Protein 3BH2 (pdb70)

Foldseek 3Di:
DDPVLQVPQPAPPSVDGLFHDDFKKQAFKKKKKFKFAFDPVLQVVQDDPPWADDGRIKIWMKIWRCQIPGFGTWIKTDIWDFTADPRATATEQRAMEIQTRSCQCCCVPQHNHRYDHWHWDWDDPPQWTWIWIADPPGTFKIKIFRPQPFFDDQVVVVVNQFGKYWGWRFDADPVRHTDFTFIKIWGWDDKDWPGKGHGDMDMDGDDDPVRGRCSGPGPGTDTIMITIMMTTGTRMGTDGTPPD/DDPVQQVPAPADPSVDGLFDDDFKKQAWKKKKKFKFAFDDVLQVVQDDPPKADDGRIKIWMKIFRCDIPRFDGKIKTDIWGWIADPNQIFTEQREMEMATRSVQVCCVPQHNHRYDHWHWDWDDPPQKTWIWIGDPPHTFKIKIFRPQPFFDDQVVVVVNQFRKYKHWRFDADPVGHTDFTFIKIWGWDDKDWPGKGGGDMDMDGDDDPVRGRCSGPGPGTDTIMITTMMTTGTHMDTDDGPVD/DDPVQQVVAPAPPSVDGLFHDDFKKQAFKKKWKFKFAFDVVLVVVQDDPPWADDGRIKIWIKIWRCQIPGFGGWIKTDIWDWTDDPNATATEQRAMEIDTRSVQCCCVPQHNHRYDHWHWDWDDPPQWTWIWIGDPVHTFKIKIFGPQPFFDDQVVVVVNQFGKYWGWRWDADPVRHTDFTFIKIWGWDFKDWPTKGHGDMDMDGDDDPVRGPCSGPGPGTDGIMITTMMTGTGRMGTDGTPVD/DDPVVQVVADADPSVDGLFDDDFKKQAFKKKKKFKFAFDPVLQVVQDDPPKADDGRIKIWIKIFRCDIPRWHTWIKIDIWDFIADVRATATEQRAMEMATRSVQCCCVPQHNHRYDHWHWDWDAPPQWTWIWIGDPPHTFKIKIFGPQPFWDDQVVVVVNQFGWYKGWRFDADPVRHTDFTFIKTFGWDFKDWPTKGGGDMDMDGDDDPVRGRCSGPGDGTDTIMITTMMTTGGGMDTDGGPVD

B-factor: mean 36.0, std 6.83, range [16.77, 64.9]

CATH classification: 2.40.400.10

Secondary structure (DSSP, 8-state):
--HHHHHT--SSSTTS-SS--S--EEEEEEEEEEEEE--HHHHHHHSPTT-B-SS-EEEEEEEEEEEETTTEEEEEEEEEEEEEETTEEEEEEEEEEES-HHHHHHHHHTS---EEE-EEEEEEETTEEEEEEEETTEEEEEEEEETT-EEPPHHHHHHHHTS-EEEEEEEE-TTSSEEEEEEEEE---SEEEEEEEE--EEEEE---TTS-GGGS--SEEEEEEEEEEEEEPPPEEEEEETT-/--HHHHTT--SSSTTS-SS--S--EEEEEEEEEEEEE--HHHHHTTSPTT-B-SS-EEEEEEEEEEEETTTEEEEEEEEEEEEEETTEEEEEEEEEEES-HHHHHHHHHTS---EEE-EEEEEEETTEEEEEEEETTEEEEEEEEETT-EE--HHHHHHHHHS-EEEEEEEE-TTSSEEEEEEEEE----EEEEEEEE--EEEEE---SSS-GGGS--SEEEEEEEEEEEEEPPPPEEEEETT-/--HHHHTT--SSSTTS-SS--S--EEEEEEEEEEEEE--HHHHHHHSPTT-B-SS-EEEEEEEEEEEETTTEEEEEEEEEEEEEETTEEEEEEEEEEES-HHHHHHHHHTS---EEE-EEEEEEETTEEEEEEEETTEEEEEEEEETT-EEPPHHHHHHHHSSEEEEEEEEE-TTS-EEEEEEEEEE--SEEEEEEEE--EEEEE---SSS-GGGS--SEEEEEEEEEEEEEPPPPEEEEES--/--HHHHTT--SSSTTS-SS--S--EEEEEEEEEEEEE--HHHHHHHSPTT-B-SS-EEEEEEEEEEEETTTEEEEEEEEEEEEEETTEEEEEEEEEEES-HHHHHHHHHTS---EEE-EEEEEEETTEEEEEEEETTEEEEEEEEETT-EE--HHHHHHHHTSEEEEEEEEE-TTSSEEEEEEEEEE---EEEEEEEE-SEEEEE---SSS-GGGS---EEEEEEEEEEEEEPPPPEEEEETT-

Nearest PDB structures (foldseek):
  3bh2-assembly1_A  TM=1.004E+00  e=5.529E-52  Clostridium acetobutylicum ATCC 824
  3bgt-assembly1_D  TM=9.779E-01  e=1.023E-34  Chromobacterium violaceum
  3c8w-assembly1_A  TM=9.551E-01  e=1.891E-31  Legionella pneumophila subsp. pneumophila str. Philadelphia 1
  6eej-assembly1_D  TM=8.979E-01  e=1.448E-17  Streptomyces bingchenggensis BCW-1
  6eej-assembly1_B  TM=8.830E-01  e=4.018E-17  Streptomyces bingchenggensis BCW-1

Radius of gyration: 32.7 Å; Cα contacts (8 Å, |Δi|>4): 2728; chains: 4; bounding box: 69×91×94 Å

Sequence (976 aa):
MVKDEVIKQISTPLTSPAFPRGPYKFHNREYFNIVYRTDMDALRKVVPEPLEIDEPLVRFEIMAMHDTSGLGCCYTESGQAIPVSFNGVKGDYLHMMMYLDNEPAIAVGRELSAYPKKLGYPKLFVDSDTLVGTLDYGKLRVATATMGYKHKALDANEAKDQICRPNYMLKIIPNYDGSPRICELINAKITDVTVHEAWTGPTRLQLFDHAMAPLNDLPVKEIVSSSHILADIILPRAEVIYDYLKMVKDEVIKQISTPLTSPAFPRGPYKFHNREYFNIVYRTDMDALRKVVPEPLEIDEPLVRFEIMAMHDTSGLGCYTESGQAIPVSFNGVKGDYLHMMMYLDNEPAIAVGRELSAYPKKLGYPKLFVDSDTLVGTLDYGKLRVATATMGYKHKALDANEAKDQICRPNYMLKIIPNYDGSPRICELINAKITDVTVHEAWTGPTRLQLFDHAMAPLNDLPVKEIVSSSHILADIILPRAEVIYDYLKMVKDEVIKQISTPLTSPAFPRGPYKFHNREYFNIVYRTDMDALRKVVPEPLEIDEPLVRFEIMAMHDTSGLGCYTESGQAIPVSFNGVKGDYLHMMMYLDNEPAIAVGRELSAYPKKLGYPKLFVDSDTLVGTLDYGKLRVATATMGYKHKALDANEAKDQICRPNYMLKIIPNYDGSPRICELINAKITDVTVHEAWTGPTRLQLFDHAMAPLNDLPVKEIVSSSHILADIILPRAEVIYDYLKMVKDEVIKQISTPLTSPAFPRGPYKFHNREYFNIVYRTDMDALRKVVPEPLEIDEPLVRFEIMAMHDTSGLGCYTESGQAIPVSFNGVKGDYLHMMYLDNEPAIAVGRELSAYPKKLGYPKLFVDSDTLVGTLDYGKLRVATATMGYKHKALDANEAKDQICRPNYMLKIIPNYDGSPRICELINAKITDVTVHEAWTGPTRLQLFDHAMAPLNDLPVKEIVSSSHILADIILPRAEVIYDYLK

Structure (mmCIF, N/CA/C/O backbone):
data_3BH2
#
_entry.id   3BH2
#
_cell.length_a   104.070
_cell.length_b   104.070
_cell.length_c   578.094
_cell.angle_alpha   90.00
_cell.angle_beta   90.00
_cell.angle_gamma   120.00
#
_symmetry.space_group_name_H-M   'H 3 2'
#
loop_
_entity.id
_entity.type
_entity.pdbx_description
1 polymer 'Acetoacetate decarboxylase'
2 water water
#
loop_
_atom_site.group_PDB
_atom_site.id
_atom_site.type_symbol
_atom_site.label_atom_id
_atom_site.label_alt_id
_atom_site.label_comp_id
_atom_site.label_asym_id
_atom_site.label_entity_id
_atom_site.label_seq_id
_atom_site.pdbx_PDB_ins_code
_atom_site.Cartn_x
_atom_site.Cartn_y
_atom_site.Cartn_z
_atom_site.occupancy
_atom_site.B_iso_or_equiv
_atom_site.auth_seq_id
_atom_site.auth_comp_id
_atom_site.auth_asym_id
_atom_site.auth_atom_id
_atom_site.pdbx_PDB_model_num
ATOM 1 N N . MET A 1 1 ? -21.587 7.897 91.225 1.00 52.62 1 MET A N 1
ATOM 2 C CA . MET A 1 1 ? -22.166 9.265 91.033 1.00 52.58 1 MET A CA 1
ATOM 3 C C . MET A 1 1 ? -23.437 9.510 91.857 1.00 52.78 1 MET A C 1
ATOM 4 O O . MET A 1 1 ? -24.422 8.761 91.760 1.00 52.55 1 MET A O 1
ATOM 9 N N . VAL A 1 2 ? -23.391 10.579 92.652 1.00 53.01 2 VAL A N 1
ATOM 10 C CA . VAL A 1 2 ? -24.525 11.050 93.455 1.00 53.23 2 VAL A CA 1
ATOM 11 C C . VAL A 1 2 ? -25.703 11.461 92.562 1.00 53.08 2 VAL A C 1
ATOM 12 O O . VAL A 1 2 ? -25.507 12.131 91.547 1.00 53.02 2 VAL A O 1
ATOM 16 N N . LYS A 1 3 ? -26.913 11.049 92.952 1.00 53.00 3 LYS A N 1
ATOM 17 C CA . LYS A 1 3 ? -28.160 11.397 92.255 1.00 52.78 3 LYS A CA 1
ATOM 18 C C . LYS A 1 3 ? -28.182 12.840 91.737 1.00 52.73 3 LYS A C 1
ATOM 19 O O . LYS A 1 3 ? -28.554 13.092 90.589 1.00 52.70 3 LYS A O 1
ATOM 25 N N . ASP A 1 4 ? -27.782 13.776 92.596 1.00 52.60 4 ASP A N 1
ATOM 26 C CA . ASP A 1 4 ? -27.731 15.196 92.251 1.00 52.44 4 ASP A CA 1
ATOM 27 C C . ASP A 1 4 ? -26.794 15.515 91.093 1.00 52.05 4 ASP A C 1
ATOM 28 O O . ASP A 1 4 ? -27.100 16.392 90.278 1.00 51.93 4 ASP A O 1
ATOM 33 N N . GLU A 1 5 ? -25.657 14.816 91.034 1.00 51.56 5 GLU A N 1
ATOM 34 C CA . GLU A 1 5 ? -24.713 14.955 89.920 1.00 51.22 5 GLU A CA 1
ATOM 35 C C . GLU A 1 5 ? -25.237 14.322 88.633 1.00 50.74 5 GLU A C 1
ATOM 36 O O . GLU A 1 5 ? -25.067 14.881 87.546 1.00 50.79 5 GLU A O 1
ATOM 42 N N . VAL A 1 6 ? -25.869 13.156 88.769 1.00 50.11 6 VAL A N 1
ATOM 43 C CA . VAL A 1 6 ? -26.511 12.467 87.652 1.00 49.73 6 VAL A CA 1
ATOM 44 C C . VAL A 1 6 ? -27.425 13.425 86.886 1.00 49.54 6 VAL A C 1
ATOM 45 O O . VAL A 1 6 ? -27.375 13.492 85.653 1.00 49.49 6 VAL A O 1
ATOM 49 N N . ILE A 1 7 ? -28.234 14.169 87.640 1.00 49.22 7 ILE A N 1
ATOM 50 C CA . ILE A 1 7 ? -29.264 15.062 87.103 1.00 48.96 7 ILE A CA 1
ATOM 51 C C . ILE A 1 7 ? -28.684 16.261 86.343 1.00 48.63 7 ILE A C 1
ATOM 52 O O . ILE A 1 7 ? -29.358 16.829 85.486 1.00 48.70 7 ILE A O 1
ATOM 57 N N . LYS A 1 8 ? -27.445 16.646 86.652 1.00 48.14 8 LYS A N 1
ATOM 58 C CA . LYS A 1 8 ? -26.837 17.795 85.972 1.00 47.98 8 LYS A CA 1
ATOM 59 C C . LYS A 1 8 ? -25.952 17.449 84.754 1.00 47.01 8 LYS A C 1
ATOM 60 O O . LYS A 1 8 ? -25.316 18.339 84.178 1.00 46.91 8 LYS A O 1
ATOM 66 N N . GLN A 1 9 ? -25.922 16.168 84.370 1.00 45.81 9 GLN A N 1
ATOM 67 C CA . GLN A 1 9 ? -25.266 15.738 83.127 1.00 44.54 9 GLN A CA 1
ATOM 68 C C . GLN A 1 9 ? -26.231 15.938 81.974 1.00 43.55 9 GLN A C 1
ATOM 69 O O . GLN A 1 9 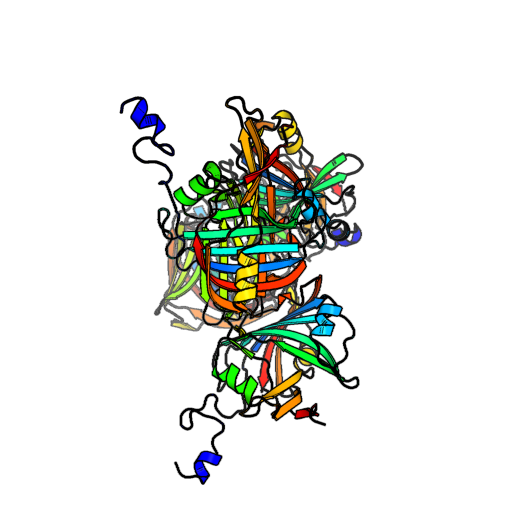? -27.436 15.743 82.132 1.00 43.32 9 GLN A O 1
ATOM 75 N N . ILE A 1 10 ? -25.706 16.342 80.820 1.00 42.51 10 ILE A N 1
ATOM 76 C CA . ILE A 1 10 ? -26.565 16.654 79.678 1.00 41.32 10 ILE A CA 1
ATOM 77 C C . ILE A 1 10 ? -26.999 15.397 78.926 1.00 40.84 10 ILE A C 1
ATOM 78 O O . ILE A 1 10 ? -28.107 15.342 78.377 1.00 41.14 10 ILE A O 1
ATOM 83 N N . SER A 1 11 ? -26.142 14.382 78.920 1.00 39.62 11 SER A N 1
ATOM 84 C CA . SER A 1 11 ? -26.436 13.194 78.151 1.00 38.65 11 SER A CA 1
ATOM 85 C C . SER A 1 11 ? -25.757 11.966 78.708 1.00 38.09 11 SER A C 1
ATOM 86 O O . SER A 1 11 ? -25.298 11.955 79.854 1.00 38.26 11 SER A O 1
ATOM 89 N N . THR A 1 12 ? -25.711 10.935 77.872 1.00 37.17 12 THR A N 1
ATOM 90 C CA . THR A 1 12 ? -25.131 9.650 78.204 1.00 36.37 12 THR A CA 1
ATOM 91 C C . THR A 1 12 ? -24.317 9.192 76.961 1.00 35.68 12 THR A C 1
ATOM 92 O O . THR A 1 12 ? -24.654 9.579 75.835 1.00 35.08 12 THR A O 1
ATOM 96 N N . PRO A 1 13 ? -23.239 8.391 77.149 1.00 35.18 13 PRO A N 1
ATOM 97 C CA . PRO A 1 13 ? -22.698 7.768 78.374 1.00 34.81 13 PRO A CA 1
ATOM 98 C C . PRO A 1 13 ? -22.471 8.765 79.506 1.00 34.50 13 PRO A C 1
ATOM 99 O O . PRO A 1 13 ? -21.985 9.864 79.266 1.00 34.62 13 PRO A O 1
ATOM 103 N N . LEU A 1 14 ? -22.824 8.372 80.729 1.00 34.30 14 LEU A N 1
ATOM 104 C CA . LEU A 1 14 ? -22.866 9.290 81.879 1.00 34.10 14 LEU A CA 1
ATOM 105 C C . LEU A 1 14 ? -21.557 10.053 82.118 1.00 33.96 14 LEU A C 1
ATOM 106 O O . LEU A 1 14 ? -21.560 11.283 82.252 1.00 33.95 14 LEU A O 1
ATOM 111 N N . THR A 1 15 ? -20.445 9.322 82.136 1.00 33.86 15 THR A N 1
ATOM 112 C CA . THR A 1 15 ? -19.126 9.894 82.399 1.00 33.62 15 THR A CA 1
ATOM 113 C C . THR A 1 15 ? -18.354 10.251 81.116 1.00 33.81 15 THR A C 1
ATOM 114 O O . THR A 1 15 ? -17.203 10.665 81.179 1.00 33.99 15 THR A O 1
ATOM 118 N N . SER A 1 16 ? -18.991 10.087 79.958 1.00 33.93 16 SER A N 1
ATOM 119 C CA . SER A 1 16 ? -18.399 10.451 78.664 1.00 33.95 16 SER A CA 1
ATOM 120 C C . SER A 1 16 ? -19.520 10.758 77.659 1.00 33.92 16 SER A C 1
ATOM 121 O O . SER A 1 16 ? -19.733 9.987 76.724 1.00 33.84 16 SER A O 1
ATOM 124 N N . PRO A 1 17 ? -20.251 11.883 77.861 1.00 33.82 17 PRO A N 1
ATOM 125 C CA . PRO A 1 17 ? -21.504 12.114 77.141 1.00 33.57 17 PRO A CA 1
ATOM 126 C C . PRO A 1 17 ? -21.336 12.216 75.630 1.00 33.65 17 PRO A C 1
ATOM 127 O O . PRO A 1 17 ? -20.292 12.657 75.141 1.00 33.69 17 PRO A O 1
ATOM 131 N N . ALA A 1 18 ? -22.377 11.810 74.912 1.00 33.50 18 ALA A N 1
ATOM 132 C CA . ALA A 1 18 ? -22.377 11.775 73.458 1.00 33.54 18 ALA A CA 1
ATOM 133 C C . ALA A 1 18 ? -21.961 13.111 72.871 1.00 33.49 18 ALA A C 1
ATOM 134 O O . ALA A 1 18 ? -21.463 13.165 71.753 1.00 33.63 18 ALA A O 1
ATOM 136 N N . PHE A 1 19 ? -22.177 14.174 73.651 1.00 33.41 19 PHE A N 1
ATOM 137 C CA . PHE A 1 19 ? -21.881 15.563 73.281 1.00 33.23 19 PHE A CA 1
ATOM 138 C C . PHE A 1 19 ? -21.707 16.418 74.548 1.00 33.82 19 PHE A C 1
ATOM 139 O O . PHE A 1 19 ? -22.311 16.122 75.587 1.00 33.67 19 PHE A O 1
ATOM 147 N N . PRO A 1 20 ? -20.872 17.470 74.471 1.00 34.10 20 PRO A N 1
ATOM 148 C CA . PRO A 1 20 ? -20.761 18.394 75.594 1.00 34.59 20 PRO A CA 1
ATOM 149 C C . PRO A 1 20 ? -21.829 19.497 75.539 1.00 35.28 20 PRO A C 1
ATOM 150 O O . PRO A 1 20 ? -22.529 19.628 74.535 1.00 35.54 20 PRO A O 1
ATOM 154 N N . ARG A 1 21 ? -21.945 20.280 76.612 1.00 36.10 21 ARG A N 1
ATOM 155 C CA . ARG A 1 21 ? -22.803 21.466 76.627 1.00 37.02 21 ARG A CA 1
ATOM 156 C C . ARG A 1 21 ? -22.245 22.539 75.702 1.00 37.20 21 ARG A C 1
ATOM 157 O O . ARG A 1 21 ? -21.055 22.545 75.402 1.00 37.56 21 ARG A O 1
ATOM 165 N N . GLY A 1 22 ? -23.110 23.446 75.259 1.00 37.59 22 GLY A N 1
ATOM 166 C CA . GLY A 1 22 ? -22.707 24.541 74.384 1.00 37.78 22 GLY A CA 1
ATOM 167 C C . GLY A 1 22 ? -22.207 25.752 75.151 1.00 38.09 22 GLY A C 1
ATOM 168 O O . GLY A 1 22 ? -21.911 25.654 76.346 1.00 38.13 22 GLY A O 1
ATOM 169 N N . PRO A 1 23 ? -22.134 26.918 74.479 1.00 38.17 23 PRO A N 1
ATOM 170 C CA . PRO A 1 23 ? -22.549 27.112 73.090 1.00 38.17 23 PRO A CA 1
ATOM 171 C C . PRO A 1 23 ? -21.590 26.459 72.097 1.00 38.14 23 PRO A C 1
ATOM 172 O O . PRO A 1 23 ? -20.407 26.297 72.396 1.00 38.34 23 PRO A O 1
ATOM 176 N N . TYR A 1 24 ? -22.107 26.078 70.933 1.00 37.68 24 TYR A N 1
ATOM 177 C CA . TYR A 1 24 ? -21.284 25.479 69.899 1.00 37.49 24 TYR A CA 1
ATOM 178 C C . TYR A 1 24 ? -20.945 26.545 68.866 1.00 37.43 24 TYR A C 1
ATOM 179 O O . TYR A 1 24 ? -21.796 26.956 68.076 1.00 37.43 24 TYR A O 1
ATOM 188 N N . LYS A 1 25 ? -19.698 27.004 68.902 1.00 37.12 25 LYS A N 1
ATOM 189 C CA . LYS A 1 25 ? -19.253 28.081 68.037 1.00 37.16 25 LYS A CA 1
ATOM 190 C C . LYS A 1 25 ? -18.665 27.514 66.748 1.00 36.59 25 LYS A C 1
ATOM 191 O O . LYS A 1 25 ? -17.648 26.819 66.762 1.00 36.22 25 LYS A O 1
ATOM 197 N N . PHE A 1 26 ? -19.340 27.806 65.640 1.00 36.27 26 PHE A N 1
ATOM 198 C CA . PHE A 1 26 ? -18.905 27.386 64.304 1.00 35.85 26 PHE A CA 1
ATOM 199 C C . PHE A 1 26 ? -17.988 28.443 63.691 1.00 35.50 26 PHE A C 1
ATOM 200 O O . PHE A 1 26 ? -18.450 29.450 63.159 1.00 35.14 26 PHE A O 1
ATOM 208 N N . HIS A 1 27 ? -16.686 28.202 63.783 1.00 35.38 27 HIS A N 1
ATOM 209 C CA . HIS A 1 27 ? -15.701 29.077 63.171 1.00 35.25 27 HIS A CA 1
ATOM 210 C C . HIS A 1 27 ? -15.452 28.651 61.727 1.00 35.09 27 HIS A C 1
ATOM 211 O O . HIS A 1 27 ? -15.194 27.473 61.440 1.00 34.98 27 HIS A O 1
ATOM 218 N N . ASN A 1 28 ? -15.548 29.629 60.830 1.00 34.95 28 ASN A N 1
ATOM 219 C CA . ASN A 1 28 ? -15.351 29.425 59.405 1.00 34.85 28 ASN A CA 1
ATOM 220 C C . ASN A 1 28 ? -16.172 28.254 58.863 1.00 34.67 28 ASN A C 1
ATOM 221 O O . ASN A 1 28 ? -15.642 27.353 58.211 1.00 34.17 28 ASN A O 1
ATOM 226 N N . ARG A 1 29 ? -17.468 28.268 59.161 1.00 34.64 29 ARG A N 1
ATOM 227 C CA . ARG A 1 29 ? -18.400 27.342 58.538 1.00 34.84 29 ARG A CA 1
ATOM 228 C C . ARG A 1 29 ? -18.490 27.721 57.063 1.00 34.18 29 ARG A C 1
ATOM 229 O O . ARG A 1 29 ? -18.701 28.893 56.730 1.00 34.50 29 ARG A O 1
ATOM 237 N N . GLU A 1 30 ? -18.312 26.738 56.185 1.00 33.47 30 GLU A N 1
ATOM 238 C CA . GLU A 1 30 ? -18.304 26.988 54.748 1.00 33.00 30 GLU A CA 1
ATOM 239 C C . GLU A 1 30 ? -19.514 26.348 54.083 1.00 32.59 30 GLU A C 1
ATOM 240 O O . GLU A 1 30 ? -19.666 25.123 54.108 1.00 32.34 30 GLU A O 1
ATOM 246 N N . TYR A 1 31 ? -20.366 27.195 53.499 1.00 32.33 31 TYR A N 1
ATOM 247 C CA . TYR A 1 31 ? -21.626 26.790 52.871 1.00 32.09 31 TYR A CA 1
ATOM 248 C C . TYR A 1 31 ? -21.500 26.665 51.365 1.00 31.23 31 TYR A C 1
ATOM 249 O O . TYR A 1 31 ? -20.827 27.464 50.717 1.00 31.26 31 TYR A O 1
ATOM 258 N N . PHE A 1 32 ? -22.200 25.685 50.813 1.00 30.27 32 PHE A N 1
ATOM 259 C CA . PHE A 1 32 ? -22.405 25.567 49.379 1.00 29.53 32 PHE A CA 1
ATOM 260 C C . PHE A 1 32 ? -23.871 25.178 49.272 1.00 29.50 32 PHE A C 1
ATOM 261 O O . PHE A 1 32 ? -24.240 24.034 49.557 1.00 29.49 32 PHE A O 1
ATOM 269 N N . ASN A 1 33 ? -24.707 26.156 48.920 1.00 29.55 33 ASN A N 1
ATOM 270 C CA . ASN A 1 33 ? -26.152 25.950 48.771 1.00 29.61 33 ASN A CA 1
ATOM 271 C C . ASN A 1 33 ? -26.542 25.936 47.312 1.00 29.69 33 ASN A C 1
ATOM 272 O O . ASN A 1 33 ? -25.984 26.684 46.502 1.00 29.85 33 ASN A O 1
ATOM 277 N N . ILE A 1 34 ? -27.497 25.076 46.977 1.00 29.79 34 ILE A N 1
ATOM 278 C CA . ILE A 1 34 ? -28.051 25.025 45.639 1.00 29.51 34 ILE A CA 1
ATOM 279 C C . ILE A 1 34 ? -29.569 24.907 45.752 1.00 29.69 34 ILE A C 1
ATOM 280 O O . ILE A 1 34 ? -30.094 23.869 46.180 1.00 29.60 34 ILE A O 1
ATOM 285 N N . VAL A 1 35 ? -30.254 25.996 45.391 1.00 29.64 35 VAL A N 1
ATOM 286 C CA . VAL A 1 35 ? -31.707 26.035 45.281 1.00 29.31 35 VAL A CA 1
ATOM 287 C C . VAL A 1 35 ? -32.081 25.563 43.882 1.00 29.70 35 VAL A C 1
ATOM 288 O O . VAL A 1 35 ? -31.526 26.041 42.887 1.00 29.74 35 VAL A O 1
ATOM 292 N N . TYR A 1 36 ? -33.007 24.610 43.801 1.00 29.91 36 TYR A N 1
ATOM 293 C CA . TYR A 1 36 ? -33.440 24.073 42.509 1.00 29.88 36 TYR A CA 1
ATOM 294 C C . TYR A 1 36 ? -34.933 23.720 42.485 1.00 30.58 36 TYR A C 1
ATOM 295 O O . TYR A 1 36 ? -35.558 23.580 43.539 1.00 30.39 36 TYR A O 1
ATOM 304 N N . ARG A 1 37 ? -35.497 23.605 41.281 1.00 31.65 37 ARG A N 1
ATOM 305 C CA . ARG A 1 37 ? -36.879 23.156 41.095 1.00 32.65 37 ARG A CA 1
ATOM 306 C C . ARG A 1 37 ? -36.971 21.635 41.067 1.00 32.74 37 ARG A C 1
ATOM 307 O O . ARG A 1 37 ? -36.160 20.959 40.417 1.00 32.53 37 ARG A O 1
ATOM 315 N N . THR A 1 38 ? -37.978 21.106 41.757 1.00 33.04 38 THR A N 1
ATOM 316 C CA . THR A 1 38 ? -38.277 19.673 41.730 1.00 33.45 38 THR A CA 1
ATOM 317 C C . THR A 1 38 ? -39.730 19.443 41.308 1.00 34.20 38 THR A C 1
ATOM 318 O O . THR A 1 38 ? -40.458 20.402 41.053 1.00 34.08 38 THR A O 1
ATOM 322 N N . ASP A 1 39 ? -40.140 18.177 41.225 1.00 35.19 39 ASP A N 1
ATOM 323 C CA . ASP A 1 39 ? -41.538 17.832 41.009 1.00 36.16 39 ASP A CA 1
ATOM 324 C C . ASP A 1 39 ? -42.371 18.150 42.257 1.00 36.16 39 ASP A C 1
ATOM 325 O O . ASP A 1 39 ? -42.041 17.722 43.375 1.00 35.97 39 ASP A O 1
ATOM 330 N N . MET A 1 40 ? -43.445 18.911 42.046 1.00 36.33 40 MET A N 1
ATOM 331 C CA . MET A 1 40 ? -44.310 19.391 43.123 1.00 36.31 40 MET A CA 1
ATOM 332 C C . MET A 1 40 ? -44.982 18.268 43.909 1.00 36.12 40 MET A C 1
ATOM 333 O O . MET A 1 40 ? -45.124 18.366 45.132 1.00 35.96 40 MET A O 1
ATOM 338 N N . ASP A 1 41 ? -45.388 17.210 43.207 1.00 36.04 41 ASP A N 1
ATOM 339 C CA . ASP A 1 41 ? -45.983 16.032 43.847 1.00 36.35 41 ASP A CA 1
ATOM 340 C C . ASP A 1 41 ? -45.060 15.331 44.844 1.00 35.63 41 ASP A C 1
ATOM 341 O O . ASP A 1 41 ? -45.467 15.043 45.974 1.00 35.47 41 ASP A O 1
ATOM 346 N N . ALA A 1 42 ? -43.821 15.083 44.416 1.00 35.19 42 ALA A N 1
ATOM 347 C CA . ALA A 1 42 ? -42.785 14.453 45.241 1.00 34.48 42 ALA A CA 1
ATOM 348 C C . ALA A 1 42 ? -42.494 15.269 46.490 1.00 34.31 42 ALA A C 1
ATOM 349 O O . ALA A 1 42 ? -42.323 14.714 47.574 1.00 33.90 42 ALA A O 1
ATOM 351 N N . LEU A 1 43 ? -42.448 16.590 46.317 1.00 34.59 43 LEU A N 1
ATOM 352 C CA . LEU A 1 43 ? -42.186 17.534 47.402 1.00 34.61 43 LEU A CA 1
ATOM 353 C C . LEU A 1 43 ? -43.323 17.609 48.422 1.00 35.01 43 LEU A C 1
ATOM 354 O O . LEU A 1 43 ? -43.077 17.728 49.624 1.00 35.10 43 LEU A O 1
ATOM 359 N N . ARG A 1 44 ? -44.565 17.541 47.947 1.00 35.39 44 ARG A N 1
ATOM 360 C CA . ARG A 1 44 ? -45.728 17.530 48.848 1.00 35.71 44 ARG A CA 1
ATOM 361 C C . ARG A 1 44 ? -45.764 16.340 49.801 1.00 35.36 44 ARG A C 1
ATOM 362 O O . ARG A 1 44 ? -46.084 16.500 50.974 1.00 35.11 44 ARG A O 1
ATOM 370 N N . LYS A 1 45 ? -45.435 15.154 49.284 1.00 35.51 45 LYS A N 1
ATOM 371 C CA . LYS A 1 45 ? -45.359 13.918 50.078 1.00 34.94 45 LYS A CA 1
ATOM 372 C C . LYS A 1 45 ? -44.417 14.069 51.264 1.00 34.38 45 LYS A C 1
ATOM 373 O O . LYS A 1 45 ? -44.661 13.535 52.341 1.00 34.34 45 LYS A O 1
ATOM 379 N N . VAL A 1 46 ? -43.352 14.826 51.032 1.00 33.77 46 VAL A N 1
ATOM 380 C CA . VAL A 1 46 ? -42.205 14.959 51.909 1.00 33.16 46 VAL A CA 1
ATOM 381 C C . VAL A 1 46 ? -42.405 16.005 53.032 1.00 33.00 46 VAL A C 1
ATOM 382 O O . VAL A 1 46 ? -41.934 15.827 54.163 1.00 32.28 46 VAL A O 1
ATOM 386 N N . VAL A 1 47 ? -43.096 17.097 52.703 1.00 32.83 47 VAL A N 1
ATOM 387 C CA . VAL A 1 47 ? -43.288 18.212 53.630 1.00 32.54 47 VAL A CA 1
ATOM 388 C C . VAL A 1 47 ? -44.449 17.940 54.592 1.00 32.63 47 VAL A C 1
ATOM 389 O O . VAL A 1 47 ? -45.584 17.699 54.150 1.00 32.66 47 VAL A O 1
ATOM 393 N N . PRO A 1 48 ? -44.173 18.000 55.911 1.00 32.36 48 PRO A N 1
ATOM 394 C CA . PRO A 1 48 ? -45.186 17.766 56.933 1.00 32.36 48 PRO A CA 1
ATOM 395 C C . PRO A 1 48 ? -46.120 18.972 57.134 1.00 32.55 48 PRO A C 1
ATOM 396 O O . PRO A 1 48 ? -45.673 20.128 57.081 1.00 32.51 48 PRO A O 1
ATOM 400 N N . GLU A 1 49 ? -47.403 18.688 57.352 1.00 32.48 49 GLU A N 1
ATOM 401 C CA . GLU A 1 49 ? -48.366 19.682 57.829 1.00 32.53 49 GLU A CA 1
ATOM 402 C C . GLU A 1 49 ? -47.975 20.047 59.257 1.00 32.57 49 GLU A C 1
ATOM 403 O O . GLU A 1 49 ? -47.585 19.169 60.025 1.00 32.34 49 GLU A O 1
ATOM 409 N N . PRO A 1 50 ? -48.120 21.329 59.645 1.00 32.89 50 PRO A N 1
ATOM 410 C CA . PRO A 1 50 ? -48.786 22.443 58.969 1.00 33.07 50 PRO A CA 1
ATOM 411 C C . PRO A 1 50 ? -47.940 23.320 58.035 1.00 33.43 50 PRO A C 1
ATOM 412 O O . PRO A 1 50 ? -48.376 24.412 57.683 1.00 33.39 50 PRO A O 1
ATOM 416 N N . LEU A 1 51 ? -46.751 22.868 57.641 1.00 34.23 51 LEU A N 1
ATOM 417 C CA . LEU A 1 51 ? -45.884 23.676 56.771 1.00 34.54 51 LEU A CA 1
ATOM 418 C C . LEU A 1 51 ? -46.398 23.696 55.335 1.00 35.04 51 LEU A C 1
ATOM 419 O O . LEU A 1 51 ? -46.847 22.683 54.817 1.00 34.47 51 LEU A O 1
ATOM 424 N N . GLU A 1 52 ? -46.332 24.867 54.709 1.00 36.20 52 GLU A N 1
ATOM 425 C CA . GLU A 1 52 ? -46.907 25.085 53.383 1.00 37.43 52 GLU A CA 1
ATOM 426 C C . GLU A 1 52 ? -45.865 25.395 52.308 1.00 37.66 52 GLU A C 1
ATOM 427 O O . GLU A 1 52 ? -44.874 26.074 52.562 1.00 37.78 52 GLU A O 1
ATOM 433 N N . ILE A 1 53 ? -46.118 24.892 51.106 1.00 38.39 53 ILE A N 1
ATOM 434 C CA . ILE A 1 53 ? -45.233 25.063 49.956 1.00 39.05 53 ILE A CA 1
ATOM 435 C C . ILE A 1 53 ? -45.868 26.024 48.962 1.00 39.56 53 ILE A C 1
ATOM 436 O O . ILE A 1 53 ? -47.062 25.924 48.673 1.00 39.39 53 ILE A O 1
ATOM 441 N N . ASP A 1 54 ? -45.067 26.943 48.434 1.00 40.35 54 ASP A N 1
ATOM 442 C CA . ASP A 1 54 ? -45.497 27.773 47.311 1.00 41.47 54 ASP A CA 1
ATOM 443 C C . ASP A 1 54 ? -44.985 27.179 45.996 1.00 41.31 54 ASP A C 1
ATOM 444 O O . ASP A 1 54 ? -45.734 26.559 45.243 1.00 41.74 54 ASP A O 1
ATOM 449 N N . GLU A 1 55 ? -43.698 27.370 45.740 1.00 41.05 55 GLU A N 1
ATOM 450 C CA . GLU A 1 55 ? -43.050 26.863 44.537 1.00 40.70 55 GLU A CA 1
ATOM 451 C C . GLU A 1 55 ? -42.320 25.553 44.861 1.00 39.34 55 GLU A C 1
ATOM 452 O O . GLU A 1 55 ? -41.954 25.325 46.020 1.00 39.30 55 GLU A O 1
ATOM 458 N N . PRO A 1 56 ? -42.121 24.680 43.852 1.00 38.04 56 PRO A N 1
ATOM 459 C CA . PRO A 1 56 ? -41.467 23.404 44.144 1.00 37.07 56 PRO A CA 1
ATOM 460 C C . PRO A 1 56 ? -39.947 23.551 44.270 1.00 36.15 56 PRO A C 1
ATOM 461 O O . PRO A 1 56 ? -39.205 23.140 43.374 1.00 35.71 56 PRO A O 1
ATOM 465 N N . LEU A 1 57 ? -39.505 24.120 45.392 1.00 34.97 57 LEU A N 1
ATOM 466 C CA . LEU A 1 57 ? -38.097 24.417 45.617 1.00 34.03 57 LEU A CA 1
ATOM 467 C C . LEU A 1 57 ? -37.432 23.527 46.663 1.00 33.39 57 LEU A C 1
ATOM 468 O O . LEU A 1 57 ? -38.037 23.160 47.673 1.00 33.21 57 LEU A O 1
ATOM 473 N N . VAL A 1 58 ? -36.170 23.201 46.401 1.00 32.74 58 VAL A N 1
ATOM 474 C CA . VAL A 1 58 ? -35.325 22.464 47.337 1.00 32.12 58 VAL A CA 1
ATOM 475 C C . VAL A 1 58 ? -33.983 23.186 47.468 1.00 31.53 58 VAL A C 1
ATOM 476 O O . VAL A 1 58 ? -33.395 23.589 46.470 1.00 31.29 58 VAL A O 1
ATOM 480 N N . ARG A 1 59 ? -33.516 23.359 48.699 1.00 31.14 59 ARG A N 1
ATOM 481 C CA . ARG A 1 59 ? -32.147 23.812 48.937 1.00 31.12 59 ARG A CA 1
ATOM 482 C C . ARG A 1 59 ? -31.221 22.635 49.276 1.00 30.85 59 ARG A C 1
ATOM 483 O O . ARG A 1 59 ? -31.241 22.115 50.397 1.00 30.74 59 ARG A O 1
ATOM 491 N N . PHE A 1 60 ? -30.437 22.199 48.293 1.00 30.45 60 PHE A N 1
ATOM 492 C CA . PHE A 1 60 ? -29.335 21.294 48.566 1.00 29.99 60 PHE A CA 1
ATOM 493 C C . PHE A 1 60 ? -28.203 22.048 49.263 1.00 30.03 60 PHE A C 1
ATOM 494 O O . PHE A 1 60 ? -27.839 23.157 48.868 1.00 29.62 60 PHE A O 1
ATOM 502 N N . GLU A 1 61 ? -27.644 21.421 50.290 1.00 30.08 61 GLU A N 1
ATOM 503 C CA . GLU A 1 61 ? -26.563 22.002 51.064 1.00 30.47 61 GLU A CA 1
ATOM 504 C C . GLU A 1 61 ? -25.391 21.036 51.202 1.00 30.50 61 GLU A C 1
ATOM 505 O O . GLU A 1 61 ? -25.570 19.821 51.269 1.00 30.51 61 GLU A O 1
ATOM 511 N N . ILE A 1 62 ? -24.192 21.595 51.214 1.00 30.65 62 ILE A N 1
ATOM 512 C CA . ILE A 1 62 ? -23.025 20.910 51.736 1.00 31.14 62 ILE A CA 1
ATOM 513 C C . ILE A 1 62 ? -22.234 21.936 52.524 1.00 31.55 62 ILE A C 1
ATOM 514 O O . ILE A 1 62 ? -21.962 23.036 52.038 1.00 31.69 62 ILE A O 1
ATOM 519 N N . MET A 1 63 ? -21.924 21.577 53.763 1.00 31.78 63 MET A N 1
ATOM 520 C CA . MET A 1 63 ? -21.335 22.485 54.718 1.00 32.77 63 MET A CA 1
ATOM 521 C C . MET A 1 63 ? -20.112 21.837 55.344 1.00 32.14 63 MET A C 1
ATOM 522 O O . MET A 1 63 ? -20.204 20.754 55.920 1.00 31.72 63 MET A O 1
ATOM 527 N N . ALA A 1 64 ? -18.972 22.511 55.194 1.00 32.11 64 ALA A N 1
ATOM 528 C CA . ALA A 1 64 ? -17.718 22.136 55.830 1.00 32.00 64 ALA A CA 1
ATOM 529 C C . ALA A 1 64 ? -17.565 22.880 57.149 1.00 32.17 64 ALA A C 1
ATOM 530 O O . ALA A 1 64 ? -17.486 24.119 57.183 1.00 32.02 64 ALA A O 1
ATOM 532 N N . MET A 1 65 ? -17.534 22.117 58.237 1.00 32.49 65 MET A N 1
ATOM 533 C CA . MET A 1 65 ? -17.346 22.680 59.569 1.00 32.96 65 MET A CA 1
ATOM 534 C C . MET A 1 65 ? -15.882 22.614 59.974 1.00 33.23 65 MET A C 1
ATOM 535 O O . MET A 1 65 ? -15.449 21.685 60.657 1.00 33.38 65 MET A O 1
ATOM 540 N N . HIS A 1 66 ? -15.126 23.620 59.550 1.00 33.51 66 HIS A N 1
ATOM 541 C CA . HIS A 1 66 ? -13.673 23.627 59.702 1.00 33.83 66 HIS A CA 1
ATOM 542 C C . HIS A 1 66 ? -13.210 23.626 61.160 1.00 33.73 66 HIS A C 1
ATOM 543 O O . HIS A 1 66 ? -12.143 23.119 61.469 1.00 34.14 66 HIS A O 1
ATOM 550 N N . ASP A 1 67 ? -14.023 24.187 62.048 1.00 33.66 67 ASP A N 1
ATOM 551 C CA . ASP A 1 67 ? -13.621 24.431 63.428 1.00 33.51 67 ASP A CA 1
ATOM 552 C C . ASP A 1 67 ? -14.864 24.733 64.266 1.00 33.29 67 ASP A C 1
ATOM 553 O O . ASP A 1 67 ? -15.322 25.880 64.345 1.00 33.75 67 ASP A O 1
ATOM 558 N N . THR A 1 68 ? -15.414 23.690 64.873 1.00 32.79 68 THR A N 1
ATOM 559 C CA . THR A 1 68 ? -16.642 23.793 65.655 1.00 32.32 68 THR A CA 1
ATOM 560 C C . THR A 1 68 ? -16.385 23.374 67.097 1.00 31.82 68 THR A C 1
ATOM 561 O O . THR A 1 68 ? -16.118 22.208 67.377 1.00 31.63 68 THR A O 1
ATOM 565 N N . SER A 1 69 ? -16.463 24.342 68.000 1.00 31.48 69 SER A N 1
ATOM 566 C CA . SER A 1 69 ? -16.152 24.109 69.404 1.00 31.39 69 SER A CA 1
ATOM 567 C C . SER A 1 69 ? -17.088 23.070 70.022 1.00 31.18 69 SER A C 1
ATOM 568 O O . SER A 1 69 ? -18.311 23.178 69.909 1.00 31.26 69 SER A O 1
ATOM 571 N N . GLY A 1 70 ? -16.497 22.048 70.636 1.00 31.00 70 GLY A N 1
ATOM 572 C CA . GLY A 1 70 ? -17.249 20.951 71.245 1.00 30.78 70 GLY A CA 1
ATOM 573 C C . GLY A 1 70 ? -17.442 19.755 70.330 1.00 30.61 70 GLY A C 1
ATOM 574 O O . GLY A 1 70 ? -17.481 18.612 70.788 1.00 30.48 70 GLY A O 1
ATOM 575 N N . LEU A 1 71 ? -17.570 20.016 69.032 1.00 30.54 71 LEU A N 1
ATOM 576 C CA . LEU A 1 71 ? -17.914 18.968 68.060 1.00 30.63 71 LEU A CA 1
ATOM 577 C C . LEU A 1 71 ? -16.703 18.512 67.235 1.00 30.39 71 LEU A C 1
ATOM 578 O O . LEU A 1 71 ? -16.440 17.315 67.100 1.00 30.07 71 LEU A O 1
ATOM 583 N N . GLY A 1 72 ? -15.980 19.479 66.685 1.00 30.20 72 GLY A N 1
ATOM 584 C CA . GLY A 1 72 ? -14.739 19.200 65.985 1.00 30.10 72 GLY A CA 1
ATOM 585 C C . GLY A 1 72 ? -14.731 19.683 64.554 1.00 30.04 72 GLY A C 1
ATOM 586 O O . GLY A 1 72 ? -15.319 20.719 64.228 1.00 29.90 72 GLY A O 1
ATOM 587 N N A CYS A 1 73 ? -14.056 18.920 63.699 0.50 29.91 73 CYS A N 1
ATOM 588 N N B CYS A 1 73 ? -14.054 18.916 63.707 0.50 30.21 73 CYS A N 1
ATOM 589 C CA A CYS A 1 73 ? -13.932 19.237 62.278 0.50 29.75 73 CYS A CA 1
ATOM 590 C CA B CYS A 1 73 ? -13.913 19.218 62.291 0.50 30.15 73 CYS A CA 1
ATOM 591 C C A CYS A 1 73 ? -14.611 18.161 61.448 0.50 29.82 73 CYS A C 1
ATOM 592 C C B CYS A 1 73 ? -14.630 18.149 61.471 0.50 30.05 73 CYS A C 1
ATOM 593 O O A CYS A 1 73 ? -14.255 16.978 61.520 0.50 29.75 73 CYS A O 1
ATOM 594 O O B CYS A 1 73 ? -14.315 16.956 61.571 0.50 29.95 73 CYS A O 1
ATOM 599 N N . TYR A 1 74 ? -15.605 18.576 60.674 1.00 29.95 74 TYR A N 1
ATOM 600 C CA . TYR A 1 74 ? -16.441 17.634 59.923 1.00 30.08 74 TYR A CA 1
ATOM 601 C C . TYR A 1 74 ? -17.207 18.298 58.791 1.00 29.77 74 TYR A C 1
ATOM 602 O O . TYR A 1 74 ? -17.119 19.510 58.588 1.00 29.55 74 TYR A O 1
ATOM 611 N N . THR A 1 75 ? -17.968 17.494 58.063 1.00 29.65 75 THR A N 1
ATOM 612 C CA . THR A 1 75 ? -18.698 17.983 56.912 1.00 29.75 75 THR A CA 1
ATOM 613 C C . THR A 1 75 ? -20.105 17.426 56.967 1.00 29.91 75 THR A C 1
ATOM 614 O O . THR A 1 75 ? -20.321 16.324 57.451 1.00 30.30 75 THR A O 1
ATOM 618 N N . GLU A 1 76 ? -21.052 18.207 56.466 1.00 30.24 76 GLU A N 1
ATOM 619 C CA . GLU A 1 76 ? -22.457 17.850 56.457 1.00 30.42 76 GLU A CA 1
ATOM 620 C C . GLU A 1 76 ? -23.051 18.106 55.074 1.00 29.80 76 GLU A C 1
ATOM 621 O O . GLU A 1 76 ? -22.683 19.076 54.417 1.00 29.43 76 GLU A O 1
ATOM 627 N N . SER A 1 77 ? -23.955 17.231 54.632 1.00 29.14 77 SER A N 1
ATOM 628 C CA . SER A 1 77 ? -24.704 17.474 53.402 1.00 28.71 77 SER A CA 1
ATOM 629 C C . SER A 1 77 ? -26.169 17.041 53.511 1.00 28.82 77 SER A C 1
ATOM 630 O O . SER A 1 77 ? -26.497 16.102 54.233 1.00 29.12 77 SER A O 1
ATOM 633 N N . GLY A 1 78 ? -27.049 17.728 52.793 1.00 28.80 78 GLY A N 1
ATOM 634 C CA . GLY A 1 78 ? -28.455 17.353 52.794 1.00 28.85 78 GLY A CA 1
ATOM 635 C C . GLY A 1 78 ? -29.389 18.283 52.051 1.00 28.68 78 GLY A C 1
ATOM 636 O O . GLY A 1 78 ? -28.979 19.025 51.154 1.00 28.65 78 GLY A O 1
ATOM 637 N N . GLN A 1 79 ? -30.660 18.219 52.424 1.00 28.51 79 GLN A N 1
ATOM 638 C CA . GLN A 1 79 ? -31.697 19.022 51.794 1.00 28.68 79 GLN A CA 1
ATOM 639 C C . GLN A 1 79 ? -32.536 19.781 52.813 1.00 29.00 79 GLN A C 1
ATOM 640 O O . GLN A 1 79 ? -32.970 19.223 53.818 1.00 29.58 79 GLN A O 1
ATOM 646 N N . ALA A 1 80 ? -32.736 21.066 52.551 1.00 29.30 80 ALA A N 1
ATOM 647 C CA . ALA A 1 80 ? -33.705 21.883 53.274 1.00 29.41 80 ALA A CA 1
ATOM 648 C C . ALA A 1 80 ? -34.786 22.303 52.277 1.00 29.60 80 ALA A C 1
ATOM 649 O O . ALA A 1 80 ? -34.532 22.384 51.073 1.00 29.67 80 ALA A O 1
ATOM 651 N N . ILE A 1 81 ? -35.997 22.549 52.761 1.00 29.53 81 ILE A N 1
ATOM 652 C CA . ILE A 1 81 ? -37.095 22.891 51.857 1.00 29.33 81 ILE A CA 1
ATOM 653 C C . ILE A 1 81 ? -37.737 24.228 52.259 1.00 29.10 81 ILE A C 1
ATOM 654 O O . ILE A 1 81 ? -38.254 24.357 53.373 1.00 28.92 81 ILE A O 1
ATOM 659 N N . PRO A 1 82 ? -37.653 25.241 51.374 1.00 28.89 82 PRO A N 1
ATOM 660 C CA . PRO A 1 82 ? -38.354 26.499 51.610 1.00 28.85 82 PRO A CA 1
ATOM 661 C C . PRO A 1 82 ? -39.848 26.281 51.798 1.00 29.11 82 PRO A C 1
ATOM 662 O O . PRO A 1 82 ? -40.528 25.717 50.926 1.00 28.89 82 PRO A O 1
ATOM 666 N N . VAL A 1 83 ? -40.335 26.701 52.962 1.00 29.11 83 VAL A N 1
ATOM 667 C CA . VAL A 1 83 ? -41.734 26.561 53.328 1.00 29.34 83 VAL A CA 1
ATOM 668 C C . VAL A 1 83 ? -42.170 27.834 54.060 1.00 29.83 83 VAL A C 1
ATOM 669 O O . VAL A 1 83 ? -41.380 28.770 54.212 1.00 29.97 83 VAL A O 1
ATOM 673 N N . SER A 1 84 ? -43.419 27.859 54.522 1.00 30.04 84 SER A N 1
ATOM 674 C CA . SER A 1 84 ? -43.864 28.856 55.494 1.00 30.24 84 SER A CA 1
ATOM 675 C C . SER A 1 84 ? -44.645 28.184 56.622 1.00 30.13 84 SER A C 1
ATOM 676 O O . SER A 1 84 ? -45.332 27.190 56.389 1.00 30.19 84 SER A O 1
ATOM 679 N N . PHE A 1 85 ? -44.515 28.714 57.838 1.00 30.03 85 PHE A N 1
ATOM 680 C CA . PHE A 1 85 ? -45.327 28.282 58.970 1.00 30.39 85 PHE A CA 1
ATOM 681 C C . PHE A 1 85 ? -46.196 29.446 59.425 1.00 30.84 85 PHE A C 1
ATOM 682 O O . PHE A 1 85 ? -45.678 30.432 59.965 1.00 31.12 85 PHE A O 1
ATOM 690 N N . ASN A 1 86 ? -47.511 29.319 59.227 1.00 31.20 86 ASN A N 1
ATOM 691 C CA . ASN A 1 86 ? -48.458 30.393 59.522 1.00 31.45 86 ASN A CA 1
ATOM 692 C C . ASN A 1 86 ? -47.906 31.732 59.045 1.00 31.58 86 ASN A C 1
ATOM 693 O O . ASN A 1 86 ? -47.702 32.641 59.853 1.00 31.88 86 ASN A O 1
ATOM 698 N N . GLY A 1 87 ? -47.615 31.830 57.749 1.00 31.40 87 GLY A N 1
ATOM 699 C CA . GLY A 1 87 ? -47.188 33.092 57.142 1.00 31.53 87 GLY A CA 1
ATOM 700 C C . GLY A 1 87 ? -45.741 33.527 57.335 1.00 31.78 87 GLY A C 1
ATOM 701 O O . GLY A 1 87 ? -45.352 34.595 56.866 1.00 31.73 87 GLY A O 1
ATOM 702 N N . VAL A 1 88 ? -44.942 32.713 58.022 1.00 32.21 88 VAL A N 1
ATOM 703 C CA . VAL A 1 88 ? -43.523 33.025 58.254 1.00 32.39 88 VAL A CA 1
ATOM 704 C C . VAL A 1 88 ? -42.639 32.062 57.466 1.00 32.83 88 VAL A C 1
ATOM 705 O O . VAL A 1 88 ? -42.540 30.877 57.799 1.00 33.12 88 VAL A O 1
ATOM 709 N N . LYS A 1 89 ? -42.017 32.576 56.407 1.00 33.25 89 LYS A N 1
ATOM 710 C CA . LYS A 1 89 ? -41.139 31.776 55.554 1.00 33.57 89 LYS A CA 1
ATOM 711 C C . LYS A 1 89 ? -39.905 31.280 56.298 1.00 33.23 89 LYS A C 1
ATOM 712 O O . LYS A 1 89 ? -39.306 32.021 57.073 1.00 33.54 89 LYS A O 1
ATOM 718 N N . GLY A 1 90 ? -39.546 30.018 56.060 1.00 32.99 90 GLY A N 1
ATOM 719 C CA . GLY A 1 90 ? -38.351 29.401 56.640 1.00 32.51 90 GLY A CA 1
ATOM 720 C C . GLY A 1 90 ? -37.936 28.185 55.830 1.00 32.42 90 GLY A C 1
ATOM 721 O O . GLY A 1 90 ? -38.562 27.884 54.822 1.00 32.59 90 GLY A O 1
ATOM 722 N N . ASP A 1 91 ? -36.876 27.496 56.256 1.00 32.14 91 ASP A N 1
ATOM 723 C CA . ASP A 1 91 ? -36.438 26.254 55.608 1.00 31.81 91 ASP A CA 1
ATOM 724 C C . ASP A 1 91 ? -36.825 25.058 56.461 1.00 30.79 91 ASP A C 1
ATOM 725 O O . ASP A 1 91 ? -36.414 24.972 57.621 1.00 30.69 91 ASP A O 1
ATOM 730 N N . TYR A 1 92 ? -37.607 24.141 55.899 1.00 29.39 92 TYR A N 1
ATOM 731 C CA . TYR A 1 92 ? -37.865 22.872 56.563 1.00 28.59 92 TYR A CA 1
ATOM 732 C C . TYR A 1 92 ? -36.655 21.953 56.386 1.00 28.64 92 TYR A C 1
ATOM 733 O O . TYR A 1 92 ? -36.193 21.719 55.261 1.00 28.58 92 TYR A O 1
ATOM 742 N N . LEU A 1 93 ? -36.129 21.457 57.499 1.00 28.51 93 LEU A N 1
ATOM 743 C CA . LEU A 1 93 ? -35.010 20.513 57.455 1.00 28.79 93 LEU A CA 1
ATOM 744 C C . LEU A 1 93 ? -35.489 19.074 57.188 1.00 28.64 93 LEU A C 1
ATOM 745 O O . LEU A 1 93 ? -36.072 18.408 58.058 1.00 28.13 93 LEU A O 1
ATOM 750 N N . HIS A 1 94 ? -35.232 18.639 55.957 1.00 28.40 94 HIS A N 1
ATOM 751 C CA . HIS A 1 94 ? -35.692 17.369 55.394 1.00 28.79 94 HIS A CA 1
ATOM 752 C C . HIS A 1 94 ? -34.815 16.167 55.801 1.00 28.85 94 HIS A C 1
ATOM 753 O O . HIS A 1 94 ? -35.321 15.175 56.324 1.00 28.62 94 HIS A O 1
ATOM 760 N N . MET A 1 95 ? -33.508 16.263 55.545 1.00 28.80 95 MET A N 1
ATOM 761 C CA . MET A 1 95 ? -32.556 15.190 55.849 1.00 29.05 95 MET A CA 1
ATOM 762 C C . MET A 1 95 ? -31.124 15.699 55.754 1.00 29.12 95 MET A C 1
ATOM 763 O O . MET A 1 95 ? -30.774 16.409 54.813 1.00 29.33 95 MET A O 1
ATOM 768 N N A MET A 1 96 ? -30.304 15.302 56.720 0.50 29.00 96 MET A N 1
ATOM 769 N N B MET A 1 96 ? -30.307 15.376 56.751 0.50 29.13 96 MET A N 1
ATOM 770 C CA A MET A 1 96 ? -28.920 15.752 56.791 0.50 29.20 96 MET A CA 1
ATOM 771 C CA B MET A 1 96 ? -28.907 15.806 56.758 0.50 29.41 96 MET A CA 1
ATOM 772 C C A MET A 1 96 ? -27.989 14.581 57.064 0.50 29.15 96 MET A C 1
ATOM 773 C C B MET A 1 96 ? -27.988 14.623 57.074 0.50 29.29 96 MET A C 1
ATOM 774 O O A MET A 1 96 ? -28.362 13.628 57.751 0.50 29.16 96 MET A O 1
ATOM 775 O O B MET A 1 96 ? -28.373 13.703 57.797 0.50 29.30 96 MET A O 1
ATOM 784 N N . TYR A 1 97 ? -26.784 14.649 56.507 1.00 29.21 97 TYR A N 1
ATOM 785 C CA . TYR A 1 97 ? -25.816 13.547 56.621 1.00 29.43 97 TYR A CA 1
ATOM 786 C C . TYR A 1 97 ? -24.453 14.094 56.986 1.00 29.62 97 TYR A C 1
ATOM 787 O O . TYR A 1 97 ? -23.984 15.035 56.362 1.00 30.11 97 TYR A O 1
ATOM 796 N N . LEU A 1 98 ? -23.832 13.506 58.007 1.00 30.19 98 LEU A N 1
ATOM 797 C CA . LEU A 1 98 ? -22.560 13.989 58.552 1.00 30.29 98 LEU A CA 1
ATOM 798 C C . LEU A 1 98 ? -21.671 12.828 58.950 1.00 30.57 98 LEU A C 1
ATOM 799 O O . LEU A 1 98 ? -22.157 11.724 59.202 1.00 30.62 98 LEU A O 1
ATOM 804 N N . ASP A 1 99 ? -20.372 13.118 59.047 1.00 30.69 99 ASP A N 1
ATOM 805 C CA . ASP A 1 99 ? -19.358 12.159 59.470 1.00 30.60 99 ASP A CA 1
ATOM 806 C C . ASP A 1 99 ? -18.797 12.476 60.876 1.00 30.47 99 ASP A C 1
ATOM 807 O O . ASP A 1 99 ? -17.605 12.322 61.121 1.00 30.63 99 ASP A O 1
ATOM 812 N N . ASN A 1 100 ? -19.662 12.926 61.785 1.00 30.30 100 ASN A N 1
ATOM 813 C CA . ASN A 1 100 ? -19.275 13.220 63.173 1.00 30.25 100 ASN A CA 1
ATOM 814 C C . ASN A 1 100 ? -20.426 12.864 64.122 1.00 30.56 100 ASN A C 1
ATOM 815 O O . ASN A 1 100 ? -21.488 13.484 64.085 1.00 30.50 100 ASN A O 1
ATOM 820 N N . GLU A 1 101 ? -20.208 11.871 64.977 1.00 30.91 101 GLU A N 1
ATOM 821 C CA . GLU A 1 101 ? -21.272 11.363 65.850 1.00 31.57 101 GLU A CA 1
ATOM 822 C C . GLU A 1 101 ? -21.736 12.291 66.994 1.00 31.10 101 GLU A C 1
ATOM 823 O O . GLU A 1 101 ? -22.941 12.412 67.221 1.00 30.78 101 GLU A O 1
ATOM 829 N N . PRO A 1 102 ? -20.794 12.928 67.728 1.00 31.07 102 PRO A N 1
ATOM 830 C CA . PRO A 1 102 ? -21.185 14.012 68.636 1.00 31.07 102 PRO A CA 1
ATOM 831 C C . PRO A 1 102 ? -22.090 15.059 67.988 1.00 30.95 102 PRO A C 1
ATOM 832 O O . PRO A 1 102 ? -23.006 15.546 68.637 1.00 31.02 102 PRO A O 1
ATOM 836 N N . ALA A 1 103 ? -21.834 15.381 66.720 1.00 31.06 103 ALA A N 1
ATOM 837 C CA . ALA A 1 103 ? -22.626 16.367 65.979 1.00 31.03 103 ALA A CA 1
ATOM 838 C C . ALA A 1 103 ? -24.009 15.839 65.601 1.00 30.95 103 ALA A C 1
ATOM 839 O O . ALA A 1 103 ? -24.981 16.580 65.659 1.00 31.30 103 ALA A O 1
ATOM 841 N N . ILE A 1 104 ? -24.093 14.564 65.222 1.00 30.93 104 ILE A N 1
ATOM 842 C CA . ILE A 1 104 ? -25.381 13.901 65.001 1.00 30.95 104 ILE A CA 1
ATOM 843 C C . ILE A 1 104 ? -26.211 13.836 66.295 1.00 31.15 104 ILE A C 1
ATOM 844 O O . ILE A 1 104 ? -27.396 14.168 66.299 1.00 31.17 104 ILE A O 1
ATOM 849 N N . ALA A 1 105 ? -25.574 13.406 67.382 1.00 31.42 105 ALA A N 1
ATOM 850 C CA . ALA A 1 105 ? -26.228 13.254 68.684 1.00 31.52 105 ALA A CA 1
ATOM 851 C C . ALA A 1 105 ? -26.772 14.581 69.230 1.00 31.78 105 ALA A C 1
ATOM 852 O O . ALA A 1 105 ? -27.961 14.683 69.536 1.00 32.05 105 ALA A O 1
ATOM 854 N N . VAL A 1 106 ? -25.917 15.597 69.340 1.00 31.81 106 VAL A N 1
ATOM 855 C CA . VAL A 1 106 ? -26.368 16.920 69.781 1.00 32.21 106 VAL A CA 1
ATOM 856 C C . VAL A 1 106 ? -27.482 17.469 68.869 1.00 32.24 106 VAL A C 1
ATOM 857 O O . VAL A 1 106 ? -28.486 18.001 69.358 1.00 32.34 106 VAL A O 1
ATOM 861 N N . GLY A 1 107 ? -27.294 17.309 67.554 1.00 31.94 107 GLY A N 1
ATOM 862 C CA . GLY A 1 107 ? -28.239 17.761 66.539 1.00 31.67 107 GLY A CA 1
ATOM 863 C C . GLY A 1 107 ? -29.601 17.118 66.684 1.00 31.90 107 GLY A C 1
ATOM 864 O O . GLY A 1 107 ? -30.632 17.787 66.533 1.00 32.14 107 GLY A O 1
ATOM 865 N N . ARG A 1 108 ? -29.606 15.824 66.998 1.00 31.92 108 ARG A N 1
ATOM 866 C CA . ARG A 1 108 ? -30.843 15.053 67.126 1.00 31.69 108 ARG A CA 1
ATOM 867 C C . ARG A 1 108 ? -31.492 15.199 68.511 1.00 31.95 108 ARG A C 1
ATOM 868 O O . ARG A 1 108 ? -32.723 15.218 68.625 1.00 31.79 108 ARG A O 1
ATOM 876 N N . GLU A 1 109 ? -30.662 15.317 69.549 1.00 32.32 109 GLU A N 1
ATOM 877 C CA . GLU A 1 109 ? -31.124 15.208 70.946 1.00 32.66 109 GLU A CA 1
ATOM 878 C C . GLU A 1 109 ? -31.242 16.512 71.737 1.00 33.03 109 GLU A C 1
ATOM 879 O O . GLU A 1 109 ? -32.066 16.602 72.640 1.00 33.47 109 GLU A O 1
ATOM 885 N N . LEU A 1 110 ? -30.403 17.503 71.427 1.00 33.51 110 LEU A N 1
ATOM 886 C CA . LEU A 1 110 ? -30.521 18.840 72.029 1.00 33.64 110 LEU A CA 1
ATOM 887 C C . LEU A 1 110 ? -31.510 19.669 71.217 1.00 33.57 110 LEU A C 1
ATOM 888 O O . LEU A 1 110 ? -32.395 20.327 71.779 1.00 33.98 110 LEU A O 1
ATOM 893 N N . SER A 1 111 ? -31.337 19.642 69.895 1.00 32.90 111 SER A N 1
ATOM 894 C CA . SER A 1 111 ? -32.251 20.306 68.974 1.00 32.28 111 SER A CA 1
ATOM 895 C C . SER A 1 111 ? -33.100 19.233 68.285 1.00 31.64 111 SER A C 1
ATOM 896 O O . SER A 1 111 ? -33.474 18.258 68.931 1.00 32.02 111 SER A O 1
ATOM 899 N N . ALA A 1 112 ? -33.402 19.389 66.997 1.00 31.00 112 ALA A N 1
ATOM 900 C CA . ALA A 1 112 ? -34.216 18.393 66.280 1.00 30.21 112 ALA A CA 1
ATOM 901 C C . ALA A 1 112 ? -33.834 18.225 64.794 1.00 30.22 112 ALA A C 1
ATOM 902 O O . ALA A 1 112 ? -34.697 18.065 63.919 1.00 29.73 112 ALA A O 1
ATOM 904 N N . TYR A 1 113 ? -32.534 18.268 64.521 1.00 30.14 113 TYR A N 1
ATOM 905 C CA . TYR A 1 113 ? -32.011 18.128 63.171 1.00 29.89 113 TYR A CA 1
ATOM 906 C C . TYR A 1 113 ? -32.193 16.690 62.687 1.00 29.84 113 TYR A C 1
ATOM 907 O O . TYR A 1 113 ? -31.982 15.744 63.456 1.00 30.04 113 TYR A O 1
ATOM 916 N N . PRO A 1 114 ? -32.615 16.518 61.419 1.00 29.69 114 PRO A N 1
ATOM 917 C CA . PRO A 1 114 ? -32.853 15.200 60.830 1.00 29.55 114 PRO A CA 1
ATOM 918 C C . PRO A 1 114 ? -31.559 14.502 60.387 1.00 29.67 114 PRO A C 1
ATOM 919 O O . PRO A 1 114 ? -31.368 14.215 59.198 1.00 29.97 114 PRO A O 1
ATOM 923 N N . LYS A 1 115 ? -30.700 14.195 61.348 1.00 29.30 115 LYS A N 1
ATOM 924 C CA . LYS A 1 115 ? -29.339 13.782 61.031 1.00 29.50 115 LYS A CA 1
ATOM 925 C C . LYS A 1 115 ? -29.140 12.271 60.920 1.00 29.42 115 LYS A C 1
ATOM 926 O O . LYS A 1 115 ? -29.633 11.492 61.748 1.00 29.24 115 LYS A O 1
ATOM 932 N N . LYS A 1 116 ? -28.434 11.879 59.859 1.00 29.09 116 LYS A N 1
ATOM 933 C CA . LYS A 1 116 ? -27.986 10.503 59.658 1.00 28.70 116 LYS A CA 1
ATOM 934 C C . LYS A 1 116 ? -26.465 10.496 59.440 1.00 28.64 116 LYS A C 1
ATOM 935 O O . LYS A 1 116 ? -25.848 11.561 59.329 1.00 28.70 116 LYS A O 1
ATOM 941 N N . LEU A 1 117 ? -25.859 9.311 59.410 1.00 28.32 117 LEU A N 1
ATOM 942 C CA . LEU A 1 117 ? -24.436 9.193 59.108 1.00 28.19 117 LEU A CA 1
ATOM 943 C C . LEU A 1 117 ? -24.191 9.209 57.591 1.00 27.99 117 LEU A C 1
ATOM 944 O O . LEU A 1 117 ? -24.924 8.582 56.833 1.00 27.73 117 LEU A O 1
ATOM 949 N N . GLY A 1 118 ? -23.153 9.924 57.168 1.00 27.86 118 GLY A N 1
ATOM 950 C CA . GLY A 1 118 ? -22.830 10.083 55.755 1.00 27.89 118 GLY A CA 1
ATOM 951 C C . GLY A 1 118 ? -21.438 10.649 55.588 1.00 28.07 118 GLY A C 1
ATOM 952 O O . GLY A 1 118 ? -20.813 11.060 56.567 1.00 27.60 118 GLY A O 1
ATOM 953 N N . TYR A 1 119 ? -20.950 10.680 54.347 1.00 28.21 119 TYR A N 1
ATOM 954 C CA . TYR A 1 119 ? -19.571 11.118 54.078 1.00 28.60 119 TYR A CA 1
ATOM 955 C C . TYR A 1 119 ? -19.460 12.204 53.005 1.00 28.63 119 TYR A C 1
ATOM 956 O O . TYR A 1 119 ? -19.206 11.909 51.827 1.00 28.79 119 TYR A O 1
ATOM 965 N N . PRO A 1 120 ? -19.670 13.468 53.413 1.00 28.80 120 PRO A N 1
ATOM 966 C CA . PRO A 1 120 ? -19.513 14.598 52.510 1.00 29.01 120 PRO A CA 1
ATOM 967 C C . PRO A 1 120 ? -18.077 15.127 52.477 1.00 29.57 120 PRO A C 1
ATOM 968 O O . PRO A 1 120 ? -17.302 14.920 53.417 1.00 29.36 120 PRO A O 1
ATOM 972 N N . LYS A 1 121 ? -17.728 15.764 51.364 1.00 30.33 121 LYS A N 1
ATOM 973 C CA . LYS A 1 121 ? -16.428 16.390 51.170 1.00 31.45 121 LYS A CA 1
ATOM 974 C C . LYS A 1 121 ? -16.664 17.676 50.411 1.00 30.80 121 LYS A C 1
ATOM 975 O O . LYS A 1 121 ? -17.408 17.690 49.432 1.00 31.08 121 LYS A O 1
ATOM 981 N N . LEU A 1 122 ? -16.036 18.753 50.869 1.00 30.67 122 LEU A N 1
ATOM 982 C CA . LEU A 1 122 ? -16.044 20.028 50.151 1.00 30.13 122 LEU A CA 1
ATOM 983 C C . LEU A 1 122 ? -14.606 20.371 49.797 1.00 30.15 122 LEU A C 1
ATOM 984 O O . LEU A 1 122 ? -13.751 20.426 50.681 1.00 30.16 122 LEU A O 1
ATOM 989 N N . PHE A 1 123 ? -14.341 20.587 48.508 1.00 29.79 123 PHE A N 1
ATOM 990 C CA . PHE A 1 123 ? -12.983 20.858 48.035 1.00 29.56 123 PHE A CA 1
ATOM 991 C C . PHE A 1 123 ? -12.971 21.583 46.682 1.00 29.18 123 PHE A C 1
ATOM 992 O O . PHE A 1 123 ? -13.931 21.494 45.914 1.00 28.63 123 PHE A O 1
ATOM 1000 N N . VAL A 1 124 ? -11.884 22.307 46.413 1.00 28.80 124 VAL A N 1
ATOM 1001 C CA . VAL A 1 124 ? -11.690 22.964 45.124 1.00 28.58 124 VAL A CA 1
ATOM 1002 C C . VAL A 1 124 ? -10.967 22.019 44.163 1.00 28.79 124 VAL A C 1
ATOM 1003 O O . VAL A 1 124 ? -9.850 21.582 44.428 1.00 28.70 124 VAL A O 1
ATOM 1007 N N . ASP A 1 125 ? -11.628 21.687 43.062 1.00 28.69 125 ASP A N 1
ATOM 1008 C CA . ASP A 1 125 ? -11.017 20.888 42.012 1.00 28.85 125 ASP A CA 1
ATOM 1009 C C . ASP A 1 125 ? -10.486 21.855 40.960 1.00 28.87 125 ASP A C 1
ATOM 1010 O O . ASP A 1 125 ? -11.131 22.093 39.927 1.00 29.06 125 ASP A O 1
ATOM 1015 N N . SER A 1 126 ? -9.320 22.431 41.251 1.00 28.95 126 SER A N 1
ATOM 1016 C CA . SER A 1 126 ? -8.682 23.451 40.402 1.00 29.30 126 SER A CA 1
ATOM 1017 C C . SER A 1 126 ? -9.576 24.686 40.176 1.00 29.38 126 SER A C 1
ATOM 1018 O O . SER A 1 126 ? -9.453 25.686 40.889 1.00 29.84 126 SER A O 1
ATOM 1021 N N . ASP A 1 127 ? -10.493 24.596 39.219 1.00 29.28 127 ASP A N 1
ATOM 1022 C CA . ASP A 1 127 ? -11.327 25.740 38.823 1.00 29.43 127 ASP A CA 1
ATOM 1023 C C . ASP A 1 127 ? -12.787 25.598 39.267 1.00 29.41 127 ASP A C 1
ATOM 1024 O O . ASP A 1 127 ? -13.627 26.448 38.946 1.00 29.61 127 ASP A O 1
ATOM 1029 N N . THR A 1 128 ? -13.077 24.526 40.008 1.00 29.18 128 THR A N 1
ATOM 1030 C CA . THR A 1 128 ? -14.445 24.200 40.412 1.00 28.88 128 THR A CA 1
ATOM 1031 C C . THR A 1 128 ? -14.563 23.856 41.900 1.00 28.56 128 THR A C 1
ATOM 1032 O O . THR A 1 128 ? -13.784 23.059 42.424 1.00 28.28 128 THR A O 1
ATOM 1036 N N . LEU A 1 129 ? -15.547 24.467 42.565 1.00 28.46 129 LEU A N 1
ATOM 1037 C CA . LEU A 1 129 ? -15.941 24.067 43.913 1.00 28.15 129 LEU A CA 1
ATOM 1038 C C . LEU A 1 129 ? -16.767 22.772 43.814 1.00 28.39 129 LEU A C 1
ATOM 1039 O O . LEU A 1 129 ? -17.738 22.713 43.067 1.00 28.25 129 LEU A O 1
ATOM 1044 N N . VAL A 1 130 ? -16.360 21.741 44.556 1.00 28.22 130 VAL A N 1
ATOM 1045 C CA . VAL A 1 130 ? -17.000 20.428 44.482 1.00 27.86 130 VAL A CA 1
ATOM 1046 C C . VAL A 1 130 ? -17.488 20.020 45.871 1.00 27.62 130 VAL A C 1
ATOM 1047 O O . VAL A 1 130 ? -16.741 20.053 46.841 1.00 27.30 130 VAL A O 1
ATOM 1051 N N . GLY A 1 131 ? -18.763 19.665 45.950 1.00 27.50 131 GLY A N 1
ATOM 1052 C CA . GLY A 1 131 ? -19.312 19.021 47.131 1.00 27.62 131 GLY A CA 1
ATOM 1053 C C . GLY A 1 131 ? -19.797 17.640 46.755 1.00 27.35 131 GLY A C 1
ATOM 1054 O O . GLY A 1 131 ? -20.512 17.477 45.768 1.00 27.92 131 GLY A O 1
ATOM 1055 N N . THR A 1 132 ? -19.389 16.634 47.516 1.00 27.02 132 THR A N 1
ATOM 1056 C CA . THR A 1 132 ? -19.901 15.278 47.290 1.00 26.21 132 THR A CA 1
ATOM 1057 C C . THR A 1 132 ? -20.511 14.705 48.566 1.00 26.40 132 THR A C 1
ATOM 1058 O O . THR A 1 132 ? -20.154 15.102 49.678 1.00 26.17 132 THR A O 1
ATOM 1062 N N . LEU A 1 133 ? -21.456 13.789 48.396 1.00 26.26 133 LEU A N 1
ATOM 1063 C CA . LEU A 1 133 ? -22.019 13.069 49.522 1.00 26.23 133 LEU A CA 1
ATOM 1064 C C . LEU A 1 133 ? -22.075 11.592 49.172 1.00 26.26 133 LEU A C 1
ATOM 1065 O O . LEU A 1 133 ? -22.486 11.218 48.076 1.00 26.37 133 LEU A O 1
ATOM 1070 N N . ASP A 1 134 ? -21.609 10.765 50.102 1.00 26.45 134 ASP A N 1
ATOM 1071 C CA . ASP A 1 134 ? -21.728 9.320 49.994 1.00 26.00 134 ASP A CA 1
ATOM 1072 C C . ASP A 1 134 ? -22.565 8.848 51.154 1.00 26.20 134 ASP A C 1
ATOM 1073 O O . ASP A 1 134 ? -22.498 9.424 52.252 1.00 26.26 134 ASP A O 1
ATOM 1078 N N . TYR A 1 135 ? -23.392 7.839 50.905 1.00 26.27 135 TYR A N 1
ATOM 1079 C CA . TYR A 1 135 ? -23.983 7.077 51.987 1.00 26.50 135 TYR A CA 1
ATOM 1080 C C . TYR A 1 135 ? -23.298 5.720 51.978 1.00 26.87 135 TYR A C 1
ATOM 1081 O O . TYR A 1 135 ? -23.334 4.994 50.969 1.00 26.97 135 TYR A O 1
ATOM 1090 N N . GLY A 1 136 ? -22.669 5.389 53.104 1.00 27.21 136 GLY A N 1
ATOM 1091 C CA . GLY A 1 136 ? -21.758 4.256 53.168 1.00 27.69 136 GLY A CA 1
ATOM 1092 C C . GLY A 1 136 ? -20.747 4.387 52.046 1.00 27.92 136 GLY A C 1
ATOM 1093 O O . GLY A 1 136 ? -20.080 5.421 51.907 1.00 28.06 136 GLY A O 1
ATOM 1094 N N . LYS A 1 137 ? -20.671 3.349 51.225 1.00 28.26 137 LYS A N 1
ATOM 1095 C CA . LYS A 1 137 ? -19.724 3.296 50.113 1.00 28.60 137 LYS A CA 1
ATOM 1096 C C . LYS A 1 137 ? -20.273 3.851 48.792 1.00 28.34 137 LYS A C 1
ATOM 1097 O O . LYS A 1 137 ? -19.603 3.783 47.765 1.00 28.39 137 LYS A O 1
ATOM 1103 N N . LEU A 1 138 ? -21.482 4.404 48.813 1.00 28.03 138 LEU A N 1
ATOM 1104 C CA . LEU A 1 138 ? -22.132 4.803 47.568 1.00 27.81 138 LEU A CA 1
ATOM 1105 C C . LEU A 1 138 ? -22.298 6.318 47.436 1.00 27.91 138 LEU A C 1
ATOM 1106 O O . LEU A 1 138 ? -22.740 6.986 48.375 1.00 27.83 138 LEU A O 1
ATOM 1111 N N . ARG A 1 139 ? -21.947 6.836 46.257 1.00 27.75 139 ARG A N 1
ATOM 1112 C CA . ARG A 1 139 ? -22.132 8.248 45.912 1.00 27.72 139 ARG A CA 1
ATOM 1113 C C . ARG A 1 139 ? -23.607 8.575 45.705 1.00 27.80 139 ARG A C 1
ATOM 1114 O O . ARG A 1 139 ? -24.296 7.883 44.957 1.00 27.87 139 ARG A O 1
ATOM 1122 N N . VAL A 1 140 ? -24.083 9.636 46.356 1.00 28.23 140 VAL A N 1
ATOM 1123 C CA . VAL A 1 140 ? -25.483 10.069 46.195 1.00 28.26 140 VAL A CA 1
ATOM 1124 C C . VAL A 1 140 ? -25.628 11.487 45.627 1.00 28.24 140 VAL A C 1
ATOM 1125 O O . VAL A 1 140 ? -26.639 11.799 44.995 1.00 28.13 140 VAL A O 1
ATOM 1129 N N . ALA A 1 141 ? -24.623 12.334 45.845 1.00 28.23 141 ALA A N 1
ATOM 1130 C CA . ALA A 1 141 ? -24.677 13.725 45.394 1.00 28.31 141 ALA A CA 1
ATOM 1131 C C . ALA A 1 141 ? -23.325 14.213 44.899 1.00 28.29 141 ALA A C 1
ATOM 1132 O O . ALA A 1 141 ? -22.313 13.978 45.544 1.00 28.15 141 ALA A O 1
ATOM 1134 N N . THR A 1 142 ? -23.319 14.885 43.746 1.00 28.36 142 THR A N 1
ATOM 1135 C CA . THR A 1 142 ? -22.135 15.602 43.260 1.00 28.02 142 THR A CA 1
ATOM 1136 C C . THR A 1 142 ? -22.501 17.027 42.822 1.00 28.10 142 THR A C 1
ATOM 1137 O O . THR A 1 142 ? -23.200 17.226 41.825 1.00 28.24 142 THR A O 1
ATOM 1141 N N . ALA A 1 143 ? -22.000 18.005 43.572 1.00 27.82 143 ALA A N 1
ATOM 1142 C CA . ALA A 1 143 ? -22.319 19.407 43.362 1.00 27.84 143 ALA A CA 1
ATOM 1143 C C . ALA A 1 143 ? -21.085 20.164 42.897 1.00 27.84 143 ALA A C 1
ATOM 1144 O O . ALA A 1 143 ? -19.998 19.990 43.444 1.00 27.90 143 ALA A O 1
ATOM 1146 N N . THR A 1 144 ? -21.277 21.009 41.890 1.00 27.75 144 THR A N 1
ATOM 1147 C CA . THR A 1 144 ? -20.205 21.778 41.286 1.00 27.69 144 THR A CA 1
ATOM 1148 C C . THR A 1 144 ? -20.618 23.230 41.135 1.00 27.92 144 THR A C 1
ATOM 1149 O O . THR A 1 144 ? -21.785 23.536 40.877 1.00 28.02 144 THR A O 1
ATOM 1153 N N . MET A 1 145 ? -19.648 24.111 41.308 1.00 27.86 145 MET A N 1
ATOM 1154 C CA . MET A 1 145 ? -19.812 25.525 41.044 1.00 28.59 145 MET A CA 1
ATOM 1155 C C . MET A 1 145 ? -18.513 26.079 40.456 1.00 28.30 145 MET A C 1
ATOM 1156 O O . MET A 1 145 ? -17.419 25.820 40.981 1.00 28.03 145 MET A O 1
ATOM 1161 N N . GLY A 1 146 ? -18.639 26.835 39.367 1.00 28.55 146 GLY A N 1
ATOM 1162 C CA . GLY A 1 146 ? -17.536 27.666 38.875 1.00 28.75 146 GLY A CA 1
ATOM 1163 C C . GLY A 1 146 ? -17.021 28.482 40.044 1.00 28.90 146 GLY A C 1
ATOM 1164 O O . GLY A 1 146 ? -17.794 29.165 40.706 1.00 28.96 146 GLY A O 1
ATOM 1165 N N . TYR A 1 147 ? -15.722 28.389 40.315 1.00 29.15 147 TYR A N 1
ATOM 1166 C CA . TYR A 1 147 ? -15.155 28.907 41.572 1.00 29.40 147 TYR A CA 1
ATOM 1167 C C . TYR A 1 147 ? -15.255 30.432 41.716 1.00 29.72 147 TYR A C 1
ATOM 1168 O O . TYR A 1 147 ? -14.621 31.175 40.966 1.00 30.04 147 TYR A O 1
ATOM 1177 N N . LYS A 1 148 ? -16.067 30.876 42.677 1.00 30.24 148 LYS A N 1
ATOM 1178 C CA . LYS A 1 148 ? -16.243 32.301 43.033 1.00 30.23 148 LYS A CA 1
ATOM 1179 C C . LYS A 1 148 ? -16.357 33.241 41.834 1.00 30.99 148 LYS A C 1
ATOM 1180 O O . LYS A 1 148 ? -15.755 34.319 41.820 1.00 31.10 148 LYS A O 1
ATOM 1186 N N . HIS A 1 149 ? -17.141 32.825 40.840 1.00 31.69 149 HIS A N 1
ATOM 1187 C CA . HIS A 1 149 ? -17.336 33.587 39.598 1.00 32.58 149 HIS A CA 1
ATOM 1188 C C . HIS A 1 149 ? -18.001 34.958 39.788 1.00 33.36 149 HIS A C 1
ATOM 1189 O O . HIS A 1 149 ? -17.776 35.858 38.995 1.00 33.67 149 HIS A O 1
ATOM 1196 N N . LYS A 1 150 ? -18.820 35.117 40.824 1.00 34.57 150 LYS A N 1
ATOM 1197 C CA . LYS A 1 150 ? -19.567 36.363 41.022 1.00 35.78 150 LYS A CA 1
ATOM 1198 C C . LYS A 1 150 ? -19.794 36.637 42.502 1.00 36.08 150 LYS A C 1
ATOM 1199 O O . LYS A 1 150 ? -20.106 35.723 43.257 1.00 36.09 150 LYS A O 1
ATOM 1205 N N . ALA A 1 151 ? -19.651 37.902 42.896 1.00 36.86 151 ALA A N 1
ATOM 1206 C CA . ALA A 1 151 ? -19.735 38.325 44.299 1.00 37.55 151 ALA A CA 1
ATOM 1207 C C . ALA A 1 151 ? -21.177 38.510 44.761 1.00 38.20 151 ALA A C 1
ATOM 1208 O O . ALA A 1 151 ? -21.961 39.184 44.107 1.00 38.56 151 ALA A O 1
ATOM 1210 N N . LEU A 1 152 ? -21.519 37.908 45.892 1.00 38.96 152 LEU A N 1
ATOM 1211 C CA . LEU A 1 152 ? -22.823 38.112 46.500 1.00 39.70 152 LEU A CA 1
ATOM 1212 C C . LEU A 1 152 ? -22.716 39.094 47.645 1.00 39.96 152 LEU A C 1
ATOM 1213 O O . LEU A 1 152 ? -21.718 39.115 48.366 1.00 40.07 152 LEU A O 1
ATOM 1218 N N . ASP A 1 153 ? -23.765 39.889 47.814 1.00 40.48 153 ASP A N 1
ATOM 1219 C CA . ASP A 1 153 ? -23.885 40.800 48.937 1.00 40.87 153 ASP A CA 1
ATOM 1220 C C . ASP A 1 153 ? -23.778 40.011 50.245 1.00 40.92 153 ASP A C 1
ATOM 1221 O O . ASP A 1 153 ? -24.483 39.019 50.431 1.00 40.62 153 ASP A O 1
ATOM 1226 N N . ALA A 1 154 ? -22.882 40.454 51.129 1.00 41.32 154 ALA A N 1
ATOM 1227 C CA . ALA A 1 154 ? -22.675 39.829 52.449 1.00 41.87 154 ALA A CA 1
ATOM 1228 C C . ALA A 1 154 ? -23.918 39.855 53.334 1.00 42.04 154 ALA A C 1
ATOM 1229 O O . ALA A 1 154 ? -24.168 38.908 54.074 1.00 42.16 154 ALA A O 1
ATOM 1231 N N . ASN A 1 155 ? -24.687 40.937 53.257 1.00 42.56 155 ASN A N 1
ATOM 1232 C CA . ASN A 1 155 ? -25.917 41.077 54.052 1.00 42.91 155 ASN A CA 1
ATOM 1233 C C . ASN A 1 155 ? -27.032 40.143 53.599 1.00 42.68 155 ASN A C 1
ATOM 1234 O O . ASN A 1 155 ? -27.706 39.525 54.419 1.00 42.32 155 ASN A O 1
ATOM 1239 N N . GLU A 1 156 ? -27.203 40.055 52.285 1.00 42.42 156 GLU A N 1
ATOM 1240 C CA . GLU A 1 156 ? -28.126 39.133 51.648 1.00 42.85 156 GLU A CA 1
ATOM 1241 C C . GLU A 1 156 ? -27.782 37.660 51.942 1.00 42.65 156 GLU A C 1
ATOM 1242 O O . GLU A 1 156 ? -28.680 36.826 52.132 1.00 42.52 156 GLU A O 1
ATOM 1248 N N . ALA A 1 157 ? -26.485 37.348 51.976 1.00 42.35 157 ALA A N 1
ATOM 1249 C CA . ALA A 1 157 ? -26.008 36.046 52.424 1.00 42.13 157 ALA A CA 1
ATOM 1250 C C . ALA A 1 157 ? -26.327 35.822 53.901 1.00 42.23 157 ALA A C 1
ATOM 1251 O O . ALA A 1 157 ? -26.745 34.725 54.286 1.00 42.27 157 ALA A O 1
ATOM 1253 N N . LYS A 1 158 ? -26.126 36.857 54.718 1.00 42.05 158 LYS A N 1
ATOM 1254 C CA . LYS A 1 158 ? -26.447 36.802 56.143 1.00 42.56 158 LYS A CA 1
ATOM 1255 C C . LYS A 1 158 ? -27.944 36.564 56.383 1.00 42.48 158 LYS A C 1
ATOM 1256 O O . LYS A 1 158 ? -28.319 35.807 57.286 1.00 42.33 158 LYS A O 1
ATOM 1262 N N . ASP A 1 159 ? -28.784 37.211 55.572 1.00 42.47 159 ASP A N 1
ATOM 1263 C CA . ASP A 1 159 ? -30.237 37.068 55.663 1.00 42.66 159 ASP A CA 1
ATOM 1264 C C . ASP A 1 159 ? -30.648 35.634 55.364 1.00 42.40 159 ASP A C 1
ATOM 1265 O O . ASP A 1 159 ? -31.566 35.107 55.985 1.00 42.60 159 ASP A O 1
ATOM 1270 N N . GLN A 1 160 ? -29.962 35.011 54.411 1.00 42.00 160 GLN A N 1
ATOM 1271 C CA . GLN A 1 160 ? -30.230 33.625 54.060 1.00 41.79 160 GLN A CA 1
ATOM 1272 C C . GLN A 1 160 ? -29.827 32.668 55.184 1.00 41.05 160 GLN A C 1
ATOM 1273 O O . GLN A 1 160 ? -30.566 31.729 55.490 1.00 40.99 160 GLN A O 1
ATOM 1279 N N . ILE A 1 161 ? -28.667 32.910 55.795 1.00 40.24 161 ILE A N 1
ATOM 1280 C CA . ILE A 1 161 ? -28.195 32.100 56.927 1.00 39.55 161 ILE A CA 1
ATOM 1281 C C . ILE A 1 161 ? -29.168 32.196 58.102 1.00 39.26 161 ILE A C 1
ATOM 1282 O O . ILE A 1 161 ? -29.375 31.220 58.836 1.00 39.29 161 ILE A O 1
ATOM 1287 N N . CYS A 1 162 ? -29.792 33.364 58.245 1.00 38.74 162 CYS A N 1
ATOM 1288 C CA . CYS A 1 162 ? -30.648 33.653 59.394 1.00 38.07 162 CYS A CA 1
ATOM 1289 C C . CYS A 1 162 ? -32.123 33.329 59.197 1.00 37.67 162 CYS A C 1
ATOM 1290 O O . CYS A 1 162 ? -32.931 33.612 60.075 1.00 37.51 162 CYS A O 1
ATOM 1293 N N . ARG A 1 163 ? -32.466 32.725 58.059 1.00 37.34 163 ARG A N 1
ATOM 1294 C CA . ARG A 1 163 ? -33.837 32.257 57.819 1.00 37.26 163 ARG A CA 1
ATOM 1295 C C . ARG A 1 163 ? -34.209 31.229 58.876 1.00 36.35 163 ARG A C 1
ATOM 1296 O O . ARG A 1 163 ? -33.385 30.382 59.219 1.00 36.89 163 ARG A O 1
ATOM 1304 N N . PRO A 1 164 ? -35.435 31.310 59.417 1.00 35.38 164 PRO A N 1
ATOM 1305 C CA . PRO A 1 164 ? -35.855 30.289 60.376 1.00 34.79 164 PRO A CA 1
ATOM 1306 C C . PRO A 1 164 ? -35.673 28.876 59.811 1.00 34.01 164 PRO A C 1
ATOM 1307 O O . PRO A 1 164 ? -35.927 28.646 58.630 1.00 33.98 164 PRO A O 1
ATOM 1311 N N . ASN A 1 165 ? -35.187 27.966 60.648 1.00 33.45 165 ASN A N 1
ATOM 1312 C CA . ASN A 1 165 ? -35.125 26.539 60.328 1.00 33.16 165 ASN A CA 1
ATOM 1313 C C . ASN A 1 165 ? -36.213 25.802 61.095 1.00 32.72 165 ASN A C 1
ATOM 1314 O O . ASN A 1 165 ? -36.253 25.849 62.332 1.00 32.57 165 ASN A O 1
ATOM 1319 N N . TYR A 1 166 ? -37.085 25.124 60.357 1.00 32.55 166 TYR A N 1
ATOM 1320 C CA . TYR A 1 166 ? -38.173 24.333 60.941 1.00 32.40 166 TYR A CA 1
ATOM 1321 C C . TYR A 1 166 ? -37.820 22.843 60.991 1.00 32.89 166 TYR A C 1
ATOM 1322 O O . TYR A 1 166 ? -37.449 22.241 59.979 1.00 32.98 166 TYR A O 1
ATOM 1331 N N . MET A 1 167 ? -37.964 22.254 62.172 1.00 33.32 167 MET A N 1
ATOM 1332 C CA . MET A 1 167 ? -37.521 20.893 62.422 1.00 34.07 167 MET A CA 1
ATOM 1333 C C . MET A 1 167 ? -38.571 20.065 63.141 1.00 34.16 167 MET A C 1
ATOM 1334 O O . MET A 1 167 ? -39.291 20.581 63.987 1.00 34.29 167 MET A O 1
ATOM 1339 N N . LEU A 1 168 ? -38.638 18.778 62.818 1.00 34.56 168 LEU A N 1
ATOM 1340 C CA . LEU A 1 168 ? -39.497 17.842 63.546 1.00 34.99 168 LEU A CA 1
ATOM 1341 C C . LEU A 1 168 ? -38.734 17.117 64.648 1.00 35.12 168 LEU A C 1
ATOM 1342 O O . LEU A 1 168 ? -37.691 16.510 64.392 1.00 35.22 168 LEU A O 1
ATOM 1347 N N . LYS A 1 169 ? -39.246 17.202 65.873 1.00 35.40 169 LYS A N 1
ATOM 1348 C CA . LYS A 1 169 ? -38.695 16.451 67.004 1.00 35.78 169 LYS A CA 1
ATOM 1349 C C . LYS A 1 169 ? -39.644 15.308 67.289 1.00 35.74 169 LYS A C 1
ATOM 1350 O O . LYS A 1 169 ? -40.773 15.531 67.727 1.00 35.65 169 LYS A O 1
ATOM 1356 N N . ILE A 1 170 ? -39.178 14.093 67.005 1.00 36.09 170 ILE A N 1
ATOM 1357 C CA . ILE A 1 170 ? -39.993 12.884 67.061 1.00 36.21 170 ILE A CA 1
ATOM 1358 C C . ILE A 1 170 ? -39.264 11.825 67.875 1.00 37.05 170 ILE A C 1
ATOM 1359 O O . ILE A 1 170 ? -38.336 11.178 67.383 1.00 37.49 170 ILE A O 1
ATOM 1364 N N . ILE A 1 171 ? -39.674 11.668 69.131 1.00 37.78 171 ILE A N 1
ATOM 1365 C CA . ILE A 1 171 ? -39.117 10.645 70.010 1.00 38.38 171 ILE A CA 1
ATOM 1366 C C . ILE A 1 171 ? -40.219 9.673 70.416 1.00 38.69 171 ILE A C 1
ATOM 1367 O O . ILE A 1 171 ? -41.287 10.100 70.857 1.00 39.02 171 ILE A O 1
ATOM 1372 N N . PRO A 1 172 ? -39.977 8.360 70.244 1.00 38.93 172 PRO A N 1
ATOM 1373 C CA . PRO A 1 172 ? -40.956 7.381 70.715 1.00 38.86 172 PRO A CA 1
ATOM 1374 C C . PRO A 1 172 ? -40.851 7.092 72.219 1.00 39.03 172 PRO A C 1
ATOM 1375 O O . PRO A 1 172 ? -39.796 7.300 72.838 1.00 38.85 172 PRO A O 1
ATOM 1379 N N . ASN A 1 173 ? -41.966 6.643 72.789 1.00 39.08 173 ASN A N 1
ATOM 1380 C CA . ASN A 1 173 ? -41.981 5.943 74.067 1.00 39.18 173 ASN A CA 1
ATOM 1381 C C . ASN A 1 173 ? -41.288 4.584 73.912 1.00 39.26 173 ASN A C 1
ATOM 1382 O O . ASN A 1 173 ? -41.015 4.148 72.788 1.00 39.30 173 ASN A O 1
ATOM 1387 N N . TYR A 1 174 ? -41.034 3.907 75.029 1.00 39.42 174 TYR A N 1
ATOM 1388 C CA . TYR A 1 174 ? -40.371 2.589 75.015 1.00 39.79 174 TYR A CA 1
ATOM 1389 C C . TYR A 1 174 ? -41.129 1.477 74.281 1.00 40.04 174 TYR A C 1
ATOM 1390 O O . TYR A 1 174 ? -40.520 0.503 73.830 1.00 39.87 174 TYR A O 1
ATOM 1399 N N . ASP A 1 175 ? -42.449 1.631 74.165 1.00 40.44 175 ASP A N 1
ATOM 1400 C CA . ASP A 1 175 ? -43.279 0.680 73.436 1.00 40.78 175 ASP A CA 1
ATOM 1401 C C . ASP A 1 175 ? -43.448 1.038 71.949 1.00 40.91 175 ASP A C 1
ATOM 1402 O O . ASP A 1 175 ? -44.113 0.309 71.193 1.00 40.96 175 ASP A O 1
ATOM 1407 N N . GLY A 1 176 ? -42.836 2.151 71.538 1.00 40.59 176 GLY A N 1
ATOM 1408 C CA . GLY A 1 176 ? -42.888 2.606 70.153 1.00 40.43 176 GLY A CA 1
ATOM 1409 C C . GLY A 1 176 ? -44.040 3.547 69.838 1.00 40.45 176 GLY A C 1
ATOM 1410 O O . GLY A 1 176 ? -44.250 3.910 68.671 1.00 40.05 176 GLY A O 1
ATOM 1411 N N . SER A 1 177 ? -44.788 3.931 70.876 1.00 40.32 177 SER A N 1
ATOM 1412 C CA . SER A 1 177 ? -45.877 4.895 70.746 1.00 40.41 177 SER A CA 1
ATOM 1413 C C . SER A 1 177 ? -45.299 6.311 70.754 1.00 40.42 177 SER A C 1
ATOM 1414 O O . SER A 1 177 ? -44.191 6.515 71.249 1.00 40.34 177 SER A O 1
ATOM 1417 N N . PRO A 1 178 ? -46.025 7.287 70.169 1.00 40.58 178 PRO A N 1
ATOM 1418 C CA . PRO A 1 178 ? -45.540 8.677 70.168 1.00 40.60 178 PRO A CA 1
ATOM 1419 C C . PRO A 1 178 ? -45.338 9.235 71.577 1.00 40.43 178 PRO A C 1
ATOM 1420 O O . PRO A 1 178 ? -46.244 9.172 72.404 1.00 40.83 178 PRO A O 1
ATOM 1424 N N . ARG A 1 179 ? -44.147 9.755 71.847 1.00 40.29 179 ARG A N 1
ATOM 1425 C CA . ARG A 1 179 ? -43.843 10.340 73.146 1.00 40.18 179 ARG A CA 1
ATOM 1426 C C . ARG A 1 179 ? -43.696 11.842 73.010 1.00 39.67 179 ARG A C 1
ATOM 1427 O O . ARG A 1 179 ? -44.298 12.605 73.772 1.00 40.00 179 ARG A O 1
ATOM 1435 N N . ILE A 1 180 ? -42.870 12.251 72.050 1.00 38.56 180 ILE A N 1
ATOM 1436 C CA . ILE A 1 180 ? -42.703 13.648 71.684 1.00 37.57 180 ILE A CA 1
ATOM 1437 C C . ILE A 1 180 ? -42.887 13.751 70.174 1.00 36.91 180 ILE A C 1
ATOM 1438 O O . ILE A 1 180 ? -42.298 12.978 69.426 1.00 36.43 180 ILE A O 1
ATOM 1443 N N . CYS A 1 181 ? -43.735 14.679 69.737 1.00 36.29 181 CYS A N 1
ATOM 1444 C CA . CYS A 1 181 ? -43.926 14.954 68.313 1.00 36.10 181 CYS A CA 1
ATOM 1445 C C . CYS A 1 181 ? -44.204 16.437 68.074 1.00 36.35 181 CYS A C 1
ATOM 1446 O O . CYS A 1 181 ? -45.353 16.889 68.109 1.00 36.55 181 CYS A O 1
ATOM 1449 N N . GLU A 1 182 ? -43.134 17.193 67.839 1.00 36.34 182 GLU A N 1
ATOM 1450 C CA . GLU A 1 182 ? -43.229 18.648 67.774 1.00 36.34 182 GLU A CA 1
ATOM 1451 C C . GLU A 1 182 ? -42.537 19.218 66.553 1.00 36.06 182 GLU A C 1
ATOM 1452 O O . GLU A 1 182 ? -41.497 18.724 66.113 1.00 35.59 182 GLU A O 1
ATOM 1458 N N . LEU A 1 183 ? -43.126 20.280 66.027 1.00 35.88 183 LEU A N 1
ATOM 1459 C CA . LEU A 1 183 ? -42.438 21.155 65.111 1.00 35.75 183 LEU A CA 1
ATOM 1460 C C . LEU A 1 183 ? -41.751 22.219 65.959 1.00 35.83 183 LEU A C 1
ATOM 1461 O O . LEU A 1 183 ? -42.390 22.881 66.786 1.00 36.14 183 LEU A O 1
ATOM 1466 N N . ILE A 1 184 ? -40.442 22.352 65.785 1.00 35.84 184 ILE A N 1
ATOM 1467 C CA . ILE A 1 184 ? -39.683 23.398 66.463 1.00 35.83 184 ILE A CA 1
ATOM 1468 C C . ILE A 1 184 ? -39.119 24.431 65.483 1.00 35.66 184 ILE A C 1
ATOM 1469 O O . ILE A 1 184 ? -39.101 24.211 64.272 1.00 35.45 184 ILE A O 1
ATOM 1474 N N . ASN A 1 185 ? -38.678 25.562 66.024 1.00 35.64 185 ASN A N 1
ATOM 1475 C CA . ASN A 1 185 ? -37.972 26.577 65.254 1.00 35.84 185 ASN A CA 1
ATOM 1476 C C . ASN A 1 185 ? -36.627 26.942 65.888 1.00 35.64 185 ASN A C 1
ATOM 1477 O O . ASN A 1 185 ? -36.553 27.215 67.083 1.00 35.40 185 ASN A O 1
ATOM 1482 N N . ALA A 1 186 ? -35.570 26.914 65.079 1.00 35.94 186 ALA A N 1
ATOM 1483 C CA . ALA A 1 186 ? -34.273 27.500 65.445 1.00 35.85 186 ALA A CA 1
ATOM 1484 C C . ALA A 1 186 ? -33.860 28.549 64.407 1.00 36.26 186 ALA A C 1
ATOM 1485 O O . ALA A 1 186 ? -34.034 28.355 63.203 1.00 36.00 186 ALA A O 1
ATOM 1487 N N . LYS A 1 187 ? -33.308 29.656 64.889 1.00 36.99 187 LYS A N 1
ATOM 1488 C CA . LYS A 1 187 ? -33.006 30.815 64.060 1.00 37.75 187 LYS A CA 1
ATOM 1489 C C . LYS A 1 187 ? -31.659 31.403 64.478 1.00 37.74 187 LYS A C 1
ATOM 1490 O O . LYS A 1 187 ? -31.472 31.777 65.642 1.00 37.51 187 LYS A O 1
ATOM 1496 N N . ILE A 1 188 ? -30.724 31.468 63.532 1.00 37.77 188 ILE A N 1
ATOM 1497 C CA . ILE A 1 188 ? -29.368 31.947 63.818 1.00 37.94 188 ILE A CA 1
ATOM 1498 C C . ILE A 1 188 ? -29.348 33.445 64.154 1.00 38.50 188 ILE A C 1
ATOM 1499 O O . ILE A 1 188 ? -29.898 34.271 63.421 1.00 38.29 188 ILE A O 1
ATOM 1504 N N . THR A 1 189 ? -28.725 33.771 65.286 1.00 39.22 189 THR A N 1
ATOM 1505 C CA . THR A 1 189 ? -28.702 35.135 65.823 1.00 39.81 189 THR A CA 1
ATOM 1506 C C . THR A 1 189 ? -27.299 35.761 65.765 1.00 39.96 189 THR A C 1
ATOM 1507 O O . THR A 1 189 ? -27.152 36.914 65.361 1.00 40.10 189 THR A O 1
ATOM 1511 N N . ASP A 1 190 ? -26.280 34.999 66.169 1.00 40.01 190 ASP A N 1
ATOM 1512 C CA . ASP A 1 190 ? -24.891 35.450 66.094 1.00 40.08 190 ASP A CA 1
ATOM 1513 C C . ASP A 1 190 ? -24.274 35.001 64.777 1.00 39.50 190 ASP A C 1
ATOM 1514 O O . ASP A 1 190 ? -24.124 33.798 64.528 1.00 39.47 190 ASP A O 1
ATOM 1519 N N . VAL A 1 191 ? -23.923 35.973 63.943 1.00 38.64 191 VAL A N 1
ATOM 1520 C CA . VAL A 1 191 ? -23.360 35.716 62.625 1.00 37.97 191 VAL A CA 1
ATOM 1521 C C . VAL A 1 191 ? -22.320 36.768 62.271 1.00 37.49 191 VAL A C 1
ATOM 1522 O O . VAL A 1 191 ? -22.500 37.949 62.558 1.00 37.34 191 VAL A O 1
ATOM 1526 N N . THR A 1 192 ? -21.245 36.322 61.631 1.00 36.99 192 THR A N 1
ATOM 1527 C CA . THR A 1 192 ? -20.375 37.189 60.841 1.00 36.42 192 THR A CA 1
ATOM 1528 C C . THR A 1 192 ? -20.157 36.505 59.491 1.00 36.02 192 THR A C 1
ATOM 1529 O O . THR A 1 192 ? -19.559 35.434 59.434 1.00 35.93 192 THR A O 1
ATOM 1533 N N . VAL A 1 193 ? -20.678 37.101 58.422 1.00 35.72 193 VAL A N 1
ATOM 1534 C CA . VAL A 1 193 ? -20.405 36.623 57.065 1.00 35.59 193 VAL A CA 1
ATOM 1535 C C . VAL A 1 193 ? -19.081 37.217 56.582 1.00 35.61 193 VAL A C 1
ATOM 1536 O O . VAL A 1 193 ? -18.946 38.434 56.492 1.00 35.68 193 VAL A O 1
ATOM 1540 N N . HIS A 1 194 ? -18.116 36.342 56.281 1.00 35.56 194 HIS A N 1
ATOM 1541 C CA . HIS A 1 194 ? -16.779 36.743 55.842 1.00 35.10 194 HIS A CA 1
ATOM 1542 C C . HIS A 1 194 ? -16.721 36.997 54.355 1.00 34.93 194 HIS A C 1
ATOM 1543 O O . HIS A 1 194 ? -16.015 37.901 53.911 1.00 34.97 194 HIS A O 1
ATOM 1550 N N . GLU A 1 195 ? -17.437 36.179 53.590 1.00 34.69 195 GLU A N 1
ATOM 1551 C CA . GLU A 1 195 ? -17.528 36.342 52.135 1.00 34.77 195 GLU A CA 1
ATOM 1552 C C . GLU A 1 195 ? -18.628 35.472 51.568 1.00 34.11 195 GLU A C 1
ATOM 1553 O O . GLU A 1 195 ? -18.972 34.445 52.162 1.00 33.89 195 GLU A O 1
ATOM 1559 N N . ALA A 1 196 ? -19.175 35.901 50.429 1.00 33.12 196 ALA A N 1
ATOM 1560 C CA . ALA A 1 196 ? -20.259 35.199 49.765 1.00 32.55 196 ALA A CA 1
ATOM 1561 C C . ALA A 1 196 ? -20.139 35.324 48.237 1.00 32.33 196 ALA A C 1
ATOM 1562 O O . ALA A 1 196 ? -19.844 36.394 47.715 1.00 32.54 196 ALA A O 1
ATOM 1564 N N . TRP A 1 197 ? -20.364 34.217 47.534 1.00 32.05 197 TRP A N 1
ATOM 1565 C CA . TRP A 1 197 ? -20.118 34.130 46.096 1.00 31.74 197 TRP A CA 1
ATOM 1566 C C . TRP A 1 197 ? -21.176 33.285 45.416 1.00 31.41 197 TRP A C 1
ATOM 1567 O O . TRP A 1 197 ? -21.826 32.475 46.060 1.00 31.37 197 TRP A O 1
ATOM 1578 N N . THR A 1 198 ? -21.347 33.498 44.115 1.00 31.31 198 THR A N 1
ATOM 1579 C CA . THR A 1 198 ? -22.140 32.606 43.268 1.00 30.99 198 THR A CA 1
ATOM 1580 C C . THR A 1 198 ? -21.396 32.272 41.978 1.00 30.63 198 THR A C 1
ATOM 1581 O O . THR A 1 198 ? -20.229 32.615 41.824 1.00 30.79 198 THR A O 1
ATOM 1585 N N . GLY A 1 199 ? -22.063 31.582 41.066 1.00 30.30 199 GLY A N 1
ATOM 1586 C CA . GLY A 1 199 ? -21.454 31.174 39.810 1.00 29.64 199 GLY A CA 1
ATOM 1587 C C . GLY A 1 199 ? -22.271 30.055 39.208 1.00 29.33 199 GLY A C 1
ATOM 1588 O O . GLY A 1 199 ? -23.229 29.595 39.838 1.00 28.98 199 GLY A O 1
ATOM 1589 N N . PRO A 1 200 ? -21.897 29.602 37.991 1.00 29.28 200 PRO A N 1
ATOM 1590 C CA . PRO A 1 200 ? -22.615 28.500 37.347 1.00 29.20 200 PRO A CA 1
ATOM 1591 C C . PRO A 1 200 ? -22.587 27.284 38.263 1.00 29.16 200 PRO A C 1
ATOM 1592 O O . PRO A 1 200 ? -21.566 27.017 38.903 1.00 28.95 200 PRO A O 1
ATOM 1596 N N . THR A 1 201 ? -23.715 26.583 38.336 1.00 29.14 201 THR A N 1
ATOM 1597 C CA . THR A 1 201 ? -23.949 25.578 39.365 1.00 29.30 201 THR A CA 1
ATOM 1598 C C . THR A 1 201 ? -24.799 24.433 38.847 1.00 29.20 201 THR A C 1
ATOM 1599 O O . THR A 1 201 ? -25.828 24.645 38.193 1.00 29.13 201 THR A O 1
ATOM 1603 N N . ARG A 1 202 ? -24.354 23.223 39.167 1.00 29.04 202 ARG A N 1
ATOM 1604 C CA . ARG A 1 202 ? -25.017 21.987 38.779 1.00 28.94 202 ARG A CA 1
ATOM 1605 C C . ARG A 1 202 ? -25.111 21.059 39.977 1.00 28.49 202 ARG A C 1
ATOM 1606 O O . ARG A 1 202 ? -24.281 21.119 40.876 1.00 28.12 202 ARG A O 1
ATOM 1614 N N . LEU A 1 203 ? -26.132 20.208 39.986 1.00 28.52 203 LEU A N 1
ATOM 1615 C CA . LEU A 1 203 ? -26.285 19.202 41.025 1.00 28.39 203 LEU A CA 1
ATOM 1616 C C . LEU A 1 203 ? -26.661 17.886 40.393 1.00 28.47 203 LEU A C 1
ATOM 1617 O O . LEU A 1 203 ? -27.710 17.779 39.753 1.00 28.64 203 LEU A O 1
ATOM 1622 N N . GLN A 1 204 ? -25.795 16.889 40.569 1.00 28.51 204 GLN A N 1
ATOM 1623 C CA . GLN A 1 204 ? -26.056 15.531 40.108 1.00 28.22 204 GLN A CA 1
ATOM 1624 C C . GLN A 1 204 ? -26.400 14.643 41.297 1.00 28.32 204 GLN A C 1
ATOM 1625 O O . GLN A 1 204 ? -25.656 14.585 42.282 1.00 28.35 204 GLN A O 1
ATOM 1631 N N . LEU A 1 205 ? -27.536 13.959 41.204 1.00 28.40 205 LEU A N 1
ATOM 1632 C CA . LEU A 1 205 ? -27.992 13.080 42.278 1.00 28.39 205 LEU A CA 1
ATOM 1633 C C . LEU A 1 205 ? -28.130 11.645 41.805 1.00 28.42 205 LEU A C 1
ATOM 1634 O O . LEU A 1 205 ? -28.383 11.405 40.619 1.00 28.56 205 LEU A O 1
ATOM 1639 N N . PHE A 1 206 ? -27.963 10.706 42.739 1.00 28.11 206 PHE A N 1
ATOM 1640 C CA . PHE A 1 206 ? -28.179 9.276 42.483 1.00 28.04 206 PHE A CA 1
ATOM 1641 C C . PHE A 1 206 ? -29.121 8.666 43.523 1.00 28.43 206 PHE A C 1
ATOM 1642 O O . PHE A 1 206 ? -29.146 9.101 44.682 1.00 28.12 206 PHE A O 1
ATOM 1650 N N . ASP A 1 207 ? -29.913 7.679 43.100 1.00 29.02 207 ASP A N 1
ATOM 1651 C CA . ASP A 1 207 ? -30.874 7.017 43.993 1.00 29.39 207 ASP A CA 1
ATOM 1652 C C . ASP A 1 207 ? -30.188 6.162 45.063 1.00 29.53 207 ASP A C 1
ATOM 1653 O O . ASP A 1 207 ? -29.290 5.379 44.757 1.00 29.65 207 ASP A O 1
ATOM 1658 N N . HIS A 1 208 ? -30.624 6.318 46.314 1.00 29.57 208 HIS A N 1
ATOM 1659 C CA . HIS A 1 208 ? -30.203 5.456 47.415 1.00 29.41 208 HIS A CA 1
ATOM 1660 C C . HIS A 1 208 ? -31.339 5.344 48.430 1.00 29.59 208 HIS A C 1
ATOM 1661 O O . HIS A 1 208 ? -31.776 6.353 48.966 1.00 29.90 208 HIS A O 1
ATOM 1668 N N . ALA A 1 209 ? -31.803 4.123 48.698 1.00 29.58 209 ALA A N 1
ATOM 1669 C CA . ALA A 1 209 ? -32.907 3.876 49.646 1.00 29.66 209 ALA A CA 1
ATOM 1670 C C . ALA A 1 209 ? -32.749 4.498 51.036 1.00 29.78 209 ALA A C 1
ATOM 1671 O O . ALA A 1 209 ? -33.741 4.866 51.652 1.00 29.82 209 ALA A O 1
ATOM 1673 N N . MET A 1 210 ? -31.516 4.623 51.523 1.00 29.80 210 MET A N 1
ATOM 1674 C CA . MET A 1 210 ? -31.283 5.126 52.882 1.00 30.11 210 MET A CA 1
ATOM 1675 C C . MET A 1 210 ? -30.816 6.591 52.921 1.00 29.63 210 MET A C 1
ATOM 1676 O O . MET A 1 210 ? -30.738 7.202 53.991 1.00 29.52 210 MET A O 1
ATOM 1681 N N . ALA A 1 211 ? -30.517 7.138 51.742 1.00 29.12 211 ALA A N 1
ATOM 1682 C CA . ALA A 1 211 ? -30.207 8.555 51.562 1.00 28.47 211 ALA A CA 1
ATOM 1683 C C . ALA A 1 211 ? -30.915 9.052 50.295 1.00 28.18 211 ALA A C 1
ATOM 1684 O O . ALA A 1 211 ? -30.255 9.422 49.321 1.00 27.79 211 ALA A O 1
ATOM 1686 N N . PRO A 1 212 ? -32.267 9.059 50.305 1.00 27.96 212 PRO A N 1
ATOM 1687 C CA . PRO A 1 212 ? -33.040 9.262 49.079 1.00 28.20 212 PRO A CA 1
ATOM 1688 C C . PRO A 1 212 ? -33.256 10.715 48.649 1.00 28.28 212 PRO A C 1
ATOM 1689 O O . PRO A 1 212 ? -34.383 11.129 48.397 1.00 28.56 212 PRO A O 1
ATOM 1693 N N . LEU A 1 213 ? -32.165 11.461 48.531 1.00 28.83 213 LEU A N 1
ATOM 1694 C CA . LEU A 1 213 ? -32.186 12.841 48.029 1.00 28.96 213 LEU A CA 1
ATOM 1695 C C . LEU A 1 213 ? -32.852 12.957 46.655 1.00 28.63 213 LEU A C 1
ATOM 1696 O O . LEU A 1 213 ? -33.507 13.951 46.370 1.00 28.35 213 LEU A O 1
ATOM 1701 N N . ASN A 1 214 ? -32.684 11.929 45.821 1.00 28.73 214 ASN A N 1
ATOM 1702 C CA . ASN A 1 214 ? -33.158 11.949 44.437 1.00 28.62 214 ASN A CA 1
ATOM 1703 C C . ASN A 1 214 ? -34.665 11.698 44.304 1.00 28.77 214 ASN A C 1
ATOM 1704 O O . ASN A 1 214 ? -35.204 11.653 43.190 1.00 28.75 214 ASN A O 1
ATOM 1709 N N . ASP A 1 215 ? -35.340 11.532 45.439 1.00 28.55 215 ASP A N 1
ATOM 1710 C CA . ASP A 1 215 ? -36.790 11.505 45.468 1.00 28.90 215 ASP A CA 1
ATOM 1711 C C . ASP A 1 215 ? -37.315 12.909 45.193 1.00 29.05 215 ASP A C 1
ATOM 1712 O O . ASP A 1 215 ? -38.463 13.083 44.788 1.00 28.46 215 ASP A O 1
ATOM 1717 N N . LEU A 1 216 ? -36.453 13.899 45.427 1.00 29.29 216 LEU A N 1
ATOM 1718 C CA . LEU A 1 216 ? -36.684 15.281 45.012 1.00 29.48 216 LEU A CA 1
ATOM 1719 C C . LEU A 1 216 ? -35.750 15.642 43.856 1.00 29.62 216 LEU A C 1
ATOM 1720 O O . LEU A 1 216 ? -34.808 16.418 44.044 1.00 29.85 216 LEU A O 1
ATOM 1725 N N . PRO A 1 217 ? -36.021 15.099 42.650 1.00 29.95 217 PRO A N 1
ATOM 1726 C CA . PRO A 1 217 ? -35.076 15.206 41.521 1.00 30.22 217 PRO A CA 1
ATOM 1727 C C . PRO A 1 217 ? -34.859 16.635 41.016 1.00 30.47 217 PRO A C 1
ATOM 1728 O O . PRO A 1 217 ? -35.756 17.463 41.092 1.00 30.58 217 PRO A O 1
ATOM 1732 N N . VAL A 1 218 ? -33.659 16.902 40.507 1.00 31.20 218 VAL A N 1
ATOM 1733 C CA . VAL A 1 218 ? -33.287 18.215 39.963 1.00 31.21 218 VAL A CA 1
ATOM 1734 C C . VAL A 1 218 ? -33.903 18.411 38.583 1.00 31.63 218 VAL A C 1
ATOM 1735 O O . VAL A 1 218 ? -33.535 17.729 37.625 1.00 31.60 218 VAL A O 1
ATOM 1739 N N . LYS A 1 219 ? -34.839 19.347 38.489 1.00 32.30 219 LYS A N 1
ATOM 1740 C CA . LYS A 1 219 ? -35.462 19.685 37.213 1.00 32.93 219 LYS A CA 1
ATOM 1741 C C . LYS A 1 219 ? -34.837 20.948 36.615 1.00 32.94 219 LYS A C 1
ATOM 1742 O O . LYS A 1 219 ? -34.614 21.026 35.403 1.00 33.16 219 LYS A O 1
ATOM 1748 N N . GLU A 1 220 ? -34.536 21.921 37.469 1.00 32.95 220 GLU A N 1
ATOM 1749 C CA . GLU A 1 220 ? -33.890 23.161 37.040 1.00 33.32 220 GLU A CA 1
ATOM 1750 C C . GLU A 1 220 ? -33.104 23.759 38.193 1.00 32.84 220 GLU A C 1
ATOM 1751 O O . GLU A 1 220 ? -33.567 23.727 39.329 1.00 32.83 220 GLU A O 1
ATOM 1757 N N . ILE A 1 221 ? -31.924 24.304 37.901 1.00 32.67 221 ILE A N 1
ATOM 1758 C CA . ILE A 1 221 ? -31.139 25.033 38.907 1.00 32.20 221 ILE A CA 1
ATOM 1759 C C . ILE A 1 221 ? -31.621 26.477 38.970 1.00 32.46 221 ILE A C 1
ATOM 1760 O O . ILE A 1 221 ? -31.663 27.176 37.947 1.00 32.45 221 ILE A O 1
ATOM 1765 N N . VAL A 1 222 ? -31.986 26.926 40.167 1.00 32.54 222 VAL A N 1
ATOM 1766 C CA . VAL A 1 222 ? -32.543 28.272 40.321 1.00 32.92 222 VAL A CA 1
ATOM 1767 C C . VAL A 1 222 ? -31.521 29.307 40.813 1.00 32.73 222 VAL A C 1
ATOM 1768 O O . VAL A 1 222 ? -31.391 30.384 40.234 1.00 32.79 222 VAL A O 1
ATOM 1772 N N . SER A 1 223 ? -30.802 28.975 41.878 1.00 32.62 223 SER A N 1
ATOM 1773 C CA . SER A 1 223 ? -29.810 29.875 42.443 1.00 32.16 223 SER A CA 1
ATOM 1774 C C . SER A 1 223 ? -28.782 29.070 43.223 1.00 31.83 223 SER A C 1
ATOM 1775 O O . SER A 1 223 ? -28.933 27.853 43.393 1.00 31.61 223 SER A O 1
ATOM 1778 N N . SER A 1 224 ? -27.737 29.757 43.676 1.00 31.22 224 SER A N 1
ATOM 1779 C CA . SER A 1 224 ? -26.652 29.141 44.426 1.00 31.03 224 SER A CA 1
ATOM 1780 C C . SER A 1 224 ? -25.816 30.187 45.166 1.00 30.95 224 SER A C 1
ATOM 1781 O O . SER A 1 224 ? -25.729 31.346 44.750 1.00 30.95 224 SER A O 1
ATOM 1784 N N . SER A 1 225 ? -25.209 29.765 46.266 1.00 30.55 225 SER A N 1
ATOM 1785 C CA . SER A 1 225 ? -24.317 30.626 47.017 1.00 30.47 225 SER A CA 1
ATOM 1786 C C . SER A 1 225 ? -23.188 29.828 47.674 1.00 30.37 225 SER A C 1
ATOM 1787 O O . SER A 1 225 ? -23.377 28.672 48.069 1.00 30.40 225 SER A O 1
ATOM 1790 N N . HIS A 1 226 ? -22.019 30.459 47.763 1.00 30.45 226 HIS A N 1
ATOM 1791 C CA . HIS A 1 226 ? -20.851 29.913 48.440 1.00 30.63 226 HIS A CA 1
ATOM 1792 C C . HIS A 1 226 ? -20.455 30.927 49.506 1.00 30.67 226 HIS A C 1
ATOM 1793 O O . HIS A 1 226 ? -20.054 32.045 49.180 1.00 30.93 226 HIS A O 1
ATOM 1800 N N . ILE A 1 227 ? -20.592 30.546 50.776 1.00 30.69 227 ILE A N 1
ATOM 1801 C CA . ILE A 1 227 ? -20.500 31.499 51.891 1.00 30.66 227 ILE A CA 1
ATOM 1802 C C . ILE A 1 227 ? -19.591 30.964 52.985 1.00 31.29 227 ILE A C 1
ATOM 1803 O O . ILE A 1 227 ? -19.748 29.819 53.415 1.00 31.46 227 ILE A O 1
ATOM 1808 N N . LEU A 1 228 ? -18.638 31.773 53.442 1.00 32.01 228 LEU A N 1
ATOM 1809 C CA . LEU A 1 228 ? -18.031 31.480 54.742 1.00 32.89 228 LEU A CA 1
ATOM 1810 C C . LEU A 1 228 ? -18.420 32.458 55.819 1.00 32.95 228 LEU A C 1
ATOM 1811 O O . LEU A 1 228 ? -18.505 33.663 55.583 1.00 32.91 228 LEU A O 1
ATOM 1816 N N . ALA A 1 229 ? -18.659 31.915 57.006 1.00 33.26 229 ALA A N 1
ATOM 1817 C CA . ALA A 1 229 ? -19.245 32.668 58.098 1.00 33.65 229 ALA A CA 1
ATOM 1818 C C . ALA A 1 229 ? -18.846 32.082 59.434 1.00 33.80 229 ALA A C 1
ATOM 1819 O O . ALA A 1 229 ? -18.426 30.926 59.516 1.00 33.57 229 ALA A O 1
ATOM 1821 N N . ASP A 1 230 ? -18.973 32.897 60.476 1.00 34.36 230 ASP A N 1
ATOM 1822 C CA . ASP A 1 230 ? -18.935 32.412 61.849 1.00 35.01 230 ASP A CA 1
ATOM 1823 C C . ASP A 1 230 ? -20.357 32.484 62.408 1.00 35.37 230 ASP A C 1
ATOM 1824 O O . ASP A 1 230 ? -21.020 33.515 62.286 1.00 34.84 230 ASP A O 1
ATOM 1829 N N . ILE A 1 231 ? -20.838 31.380 62.980 1.00 36.14 231 ILE A N 1
ATOM 1830 C CA . ILE A 1 231 ? -22.136 31.377 63.673 1.00 36.94 231 ILE A CA 1
ATOM 1831 C C . ILE A 1 231 ? -22.111 30.591 64.990 1.00 37.25 231 ILE A C 1
ATOM 1832 O O . ILE A 1 231 ? -21.219 29.775 65.224 1.00 37.09 231 ILE A O 1
ATOM 1837 N N . ILE A 1 232 ? -23.088 30.869 65.850 1.00 37.92 232 ILE A N 1
ATOM 1838 C CA . ILE A 1 232 ? -23.353 30.052 67.028 1.00 38.52 232 ILE A CA 1
ATOM 1839 C C . ILE A 1 232 ? -24.619 29.239 66.750 1.00 39.09 232 ILE A C 1
ATOM 1840 O O . ILE A 1 232 ? -25.614 29.791 66.254 1.00 39.39 232 ILE A O 1
ATOM 1845 N N . LEU A 1 233 ? -24.584 27.941 67.061 1.00 39.53 233 LEU A N 1
ATOM 1846 C CA . LEU A 1 233 ? -25.767 27.077 66.942 1.00 39.93 233 LEU A CA 1
ATOM 1847 C C . LEU A 1 233 ? -26.943 27.678 67.723 1.00 40.16 233 LEU A C 1
ATOM 1848 O O . LEU A 1 233 ? -26.829 27.923 68.925 1.00 40.17 233 LEU A O 1
ATOM 1853 N N . PRO A 1 234 ? -28.068 27.931 67.036 1.00 40.46 234 PRO A N 1
ATOM 1854 C CA . PRO A 1 234 ? -29.250 28.519 67.669 1.00 40.66 234 PRO A CA 1
ATOM 1855 C C . PRO A 1 234 ? -29.966 27.585 68.643 1.00 40.99 234 PRO A C 1
ATOM 1856 O O . PRO A 1 234 ? -29.960 26.367 68.464 1.00 41.16 234 PRO A O 1
ATOM 1860 N N . ARG A 1 235 ? -30.571 28.176 69.666 1.00 41.35 235 ARG A N 1
ATOM 1861 C CA . ARG A 1 235 ? -31.473 27.485 70.575 1.00 41.75 235 ARG A CA 1
ATOM 1862 C C . ARG A 1 235 ? -32.818 27.268 69.878 1.00 41.62 235 ARG A C 1
ATOM 1863 O O . ARG A 1 235 ? -33.351 28.184 69.244 1.00 41.69 235 ARG A O 1
ATOM 1871 N N . ALA A 1 236 ? -33.360 26.059 70.004 1.00 41.40 236 ALA A N 1
ATOM 1872 C CA . ALA A 1 236 ? -34.639 25.699 69.395 1.00 40.95 236 ALA A CA 1
ATOM 1873 C C . ALA A 1 236 ? -35.846 26.048 70.290 1.00 40.90 236 ALA A C 1
ATOM 1874 O O . ALA A 1 236 ? -35.717 26.158 71.512 1.00 40.57 236 ALA A O 1
ATOM 1876 N N . GLU A 1 237 ? -37.010 26.219 69.662 1.00 40.87 237 GLU A N 1
ATOM 1877 C CA . GLU A 1 237 ? -38.270 26.525 70.356 1.00 41.33 237 GLU A CA 1
ATOM 1878 C C . GLU A 1 237 ? -39.424 25.787 69.693 1.00 40.51 237 GLU A C 1
ATOM 1879 O O . GLU A 1 237 ? -39.553 25.828 68.477 1.00 40.63 237 GLU A O 1
ATOM 1885 N N . VAL A 1 238 ? -40.272 25.140 70.487 1.00 40.08 238 VAL A N 1
ATOM 1886 C CA . VAL A 1 238 ? -41.464 24.468 69.956 1.00 39.48 238 VAL A CA 1
ATOM 1887 C C . VAL A 1 238 ? -42.457 25.493 69.408 1.00 39.14 238 VAL A C 1
ATOM 1888 O O . VAL A 1 238 ? -42.743 26.501 70.055 1.00 39.46 238 VAL A O 1
ATOM 1892 N N . ILE A 1 239 ? -42.948 25.247 68.196 1.00 38.66 239 ILE A N 1
ATOM 1893 C CA . ILE A 1 239 ? -43.950 26.117 67.574 1.00 37.79 239 ILE A CA 1
ATOM 1894 C C . ILE A 1 239 ? -45.268 25.391 67.265 1.00 37.77 239 ILE A C 1
ATOM 1895 O O . ILE A 1 239 ? -46.281 26.034 66.987 1.00 37.75 239 ILE A O 1
ATOM 1900 N N . TYR A 1 240 ? -45.249 24.057 67.318 1.00 37.56 240 TYR A N 1
ATOM 1901 C CA . TYR A 1 240 ? -46.429 23.245 67.006 1.00 37.52 240 TYR A CA 1
ATOM 1902 C C . TYR A 1 240 ? -46.315 21.866 67.649 1.00 37.64 240 TYR A C 1
ATOM 1903 O O . TYR A 1 240 ? -45.443 21.090 67.289 1.00 37.69 240 TYR A O 1
ATOM 1912 N N . ASP A 1 241 ? -47.186 21.571 68.609 1.00 37.99 241 ASP A N 1
ATOM 1913 C CA . ASP A 1 241 ? -47.209 20.249 69.236 1.00 38.62 241 ASP A CA 1
ATOM 1914 C C . ASP A 1 241 ? -48.286 19.384 68.587 1.00 38.89 241 ASP A C 1
ATOM 1915 O O . ASP A 1 241 ? -49.468 19.736 68.588 1.00 38.83 241 ASP A O 1
ATOM 1920 N N . TYR A 1 242 ? -47.862 18.250 68.033 1.00 39.35 242 TYR A N 1
ATOM 1921 C CA . TYR A 1 242 ? -48.764 17.353 67.304 1.00 39.76 242 TYR A CA 1
ATOM 1922 C C . TYR A 1 242 ? -49.635 16.498 68.222 1.00 40.67 242 TYR A C 1
ATOM 1923 O O . TYR A 1 242 ? -50.586 15.864 67.765 1.00 40.75 242 TYR A O 1
ATOM 1932 N N . LEU A 1 243 ? -49.307 16.476 69.508 1.00 42.08 243 LEU A N 1
ATOM 1933 C CA . LEU A 1 243 ? -49.967 15.577 70.452 1.00 43.54 243 LEU A CA 1
ATOM 1934 C C . LEU A 1 243 ? -50.869 16.289 71.468 1.00 44.72 243 LEU A C 1
ATOM 1935 O O . LEU A 1 243 ? -51.537 15.634 72.275 1.00 44.97 243 LEU A O 1
ATOM 1940 N N . LYS A 1 244 ? -50.880 17.622 71.426 1.00 46.15 244 LYS A N 1
ATOM 1941 C CA . LYS A 1 244 ? -51.725 18.437 72.307 1.00 47.59 244 LYS A CA 1
ATOM 1942 C C . LYS A 1 244 ? -53.175 18.446 71.795 1.00 48.29 244 LYS A C 1
ATOM 1943 O O . LYS A 1 244 ? -54.127 18.089 72.512 1.00 48.84 244 LYS A O 1
ATOM 1950 N N . MET B 1 1 ? -12.576 -41.064 21.481 1.00 44.71 1 MET B N 1
ATOM 1951 C CA . MET B 1 1 ? -13.599 -42.008 22.017 1.00 44.43 1 MET B CA 1
ATOM 1952 C C . MET B 1 1 ? -14.480 -42.559 20.900 1.00 44.65 1 MET B C 1
ATOM 1953 O O . MET B 1 1 ? -14.565 -41.968 19.819 1.00 44.68 1 MET B O 1
ATOM 1958 N N . VAL B 1 2 ? -15.106 -43.707 21.167 1.00 44.86 2 VAL B N 1
ATOM 1959 C CA . VAL B 1 2 ? -15.965 -44.401 20.195 1.00 44.90 2 VAL B CA 1
ATOM 1960 C C . VAL B 1 2 ? -17.307 -43.688 20.029 1.00 45.18 2 VAL B C 1
ATOM 1961 O O . VAL B 1 2 ? -17.796 -43.057 20.969 1.00 45.00 2 VAL B O 1
ATOM 1965 N N . LYS B 1 3 ? -17.890 -43.799 18.837 1.00 45.48 3 LYS B N 1
ATOM 1966 C CA . LYS B 1 3 ? -19.166 -43.151 18.506 1.00 46.37 3 LYS B CA 1
ATOM 1967 C C . LYS B 1 3 ? -20.264 -43.268 19.572 1.00 46.25 3 LYS B C 1
ATOM 1968 O O . LYS B 1 3 ? -20.914 -42.278 19.884 1.00 46.30 3 LYS B O 1
ATOM 1974 N N . ASP B 1 4 ? -20.468 -44.463 20.123 1.00 46.55 4 ASP B N 1
ATOM 1975 C CA . ASP B 1 4 ? -21.512 -44.684 21.146 1.00 46.90 4 ASP B CA 1
ATOM 1976 C C . ASP B 1 4 ? -21.252 -43.939 22.454 1.00 46.39 4 ASP B C 1
ATOM 1977 O O . ASP B 1 4 ? -22.176 -43.724 23.228 1.00 46.52 4 ASP B O 1
ATOM 1982 N N . GLU B 1 5 ? -20.000 -43.543 22.689 1.00 46.19 5 GLU B N 1
ATOM 1983 C CA . GLU B 1 5 ? -19.638 -42.723 23.857 1.00 45.71 5 GLU B CA 1
ATOM 1984 C C . GLU B 1 5 ? -19.793 -41.223 23.625 1.00 44.82 5 GLU B C 1
ATOM 1985 O O . GLU B 1 5 ? -20.157 -40.491 24.553 1.00 44.60 5 GLU B O 1
ATOM 1991 N N . VAL B 1 6 ? -19.513 -40.762 22.404 1.00 43.87 6 VAL B N 1
ATOM 1992 C CA . VAL B 1 6 ? -19.625 -39.333 22.099 1.00 43.17 6 VAL B CA 1
ATOM 1993 C C . VAL B 1 6 ? -21.083 -38.893 22.176 1.00 42.85 6 VAL B C 1
ATOM 1994 O O . VAL B 1 6 ? -21.373 -37.746 22.515 1.00 42.69 6 VAL B O 1
ATOM 1998 N N . ILE B 1 7 ? -21.983 -39.833 21.887 1.00 42.52 7 ILE B N 1
ATOM 1999 C CA . ILE B 1 7 ? -23.430 -39.602 21.887 1.00 42.32 7 ILE B CA 1
ATOM 2000 C C . ILE B 1 7 ? -23.995 -39.382 23.299 1.00 42.17 7 ILE B C 1
ATOM 2001 O O . ILE B 1 7 ? -25.026 -38.723 23.459 1.00 42.26 7 ILE B O 1
ATOM 2006 N N . LYS B 1 8 ? -23.308 -39.924 24.309 1.00 41.90 8 LYS B N 1
ATOM 2007 C CA . LYS B 1 8 ? -23.693 -39.767 25.717 1.00 41.52 8 LYS B CA 1
ATOM 2008 C C . LYS B 1 8 ? -23.151 -38.481 26.357 1.00 41.00 8 LYS B C 1
ATOM 2009 O O . LYS B 1 8 ? -23.378 -38.236 27.544 1.00 40.82 8 LYS B O 1
ATOM 2015 N N . GLN B 1 9 ? -22.424 -37.674 25.582 1.00 40.18 9 GLN B N 1
ATOM 2016 C CA . GLN B 1 9 ? -21.875 -36.403 26.075 1.00 39.67 9 GLN B CA 1
ATOM 2017 C C . GLN B 1 9 ? -22.895 -35.277 25.970 1.00 38.71 9 GLN B C 1
ATOM 2018 O O . GLN B 1 9 ? -23.604 -35.182 24.974 1.00 38.60 9 GLN B O 1
ATOM 2024 N N . ILE B 1 10 ? -22.971 -34.435 27.000 1.00 37.86 10 ILE B N 1
ATOM 2025 C CA . ILE B 1 10 ? -23.981 -33.363 27.043 1.00 36.62 10 ILE B CA 1
ATOM 2026 C C . ILE B 1 10 ? -23.582 -32.141 26.214 1.00 36.10 10 ILE B C 1
ATOM 2027 O O . ILE B 1 10 ? -24.446 -31.439 25.686 1.00 36.14 10 ILE B O 1
ATOM 2032 N N . SER B 1 11 ? -22.274 -31.902 26.110 1.00 35.23 11 SER B N 1
ATOM 2033 C CA . SER B 1 11 ? -21.731 -30.734 25.428 1.00 34.27 11 SER B CA 1
ATOM 2034 C C . SER B 1 11 ? -20.245 -30.908 25.142 1.00 33.89 11 SER B C 1
ATOM 2035 O O . SER B 1 11 ? -19.652 -31.949 25.441 1.00 33.69 11 SER B O 1
ATOM 2038 N N . THR B 1 12 ? -19.659 -29.877 24.541 1.00 33.40 12 THR B N 1
ATOM 2039 C CA . THR B 1 12 ? -18.217 -29.803 24.322 1.00 32.77 12 THR B CA 1
ATOM 2040 C C . THR B 1 12 ? -17.641 -28.602 25.102 1.00 32.26 12 THR B C 1
ATOM 2041 O O . THR B 1 12 ? -18.399 -27.724 25.510 1.00 31.95 12 THR B O 1
ATOM 2045 N N . PRO B 1 13 ? -16.306 -28.561 25.320 1.00 31.94 13 PRO B N 1
ATOM 2046 C CA . PRO B 1 13 ? -15.254 -29.524 24.944 1.00 31.77 13 PRO B CA 1
ATOM 2047 C C . PRO B 1 13 ? -15.623 -30.969 25.285 1.00 31.94 13 PRO B C 1
ATOM 2048 O O . PRO B 1 13 ? -16.067 -31.247 26.413 1.00 32.14 13 PRO B O 1
ATOM 2052 N N . LEU B 1 14 ? -15.460 -31.875 24.319 1.00 31.48 14 LEU B N 1
ATOM 2053 C CA . LEU B 1 14 ? -15.885 -33.267 24.480 1.00 31.33 14 LEU B CA 1
ATOM 2054 C C . LEU B 1 14 ? -15.482 -33.887 25.827 1.00 31.71 14 LEU B C 1
ATOM 2055 O O . LEU B 1 14 ? -16.327 -34.430 26.545 1.00 31.86 14 LEU B O 1
ATOM 2060 N N . THR B 1 15 ? -14.201 -33.785 26.169 1.00 31.88 15 THR B N 1
ATOM 2061 C CA . THR B 1 15 ? -13.673 -34.380 27.390 1.00 32.08 15 THR B CA 1
ATOM 2062 C C . THR B 1 15 ? -13.698 -33.449 28.615 1.00 32.34 15 THR B C 1
ATOM 2063 O O . THR B 1 15 ? -13.297 -33.847 29.718 1.00 32.26 15 THR B O 1
ATOM 2067 N N . SER B 1 16 ? -14.169 -32.214 28.416 1.00 32.45 16 SER B N 1
ATOM 2068 C CA . SER B 1 16 ? -14.251 -31.213 29.484 1.00 32.12 16 SER B CA 1
ATOM 2069 C C . SER B 1 16 ? -15.408 -30.247 29.222 1.00 32.20 16 SER B C 1
ATOM 2070 O O . SER B 1 16 ? -15.194 -29.034 29.087 1.00 32.20 16 SER B O 1
ATOM 2073 N N . PRO B 1 17 ? -16.650 -30.780 29.163 1.00 32.01 17 PRO B N 1
ATOM 2074 C CA . PRO B 1 17 ? -17.778 -30.017 28.623 1.00 31.66 17 PRO B CA 1
ATOM 2075 C C . PRO B 1 17 ? -18.027 -28.681 29.321 1.00 31.48 17 PRO B C 1
ATOM 2076 O O . PRO B 1 17 ? -17.770 -28.548 30.530 1.00 31.62 17 PRO B O 1
ATOM 2080 N N . ALA B 1 18 ? -18.522 -27.709 28.552 1.00 30.83 18 ALA B N 1
ATOM 2081 C CA . ALA B 1 18 ? -18.839 -26.363 29.057 1.00 30.98 18 ALA B CA 1
ATOM 2082 C C . ALA B 1 18 ? -19.621 -26.351 30.382 1.00 30.91 18 ALA B C 1
ATOM 2083 O O . ALA B 1 18 ? -19.427 -25.474 31.209 1.00 30.78 18 ALA B O 1
ATOM 2085 N N . PHE B 1 19 ? -20.508 -27.329 30.544 1.00 31.13 19 PHE B N 1
ATOM 2086 C CA . PHE B 1 19 ? -21.303 -27.529 31.745 1.00 31.52 19 PHE B CA 1
ATOM 2087 C C . PHE B 1 19 ? -21.528 -29.045 31.945 1.00 32.03 19 PHE B C 1
ATOM 2088 O O . PHE B 1 19 ? -21.558 -29.797 30.956 1.00 32.15 19 PHE B O 1
ATOM 2096 N N . PRO B 1 20 ? -21.672 -29.494 33.212 1.00 32.28 20 PRO B N 1
ATOM 2097 C CA . PRO B 1 20 ? -22.014 -30.894 33.506 1.00 32.81 20 PRO B CA 1
ATOM 2098 C C . PRO B 1 20 ? -23.526 -31.143 33.423 1.00 33.83 20 PRO B C 1
ATOM 2099 O O . PRO B 1 20 ? -24.303 -30.184 33.305 1.00 33.64 20 PRO B O 1
ATOM 2103 N N . ARG B 1 21 ? -23.932 -32.416 33.489 1.00 34.78 21 ARG B N 1
ATOM 2104 C CA . ARG B 1 21 ? -25.347 -32.783 33.603 1.00 35.85 21 ARG B CA 1
ATOM 2105 C C . ARG B 1 21 ? -25.916 -32.379 34.970 1.00 36.08 21 ARG B C 1
ATOM 2106 O O . ARG B 1 21 ? -25.202 -32.353 35.973 1.00 36.04 21 ARG B O 1
ATOM 2114 N N . GLY B 1 22 ? -27.208 -32.066 35.000 1.00 36.51 22 GLY B N 1
ATOM 2115 C CA . GLY B 1 22 ? -27.887 -31.732 36.247 1.00 36.97 22 GLY B CA 1
ATOM 2116 C C . GLY B 1 22 ? -28.193 -32.942 37.118 1.00 37.32 22 GLY B C 1
ATOM 2117 O O . GLY B 1 22 ? -27.668 -34.037 36.878 1.00 37.62 22 GLY B O 1
ATOM 2118 N N . PRO B 1 23 ? -29.054 -32.762 38.135 1.00 37.41 23 PRO B N 1
ATOM 2119 C CA . PRO B 1 23 ? -29.773 -31.518 38.434 1.00 37.30 23 PRO B CA 1
ATOM 2120 C C . PRO B 1 23 ? -28.870 -30.474 39.104 1.00 37.05 23 PRO B C 1
ATOM 2121 O O . PRO B 1 23 ? -27.856 -30.837 39.718 1.00 37.36 23 PRO B O 1
ATOM 2125 N N . TYR B 1 24 ? -29.231 -29.195 38.963 1.00 36.26 24 TYR B N 1
ATOM 2126 C CA . TYR B 1 24 ? -28.450 -28.093 39.525 1.00 35.24 24 TYR B CA 1
ATOM 2127 C C . TYR B 1 24 ? -29.146 -27.541 40.751 1.00 35.11 24 TYR B C 1
ATOM 2128 O O . TYR B 1 24 ? -30.164 -26.850 40.649 1.00 34.88 24 TYR B O 1
ATOM 2137 N N . LYS B 1 25 ? -28.588 -27.873 41.911 1.00 35.04 25 LYS B N 1
ATOM 2138 C CA . LYS B 1 25 ? -29.147 -27.468 43.192 1.00 35.22 25 LYS B CA 1
ATOM 2139 C C . LYS B 1 25 ? -28.561 -26.133 43.637 1.00 34.60 25 LYS B C 1
ATOM 2140 O O . LYS B 1 25 ? -27.386 -26.045 43.992 1.00 34.34 25 LYS B O 1
ATOM 2146 N N . PHE B 1 26 ? -29.395 -25.097 43.600 1.00 34.22 26 PHE B N 1
ATOM 2147 C CA . PHE B 1 26 ? -29.050 -23.803 44.157 1.00 33.93 26 PHE B CA 1
ATOM 2148 C C . PHE B 1 26 ? -29.376 -23.817 45.653 1.00 34.18 26 PHE B C 1
ATOM 2149 O O . PHE B 1 26 ? -30.514 -23.574 46.064 1.00 34.26 26 PHE B O 1
ATOM 2157 N N . HIS B 1 27 ? -28.377 -24.138 46.460 1.00 34.32 27 HIS B N 1
ATOM 2158 C CA . HIS B 1 27 ? -28.487 -24.030 47.900 1.00 34.76 27 HIS B CA 1
ATOM 2159 C C . HIS B 1 27 ? -28.274 -22.560 48.248 1.00 35.20 27 HIS B C 1
ATOM 2160 O O . HIS B 1 27 ? -27.389 -21.906 47.679 1.00 35.83 27 HIS B O 1
ATOM 2167 N N . ASN B 1 28 ? -29.086 -22.048 49.169 1.00 35.34 28 ASN B N 1
ATOM 2168 C CA . ASN B 1 28 ? -29.046 -20.644 49.578 1.00 35.43 28 ASN B CA 1
ATOM 2169 C C . ASN B 1 28 ? -28.888 -19.669 48.411 1.00 35.44 28 ASN B C 1
ATOM 2170 O O . ASN B 1 28 ? -27.883 -18.951 48.310 1.00 35.79 28 ASN B O 1
ATOM 2175 N N . ARG B 1 29 ? -29.869 -19.665 47.517 1.00 35.07 29 ARG B N 1
ATOM 2176 C CA . ARG B 1 29 ? -29.937 -18.640 46.489 1.00 34.95 29 ARG B CA 1
ATOM 2177 C C . ARG B 1 29 ? -30.554 -17.408 47.142 1.00 34.61 29 ARG B C 1
ATOM 2178 O O . ARG B 1 29 ? -31.645 -17.481 47.705 1.00 34.35 29 ARG B O 1
ATOM 2186 N N . GLU B 1 30 ? -29.834 -16.291 47.091 1.00 34.29 30 GLU B N 1
ATOM 2187 C CA . GLU B 1 30 ? -30.290 -15.047 47.709 1.00 34.21 30 GLU B CA 1
ATOM 2188 C C . GLU B 1 30 ? -30.810 -14.108 46.623 1.00 33.94 30 GLU B C 1
ATOM 2189 O O . GLU B 1 30 ? -30.030 -13.625 45.798 1.00 34.07 30 GLU B O 1
ATOM 2195 N N . TYR B 1 31 ? -32.125 -13.883 46.602 1.00 33.82 31 TYR B N 1
ATOM 2196 C CA . TYR B 1 31 ? -32.761 -12.950 45.648 1.00 33.24 31 TYR B CA 1
ATOM 2197 C C . TYR B 1 31 ? -32.842 -11.550 46.220 1.00 32.91 31 TYR B C 1
ATOM 2198 O O . TYR B 1 31 ? -33.141 -11.380 47.407 1.00 32.82 31 TYR B O 1
ATOM 2207 N N . PHE B 1 32 ? -32.610 -10.561 45.362 1.00 32.26 32 PHE B N 1
ATOM 2208 C CA . PHE B 1 32 ? -32.932 -9.164 45.642 1.00 31.93 32 PHE B CA 1
ATOM 2209 C C . PHE B 1 32 ? -33.713 -8.630 44.432 1.00 31.82 32 PHE B C 1
ATOM 2210 O O . PHE B 1 32 ? -33.123 -8.253 43.419 1.00 32.18 32 PHE B O 1
ATOM 2218 N N . ASN B 1 33 ? -35.042 -8.641 44.540 1.00 31.45 33 ASN B N 1
ATOM 2219 C CA . ASN B 1 33 ? -35.945 -8.249 43.447 1.00 30.95 33 ASN B CA 1
ATOM 2220 C C . ASN B 1 33 ? -36.481 -6.846 43.644 1.00 30.37 33 ASN B C 1
ATOM 2221 O O . ASN B 1 33 ? -36.803 -6.457 44.763 1.00 29.81 33 ASN B O 1
ATOM 2226 N N . ILE B 1 34 ? -36.598 -6.097 42.551 1.00 30.02 34 ILE B N 1
ATOM 2227 C CA . ILE B 1 34 ? -37.236 -4.788 42.590 1.00 29.79 34 ILE B CA 1
ATOM 2228 C C . ILE B 1 34 ? -38.187 -4.676 41.411 1.00 29.67 34 ILE B C 1
ATOM 2229 O O . ILE B 1 34 ? -37.760 -4.692 40.262 1.00 29.68 34 ILE B O 1
ATOM 2234 N N . VAL B 1 35 ? -39.482 -4.584 41.690 1.00 29.64 35 VAL B N 1
ATOM 2235 C CA . VAL B 1 35 ? -40.423 -4.295 40.622 1.00 29.63 35 VAL B CA 1
ATOM 2236 C C . VAL B 1 35 ? -40.720 -2.799 40.547 1.00 29.86 35 VAL B C 1
ATOM 2237 O O . VAL B 1 35 ? -40.988 -2.131 41.560 1.00 28.88 35 VAL B O 1
ATOM 2241 N N . TYR B 1 36 ? -40.597 -2.283 39.327 1.00 30.16 36 TYR B N 1
ATOM 2242 C CA . TYR B 1 36 ? -40.724 -0.860 39.081 1.00 30.86 36 TYR B CA 1
ATOM 2243 C C . TYR B 1 36 ? -41.539 -0.594 37.835 1.00 31.74 36 TYR B C 1
ATOM 2244 O O . TYR B 1 36 ? -41.636 -1.434 36.937 1.00 31.75 36 TYR B O 1
ATOM 2253 N N . ARG B 1 37 ? -42.137 0.587 37.807 1.00 32.90 37 ARG B N 1
ATOM 2254 C CA . ARG B 1 37 ? -42.957 1.006 36.702 1.00 34.06 37 ARG B CA 1
ATOM 2255 C C . ARG B 1 37 ? -42.037 1.727 35.737 1.00 34.25 37 ARG B C 1
ATOM 2256 O O . ARG B 1 37 ? -41.236 2.561 36.147 1.00 34.21 37 ARG B O 1
ATOM 2264 N N . THR B 1 38 ? -42.122 1.367 34.461 1.00 35.04 38 THR B N 1
ATOM 2265 C CA . THR B 1 38 ? -41.315 2.002 33.422 1.00 35.69 38 THR B CA 1
ATOM 2266 C C . THR B 1 38 ? -42.172 2.574 32.292 1.00 36.36 38 THR B C 1
ATOM 2267 O O . THR B 1 38 ? -43.377 2.759 32.446 1.00 36.56 38 THR B O 1
ATOM 2271 N N . ASP B 1 39 ? -41.531 2.847 31.162 1.00 37.51 39 ASP B N 1
ATOM 2272 C CA . ASP B 1 39 ? -42.180 3.402 29.983 1.00 38.71 39 ASP B CA 1
ATOM 2273 C C . ASP B 1 39 ? -42.892 2.312 29.195 1.00 38.80 39 ASP B C 1
ATOM 2274 O O . ASP B 1 39 ? -42.257 1.342 28.765 1.00 38.32 39 ASP B O 1
ATOM 2279 N N . MET B 1 40 ? -44.204 2.480 29.002 1.00 39.21 40 MET B N 1
ATOM 2280 C CA . MET B 1 40 ? -45.025 1.471 28.329 1.00 39.58 40 MET B CA 1
ATOM 2281 C C . MET B 1 40 ? -44.613 1.143 26.895 1.00 40.00 40 MET B C 1
ATOM 2282 O O . MET B 1 40 ? -44.551 -0.028 26.536 1.00 40.01 40 MET B O 1
ATOM 2287 N N . ASP B 1 41 ? -44.338 2.146 26.068 1.00 40.68 41 ASP B N 1
ATOM 2288 C CA . ASP B 1 41 ? -43.984 1.821 24.684 1.00 41.63 41 ASP B CA 1
ATOM 2289 C C . ASP B 1 41 ? -42.532 1.379 24.504 1.00 41.68 41 ASP B C 1
ATOM 2290 O O . ASP B 1 41 ? -42.201 0.743 23.503 1.00 42.17 41 ASP B O 1
ATOM 2295 N N . ALA B 1 42 ? -41.678 1.706 25.470 1.00 41.58 42 ALA B N 1
ATOM 2296 C CA . ALA B 1 42 ? -40.335 1.137 25.529 1.00 41.82 42 ALA B CA 1
ATOM 2297 C C . ALA B 1 42 ? -40.409 -0.335 25.950 1.00 42.13 42 ALA B C 1
ATOM 2298 O O . ALA B 1 42 ? -39.618 -1.157 25.495 1.00 42.27 42 ALA B O 1
ATOM 2300 N N . LEU B 1 43 ? -41.373 -0.650 26.813 1.00 42.48 43 LEU B N 1
ATOM 2301 C CA . LEU B 1 43 ? -41.595 -2.000 27.311 1.00 42.70 43 LEU B CA 1
ATOM 2302 C C . LEU B 1 43 ? -42.216 -2.842 26.212 1.00 43.11 43 LEU B C 1
ATOM 2303 O O . LEU B 1 43 ? -41.860 -4.005 26.020 1.00 43.15 43 LEU B O 1
ATOM 2308 N N . ARG B 1 44 ? -43.149 -2.224 25.492 1.00 43.38 44 ARG B N 1
ATOM 2309 C CA . ARG B 1 44 ? -43.894 -2.855 24.413 1.00 43.60 44 ARG B CA 1
ATOM 2310 C C . ARG B 1 44 ? -42.967 -3.325 23.294 1.00 43.29 44 ARG B C 1
ATOM 2311 O O . ARG B 1 44 ? -43.158 -4.406 22.743 1.00 43.49 44 ARG B O 1
ATOM 2319 N N . LYS B 1 45 ? -41.958 -2.514 22.981 1.00 43.17 45 LYS B N 1
ATOM 2320 C CA . LYS B 1 45 ? -40.961 -2.815 21.943 1.00 42.91 45 LYS B CA 1
ATOM 2321 C C . LYS B 1 45 ? -40.083 -4.018 22.314 1.00 42.31 45 LYS B C 1
ATOM 2322 O O . LYS B 1 45 ? -39.516 -4.696 21.453 1.00 42.43 45 LYS B O 1
ATOM 2328 N N . VAL B 1 46 ? -40.009 -4.285 23.610 1.00 41.67 46 VAL B N 1
ATOM 2329 C CA . VAL B 1 46 ? -39.061 -5.227 24.184 1.00 40.93 46 VAL B CA 1
ATOM 2330 C C . VAL B 1 46 ? -39.681 -6.621 24.400 1.00 40.87 46 VAL B C 1
ATOM 2331 O O . VAL B 1 46 ? -38.988 -7.642 24.324 1.00 40.36 46 VAL B O 1
ATOM 2335 N N . VAL B 1 47 ? -40.992 -6.640 24.650 1.00 40.91 47 VAL B N 1
ATOM 2336 C CA . VAL B 1 47 ? -41.742 -7.863 24.930 1.00 41.01 47 VAL B CA 1
ATOM 2337 C C . VAL B 1 47 ? -42.232 -8.490 23.627 1.00 41.40 47 VAL B C 1
ATOM 2338 O O . VAL B 1 47 ? -42.957 -7.845 22.865 1.00 41.49 47 VAL B O 1
ATOM 2342 N N . PRO B 1 48 ? -41.833 -9.752 23.362 1.00 41.67 48 PRO B N 1
ATOM 2343 C CA . PRO B 1 48 ? -42.204 -10.421 22.114 1.00 41.81 48 PRO B CA 1
ATOM 2344 C C . PRO B 1 48 ? -43.652 -10.927 22.109 1.00 42.13 48 PRO B C 1
ATOM 2345 O O . PRO B 1 48 ? -44.119 -11.495 23.100 1.00 42.05 48 PRO B O 1
ATOM 2349 N N . GLU B 1 49 ? -44.349 -10.704 20.996 1.00 42.57 49 GLU B N 1
ATOM 2350 C CA . GLU B 1 49 ? -45.678 -11.276 20.761 1.00 42.79 49 GLU B CA 1
ATOM 2351 C C . GLU B 1 49 ? -45.533 -12.783 20.646 1.00 42.54 49 GLU B C 1
ATOM 2352 O O . GLU B 1 49 ? -44.529 -13.245 20.113 1.00 42.56 49 GLU B O 1
ATOM 2358 N N . PRO B 1 50 ? -46.528 -13.558 21.124 1.00 42.38 50 PRO B N 1
ATOM 2359 C CA . PRO B 1 50 ? -47.851 -13.182 21.624 1.00 42.39 50 PRO B CA 1
ATOM 2360 C C . PRO B 1 50 ? -47.968 -12.879 23.127 1.00 42.44 50 PRO B C 1
ATOM 2361 O O . PRO B 1 50 ? -49.070 -12.941 23.667 1.00 42.67 50 PRO B O 1
ATOM 2365 N N . LEU B 1 51 ? -46.867 -12.558 23.800 1.00 42.48 51 LEU B N 1
ATOM 2366 C CA . LEU B 1 51 ? -46.936 -12.168 25.214 1.00 42.52 51 LEU B CA 1
ATOM 2367 C C . LEU B 1 51 ? -47.684 -10.847 25.407 1.00 42.63 51 LEU B C 1
ATOM 2368 O O . LEU B 1 51 ? -47.531 -9.922 24.609 1.00 42.42 51 LEU B O 1
ATOM 2373 N N . GLU B 1 52 ? -48.493 -10.786 26.464 1.00 42.74 52 GLU B N 1
ATOM 2374 C CA . GLU B 1 52 ? -49.351 -9.638 26.749 1.00 43.28 52 GLU B CA 1
ATOM 2375 C C . GLU B 1 52 ? -48.869 -8.869 27.976 1.00 43.35 52 GLU B C 1
ATOM 2376 O O . GLU B 1 52 ? -48.462 -9.466 28.976 1.00 42.82 52 GLU B O 1
ATOM 2382 N N . ILE B 1 53 ? -48.945 -7.541 27.899 1.00 43.70 53 ILE B N 1
ATOM 2383 C CA . ILE B 1 53 ? -48.578 -6.675 29.021 1.00 43.97 53 ILE B CA 1
ATOM 2384 C C . ILE B 1 53 ? -49.812 -5.999 29.630 1.00 44.23 53 ILE B C 1
ATOM 2385 O O . ILE B 1 53 ? -50.631 -5.400 28.920 1.00 44.18 53 ILE B O 1
ATOM 2390 N N . ASP B 1 54 ? -49.943 -6.115 30.950 1.00 44.33 54 ASP B N 1
ATOM 2391 C CA . ASP B 1 54 ? -50.965 -5.388 31.686 1.00 44.45 54 ASP B CA 1
ATOM 2392 C C . ASP B 1 54 ? -50.399 -4.010 32.032 1.00 44.02 54 ASP B C 1
ATOM 2393 O O . ASP B 1 54 ? -50.418 -3.105 31.204 1.00 44.11 54 ASP B O 1
ATOM 2398 N N . GLU B 1 55 ? -49.880 -3.864 33.247 1.00 43.54 55 GLU B N 1
ATOM 2399 C CA . GLU B 1 55 ? -49.201 -2.641 33.673 1.00 43.02 55 GLU B CA 1
ATOM 2400 C C . GLU B 1 55 ? -47.787 -2.604 33.104 1.00 41.96 55 GLU B C 1
ATOM 2401 O O . GLU B 1 55 ? -47.253 -3.654 32.752 1.00 41.95 55 GLU B O 1
ATOM 2407 N N . PRO B 1 56 ? -47.171 -1.402 33.026 1.00 41.06 56 PRO B N 1
ATOM 2408 C CA . PRO B 1 56 ? -45.807 -1.296 32.492 1.00 40.29 56 PRO B CA 1
ATOM 2409 C C . PRO B 1 56 ? -44.744 -1.559 33.572 1.00 39.71 56 PRO B C 1
ATOM 2410 O O . PRO B 1 56 ? -44.085 -0.630 34.045 1.00 39.42 56 PRO B O 1
ATOM 2414 N N . LEU B 1 57 ? -44.587 -2.828 33.948 1.00 39.06 57 LEU B N 1
ATOM 2415 C CA . LEU B 1 57 ? -43.719 -3.211 35.061 1.00 38.30 57 LEU B CA 1
ATOM 2416 C C . LEU B 1 57 ? -42.486 -4.004 34.632 1.00 37.83 57 LEU B C 1
ATOM 2417 O O . LEU B 1 57 ? -42.505 -4.728 33.638 1.00 37.92 57 LEU B O 1
ATOM 2422 N N . VAL B 1 58 ? -41.415 -3.842 35.402 1.00 37.01 58 VAL B N 1
ATOM 2423 C CA . VAL B 1 58 ? -40.177 -4.585 35.213 1.00 36.16 58 VAL B CA 1
ATOM 2424 C C . VAL B 1 58 ? -39.732 -5.101 36.581 1.00 35.77 58 VAL B C 1
ATOM 2425 O O . VAL B 1 58 ? -39.849 -4.401 37.586 1.00 35.63 58 VAL B O 1
ATOM 2429 N N . ARG B 1 59 ? -39.243 -6.332 36.615 1.00 35.38 59 ARG B N 1
ATOM 2430 C CA . ARG B 1 59 ? -38.611 -6.875 37.805 1.00 35.22 59 ARG B CA 1
ATOM 2431 C C . ARG B 1 59 ? -37.095 -6.925 37.606 1.00 34.60 59 ARG B C 1
ATOM 2432 O O . ARG B 1 59 ? -36.577 -7.836 36.952 1.00 34.25 59 ARG B O 1
ATOM 2440 N N . PHE B 1 60 ? -36.402 -5.921 38.147 1.00 33.79 60 PHE B N 1
ATOM 2441 C CA . PHE B 1 60 ? -34.954 -5.975 38.291 1.00 33.17 60 PHE B CA 1
ATOM 2442 C C . PHE B 1 60 ? -34.589 -7.002 39.354 1.00 33.07 60 PHE B C 1
ATOM 2443 O O . PHE B 1 60 ? -35.177 -7.029 40.440 1.00 33.14 60 PHE B O 1
ATOM 2451 N N . GLU B 1 61 ? -33.598 -7.828 39.048 1.00 32.96 61 GLU B N 1
ATOM 2452 C CA . GLU B 1 61 ? -33.138 -8.833 39.989 1.00 33.38 61 GLU B CA 1
ATOM 2453 C C . GLU B 1 61 ? -31.629 -8.864 40.062 1.00 33.38 61 GLU B C 1
ATOM 2454 O O . GLU B 1 61 ? -30.943 -8.691 39.052 1.00 33.15 61 GLU B O 1
ATOM 2460 N N . ILE B 1 62 ? -31.129 -9.083 41.273 1.00 33.70 62 ILE B N 1
ATOM 2461 C CA . ILE B 1 62 ? -29.761 -9.523 41.491 1.00 34.25 62 ILE B CA 1
ATOM 2462 C C . ILE B 1 62 ? -29.782 -10.731 42.427 1.00 34.73 62 ILE B C 1
ATOM 2463 O O . ILE B 1 62 ? -30.396 -10.693 43.489 1.00 34.93 62 ILE B O 1
ATOM 2468 N N . MET B 1 63 ? -29.137 -11.811 41.993 1.00 35.17 63 MET B N 1
ATOM 2469 C CA . MET B 1 63 ? -29.183 -13.102 42.671 1.00 36.02 63 MET B CA 1
ATOM 2470 C C . MET B 1 63 ? -27.780 -13.574 43.021 1.00 35.07 63 MET B C 1
ATOM 2471 O O . MET B 1 63 ? -26.958 -13.778 42.124 1.00 34.65 63 MET B O 1
ATOM 2476 N N . ALA B 1 64 ? -27.515 -13.747 44.317 1.00 34.50 64 ALA B N 1
ATOM 2477 C CA . ALA B 1 64 ? -26.277 -14.377 44.765 1.00 34.15 64 ALA B CA 1
ATOM 2478 C C . ALA B 1 64 ? -26.432 -15.897 44.815 1.00 34.06 64 ALA B C 1
ATOM 2479 O O . ALA B 1 64 ? -27.204 -16.429 45.613 1.00 34.23 64 ALA B O 1
ATOM 2481 N N . MET B 1 65 ? -25.699 -16.588 43.950 1.00 33.91 65 MET B N 1
ATOM 2482 C CA . MET B 1 65 ? -25.685 -18.045 43.939 1.00 34.03 65 MET B CA 1
ATOM 2483 C C . MET B 1 65 ? -24.548 -18.571 44.811 1.00 33.76 65 MET B C 1
ATOM 2484 O O . MET B 1 65 ? -23.466 -18.886 44.319 1.00 33.27 65 MET B O 1
ATOM 2489 N N . HIS B 1 66 ? -24.822 -18.669 46.112 1.00 33.89 66 HIS B N 1
ATOM 2490 C CA . HIS B 1 66 ? -23.803 -18.960 47.123 1.00 33.96 66 HIS B CA 1
ATOM 2491 C C . HIS B 1 66 ? -23.189 -20.351 47.018 1.00 34.07 66 HIS B C 1
ATOM 2492 O O . HIS B 1 66 ? -22.053 -20.563 47.445 1.00 34.35 66 HIS B O 1
ATOM 2499 N N . ASP B 1 67 ? -23.932 -21.287 46.434 1.00 34.17 67 ASP B N 1
ATOM 2500 C CA . ASP B 1 67 ? -23.561 -22.698 46.461 1.00 33.79 67 ASP B CA 1
ATOM 2501 C C . ASP B 1 67 ? -24.425 -23.457 45.457 1.00 33.29 67 ASP B C 1
ATOM 2502 O O . ASP B 1 67 ? -25.445 -24.030 45.822 1.00 33.57 67 ASP B O 1
ATOM 2507 N N . THR B 1 68 ? -24.027 -23.436 44.186 1.00 32.72 68 THR B N 1
ATOM 2508 C CA . THR B 1 68 ? -24.789 -24.107 43.124 1.00 31.80 68 THR B CA 1
ATOM 2509 C C . THR B 1 68 ? -24.039 -25.320 42.601 1.00 31.80 68 THR B C 1
ATOM 2510 O O . THR B 1 68 ? -22.982 -25.185 41.979 1.00 31.93 68 THR B O 1
ATOM 2514 N N . SER B 1 69 ? -24.590 -26.506 42.839 1.00 31.76 69 SER B N 1
ATOM 2515 C CA . SER B 1 69 ? -23.901 -27.731 42.471 1.00 31.57 69 SER B CA 1
ATOM 2516 C C . SER B 1 69 ? -23.716 -27.775 40.956 1.00 31.63 69 SER B C 1
ATOM 2517 O O . SER B 1 69 ? -24.617 -27.394 40.203 1.00 31.61 69 SER B O 1
ATOM 2520 N N . GLY B 1 70 ? -22.534 -28.201 40.521 1.00 31.35 70 GLY B N 1
ATOM 2521 C CA . GLY B 1 70 ? -22.223 -28.268 39.105 1.00 31.74 70 GLY B CA 1
ATOM 2522 C C . GLY B 1 70 ? -21.661 -26.971 38.552 1.00 31.84 70 GLY B C 1
ATOM 2523 O O . GLY B 1 70 ? -20.867 -26.989 37.616 1.00 32.40 70 GLY B O 1
ATOM 2524 N N . LEU B 1 71 ? -22.058 -25.840 39.126 1.00 31.95 71 LEU B N 1
ATOM 2525 C CA . LEU B 1 71 ? -21.783 -24.549 38.497 1.00 31.66 71 LEU B CA 1
ATOM 2526 C C . LEU B 1 71 ? -20.810 -23.673 39.290 1.00 32.06 71 LEU B C 1
ATOM 2527 O O . LEU B 1 71 ? -19.900 -23.084 38.710 1.00 32.07 71 LEU B O 1
ATOM 2532 N N . GLY B 1 72 ? -20.988 -23.589 40.606 1.00 32.32 72 GLY B N 1
ATOM 2533 C CA . GLY B 1 72 ? -20.038 -22.877 41.446 1.00 32.64 72 GLY B CA 1
ATOM 2534 C C . GLY B 1 72 ? -20.639 -21.777 42.284 1.00 33.39 72 GLY B C 1
ATOM 2535 O O . GLY B 1 72 ? -21.802 -21.852 42.671 1.00 33.68 72 GLY B O 1
ATOM 2536 N N . CYS B 1 73 ? -19.835 -20.751 42.557 1.00 33.85 73 CYS B N 1
ATOM 2537 C CA . CYS B 1 73 ? -20.252 -19.623 43.382 1.00 34.68 73 CYS B CA 1
ATOM 2538 C C . CYS B 1 73 ? -20.202 -18.324 42.593 1.00 34.29 73 CYS B C 1
ATOM 2539 O O . CYS B 1 73 ? -19.124 -17.806 42.295 1.00 34.54 73 CYS B O 1
ATOM 2542 N N . TYR B 1 74 ? -21.376 -17.797 42.265 1.00 33.77 74 TYR B N 1
ATOM 2543 C CA . TYR B 1 74 ? -21.467 -16.669 41.357 1.00 33.45 74 TYR B CA 1
ATOM 2544 C C . TYR B 1 74 ? -22.662 -15.774 41.659 1.00 32.90 74 TYR B C 1
ATOM 2545 O O . TYR B 1 74 ? -23.493 -16.099 42.500 1.00 33.09 74 TYR B O 1
ATOM 2554 N N . THR B 1 75 ? -22.739 -14.645 40.961 1.00 32.30 75 THR B N 1
ATOM 2555 C CA . THR B 1 75 ? -23.828 -13.707 41.128 1.00 31.53 75 THR B CA 1
ATOM 2556 C C . THR B 1 75 ? -24.440 -13.436 39.754 1.00 32.02 75 THR B C 1
ATOM 2557 O O . THR B 1 75 ? -23.753 -13.500 38.734 1.00 31.62 75 THR B O 1
ATOM 2561 N N . GLU B 1 76 ? -25.737 -13.143 39.744 1.00 32.37 76 GLU B N 1
ATOM 2562 C CA . GLU B 1 76 ? -26.489 -12.901 38.527 1.00 32.88 76 GLU B CA 1
ATOM 2563 C C . GLU B 1 76 ? -27.329 -11.646 38.709 1.00 32.55 76 GLU B C 1
ATOM 2564 O O . GLU B 1 76 ? -27.803 -11.376 39.810 1.00 32.86 76 GLU B O 1
ATOM 2570 N N . SER B 1 77 ? -27.509 -10.871 37.642 1.00 32.11 77 SER B N 1
ATOM 2571 C CA . SER B 1 77 ? -28.378 -9.692 37.698 1.00 31.78 77 SER B CA 1
ATOM 2572 C C . SER B 1 77 ? -29.036 -9.433 36.354 1.00 31.85 77 SER B C 1
ATOM 2573 O O . SER B 1 77 ? -28.438 -9.694 35.312 1.00 32.23 77 SER B O 1
ATOM 2576 N N . GLY B 1 78 ? -30.269 -8.929 36.371 1.00 31.75 78 GLY B N 1
ATOM 2577 C CA . GLY B 1 78 ? -30.966 -8.632 35.120 1.00 31.39 78 GLY B CA 1
ATOM 2578 C C . GLY B 1 78 ? -32.401 -8.169 35.249 1.00 31.01 78 GLY B C 1
ATOM 2579 O O . GLY B 1 78 ? -32.837 -7.774 36.326 1.00 31.00 78 GLY B O 1
ATOM 2580 N N . GLN B 1 79 ? -33.131 -8.200 34.136 1.00 30.61 79 GLN B N 1
ATOM 2581 C CA . GLN B 1 79 ? -34.539 -7.817 34.144 1.00 30.62 79 GLN B CA 1
ATOM 2582 C C . GLN B 1 79 ? -35.475 -8.935 33.660 1.00 30.67 79 GLN B C 1
ATOM 2583 O O . GLN B 1 79 ? -35.249 -9.546 32.620 1.00 30.23 79 GLN B O 1
ATOM 2589 N N . ALA B 1 80 ? -36.501 -9.209 34.459 1.00 31.00 80 ALA B N 1
ATOM 2590 C CA . ALA B 1 80 ? -37.635 -10.042 34.056 1.00 31.43 80 ALA B CA 1
ATOM 2591 C C . ALA B 1 80 ? -38.860 -9.139 33.967 1.00 31.67 80 ALA B C 1
ATOM 2592 O O . ALA B 1 80 ? -38.970 -8.165 34.712 1.00 31.66 80 ALA B O 1
ATOM 2594 N N . ILE B 1 81 ? -39.764 -9.441 33.041 1.00 31.99 81 ILE B N 1
ATOM 2595 C CA . ILE B 1 81 ? -40.901 -8.567 32.764 1.00 32.24 81 ILE B CA 1
ATOM 2596 C C . ILE B 1 81 ? -42.208 -9.309 33.012 1.00 32.87 81 ILE B C 1
ATOM 2597 O O . ILE B 1 81 ? -42.506 -10.274 32.299 1.00 33.13 81 ILE B O 1
ATOM 2602 N N . PRO B 1 82 ? -42.977 -8.879 34.039 1.00 33.29 82 PRO B N 1
ATOM 2603 C CA . PRO B 1 82 ? -44.295 -9.452 34.333 1.00 33.72 82 PRO B CA 1
ATOM 2604 C C . PRO B 1 82 ? -45.224 -9.396 33.118 1.00 34.30 82 PRO B C 1
ATOM 2605 O O . PRO B 1 82 ? -45.574 -8.307 32.643 1.00 34.52 82 PRO B O 1
ATOM 2609 N N . VAL B 1 83 ? -45.586 -10.569 32.605 1.00 34.80 83 VAL B N 1
ATOM 2610 C CA . VAL B 1 83 ? -46.450 -10.683 31.428 1.00 35.27 83 VAL B CA 1
ATOM 2611 C C . VAL B 1 83 ? -47.488 -11.790 31.638 1.00 35.82 83 VAL B C 1
ATOM 2612 O O . VAL B 1 83 ? -47.638 -12.311 32.753 1.00 35.66 83 VAL B O 1
ATOM 2616 N N . SER B 1 84 ? -48.215 -12.122 30.573 1.00 36.23 84 SER B N 1
ATOM 2617 C CA . SER B 1 84 ? -49.079 -13.286 30.571 1.00 36.93 84 SER B CA 1
ATOM 2618 C C . SER B 1 84 ? -49.077 -13.924 29.193 1.00 37.29 84 SER B C 1
ATOM 2619 O O . SER B 1 84 ? -48.896 -13.242 28.178 1.00 37.39 84 SER B O 1
ATOM 2622 N N . PHE B 1 85 ? -49.231 -15.245 29.174 1.00 37.77 85 PHE B N 1
ATOM 2623 C CA . PHE B 1 85 ? -49.345 -16.009 27.936 1.00 38.39 85 PHE B CA 1
ATOM 2624 C C . PHE B 1 85 ? -50.630 -16.836 28.025 1.00 39.03 85 PHE B C 1
ATOM 2625 O O . PHE B 1 85 ? -50.801 -17.629 28.956 1.00 39.00 85 PHE B O 1
ATOM 2633 N N . ASN B 1 86 ? -51.534 -16.622 27.069 1.00 40.00 86 ASN B N 1
ATOM 2634 C CA . ASN B 1 86 ? -52.861 -17.256 27.070 1.00 40.86 86 ASN B CA 1
ATOM 2635 C C . ASN B 1 86 ? -53.576 -17.104 28.409 1.00 40.88 86 ASN B C 1
ATOM 2636 O O . ASN B 1 86 ? -54.248 -18.026 28.861 1.00 41.06 86 ASN B O 1
ATOM 2641 N N . GLY B 1 87 ? -53.403 -15.950 29.049 1.00 41.12 87 GLY B N 1
ATOM 2642 C CA . GLY B 1 87 ? -54.000 -15.686 30.356 1.00 41.22 87 GLY B CA 1
ATOM 2643 C C . GLY B 1 87 ? -53.108 -16.034 31.535 1.00 41.43 87 GLY B C 1
ATOM 2644 O O . GLY B 1 87 ? -53.215 -15.421 32.604 1.00 41.45 87 GLY B O 1
ATOM 2645 N N . VAL B 1 88 ? -52.237 -17.027 31.351 1.00 41.49 88 VAL B N 1
ATOM 2646 C CA . VAL B 1 88 ? -51.350 -17.484 32.423 1.00 41.55 88 VAL B CA 1
ATOM 2647 C C . VAL B 1 88 ? -50.222 -16.466 32.614 1.00 41.61 88 VAL B C 1
ATOM 2648 O O . VAL B 1 88 ? -49.408 -16.258 31.711 1.00 41.48 88 VAL B O 1
ATOM 2652 N N . LYS B 1 89 ? -50.180 -15.823 33.777 1.00 41.42 89 LYS B N 1
ATOM 2653 C CA . LYS B 1 89 ? -49.125 -14.844 34.013 1.00 41.65 89 LYS B CA 1
ATOM 2654 C C . LYS B 1 89 ? -47.803 -15.432 34.507 1.00 41.34 89 LYS B C 1
ATOM 2655 O O . LYS B 1 89 ? -47.740 -16.569 34.990 1.00 41.63 89 LYS B O 1
ATOM 2661 N N . GLY B 1 90 ? -46.744 -14.650 34.334 1.00 40.72 90 GLY B N 1
ATOM 2662 C CA . GLY B 1 90 ? -45.390 -15.058 34.667 1.00 39.45 90 GLY B CA 1
ATOM 2663 C C . GLY B 1 90 ? -44.414 -13.995 34.212 1.00 38.63 90 GLY B C 1
ATOM 2664 O O . GLY B 1 90 ? -44.814 -12.966 33.659 1.00 38.70 90 GLY B O 1
ATOM 2665 N N . ASP B 1 91 ? -43.132 -14.247 34.439 1.00 37.57 91 ASP B N 1
ATOM 2666 C CA . ASP B 1 91 ? -42.089 -13.318 34.045 1.00 36.69 91 ASP B CA 1
ATOM 2667 C C . ASP B 1 91 ? -41.479 -13.727 32.717 1.00 35.27 91 ASP B C 1
ATOM 2668 O O . ASP B 1 91 ? -41.039 -14.866 32.557 1.00 35.15 91 ASP B O 1
ATOM 2673 N N . TYR B 1 92 ? -41.473 -12.800 31.764 1.00 33.32 92 TYR B N 1
ATOM 2674 C CA . TYR B 1 92 ? -40.659 -12.956 30.572 1.00 31.65 92 TYR B CA 1
ATOM 2675 C C . TYR B 1 92 ? -39.235 -12.522 30.902 1.00 30.74 92 TYR B C 1
ATOM 2676 O O . TYR B 1 92 ? -39.022 -11.428 31.420 1.00 30.43 92 TYR B O 1
ATOM 2685 N N . LEU B 1 93 ? -38.271 -13.382 30.588 1.00 29.60 93 LEU B N 1
ATOM 2686 C CA . LEU B 1 93 ? -36.872 -13.094 30.866 1.00 28.61 93 LEU B CA 1
ATOM 2687 C C . LEU B 1 93 ? -36.267 -12.289 29.722 1.00 28.10 93 LEU B C 1
ATOM 2688 O O . LEU B 1 93 ? -36.169 -12.752 28.578 1.00 28.21 93 LEU B O 1
ATOM 2693 N N . HIS B 1 94 ? -35.883 -11.067 30.063 1.00 27.54 94 HIS B N 1
ATOM 2694 C CA . HIS B 1 94 ? -35.463 -10.045 29.121 1.00 27.14 94 HIS B CA 1
ATOM 2695 C C . HIS B 1 94 ? -33.943 -10.123 28.892 1.00 27.17 94 HIS B C 1
ATOM 2696 O O . HIS B 1 94 ? -33.475 -10.392 27.773 1.00 26.80 94 HIS B O 1
ATOM 2703 N N . MET B 1 95 ? -33.179 -9.918 29.956 1.00 26.94 95 MET B N 1
ATOM 2704 C CA . MET B 1 95 ? -31.732 -10.030 29.881 1.00 27.32 95 MET B CA 1
ATOM 2705 C C . MET B 1 95 ? -31.186 -10.377 31.249 1.00 27.33 95 MET B C 1
ATOM 2706 O O . MET B 1 95 ? -31.719 -9.920 32.255 1.00 27.38 95 MET B O 1
ATOM 2711 N N A MET B 1 96 ? -30.141 -11.202 31.283 0.50 27.41 96 MET B N 1
ATOM 2712 N N B MET B 1 96 ? -30.132 -11.189 31.275 0.50 27.51 96 MET B N 1
ATOM 2713 C CA A MET B 1 96 ? -29.475 -11.581 32.533 0.50 27.51 96 MET B CA 1
ATOM 2714 C CA B MET B 1 96 ? -29.459 -11.567 32.518 0.50 27.74 96 MET B CA 1
ATOM 2715 C C A MET B 1 96 ? -27.955 -11.550 32.366 0.50 27.49 96 MET B C 1
ATOM 2716 C C B MET B 1 96 ? -27.947 -11.509 32.350 0.50 27.60 96 MET B C 1
ATOM 2717 O O A MET B 1 96 ? -27.432 -11.847 31.288 0.50 27.33 96 MET B O 1
ATOM 2718 O O B MET B 1 96 ? -27.420 -11.756 31.261 0.50 27.45 96 MET B O 1
ATOM 2727 N N . TYR B 1 97 ? -27.257 -11.184 33.439 1.00 27.56 97 TYR B N 1
ATOM 2728 C CA . TYR B 1 97 ? -25.809 -10.971 33.406 1.00 27.54 97 TYR B CA 1
ATOM 2729 C C . TYR B 1 97 ? -25.183 -11.670 34.588 1.00 27.36 97 TYR B C 1
ATOM 2730 O O . TYR B 1 97 ? -25.650 -11.510 35.704 1.00 27.42 97 TYR B O 1
ATOM 2739 N N . LEU B 1 98 ? -24.144 -12.462 34.338 1.00 27.57 98 LEU B N 1
ATOM 2740 C CA . LEU B 1 98 ? -23.474 -13.202 35.407 1.00 27.95 98 LEU B CA 1
ATOM 2741 C C . LEU B 1 98 ? -22.019 -13.539 35.126 1.00 28.25 98 LEU B C 1
ATOM 2742 O O . LEU B 1 98 ? -21.574 -13.502 33.972 1.00 28.80 98 LEU B O 1
ATOM 2747 N N . ASP B 1 99 ? -21.284 -13.848 36.193 1.00 28.26 99 ASP B N 1
ATOM 2748 C CA . ASP B 1 99 ? -19.831 -13.995 36.136 1.00 28.83 99 ASP B CA 1
ATOM 2749 C C . ASP B 1 99 ? -19.334 -15.451 36.157 1.00 29.22 99 ASP B C 1
ATOM 2750 O O . ASP B 1 99 ? -18.192 -15.725 36.513 1.00 29.79 99 ASP B O 1
ATOM 2755 N N . ASN B 1 100 ? -20.190 -16.378 35.761 1.00 29.63 100 ASN B N 1
ATOM 2756 C CA . ASN B 1 100 ? -19.842 -17.796 35.734 1.00 29.99 100 ASN B CA 1
ATOM 2757 C C . ASN B 1 100 ? -20.193 -18.328 34.357 1.00 29.99 100 ASN B C 1
ATOM 2758 O O . ASN B 1 100 ? -21.359 -18.296 33.967 1.00 30.30 100 ASN B O 1
ATOM 2763 N N . GLU B 1 101 ? -19.187 -18.785 33.614 1.00 29.80 101 GLU B N 1
ATOM 2764 C CA . GLU B 1 101 ? -19.388 -19.204 32.224 1.00 29.74 101 GLU B CA 1
ATOM 2765 C C . GLU B 1 101 ? -20.169 -20.526 32.102 1.00 29.60 101 GLU B C 1
ATOM 2766 O O . GLU B 1 101 ? -21.110 -20.605 31.312 1.00 29.87 101 GLU B O 1
ATOM 2772 N N . PRO B 1 102 ? -19.803 -21.568 32.883 1.00 29.31 102 PRO B N 1
ATOM 2773 C CA . PRO B 1 102 ? -20.659 -22.759 32.811 1.00 28.74 102 PRO B CA 1
ATOM 2774 C C . PRO B 1 102 ? -22.140 -22.442 33.064 1.00 28.49 102 PRO B C 1
ATOM 2775 O O . PRO B 1 102 ? -23.004 -22.955 32.351 1.00 28.09 102 PRO B O 1
ATOM 2779 N N . ALA B 1 103 ? -22.422 -21.586 34.051 1.00 28.16 103 ALA B N 1
ATOM 2780 C CA . ALA B 1 103 ? -23.786 -21.099 34.299 1.00 27.96 103 ALA B CA 1
ATOM 2781 C C . ALA B 1 103 ? -24.390 -20.350 33.101 1.00 27.95 103 ALA B C 1
ATOM 2782 O O . ALA B 1 103 ? -25.579 -20.507 32.804 1.00 28.28 103 ALA B O 1
ATOM 2784 N N . ILE B 1 104 ? -23.585 -19.538 32.414 1.00 27.71 104 ILE B N 1
ATOM 2785 C CA . ILE B 1 104 ? -24.044 -18.888 31.174 1.00 27.43 104 ILE B CA 1
ATOM 2786 C C . ILE B 1 104 ? -24.380 -19.948 30.134 1.00 27.44 104 ILE B C 1
ATOM 2787 O O . ILE B 1 104 ? -25.476 -19.955 29.572 1.00 27.52 104 ILE B O 1
ATOM 2792 N N . ALA B 1 105 ? -23.427 -20.848 29.909 1.00 27.59 105 ALA B N 1
ATOM 2793 C CA . ALA B 1 105 ? -23.529 -21.895 28.900 1.00 27.84 105 ALA B CA 1
ATOM 2794 C C . ALA B 1 105 ? -24.724 -22.815 29.120 1.00 27.98 105 ALA B C 1
ATOM 2795 O O . ALA B 1 105 ? -25.448 -23.121 28.171 1.00 28.43 105 ALA B O 1
ATOM 2797 N N . VAL B 1 106 ? -24.929 -23.259 30.358 1.00 28.19 106 VAL B N 1
ATOM 2798 C CA . VAL B 1 106 ? -26.037 -24.177 30.668 1.00 28.56 106 VAL B CA 1
ATOM 2799 C C . VAL B 1 106 ? -27.404 -23.495 30.502 1.00 28.91 106 VAL B C 1
ATOM 2800 O O . VAL B 1 106 ? -28.378 -24.138 30.108 1.00 29.24 106 VAL B O 1
ATOM 2804 N N . GLY B 1 107 ? -27.459 -22.194 30.796 1.00 28.97 107 GLY B N 1
ATOM 2805 C CA . GLY B 1 107 ? -28.687 -21.418 30.680 1.00 29.20 107 GLY B CA 1
ATOM 2806 C C . GLY B 1 107 ? -29.091 -21.193 29.238 1.00 29.64 107 GLY B C 1
ATOM 2807 O O . GLY B 1 107 ? -30.264 -21.270 28.906 1.00 29.83 107 GLY B O 1
ATOM 2808 N N . ARG B 1 108 ? -28.115 -20.916 28.380 1.00 29.96 108 ARG B N 1
ATOM 2809 C CA . ARG B 1 108 ? -28.381 -20.614 26.976 1.00 30.30 108 ARG B CA 1
ATOM 2810 C C . ARG B 1 108 ? -28.628 -21.870 26.141 1.00 30.57 108 ARG B C 1
ATOM 2811 O O . ARG B 1 108 ? -29.411 -21.844 25.201 1.00 30.82 108 ARG B O 1
ATOM 2819 N N . GLU B 1 109 ? -27.963 -22.968 26.484 1.00 31.14 109 GLU B N 1
ATOM 2820 C CA . GLU B 1 109 ? -27.921 -24.148 25.610 1.00 31.50 109 GLU B CA 1
ATOM 2821 C C . GLU B 1 109 ? -28.743 -25.353 26.082 1.00 31.95 109 GLU B C 1
ATOM 2822 O O . GLU B 1 109 ? -29.075 -26.207 25.266 1.00 32.18 109 GLU B O 1
ATOM 2828 N N . LEU B 1 110 ? -29.047 -25.440 27.381 1.00 32.40 110 LEU B N 1
ATOM 2829 C CA . LEU B 1 110 ? -29.910 -26.516 27.908 1.00 32.66 110 LEU B CA 1
ATOM 2830 C C . LEU B 1 110 ? -31.331 -25.984 28.096 1.00 32.74 110 LEU B C 1
ATOM 2831 O O . LEU B 1 110 ? -32.308 -26.694 27.842 1.00 32.85 110 LEU B O 1
ATOM 2836 N N . SER B 1 111 ? -31.431 -24.742 28.564 1.00 32.47 111 SER B N 1
ATOM 2837 C CA . SER B 1 111 ? -32.705 -24.060 28.695 1.00 32.53 111 SER B CA 1
ATOM 2838 C C . SER B 1 111 ? -32.696 -22.905 27.692 1.00 32.39 111 SER B C 1
ATOM 2839 O O . SER B 1 111 ? -32.129 -23.052 26.615 1.00 33.02 111 SER B O 1
ATOM 2842 N N . ALA B 1 112 ? -33.309 -21.769 28.016 1.00 31.83 112 ALA B N 1
ATOM 2843 C CA . ALA B 1 112 ? -33.315 -20.640 27.084 1.00 31.24 112 ALA B CA 1
ATOM 2844 C C . ALA B 1 112 ? -33.027 -19.285 27.747 1.00 30.93 112 ALA B C 1
ATOM 2845 O O . ALA B 1 112 ? -33.466 -18.243 27.253 1.00 31.13 112 ALA B O 1
ATOM 2847 N N . TYR B 1 113 ? -32.286 -19.300 28.852 1.00 30.01 113 TYR B N 1
ATOM 2848 C CA . TYR B 1 113 ? -32.017 -18.085 29.611 1.00 29.70 113 TYR B CA 1
ATOM 2849 C C . TYR B 1 113 ? -31.165 -17.084 28.821 1.00 29.62 113 TYR B C 1
ATOM 2850 O O . TYR B 1 113 ? -30.095 -17.447 28.312 1.00 29.65 113 TYR B O 1
ATOM 2859 N N . PRO B 1 114 ? -31.643 -15.822 28.709 1.00 29.26 114 PRO B N 1
ATOM 2860 C CA . PRO B 1 114 ? -30.992 -14.780 27.904 1.00 28.97 114 PRO B CA 1
ATOM 2861 C C . PRO B 1 114 ? -29.730 -14.206 28.555 1.00 28.91 114 PRO B C 1
ATOM 2862 O O . PRO B 1 114 ? -29.693 -13.016 28.907 1.00 28.99 114 PRO B O 1
ATOM 2866 N N . LYS B 1 115 ? -28.698 -15.039 28.689 1.00 28.91 115 LYS B N 1
ATOM 2867 C CA . LYS B 1 115 ? -27.543 -14.702 29.522 1.00 28.72 115 LYS B CA 1
ATOM 2868 C C . LYS B 1 115 ? -26.423 -14.044 28.738 1.00 28.49 115 LYS B C 1
ATOM 2869 O O . LYS B 1 115 ? -26.152 -14.395 27.585 1.00 28.59 115 LYS B O 1
ATOM 2875 N N . LYS B 1 116 ? -25.771 -13.090 29.395 1.00 28.14 116 LYS B N 1
ATOM 2876 C CA . LYS B 1 116 ? -24.542 -12.480 28.917 1.00 27.56 116 LYS B CA 1
ATOM 2877 C C . LYS B 1 116 ? -23.567 -12.421 30.093 1.00 27.39 116 LYS B C 1
ATOM 2878 O O . LYS B 1 116 ? -23.953 -12.687 31.240 1.00 27.02 116 LYS B O 1
ATOM 2884 N N . LEU B 1 117 ? -22.305 -12.097 29.817 1.00 27.16 117 LEU B N 1
ATOM 2885 C CA . LEU B 1 117 ? -21.302 -11.970 30.876 1.00 26.82 117 LEU B CA 1
ATOM 2886 C C . LEU B 1 117 ? -21.345 -10.589 31.526 1.00 26.76 117 LEU B C 1
ATOM 2887 O O . LEU B 1 117 ? -21.373 -9.566 30.837 1.00 26.87 117 LEU B O 1
ATOM 2892 N N . GLY B 1 118 ? -21.353 -10.572 32.856 1.00 26.39 118 GLY B N 1
ATOM 2893 C CA . GLY B 1 118 ? -21.439 -9.328 33.622 1.00 26.25 118 GLY B CA 1
ATOM 2894 C C . GLY B 1 118 ? -20.889 -9.541 35.014 1.00 26.35 118 GLY B C 1
ATOM 2895 O O . GLY B 1 118 ? -20.715 -10.687 35.438 1.00 26.21 118 GLY B O 1
ATOM 2896 N N . TYR B 1 119 ? -20.618 -8.454 35.733 1.00 26.11 119 TYR B N 1
ATOM 2897 C CA . TYR B 1 119 ? -20.029 -8.571 37.066 1.00 26.62 119 TYR B CA 1
ATOM 2898 C C . TYR B 1 119 ? -20.935 -8.007 38.155 1.00 26.94 119 TYR B C 1
ATOM 2899 O O . TYR B 1 119 ? -20.838 -6.829 38.493 1.00 27.51 119 TYR B O 1
ATOM 2908 N N . PRO B 1 120 ? -21.853 -8.839 38.680 1.00 27.33 120 PRO B N 1
ATOM 2909 C CA . PRO B 1 120 ? -22.741 -8.387 39.726 1.00 27.85 120 PRO B CA 1
ATOM 2910 C C . PRO B 1 120 ? -22.224 -8.741 41.122 1.00 28.28 120 PRO B C 1
ATOM 2911 O O . PRO B 1 120 ? -21.388 -9.640 41.279 1.00 28.57 120 PRO B O 1
ATOM 2915 N N . LYS B 1 121 ? -22.737 -8.039 42.123 1.00 28.51 121 LYS B N 1
ATOM 2916 C CA . LYS B 1 121 ? -22.258 -8.161 43.485 1.00 28.96 121 LYS B CA 1
ATOM 2917 C C . LYS B 1 121 ? -23.415 -7.903 44.419 1.00 28.52 121 LYS B C 1
ATOM 2918 O O . LYS B 1 121 ? -24.133 -6.918 44.258 1.00 28.96 121 LYS B O 1
ATOM 2924 N N . LEU B 1 122 ? -23.622 -8.803 45.373 1.00 28.03 122 LEU B N 1
ATOM 2925 C CA . LEU B 1 122 ? -24.592 -8.574 46.438 1.00 27.52 122 LEU B CA 1
ATOM 2926 C C . LEU B 1 122 ? -23.886 -8.608 47.790 1.00 27.62 122 LEU B C 1
ATOM 2927 O O . LEU B 1 122 ? -23.136 -9.544 48.092 1.00 27.35 122 LEU B O 1
ATOM 2932 N N . PHE B 1 123 ? -24.114 -7.570 48.593 1.00 27.77 123 PHE B N 1
ATOM 2933 C CA . PHE B 1 123 ? -23.492 -7.454 49.911 1.00 27.47 123 PHE B CA 1
ATOM 2934 C C . PHE B 1 123 ? -24.266 -6.483 50.793 1.00 27.72 123 PHE B C 1
ATOM 2935 O O . PHE B 1 123 ? -25.162 -5.782 50.322 1.00 27.63 123 PHE B O 1
ATOM 2943 N N . VAL B 1 124 ? -23.911 -6.458 52.078 1.00 28.17 124 VAL B N 1
ATOM 2944 C CA . VAL B 1 124 ? -24.482 -5.518 53.030 1.00 28.12 124 VAL B CA 1
ATOM 2945 C C . VAL B 1 124 ? -23.474 -4.393 53.269 1.00 28.30 124 VAL B C 1
ATOM 2946 O O . VAL B 1 124 ? -22.319 -4.644 53.597 1.00 28.36 124 VAL B O 1
ATOM 2950 N N . ASP B 1 125 ? -23.914 -3.156 53.083 1.00 28.15 125 ASP B N 1
ATOM 2951 C CA . ASP B 1 125 ? -23.085 -1.997 53.379 1.00 28.33 125 ASP B CA 1
ATOM 2952 C C . ASP B 1 125 ? -23.588 -1.367 54.692 1.00 28.24 125 ASP B C 1
ATOM 2953 O O . ASP B 1 125 ? -24.223 -0.304 54.702 1.00 27.83 125 ASP B O 1
ATOM 2958 N N . SER B 1 126 ? -23.299 -2.063 55.792 1.00 28.21 126 SER B N 1
ATOM 2959 C CA . SER B 1 126 ? -23.727 -1.685 57.154 1.00 28.30 126 SER B CA 1
ATOM 2960 C C . SER B 1 126 ? -25.239 -1.840 57.403 1.00 28.30 126 SER B C 1
ATOM 2961 O O . SER B 1 126 ? -25.675 -2.836 57.982 1.00 28.01 126 SER B O 1
ATOM 2964 N N . ASP B 1 127 ? -26.028 -0.863 56.961 1.00 28.59 127 ASP B N 1
ATOM 2965 C CA . ASP B 1 127 ? -27.485 -0.856 57.192 1.00 28.84 127 ASP B CA 1
ATOM 2966 C C . ASP B 1 127 ? -28.296 -1.052 55.921 1.00 28.50 127 ASP B C 1
ATOM 2967 O O . ASP B 1 127 ? -29.537 -1.050 55.956 1.00 28.88 127 ASP B O 1
ATOM 2972 N N . THR B 1 128 ? -27.589 -1.213 54.804 1.00 27.82 128 THR B N 1
ATOM 2973 C CA . THR B 1 128 ? -28.193 -1.239 53.483 1.00 26.87 128 THR B CA 1
ATOM 2974 C C . THR B 1 128 ? -27.763 -2.503 52.745 1.00 26.76 128 THR B C 1
ATOM 2975 O O . THR B 1 128 ? -26.582 -2.870 52.756 1.00 26.91 128 THR B O 1
ATOM 2979 N N . LEU B 1 129 ? -28.724 -3.188 52.134 1.00 26.47 129 LEU B N 1
ATOM 2980 C CA . LEU B 1 129 ? -28.403 -4.250 51.204 1.00 26.38 129 LEU B CA 1
ATOM 2981 C C . LEU B 1 129 ? -28.092 -3.588 49.874 1.00 26.38 129 LEU B C 1
ATOM 2982 O O . LEU B 1 129 ? -28.956 -2.939 49.284 1.00 26.38 129 LEU B O 1
ATOM 2987 N N . VAL B 1 130 ? -26.853 -3.730 49.418 1.00 26.17 130 VAL B N 1
ATOM 2988 C CA . VAL B 1 130 ? -26.464 -3.178 48.134 1.00 26.12 130 VAL B CA 1
ATOM 2989 C C . VAL B 1 130 ? -26.228 -4.305 47.144 1.00 26.17 130 VAL B C 1
ATOM 2990 O O . VAL B 1 130 ? -25.496 -5.247 47.429 1.00 26.20 130 VAL B O 1
ATOM 2994 N N . GLY B 1 131 ? -26.866 -4.192 45.986 1.00 26.26 131 GLY B N 1
ATOM 2995 C CA . GLY B 1 131 ? -26.543 -5.008 44.828 1.00 26.34 131 GLY B CA 1
ATOM 2996 C C . GLY B 1 131 ? -26.112 -4.106 43.691 1.00 26.42 131 GLY B C 1
ATOM 2997 O O . GLY B 1 131 ? -26.821 -3.161 43.345 1.00 26.57 131 GLY B O 1
ATOM 2998 N N . THR B 1 132 ? -24.940 -4.382 43.122 1.00 26.47 132 THR B N 1
ATOM 2999 C CA . THR B 1 132 ? -24.436 -3.633 41.967 1.00 26.48 132 THR B CA 1
ATOM 3000 C C . THR B 1 132 ? -24.325 -4.544 40.742 1.00 26.53 132 THR B C 1
ATOM 3001 O O . THR B 1 132 ? -24.335 -5.767 40.883 1.00 26.52 132 THR B O 1
ATOM 3005 N N . LEU B 1 133 ? -24.237 -3.947 39.551 1.00 26.32 133 LEU B N 1
ATOM 3006 C CA . LEU B 1 133 ? -23.992 -4.687 38.300 1.00 26.27 133 LEU B CA 1
ATOM 3007 C C . LEU B 1 133 ? -23.065 -3.888 37.375 1.00 26.56 133 LEU B C 1
ATOM 3008 O O . LEU B 1 133 ? -23.341 -2.725 37.060 1.00 26.20 133 LEU B O 1
ATOM 3013 N N . ASP B 1 134 ? -21.954 -4.515 36.971 1.00 27.09 134 ASP B N 1
ATOM 3014 C CA . ASP B 1 134 ? -21.051 -3.965 35.948 1.00 27.41 134 ASP B CA 1
ATOM 3015 C C . ASP B 1 134 ? -21.102 -4.758 34.655 1.00 27.33 134 ASP B C 1
ATOM 3016 O O . ASP B 1 134 ? -21.216 -5.980 34.683 1.00 27.15 134 ASP B O 1
ATOM 3021 N N . TYR B 1 135 ? -20.999 -4.054 33.526 1.00 27.62 135 TYR B N 1
ATOM 3022 C CA . TYR B 1 135 ? -20.668 -4.690 32.249 1.00 27.30 135 TYR B CA 1
ATOM 3023 C C . TYR B 1 135 ? -19.265 -4.251 31.836 1.00 27.78 135 TYR B C 1
ATOM 3024 O O . TYR B 1 135 ? -19.005 -3.060 31.658 1.00 27.93 135 TYR B O 1
ATOM 3033 N N . GLY B 1 136 ? -18.358 -5.212 31.689 1.00 28.04 136 GLY B N 1
ATOM 3034 C CA . GLY B 1 136 ? -16.942 -4.885 31.582 1.00 28.50 136 GLY B CA 1
ATOM 3035 C C . GLY B 1 136 ? -16.510 -4.082 32.797 1.00 28.84 136 GLY B C 1
ATOM 3036 O O . GLY B 1 136 ? -16.633 -4.536 33.922 1.00 28.55 136 GLY B O 1
ATOM 3037 N N . LYS B 1 137 ? -16.033 -2.869 32.570 1.00 29.71 137 LYS B N 1
ATOM 3038 C CA . LYS B 1 137 ? -15.526 -2.040 33.657 1.00 30.37 137 LYS B CA 1
ATOM 3039 C C . LYS B 1 137 ? -16.509 -0.952 34.098 1.00 30.62 137 LYS B C 1
ATOM 3040 O O . LYS B 1 137 ? -16.195 -0.143 34.979 1.00 31.09 137 LYS B O 1
ATOM 3046 N N . LEU B 1 138 ? -17.702 -0.954 33.501 1.00 30.49 138 LEU B N 1
ATOM 3047 C CA . LEU B 1 138 ? -18.670 0.123 33.679 1.00 30.42 138 LEU B CA 1
ATOM 3048 C C . LEU B 1 138 ? -19.876 -0.305 34.498 1.00 30.73 138 LEU B C 1
ATOM 3049 O O . LEU B 1 138 ? -20.492 -1.340 34.222 1.00 31.24 138 LEU B O 1
ATOM 3054 N N . ARG B 1 139 ? -20.213 0.509 35.490 1.00 30.48 139 ARG B N 1
ATOM 3055 C CA . ARG B 1 139 ? -21.387 0.304 36.314 1.00 30.75 139 ARG B CA 1
ATOM 3056 C C . ARG B 1 139 ? -22.671 0.549 35.519 1.00 30.83 139 ARG B C 1
ATOM 3057 O O . ARG B 1 139 ? -22.779 1.545 34.795 1.00 31.15 139 ARG B O 1
ATOM 3065 N N . VAL B 1 140 ? -23.642 -0.351 35.652 1.00 30.54 140 VAL B N 1
ATOM 3066 C CA . VAL B 1 140 ? -24.945 -0.153 35.008 1.00 30.22 140 VAL B CA 1
ATOM 3067 C C . VAL B 1 140 ? -26.121 -0.131 35.989 1.00 29.79 140 VAL B C 1
ATOM 3068 O O . VAL B 1 140 ? -27.141 0.502 35.711 1.00 29.47 140 VAL B O 1
ATOM 3072 N N . ALA B 1 141 ? -25.971 -0.814 37.127 1.00 29.32 141 ALA B N 1
ATOM 3073 C CA . ALA B 1 141 ? -27.029 -0.872 38.131 1.00 29.34 141 ALA B CA 1
ATOM 3074 C C . ALA B 1 141 ? -26.516 -0.845 39.572 1.00 29.12 141 ALA B C 1
ATOM 3075 O O . ALA B 1 141 ? -25.609 -1.590 39.931 1.00 29.49 141 ALA B O 1
ATOM 3077 N N . THR B 1 142 ? -27.099 0.039 40.378 1.00 28.94 142 THR B N 1
ATOM 3078 C CA . THR B 1 142 ? -26.871 0.088 41.827 1.00 28.56 142 THR B CA 1
ATOM 3079 C C . THR B 1 142 ? -28.236 0.032 42.541 1.00 28.46 142 THR B C 1
ATOM 3080 O O . THR B 1 142 ? -28.997 1.005 42.523 1.00 28.24 142 THR B O 1
ATOM 3084 N N . ALA B 1 143 ? -28.543 -1.124 43.126 1.00 28.00 143 ALA B N 1
ATOM 3085 C CA . ALA B 1 143 ? -29.787 -1.335 43.857 1.00 28.11 143 ALA B CA 1
ATOM 3086 C C . ALA B 1 143 ? -29.533 -1.253 45.365 1.00 28.22 143 ALA B C 1
ATOM 3087 O O . ALA B 1 143 ? -28.493 -1.706 45.849 1.00 27.99 143 ALA B O 1
ATOM 3089 N N . THR B 1 144 ? -30.480 -0.668 46.099 1.00 28.48 144 THR B N 1
ATOM 3090 C CA . THR B 1 144 ? -30.365 -0.536 47.563 1.00 28.37 144 THR B CA 1
ATOM 3091 C C . THR B 1 144 ? -31.680 -0.858 48.281 1.00 28.98 144 THR B C 1
ATOM 3092 O O . THR B 1 144 ? -32.763 -0.559 47.772 1.00 29.41 144 THR B O 1
ATOM 3096 N N . MET B 1 145 ? -31.574 -1.485 49.451 1.00 29.06 145 MET B N 1
ATOM 3097 C CA . MET B 1 145 ? -32.719 -1.729 50.318 1.00 29.45 145 MET B CA 1
ATOM 3098 C C . MET B 1 145 ? -32.332 -1.529 51.779 1.00 29.34 145 MET B C 1
ATOM 3099 O O . MET B 1 145 ? -31.269 -1.974 52.207 1.00 29.28 145 MET B O 1
ATOM 3104 N N . GLY B 1 146 ? -33.185 -0.845 52.532 1.00 29.38 146 GLY B N 1
ATOM 3105 C CA . GLY B 1 146 ? -33.050 -0.809 53.984 1.00 30.06 146 GLY B CA 1
ATOM 3106 C C . GLY B 1 146 ? -33.046 -2.254 54.442 1.00 30.42 146 GLY B C 1
ATOM 3107 O O . GLY B 1 146 ? -33.936 -3.027 54.071 1.00 30.60 146 GLY B O 1
ATOM 3108 N N . TYR B 1 147 ? -32.032 -2.624 55.221 1.00 30.62 147 TYR B N 1
ATOM 3109 C CA . TYR B 1 147 ? -31.751 -4.034 55.517 1.00 30.60 147 TYR B CA 1
ATOM 3110 C C . TYR B 1 147 ? -32.809 -4.729 56.379 1.00 30.65 147 TYR B C 1
ATOM 3111 O O . TYR B 1 147 ? -32.924 -4.469 57.576 1.00 30.96 147 TYR B O 1
ATOM 3120 N N . LYS B 1 148 ? -33.566 -5.620 55.747 1.00 30.92 148 LYS B N 1
ATOM 3121 C CA . LYS B 1 148 ? -34.527 -6.485 56.423 1.00 31.09 148 LYS B CA 1
ATOM 3122 C C . LYS B 1 148 ? -35.480 -5.713 57.334 1.00 31.49 148 LYS B C 1
ATOM 3123 O O . LYS B 1 148 ? -35.740 -6.119 58.462 1.00 31.41 148 LYS B O 1
ATOM 3129 N N . HIS B 1 149 ? -36.004 -4.603 56.816 1.00 32.02 149 HIS B N 1
ATOM 3130 C CA . HIS B 1 149 ? -36.857 -3.695 57.588 1.00 32.60 149 HIS B CA 1
ATOM 3131 C C . HIS B 1 149 ? -38.205 -4.289 57.980 1.00 33.16 149 HIS B C 1
ATOM 3132 O O . HIS B 1 149 ? -38.677 -4.067 59.095 1.00 32.82 149 HIS B O 1
ATOM 3139 N N . LYS B 1 150 ? -38.809 -5.043 57.064 1.00 34.22 150 LYS B N 1
ATOM 3140 C CA . LYS B 1 150 ? -40.115 -5.660 57.297 1.00 35.75 150 LYS B CA 1
ATOM 3141 C C . LYS B 1 150 ? -40.151 -7.106 56.813 1.00 35.93 150 LYS B C 1
ATOM 3142 O O . LYS B 1 150 ? -39.653 -7.421 55.733 1.00 35.82 150 LYS B O 1
ATOM 3148 N N . ALA B 1 151 ? -40.737 -7.982 57.624 1.00 36.85 151 ALA B N 1
ATOM 3149 C CA . ALA B 1 151 ? -40.892 -9.394 57.263 1.00 37.68 151 ALA B CA 1
ATOM 3150 C C . ALA B 1 151 ? -41.925 -9.595 56.154 1.00 38.42 151 ALA B C 1
ATOM 3151 O O . ALA B 1 151 ? -42.950 -8.909 56.111 1.00 38.27 151 ALA B O 1
ATOM 3153 N N . LEU B 1 152 ? -41.641 -10.534 55.259 1.00 39.32 152 LEU B N 1
ATOM 3154 C CA . LEU B 1 152 ? -42.566 -10.903 54.201 1.00 40.60 152 LEU B CA 1
ATOM 3155 C C . LEU B 1 152 ? -43.069 -12.333 54.402 1.00 41.56 152 LEU B C 1
ATOM 3156 O O . LEU B 1 152 ? -42.327 -13.198 54.860 1.00 41.54 152 LEU B O 1
ATOM 3161 N N . ASP B 1 153 ? -44.330 -12.572 54.042 1.00 42.75 153 ASP B N 1
ATOM 3162 C CA . ASP B 1 153 ? -44.911 -13.906 54.092 1.00 43.76 153 ASP B CA 1
ATOM 3163 C C . ASP B 1 153 ? -44.100 -14.877 53.233 1.00 44.27 153 ASP B C 1
ATOM 3164 O O . ASP B 1 153 ? -43.924 -14.660 52.029 1.00 44.34 153 ASP B O 1
ATOM 3169 N N . ALA B 1 154 ? -43.613 -15.944 53.864 1.00 44.88 154 ALA B N 1
ATOM 3170 C CA . ALA B 1 154 ? -42.774 -16.944 53.200 1.00 45.30 154 ALA B CA 1
ATOM 3171 C C . ALA B 1 154 ? -43.513 -17.706 52.102 1.00 45.72 154 ALA B C 1
ATOM 3172 O O . ALA B 1 154 ? -42.891 -18.186 51.153 1.00 45.91 154 ALA B O 1
ATOM 3174 N N . ASN B 1 155 ? -44.834 -17.814 52.231 1.00 46.18 155 ASN B N 1
ATOM 3175 C CA . ASN B 1 155 ? -45.657 -18.450 51.200 1.00 46.68 155 ASN B CA 1
ATOM 3176 C C . ASN B 1 155 ? -45.884 -17.594 49.954 1.00 46.40 155 ASN B C 1
ATOM 3177 O O . ASN B 1 155 ? -45.845 -18.107 48.837 1.00 46.16 155 ASN B O 1
ATOM 3182 N N . GLU B 1 156 ? -46.134 -16.301 50.146 1.00 46.54 156 GLU B N 1
ATOM 3183 C CA . GLU B 1 156 ? -46.277 -15.384 49.016 1.00 46.97 156 GLU B CA 1
ATOM 3184 C C . GLU B 1 156 ? -44.940 -15.260 48.271 1.00 46.53 156 GLU B C 1
ATOM 3185 O O . GLU B 1 156 ? -44.911 -15.250 47.042 1.00 46.26 156 GLU B O 1
ATOM 3191 N N . ALA B 1 157 ? -43.845 -15.189 49.029 1.00 46.36 157 ALA B N 1
ATOM 3192 C CA . ALA B 1 157 ? -42.492 -15.290 48.482 1.00 46.12 157 ALA B CA 1
ATOM 3193 C C . ALA B 1 157 ? -42.283 -16.595 47.701 1.00 45.96 157 ALA B C 1
ATOM 3194 O O . ALA B 1 157 ? -41.732 -16.573 46.596 1.00 45.99 157 ALA B O 1
ATOM 3196 N N . LYS B 1 158 ? -42.733 -17.719 48.266 1.00 45.73 158 LYS B N 1
ATOM 3197 C CA . LYS B 1 158 ? -42.666 -19.012 47.577 1.00 45.70 158 LYS B CA 1
ATOM 3198 C C . LYS B 1 158 ? -43.419 -18.984 46.247 1.00 45.47 158 LYS B C 1
ATOM 3199 O O . LYS B 1 158 ? -42.990 -19.611 45.278 1.00 45.37 158 LYS B O 1
ATOM 3205 N N . ASP B 1 159 ? -44.534 -18.248 46.212 1.00 45.37 159 ASP B N 1
ATOM 3206 C CA . ASP B 1 159 ? -45.359 -18.111 45.006 1.00 45.25 159 ASP B CA 1
ATOM 3207 C C . ASP B 1 159 ? -44.689 -17.205 43.987 1.00 45.00 159 ASP B C 1
ATOM 3208 O O . ASP B 1 159 ? -44.874 -17.365 42.785 1.00 45.15 159 ASP B O 1
ATOM 3213 N N . GLN B 1 160 ? -43.921 -16.245 44.483 1.00 44.98 160 GLN B N 1
ATOM 3214 C CA . GLN B 1 160 ? -43.188 -15.316 43.639 1.00 44.98 160 GLN B CA 1
ATOM 3215 C C . GLN B 1 160 ? -42.140 -16.092 42.833 1.00 44.60 160 GLN B C 1
ATOM 3216 O O . GLN B 1 160 ? -42.132 -16.033 41.602 1.00 44.61 160 GLN B O 1
ATOM 3222 N N . ILE B 1 161 ? -41.302 -16.859 43.535 1.00 44.16 161 ILE B N 1
ATOM 3223 C CA . ILE B 1 161 ? -40.283 -17.728 42.915 1.00 43.62 161 ILE B CA 1
ATOM 3224 C C . ILE B 1 161 ? -40.883 -18.737 41.933 1.00 43.52 161 ILE B C 1
ATOM 3225 O O . ILE B 1 161 ? -40.262 -19.076 40.916 1.00 43.24 161 ILE B O 1
ATOM 3230 N N . CYS B 1 162 ? -42.090 -19.211 42.244 1.00 43.18 162 CYS B N 1
ATOM 3231 C CA . CYS B 1 162 ? -42.723 -20.289 41.486 1.00 42.85 162 CYS B CA 1
ATOM 3232 C C . CYS B 1 162 ? -43.483 -19.854 40.239 1.00 42.54 162 CYS B C 1
ATOM 3233 O O . CYS B 1 162 ? -43.935 -20.705 39.475 1.00 42.24 162 CYS B O 1
ATOM 3236 N N . ARG B 1 163 ? -43.606 -18.543 40.024 1.00 42.30 163 ARG B N 1
ATOM 3237 C CA . ARG B 1 163 ? -44.244 -18.019 38.811 1.00 42.16 163 ARG B CA 1
ATOM 3238 C C . ARG B 1 163 ? -43.547 -18.577 37.565 1.00 41.21 163 ARG B C 1
ATOM 3239 O O . ARG B 1 163 ? -42.319 -18.730 37.568 1.00 41.20 163 ARG B O 1
ATOM 3247 N N . PRO B 1 164 ? -44.329 -18.916 36.515 1.00 40.20 164 PRO B N 1
ATOM 3248 C CA . PRO B 1 164 ? -43.768 -19.372 35.239 1.00 39.46 164 PRO B CA 1
ATOM 3249 C C . PRO B 1 164 ? -42.764 -18.372 34.665 1.00 38.79 164 PRO B C 1
ATOM 3250 O O . PRO B 1 164 ? -42.960 -17.166 34.790 1.00 38.72 164 PRO B O 1
ATOM 3254 N N . ASN B 1 165 ? -41.691 -18.885 34.073 1.00 38.26 165 ASN B N 1
ATOM 3255 C CA . ASN B 1 165 ? -40.687 -18.072 33.397 1.00 37.89 165 ASN B CA 1
ATOM 3256 C C . ASN B 1 165 ? -40.780 -18.334 31.909 1.00 37.53 165 ASN B C 1
ATOM 3257 O O . ASN B 1 165 ? -40.583 -19.466 31.459 1.00 37.41 165 ASN B O 1
ATOM 3262 N N . TYR B 1 166 ? -41.083 -17.293 31.144 1.00 37.29 166 TYR B N 1
ATOM 3263 C CA . TYR B 1 166 ? -41.120 -17.406 29.691 1.00 37.13 166 TYR B CA 1
ATOM 3264 C C . TYR B 1 166 ? -39.849 -16.832 29.087 1.00 37.14 166 TYR B C 1
ATOM 3265 O O . TYR B 1 166 ? -39.415 -15.735 29.455 1.00 36.68 166 TYR B O 1
ATOM 3274 N N . MET B 1 167 ? -39.251 -17.589 28.167 1.00 37.39 167 MET B N 1
ATOM 3275 C CA . MET B 1 167 ? -37.991 -17.203 27.525 1.00 37.55 167 MET B CA 1
ATOM 3276 C C . MET B 1 167 ? -38.003 -17.536 26.038 1.00 37.61 167 MET B C 1
ATOM 3277 O O . MET B 1 167 ? -38.810 -18.335 25.568 1.00 37.45 167 MET B O 1
ATOM 3282 N N . LEU B 1 168 ? -37.082 -16.933 25.303 1.00 37.96 168 LEU B N 1
ATOM 3283 C CA . LEU B 1 168 ? -36.943 -17.215 23.883 1.00 38.37 168 LEU B CA 1
ATOM 3284 C C . LEU B 1 168 ? -35.718 -18.065 23.588 1.00 38.45 168 LEU B C 1
ATOM 3285 O O . LEU B 1 168 ? -34.583 -17.689 23.918 1.00 39.11 168 LEU B O 1
ATOM 3290 N N . LYS B 1 169 ? -35.945 -19.219 22.973 1.00 38.35 169 LYS B N 1
ATOM 3291 C CA . LYS B 1 169 ? -34.844 -19.982 22.417 1.00 38.17 169 LYS B CA 1
ATOM 3292 C C . LYS B 1 169 ? -34.669 -19.581 20.962 1.00 37.98 169 LYS B C 1
ATOM 3293 O O . LYS B 1 169 ? -35.504 -19.893 20.117 1.00 37.74 169 LYS B O 1
ATOM 3299 N N . ILE B 1 170 ? -33.586 -18.862 20.690 1.00 38.10 170 ILE B N 1
ATOM 3300 C CA . ILE B 1 170 ? -33.227 -18.477 19.330 1.00 37.94 170 ILE B CA 1
ATOM 3301 C C . ILE B 1 170 ? -31.846 -19.045 19.000 1.00 38.08 170 ILE B C 1
ATOM 3302 O O . ILE B 1 170 ? -30.832 -18.595 19.533 1.00 38.09 170 ILE B O 1
ATOM 3307 N N . ILE B 1 171 ? -31.828 -20.060 18.140 1.00 38.65 171 ILE B N 1
ATOM 3308 C CA . ILE B 1 171 ? -30.592 -20.670 17.650 1.00 38.87 171 ILE B CA 1
ATOM 3309 C C . ILE B 1 171 ? -30.561 -20.568 16.127 1.00 38.79 171 ILE B C 1
ATOM 3310 O O . ILE B 1 171 ? -31.523 -20.963 15.472 1.00 38.66 171 ILE B O 1
ATOM 3315 N N . PRO B 1 172 ? -29.462 -20.022 15.559 1.00 38.86 172 PRO B N 1
ATOM 3316 C CA . PRO B 1 172 ? -29.329 -20.001 14.108 1.00 38.75 172 PRO B CA 1
ATOM 3317 C C . PRO B 1 172 ? -28.786 -21.310 13.535 1.00 38.99 172 PRO B C 1
ATOM 3318 O O . PRO B 1 172 ? -28.106 -22.078 14.242 1.00 38.87 172 PRO B O 1
ATOM 3322 N N . ASN B 1 173 ? -29.109 -21.552 12.264 1.00 39.04 173 ASN B N 1
ATOM 3323 C CA . ASN B 1 173 ? -28.411 -22.527 11.434 1.00 39.14 173 ASN B CA 1
ATOM 3324 C C . ASN B 1 173 ? -26.977 -22.070 11.178 1.00 39.50 173 ASN B C 1
ATOM 3325 O O . ASN B 1 173 ? -26.615 -20.941 11.523 1.00 39.41 173 ASN B O 1
ATOM 3330 N N . TYR B 1 174 ? -26.171 -22.941 10.566 1.00 40.09 174 TYR B N 1
ATOM 3331 C CA . TYR B 1 174 ? -24.760 -22.637 10.279 1.00 40.72 174 TYR B CA 1
ATOM 3332 C C . TYR B 1 174 ? -24.587 -21.487 9.286 1.00 41.18 174 TYR B C 1
ATOM 3333 O O . TYR B 1 174 ? -23.543 -20.827 9.264 1.00 41.58 174 TYR B O 1
ATOM 3342 N N . ASP B 1 175 ? -25.612 -21.253 8.472 1.00 41.58 175 ASP B N 1
ATOM 3343 C CA . ASP B 1 175 ? -25.571 -20.186 7.476 1.00 41.95 175 ASP B CA 1
ATOM 3344 C C . ASP B 1 175 ? -26.253 -18.894 7.948 1.00 42.17 175 ASP B C 1
ATOM 3345 O O . ASP B 1 175 ? -26.319 -17.918 7.197 1.00 42.04 175 ASP B O 1
ATOM 3350 N N . GLY B 1 176 ? -26.756 -18.902 9.183 1.00 42.36 176 GLY B N 1
ATOM 3351 C CA . GLY B 1 176 ? -27.335 -17.706 9.798 1.00 43.01 176 GLY B CA 1
ATOM 3352 C C . GLY B 1 176 ? -28.853 -17.644 9.803 1.00 43.39 176 GLY B C 1
ATOM 3353 O O . GLY B 1 176 ? -29.445 -16.853 10.544 1.00 43.30 176 GLY B O 1
ATOM 3354 N N . SER B 1 177 ? -29.485 -18.476 8.976 1.00 43.67 177 SER B N 1
ATOM 3355 C CA . SER B 1 177 ? -30.945 -18.579 8.945 1.00 43.82 177 SER B CA 1
ATOM 3356 C C . SER B 1 177 ? -31.460 -19.130 10.285 1.00 44.01 177 SER B C 1
ATOM 3357 O O . SER B 1 177 ? -30.687 -19.733 11.037 1.00 43.97 177 SER B O 1
ATOM 3360 N N . PRO B 1 178 ? -32.759 -18.913 10.596 1.00 44.09 178 PRO B N 1
ATOM 3361 C CA . PRO B 1 178 ? -33.375 -19.468 11.809 1.00 44.01 178 PRO B CA 1
ATOM 3362 C C . PRO B 1 178 ? -33.410 -21.007 11.858 1.00 43.90 178 PRO B C 1
ATOM 3363 O O . PRO B 1 178 ? -33.767 -21.654 10.875 1.00 44.17 178 PRO B O 1
ATOM 3367 N N . ARG B 1 179 ? -33.049 -21.567 13.010 1.00 43.77 179 ARG B N 1
ATOM 3368 C CA . ARG B 1 179 ? -33.037 -23.014 13.246 1.00 43.47 179 ARG B CA 1
ATOM 3369 C C . ARG B 1 179 ? -34.064 -23.324 14.326 1.00 42.81 179 ARG B C 1
ATOM 3370 O O . ARG B 1 179 ? -34.954 -24.161 14.140 1.00 42.86 179 ARG B O 1
ATOM 3378 N N . ILE B 1 180 ? -33.921 -22.646 15.460 1.00 42.05 180 ILE B N 1
ATOM 3379 C CA . ILE B 1 180 ? -34.921 -22.660 16.521 1.00 41.40 180 ILE B CA 1
ATOM 3380 C C . ILE B 1 180 ? -35.330 -21.219 16.810 1.00 41.03 180 ILE B C 1
ATOM 3381 O O . ILE B 1 180 ? -34.484 -20.349 17.008 1.00 40.95 180 ILE B O 1
ATOM 3386 N N . CYS B 1 181 ? -36.632 -20.969 16.786 1.00 40.67 181 CYS B N 1
ATOM 3387 C CA . CYS B 1 181 ? -37.189 -19.700 17.234 1.00 40.39 181 CYS B CA 1
ATOM 3388 C C . CYS B 1 181 ? -38.506 -19.982 17.943 1.00 40.32 181 CYS B C 1
ATOM 3389 O O . CYS B 1 181 ? -39.533 -20.234 17.310 1.00 40.50 181 CYS B O 1
ATOM 3392 N N . GLU B 1 182 ? -38.455 -19.897 19.268 1.00 40.18 182 GLU B N 1
ATOM 3393 C CA . GLU B 1 182 ? -39.363 -20.610 20.133 1.00 40.27 182 GLU B CA 1
ATOM 3394 C C . GLU B 1 182 ? -39.576 -19.857 21.426 1.00 40.09 182 GLU B C 1
ATOM 3395 O O . GLU B 1 182 ? -38.619 -19.388 22.037 1.00 40.05 182 GLU B O 1
ATOM 3401 N N . LEU B 1 183 ? -40.830 -19.783 21.856 1.00 40.04 183 LEU B N 1
ATOM 3402 C CA . LEU B 1 183 ? -41.161 -19.348 23.204 1.00 39.83 183 LEU B CA 1
ATOM 3403 C C . LEU B 1 183 ? -41.276 -20.586 24.083 1.00 39.63 183 LEU B C 1
ATOM 3404 O O . LEU B 1 183 ? -41.870 -21.594 23.692 1.00 39.37 183 LEU B O 1
ATOM 3409 N N . ILE B 1 184 ? -40.701 -20.485 25.276 1.00 39.27 184 ILE B N 1
ATOM 3410 C CA . ILE B 1 184 ? -40.521 -21.603 26.182 1.00 38.80 184 ILE B CA 1
ATOM 3411 C C . ILE B 1 184 ? -41.075 -21.257 27.549 1.00 38.67 184 ILE B C 1
ATOM 3412 O O . ILE B 1 184 ? -41.229 -20.092 27.879 1.00 38.08 184 ILE B O 1
ATOM 3417 N N . ASN B 1 185 ? -41.375 -22.282 28.336 1.00 39.18 185 ASN B N 1
ATOM 3418 C CA . ASN B 1 185 ? -41.825 -22.095 29.711 1.00 39.66 185 ASN B CA 1
ATOM 3419 C C . ASN B 1 185 ? -41.092 -23.009 30.692 1.00 39.63 185 ASN B C 1
ATOM 3420 O O . ASN B 1 185 ? -40.919 -24.201 30.435 1.00 39.48 185 ASN B O 1
ATOM 3425 N N . ALA B 1 186 ? -40.655 -22.429 31.805 1.00 39.90 186 ALA B N 1
ATOM 3426 C CA . ALA B 1 186 ? -40.093 -23.177 32.924 1.00 40.24 186 ALA B CA 1
ATOM 3427 C C . ALA B 1 186 ? -40.666 -22.654 34.238 1.00 40.59 186 ALA B C 1
ATOM 3428 O O . ALA B 1 186 ? -40.741 -21.450 34.464 1.00 40.39 186 ALA B O 1
ATOM 3430 N N . LYS B 1 187 ? -41.083 -23.580 35.091 1.00 41.32 187 LYS B N 1
ATOM 3431 C CA . LYS B 1 187 ? -41.722 -23.263 36.353 1.00 41.96 187 LYS B CA 1
ATOM 3432 C C . LYS B 1 187 ? -41.016 -24.064 37.442 1.00 42.29 187 LYS B C 1
ATOM 3433 O O . LYS B 1 187 ? -40.893 -25.286 37.331 1.00 42.72 187 LYS B O 1
ATOM 3439 N N . ILE B 1 188 ? -40.535 -23.381 38.477 1.00 42.48 188 ILE B N 1
ATOM 3440 C CA . ILE B 1 188 ? -39.870 -24.052 39.599 1.00 42.68 188 ILE B CA 1
ATOM 3441 C C . ILE B 1 188 ? -40.875 -24.817 40.475 1.00 43.22 188 ILE B C 1
ATOM 3442 O O . ILE B 1 188 ? -41.925 -24.285 40.842 1.00 43.41 188 ILE B O 1
ATOM 3447 N N . THR B 1 189 ? -40.548 -26.066 40.801 1.00 43.73 189 THR B N 1
ATOM 3448 C CA . THR B 1 189 ? -41.409 -26.889 41.663 1.00 44.14 189 THR B CA 1
ATOM 3449 C C . THR B 1 189 ? -40.750 -27.257 43.000 1.00 44.44 189 THR B C 1
ATOM 3450 O O . THR B 1 189 ? -41.426 -27.333 44.027 1.00 44.84 189 THR B O 1
ATOM 3454 N N . ASP B 1 190 ? -39.436 -27.476 42.979 1.00 44.77 190 ASP B N 1
ATOM 3455 C CA . ASP B 1 190 ? -38.652 -27.706 44.194 1.00 44.92 190 ASP B CA 1
ATOM 3456 C C . ASP B 1 190 ? -38.141 -26.384 44.746 1.00 44.38 190 ASP B C 1
ATOM 3457 O O . ASP B 1 190 ? -37.202 -25.808 44.189 1.00 44.05 190 ASP B O 1
ATOM 3462 N N . VAL B 1 191 ? -38.771 -25.916 45.830 1.00 43.97 191 VAL B N 1
ATOM 3463 C CA . VAL B 1 191 ? -38.406 -24.671 46.523 1.00 43.49 191 VAL B CA 1
ATOM 3464 C C . VAL B 1 191 ? -38.512 -24.839 48.037 1.00 43.22 191 VAL B C 1
ATOM 3465 O O . VAL B 1 191 ? -39.404 -25.528 48.533 1.00 43.24 191 VAL B O 1
ATOM 3469 N N . THR B 1 192 ? -37.604 -24.190 48.762 1.00 42.75 192 THR B N 1
ATOM 3470 C CA . THR B 1 192 ? -37.733 -23.989 50.204 1.00 42.33 192 THR B CA 1
ATOM 3471 C C . THR B 1 192 ? -37.321 -22.547 50.494 1.00 41.88 192 THR B C 1
ATOM 3472 O O . THR B 1 192 ? -36.241 -22.129 50.092 1.00 41.94 192 THR B O 1
ATOM 3476 N N . VAL B 1 193 ? -38.190 -21.797 51.171 1.00 41.36 193 VAL B N 1
ATOM 3477 C CA . VAL B 1 193 ? -37.922 -20.401 51.525 1.00 40.64 193 VAL B CA 1
ATOM 3478 C C . VAL B 1 193 ? -37.520 -20.308 53.004 1.00 40.74 193 VAL B C 1
ATOM 3479 O O . VAL B 1 193 ? -38.309 -20.643 53.893 1.00 40.61 193 VAL B O 1
ATOM 3483 N N . HIS B 1 194 ? -36.290 -19.857 53.255 1.00 40.46 194 HIS B N 1
ATOM 3484 C CA . HIS B 1 194 ? -35.761 -19.739 54.616 1.00 40.10 194 HIS B CA 1
ATOM 3485 C C . HIS B 1 194 ? -36.175 -18.427 55.266 1.00 39.77 194 HIS B C 1
ATOM 3486 O O . HIS B 1 194 ? -36.489 -18.383 56.459 1.00 39.97 194 HIS B O 1
ATOM 3493 N N . GLU B 1 195 ? -36.133 -17.354 54.481 1.00 39.29 195 GLU B N 1
ATOM 3494 C CA . GLU B 1 195 ? -36.546 -16.031 54.943 1.00 38.68 195 GLU B CA 1
ATOM 3495 C C . GLU B 1 195 ? -36.906 -15.125 53.775 1.00 37.58 195 GLU B C 1
ATOM 3496 O O . GLU B 1 195 ? -36.407 -15.296 52.663 1.00 37.09 195 GLU B O 1
ATOM 3502 N N . ALA B 1 196 ? -37.808 -14.184 54.042 1.00 36.80 196 ALA B N 1
ATOM 3503 C CA . ALA B 1 196 ? -38.306 -13.250 53.039 1.00 35.72 196 ALA B CA 1
ATOM 3504 C C . ALA B 1 196 ? -38.538 -11.890 53.690 1.00 35.04 196 ALA B C 1
ATOM 3505 O O . ALA B 1 196 ? -39.136 -11.799 54.764 1.00 35.11 196 ALA B O 1
ATOM 3507 N N . TRP B 1 197 ? -38.035 -10.838 53.050 1.00 34.04 197 TRP B N 1
ATOM 3508 C CA . TRP B 1 197 ? -38.009 -9.505 53.649 1.00 33.02 197 TRP B CA 1
ATOM 3509 C C . TRP B 1 197 ? -38.262 -8.424 52.612 1.00 32.98 197 TRP B C 1
ATOM 3510 O O . TRP B 1 197 ? -38.127 -8.654 51.410 1.00 33.18 197 TRP B O 1
ATOM 3521 N N . THR B 1 198 ? -38.633 -7.245 53.096 1.00 32.61 198 THR B N 1
ATOM 3522 C CA . THR B 1 198 ? -38.712 -6.054 52.271 1.00 32.32 198 THR B CA 1
ATOM 3523 C C . THR B 1 198 ? -38.272 -4.848 53.100 1.00 32.07 198 THR B C 1
ATOM 3524 O O . THR B 1 198 ? -37.816 -5.008 54.237 1.00 31.96 198 THR B O 1
ATOM 3528 N N . GLY B 1 199 ? -38.399 -3.656 52.521 1.00 31.72 199 GLY B N 1
ATOM 3529 C CA . GLY B 1 199 ? -37.969 -2.408 53.158 1.00 31.51 199 GLY B CA 1
ATOM 3530 C C . GLY B 1 199 ? -37.839 -1.340 52.093 1.00 31.36 199 GLY B C 1
ATOM 3531 O O . GLY B 1 199 ? -38.060 -1.627 50.919 1.00 31.48 199 GLY B O 1
ATOM 3532 N N . PRO B 1 200 ? -37.456 -0.108 52.482 1.00 31.44 200 PRO B N 1
ATOM 3533 C CA . PRO B 1 200 ? -37.351 0.977 51.490 1.00 31.31 200 PRO B CA 1
ATOM 3534 C C . PRO B 1 200 ? -36.329 0.605 50.429 1.00 31.26 200 PRO B C 1
ATOM 3535 O O . PRO B 1 200 ? -35.267 0.088 50.770 1.00 31.71 200 PRO B O 1
ATOM 3539 N N . THR B 1 201 ? -36.663 0.840 49.161 1.00 31.06 201 THR B N 1
ATOM 3540 C CA . THR B 1 201 ? -35.897 0.301 48.041 1.00 30.85 201 THR B CA 1
ATOM 3541 C C . THR B 1 201 ? -35.733 1.331 46.930 1.00 30.95 201 THR B C 1
ATOM 3542 O O . THR B 1 201 ? -36.691 2.021 46.583 1.00 30.81 201 THR B O 1
ATOM 3546 N N . ARG B 1 202 ? -34.514 1.451 46.391 1.00 30.92 202 ARG B N 1
ATOM 3547 C CA . ARG B 1 202 ? -34.274 2.263 45.180 1.00 30.76 202 ARG B CA 1
ATOM 3548 C C . ARG B 1 202 ? -33.421 1.533 44.147 1.00 30.36 202 ARG B C 1
ATOM 3549 O O . ARG B 1 202 ? -32.703 0.579 44.471 1.00 30.46 202 ARG B O 1
ATOM 3557 N N . LEU B 1 203 ? -33.495 2.002 42.904 1.00 30.02 203 LEU B N 1
ATOM 3558 C CA . LEU B 1 203 ? -32.739 1.412 41.803 1.00 29.54 203 LEU B CA 1
ATOM 3559 C C . LEU B 1 203 ? -32.133 2.487 40.908 1.00 29.07 203 LEU B C 1
ATOM 3560 O O . LEU B 1 203 ? -32.847 3.183 40.185 1.00 29.17 203 LEU B O 1
ATOM 3565 N N . GLN B 1 204 ? -30.813 2.601 40.935 1.00 28.11 204 GLN B N 1
ATOM 3566 C CA . GLN B 1 204 ? -30.138 3.523 40.051 1.00 27.51 204 GLN B CA 1
ATOM 3567 C C . GLN B 1 204 ? -29.586 2.775 38.828 1.00 27.29 204 GLN B C 1
ATOM 3568 O O . GLN B 1 204 ? -28.839 1.813 38.979 1.00 27.24 204 GLN B O 1
ATOM 3574 N N . LEU B 1 205 ? -29.976 3.214 37.629 1.00 26.94 205 LEU B N 1
ATOM 3575 C CA . LEU B 1 205 ? -29.504 2.617 36.373 1.00 26.83 205 LEU B CA 1
ATOM 3576 C C . LEU B 1 205 ? -28.714 3.590 35.509 1.00 26.84 205 LEU B C 1
ATOM 3577 O O . LEU B 1 205 ? -29.027 4.778 35.447 1.00 26.74 205 LEU B O 1
ATOM 3582 N N . PHE B 1 206 ? -27.711 3.065 34.815 1.00 26.90 206 PHE B N 1
ATOM 3583 C CA . PHE B 1 206 ? -26.974 3.844 33.823 1.00 27.05 206 PHE B CA 1
ATOM 3584 C C . PHE B 1 206 ? -27.050 3.219 32.424 1.00 27.32 206 PHE B C 1
ATOM 3585 O O . PHE B 1 206 ? -27.205 2.001 32.286 1.00 27.32 206 PHE B O 1
ATOM 3593 N N . ASP B 1 207 ? -26.933 4.058 31.396 1.00 27.62 207 ASP B N 1
ATOM 3594 C CA . ASP B 1 207 ? -26.946 3.589 30.005 1.00 28.30 207 ASP B CA 1
ATOM 3595 C C . ASP B 1 207 ? -25.666 2.810 29.622 1.00 28.07 207 ASP B C 1
ATOM 3596 O O . ASP B 1 207 ? -24.541 3.249 29.894 1.00 27.78 207 ASP B O 1
ATOM 3601 N N . HIS B 1 208 ? -25.856 1.646 29.006 1.00 27.74 208 HIS B N 1
ATOM 3602 C CA . HIS B 1 208 ? -24.763 0.875 28.412 1.00 27.51 208 HIS B CA 1
ATOM 3603 C C . HIS B 1 208 ? -25.302 0.158 27.177 1.00 27.85 208 HIS B C 1
ATOM 3604 O O . HIS B 1 208 ? -26.300 -0.553 27.264 1.00 28.40 208 HIS B O 1
ATOM 3611 N N . ALA B 1 209 ? -24.652 0.333 26.033 1.00 27.86 209 ALA B N 1
ATOM 3612 C CA . ALA B 1 209 ? -25.126 -0.297 24.787 1.00 28.31 209 ALA B CA 1
ATOM 3613 C C . ALA B 1 209 ? -25.142 -1.837 24.788 1.00 28.66 209 ALA B C 1
ATOM 3614 O O . ALA B 1 209 ? -25.901 -2.439 24.035 1.00 29.24 209 ALA B O 1
ATOM 3616 N N . MET B 1 210 ? -24.302 -2.474 25.600 1.00 29.13 210 MET B N 1
ATOM 3617 C CA . MET B 1 210 ? -24.274 -3.944 25.662 1.00 29.69 210 MET B CA 1
ATOM 3618 C C . MET B 1 210 ? -24.980 -4.513 26.900 1.00 29.36 210 MET B C 1
ATOM 3619 O O . MET B 1 210 ? -25.222 -5.728 26.981 1.00 29.79 210 MET B O 1
ATOM 3624 N N . ALA B 1 211 ? -25.292 -3.644 27.860 1.00 28.71 211 ALA B N 1
ATOM 3625 C CA . ALA B 1 211 ? -26.125 -4.008 29.003 1.00 28.32 211 ALA B CA 1
ATOM 3626 C C . ALA B 1 211 ? -27.228 -2.957 29.162 1.00 28.24 211 ALA B C 1
ATOM 3627 O O . ALA B 1 211 ? -27.250 -2.209 30.146 1.00 28.22 211 ALA B O 1
ATOM 3629 N N . PRO B 1 212 ? -28.149 -2.892 28.179 1.00 28.14 212 PRO B N 1
ATOM 3630 C CA . PRO B 1 212 ? -29.080 -1.770 28.078 1.00 28.01 212 PRO B CA 1
ATOM 3631 C C . PRO B 1 212 ? -30.311 -1.879 28.985 1.00 28.03 212 PRO B C 1
ATOM 3632 O O . PRO B 1 212 ? -31.448 -1.739 28.513 1.00 27.86 212 PRO B O 1
ATOM 3636 N N . LEU B 1 213 ? -30.061 -2.094 30.278 1.00 27.87 213 LEU B N 1
ATOM 3637 C CA . LEU B 1 213 ? -31.102 -2.152 31.307 1.00 28.16 213 LEU B CA 1
ATOM 3638 C C . LEU B 1 213 ? -31.925 -0.858 31.392 1.00 28.61 213 LEU B C 1
ATOM 3639 O O . LEU B 1 213 ? -33.145 -0.899 31.578 1.00 28.70 213 LEU B O 1
ATOM 3644 N N . ASN B 1 214 ? -31.256 0.284 31.250 1.00 28.89 214 ASN B N 1
ATOM 3645 C CA . ASN B 1 214 ? -31.921 1.581 31.350 1.00 29.56 214 ASN B CA 1
ATOM 3646 C C . ASN B 1 214 ? -32.745 1.973 30.111 1.00 29.83 214 ASN B C 1
ATOM 3647 O O . ASN B 1 214 ? -33.262 3.086 30.034 1.00 29.70 214 ASN B O 1
ATOM 3652 N N . ASP B 1 215 ? -32.872 1.056 29.149 1.00 30.35 215 ASP B N 1
ATOM 3653 C CA . ASP B 1 215 ? -33.875 1.194 28.083 1.00 31.01 215 ASP B CA 1
ATOM 3654 C C . ASP B 1 215 ? -35.278 1.059 28.661 1.00 31.09 215 ASP B C 1
ATOM 3655 O O . ASP B 1 215 ? -36.265 1.439 28.033 1.00 31.33 215 ASP B O 1
ATOM 3660 N N . LEU B 1 216 ? -35.348 0.506 29.864 1.00 31.13 216 LEU B N 1
ATOM 3661 C CA . LEU B 1 216 ? -36.575 0.470 30.643 1.00 30.90 216 LEU B CA 1
ATOM 3662 C C . LEU B 1 216 ? -36.281 1.223 31.940 1.00 30.94 216 LEU B C 1
ATOM 3663 O O . LEU B 1 216 ? -35.984 0.607 32.969 1.00 30.74 216 LEU B O 1
ATOM 3668 N N . PRO B 1 217 ? -36.339 2.568 31.884 1.00 31.06 217 PRO B N 1
ATOM 3669 C CA . PRO B 1 217 ? -35.903 3.382 33.014 1.00 31.50 217 PRO B CA 1
ATOM 3670 C C . PRO B 1 217 ? -36.899 3.314 34.152 1.00 31.92 217 PRO B C 1
ATOM 3671 O O . PRO B 1 217 ? -38.105 3.181 33.908 1.00 32.17 217 PRO B O 1
ATOM 3675 N N . VAL B 1 218 ? -36.403 3.381 35.383 1.00 32.12 218 VAL B N 1
ATOM 3676 C CA . VAL B 1 218 ? -37.291 3.363 36.531 1.00 32.66 218 VAL B CA 1
ATOM 3677 C C . VAL B 1 218 ? -38.033 4.686 36.688 1.00 33.19 218 VAL B C 1
ATOM 3678 O O . VAL B 1 218 ? -37.426 5.753 36.859 1.00 33.02 218 VAL B O 1
ATOM 3682 N N . LYS B 1 219 ? -39.357 4.596 36.579 1.00 33.63 219 LYS B N 1
ATOM 3683 C CA . LYS B 1 219 ? -40.236 5.745 36.758 1.00 34.18 219 LYS B CA 1
ATOM 3684 C C . LYS B 1 219 ? -40.804 5.780 38.166 1.00 34.15 219 LYS B C 1
ATOM 3685 O O . LYS B 1 219 ? -41.136 6.844 38.664 1.00 34.48 219 LYS B O 1
ATOM 3691 N N . GLU B 1 220 ? -40.903 4.620 38.809 1.00 34.15 220 GLU B N 1
ATOM 3692 C CA . GLU B 1 220 ? -41.420 4.538 40.171 1.00 34.40 220 GLU B CA 1
ATOM 3693 C C . GLU B 1 220 ? -41.228 3.132 40.729 1.00 33.68 220 GLU B C 1
ATOM 3694 O O . GLU B 1 220 ? -41.547 2.149 40.059 1.00 33.55 220 GLU B O 1
ATOM 3700 N N . ILE B 1 221 ? -40.705 3.049 41.953 1.00 33.48 221 ILE B N 1
ATOM 3701 C CA . ILE B 1 221 ? -40.583 1.780 42.685 1.00 32.87 221 ILE B CA 1
ATOM 3702 C C . ILE B 1 221 ? -41.961 1.318 43.167 1.00 32.73 221 ILE B C 1
ATOM 3703 O O . ILE B 1 221 ? -42.674 2.067 43.849 1.00 32.75 221 ILE B O 1
ATOM 3708 N N . VAL B 1 222 ? -42.327 0.087 42.802 1.00 32.49 222 VAL B N 1
ATOM 3709 C CA . VAL B 1 222 ? -43.646 -0.485 43.120 1.00 32.10 222 VAL B CA 1
ATOM 3710 C C . VAL B 1 222 ? -43.585 -1.446 44.321 1.00 31.94 222 VAL B C 1
ATOM 3711 O O . VAL B 1 222 ? -44.399 -1.345 45.245 1.00 31.92 222 VAL B O 1
ATOM 3715 N N . SER B 1 223 ? -42.619 -2.366 44.296 1.00 31.64 223 SER B N 1
ATOM 3716 C CA . SER B 1 223 ? -42.414 -3.352 45.364 1.00 31.44 223 SER B CA 1
ATOM 3717 C C . SER B 1 223 ? -41.047 -4.009 45.241 1.00 31.38 223 SER B C 1
ATOM 3718 O O . SER B 1 223 ? -40.384 -3.900 44.211 1.00 31.29 223 SER B O 1
ATOM 3721 N N . SER B 1 224 ? -40.643 -4.701 46.301 1.00 31.13 224 SER B N 1
ATOM 3722 C CA . SER B 1 224 ? -39.346 -5.333 46.353 1.00 31.05 224 SER B CA 1
ATOM 3723 C C . SER B 1 224 ? -39.325 -6.470 47.374 1.00 30.97 224 SER B C 1
ATOM 3724 O O . SER B 1 224 ? -40.099 -6.469 48.340 1.00 30.54 224 SER B O 1
ATOM 3727 N N . SER B 1 225 ? -38.424 -7.429 47.163 1.00 30.76 225 SER B N 1
ATOM 3728 C CA . SER B 1 225 ? -38.200 -8.478 48.152 1.00 30.74 225 SER B CA 1
ATOM 3729 C C . SER B 1 225 ? -36.752 -8.952 48.228 1.00 30.61 225 SER B C 1
ATOM 3730 O O . SER B 1 225 ? -36.026 -8.959 47.233 1.00 30.49 225 SER B O 1
ATOM 3733 N N . HIS B 1 226 ? -36.351 -9.324 49.439 1.00 30.70 226 HIS B N 1
ATOM 3734 C CA . HIS B 1 226 ? -35.061 -9.938 49.707 1.00 30.71 226 HIS B CA 1
ATOM 3735 C C . HIS B 1 226 ? -35.330 -11.343 50.243 1.00 31.28 226 HIS B C 1
ATOM 3736 O O . HIS B 1 226 ? -35.913 -11.502 51.316 1.00 31.54 226 HIS B O 1
ATOM 3743 N N . ILE B 1 227 ? -34.916 -12.356 49.484 1.00 32.05 227 ILE B N 1
ATOM 3744 C CA . ILE B 1 227 ? -35.328 -13.747 49.734 1.00 32.61 227 ILE B CA 1
ATOM 3745 C C . ILE B 1 227 ? -34.150 -14.717 49.777 1.00 33.14 227 ILE B C 1
ATOM 3746 O O . ILE B 1 227 ? -33.258 -14.676 48.922 1.00 33.45 227 ILE B O 1
ATOM 3751 N N . LEU B 1 228 ? -34.155 -15.571 50.797 1.00 33.64 228 LEU B N 1
ATOM 3752 C CA . LEU B 1 228 ? -33.275 -16.729 50.885 1.00 34.22 228 LEU B CA 1
ATOM 3753 C C . LEU B 1 228 ? -34.076 -17.999 50.648 1.00 34.19 228 LEU B C 1
ATOM 3754 O O . LEU B 1 228 ? -35.073 -18.256 51.331 1.00 34.17 228 LEU B O 1
ATOM 3759 N N . ALA B 1 229 ? -33.632 -18.791 49.678 1.00 34.68 229 ALA B N 1
ATOM 3760 C CA . ALA B 1 229 ? -34.342 -19.996 49.258 1.00 34.78 229 ALA B CA 1
ATOM 3761 C C . ALA B 1 229 ? -33.414 -21.064 48.660 1.00 35.31 229 ALA B C 1
ATOM 3762 O O . ALA B 1 229 ? -32.344 -20.741 48.144 1.00 34.99 229 ALA B O 1
ATOM 3764 N N . ASP B 1 230 ? -33.830 -22.333 48.748 1.00 35.87 230 ASP B N 1
ATOM 3765 C CA . ASP B 1 230 ? -33.180 -23.432 48.029 1.00 36.37 230 ASP B CA 1
ATOM 3766 C C . ASP B 1 230 ? -34.079 -23.807 46.869 1.00 36.43 230 ASP B C 1
ATOM 3767 O O . ASP B 1 230 ? -35.277 -23.985 47.046 1.00 36.50 230 ASP B O 1
ATOM 3772 N N . ILE B 1 231 ? -33.506 -23.917 45.678 1.00 36.83 231 ILE B N 1
ATOM 3773 C CA . ILE B 1 231 ? -34.272 -24.326 44.507 1.00 37.22 231 ILE B CA 1
ATOM 3774 C C . ILE B 1 231 ? -33.486 -25.332 43.663 1.00 37.39 231 ILE B C 1
ATOM 3775 O O . ILE B 1 231 ? -32.263 -25.449 43.791 1.00 37.19 231 ILE B O 1
ATOM 3780 N N . ILE B 1 232 ? -34.211 -26.061 42.820 1.00 37.91 232 ILE B N 1
ATOM 3781 C CA . ILE B 1 232 ? -33.609 -26.897 41.788 1.00 38.66 232 ILE B CA 1
ATOM 3782 C C . ILE B 1 232 ? -34.038 -26.336 40.440 1.00 39.29 232 ILE B C 1
ATOM 3783 O O . ILE B 1 232 ? -35.222 -26.059 40.231 1.00 39.93 232 ILE B O 1
ATOM 3788 N N . LEU B 1 233 ? -33.075 -26.140 39.543 1.00 39.76 233 LEU B N 1
ATOM 3789 C CA . LEU B 1 233 ? -33.356 -25.541 38.243 1.00 40.33 233 LEU B CA 1
ATOM 3790 C C . LEU B 1 233 ? -34.383 -26.379 37.466 1.00 40.37 233 LEU B C 1
ATOM 3791 O O . LEU B 1 233 ? -34.223 -27.591 37.353 1.00 40.36 233 LEU B O 1
ATOM 3796 N N . PRO B 1 234 ? -35.455 -25.734 36.960 1.00 40.65 234 PRO B N 1
ATOM 3797 C CA . PRO B 1 234 ? -36.544 -26.452 36.288 1.00 40.80 234 PRO B CA 1
ATOM 3798 C C . PRO B 1 234 ? -36.282 -26.787 34.812 1.00 41.19 234 PRO B C 1
ATOM 3799 O O . PRO B 1 234 ? -35.479 -26.130 34.141 1.00 40.95 234 PRO B O 1
ATOM 3803 N N . ARG B 1 235 ? -36.980 -27.807 34.327 1.00 41.84 235 ARG B N 1
ATOM 3804 C CA . ARG B 1 235 ? -36.957 -28.180 32.915 1.00 42.80 235 ARG B CA 1
ATOM 3805 C C . ARG B 1 235 ? -37.881 -27.263 32.098 1.00 42.94 235 ARG B C 1
ATOM 3806 O O . ARG B 1 235 ? -39.024 -27.007 32.485 1.00 43.06 235 ARG B O 1
ATOM 3814 N N . ALA B 1 236 ? -37.372 -26.763 30.977 1.00 43.29 236 ALA B N 1
ATOM 3815 C CA . ALA B 1 236 ? -38.153 -25.919 30.085 1.00 43.53 236 ALA B CA 1
ATOM 3816 C C . ALA B 1 236 ? -38.975 -26.769 29.123 1.00 43.95 236 ALA B C 1
ATOM 3817 O O . ALA B 1 236 ? -38.599 -27.904 28.816 1.00 43.94 236 ALA B O 1
ATOM 3819 N N . GLU B 1 237 ? -40.100 -26.219 28.662 1.00 44.37 237 GLU B N 1
ATOM 3820 C CA . GLU B 1 237 ? -40.883 -26.830 27.581 1.00 44.94 237 GLU B CA 1
ATOM 3821 C C . GLU B 1 237 ? -41.482 -25.796 26.623 1.00 44.43 237 GLU B C 1
ATOM 3822 O O . GLU B 1 237 ? -41.886 -24.711 27.038 1.00 44.35 237 GLU B O 1
ATOM 3828 N N . VAL B 1 238 ? -41.511 -26.143 25.340 1.00 44.14 238 VAL B N 1
ATOM 3829 C CA . VAL B 1 238 ? -41.978 -25.243 24.291 1.00 44.19 238 VAL B CA 1
ATOM 3830 C C . VAL B 1 238 ? -43.477 -24.960 24.400 1.00 44.13 238 VAL B C 1
ATOM 3831 O O . VAL B 1 238 ? -44.279 -25.878 24.548 1.00 44.28 238 VAL B O 1
ATOM 3835 N N . ILE B 1 239 ? -43.838 -23.680 24.350 1.00 44.02 239 ILE B N 1
ATOM 3836 C CA . ILE B 1 239 ? -45.243 -23.260 24.368 1.00 43.78 239 ILE B CA 1
ATOM 3837 C C . ILE B 1 239 ? -45.658 -22.560 23.068 1.00 44.16 239 ILE B C 1
ATOM 3838 O O . ILE B 1 239 ? -46.839 -22.528 22.725 1.00 44.36 239 ILE B O 1
ATOM 3843 N N . TYR B 1 240 ? -44.690 -21.996 22.352 1.00 44.37 240 TYR B N 1
ATOM 3844 C CA . TYR B 1 240 ? -44.976 -21.316 21.094 1.00 44.88 240 TYR B CA 1
ATOM 3845 C C . TYR B 1 240 ? -43.799 -21.424 20.128 1.00 44.99 240 TYR B C 1
ATOM 3846 O O . TYR B 1 240 ? -42.684 -21.007 20.439 1.00 45.15 240 TYR B O 1
ATOM 3855 N N . ASP B 1 241 ? -44.062 -21.987 18.955 1.00 45.12 241 ASP B N 1
ATOM 3856 C CA . ASP B 1 241 ? -43.046 -22.140 17.922 1.00 45.21 241 ASP B CA 1
ATOM 3857 C C . ASP B 1 241 ? -43.290 -21.120 16.814 1.00 45.41 241 ASP B C 1
ATOM 3858 O O . ASP B 1 241 ? -44.287 -21.207 16.096 1.00 45.48 241 ASP B O 1
ATOM 3863 N N . TYR B 1 242 ? -42.378 -20.155 16.681 1.00 45.48 242 TYR B N 1
ATOM 3864 C CA . TYR B 1 242 ? -42.509 -19.090 15.675 1.00 45.74 242 TYR B CA 1
ATOM 3865 C C . TYR B 1 242 ? -42.268 -19.594 14.250 1.00 46.22 242 TYR B C 1
ATOM 3866 O O . TYR B 1 242 ? -42.579 -18.906 13.274 1.00 45.87 242 TYR B O 1
ATOM 3875 N N . LEU B 1 243 ? -41.707 -20.797 14.141 1.00 47.19 243 LEU B N 1
ATOM 3876 C CA . LEU B 1 243 ? -41.397 -21.390 12.841 1.00 48.15 243 LEU B CA 1
ATOM 3877 C C . LEU B 1 243 ? -42.571 -22.208 12.278 1.00 48.80 243 LEU B C 1
ATOM 3878 O O . LEU B 1 243 ? -42.370 -23.151 11.513 1.00 48.76 243 LEU B O 1
ATOM 3883 N N . LYS B 1 244 ? -43.787 -21.820 12.674 1.00 49.97 244 LYS B N 1
ATOM 3884 C CA . LYS B 1 244 ? -45.057 -22.357 12.151 1.00 50.75 244 LYS B CA 1
ATOM 3885 C C . LYS B 1 244 ? -44.976 -23.865 11.900 1.00 50.94 244 LYS B C 1
ATOM 3886 O O . LYS B 1 244 ? -45.112 -24.377 10.783 1.00 51.07 244 LYS B O 1
ATOM 3893 N N . MET C 1 1 ? -46.733 15.484 53.575 1.00 33.22 1 MET C N 1
ATOM 3894 C CA . MET C 1 1 ? -47.247 14.454 54.516 1.00 33.23 1 MET C CA 1
ATOM 3895 C C . MET C 1 1 ? -48.292 15.037 55.462 1.00 33.53 1 MET C C 1
ATOM 3896 O O . MET C 1 1 ? -48.051 16.017 56.171 1.00 33.58 1 MET C O 1
ATOM 3901 N N . VAL C 1 2 ? -49.453 14.395 55.453 1.00 33.67 2 VAL C N 1
ATOM 3902 C CA . VAL C 1 2 ? -50.615 14.785 56.218 1.00 33.88 2 VAL C CA 1
ATOM 3903 C C . VAL C 1 2 ? -50.324 14.702 57.723 1.00 34.18 2 VAL C C 1
ATOM 3904 O O . VAL C 1 2 ? -49.599 13.815 58.176 1.00 33.95 2 VAL C O 1
ATOM 3908 N N . LYS C 1 3 ? -50.865 15.653 58.479 1.00 34.65 3 LYS C N 1
ATOM 3909 C CA . LYS C 1 3 ? -50.656 15.730 59.930 1.00 35.49 3 LYS C CA 1
ATOM 3910 C C . LYS C 1 3 ? -50.807 14.381 60.661 1.00 35.94 3 LYS C C 1
ATOM 3911 O O . LYS C 1 3 ? -49.960 14.039 61.486 1.00 35.96 3 LYS C O 1
ATOM 3917 N N . ASP C 1 4 ? -51.849 13.609 60.334 1.00 36.41 4 ASP C N 1
ATOM 3918 C CA . ASP C 1 4 ? -52.078 12.295 60.965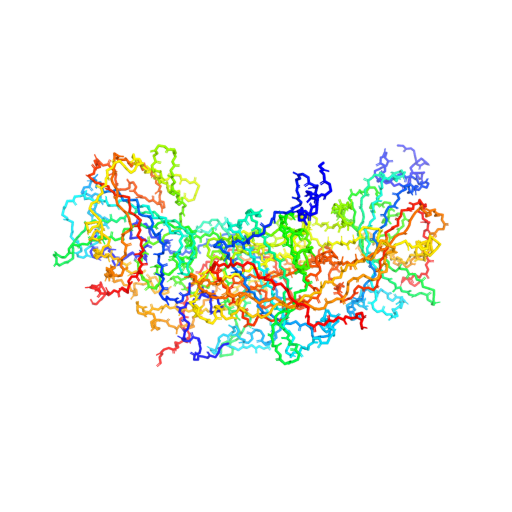 1.00 36.99 4 ASP C CA 1
ATOM 3919 C C . ASP C 1 4 ? -50.961 11.288 60.699 1.00 36.90 4 ASP C C 1
ATOM 3920 O O . ASP C 1 4 ? -50.642 10.470 61.558 1.00 37.02 4 ASP C O 1
ATOM 3925 N N . GLU C 1 5 ? -50.392 11.344 59.501 1.00 37.12 5 GLU C N 1
ATOM 3926 C CA . GLU C 1 5 ? -49.360 10.417 59.086 1.00 37.69 5 GLU C CA 1
ATOM 3927 C C . GLU C 1 5 ? -48.018 10.775 59.731 1.00 36.91 5 GLU C C 1
ATOM 3928 O O . GLU C 1 5 ? -47.228 9.891 60.059 1.00 37.18 5 GLU C O 1
ATOM 3934 N N . VAL C 1 6 ? -47.773 12.070 59.920 1.00 36.44 6 VAL C N 1
ATOM 3935 C CA . VAL C 1 6 ? -46.587 12.551 60.632 1.00 35.67 6 VAL C CA 1
ATOM 3936 C C . VAL C 1 6 ? -46.476 11.903 62.014 1.00 35.49 6 VAL C C 1
ATOM 3937 O O . VAL C 1 6 ? -45.402 11.448 62.413 1.00 35.24 6 VAL C O 1
ATOM 3941 N N . ILE C 1 7 ? -47.601 11.852 62.722 1.00 35.40 7 ILE C N 1
ATOM 3942 C CA . ILE C 1 7 ? -47.660 11.341 64.096 1.00 35.40 7 ILE C CA 1
ATOM 3943 C C . ILE C 1 7 ? -47.331 9.840 64.174 1.00 35.44 7 ILE C C 1
ATOM 3944 O O . ILE C 1 7 ? -46.898 9.350 65.223 1.00 35.73 7 ILE C O 1
ATOM 3949 N N . LYS C 1 8 ? -47.498 9.135 63.052 1.00 35.02 8 LYS C N 1
ATOM 3950 C CA . LYS C 1 8 ? -47.320 7.678 62.997 1.00 35.16 8 LYS C CA 1
ATOM 3951 C C . LYS C 1 8 ? -45.871 7.233 62.813 1.00 34.92 8 LYS C C 1
ATOM 3952 O O . LYS C 1 8 ? -45.562 6.046 62.958 1.00 35.07 8 LYS C O 1
ATOM 3958 N N . GLN C 1 9 ? -44.998 8.185 62.495 1.00 34.50 9 GLN C N 1
ATOM 3959 C CA . GLN C 1 9 ? -43.594 7.905 62.237 1.00 34.06 9 GLN C CA 1
ATOM 3960 C C . GLN C 1 9 ? -42.827 7.794 63.540 1.00 33.77 9 GLN C C 1
ATOM 3961 O O . GLN C 1 9 ? -43.067 8.546 64.484 1.00 33.96 9 GLN C O 1
ATOM 3967 N N . ILE C 1 10 ? -41.898 6.847 63.582 1.00 33.53 10 ILE C N 1
ATOM 3968 C CA . ILE C 1 10 ? -41.148 6.564 64.797 1.00 33.22 10 ILE C CA 1
ATOM 3969 C C . ILE C 1 10 ? -40.009 7.561 65.026 1.00 33.16 10 ILE C C 1
ATOM 3970 O O . ILE C 1 10 ? -39.620 7.812 66.174 1.00 33.24 10 ILE C O 1
ATOM 3975 N N . SER C 1 11 ? -39.499 8.142 63.939 1.00 32.87 11 SER C N 1
ATOM 3976 C CA . SER C 1 11 ? -38.315 8.995 64.005 1.00 32.77 11 SER C CA 1
ATOM 3977 C C . SER C 1 11 ? -38.157 9.903 62.795 1.00 32.85 11 SER C C 1
ATOM 3978 O O . SER C 1 11 ? -39.070 10.068 61.986 1.00 32.93 11 SER C O 1
ATOM 3981 N N . THR C 1 12 ? -36.952 10.449 62.676 1.00 33.07 12 THR C N 1
ATOM 3982 C CA . THR C 1 12 ? -36.596 11.467 61.701 1.00 33.04 12 THR C CA 1
ATOM 3983 C C . THR C 1 12 ? -35.185 11.157 61.143 1.00 32.96 12 THR C C 1
ATOM 3984 O O . THR C 1 12 ? -34.352 10.610 61.871 1.00 32.95 12 THR C O 1
ATOM 3988 N N . PRO C 1 13 ? -34.908 11.487 59.857 1.00 32.93 13 PRO C N 1
ATOM 3989 C CA . PRO C 1 13 ? -35.692 12.159 58.802 1.00 32.86 13 PRO C CA 1
ATOM 3990 C C . PRO C 1 13 ? -37.076 11.556 58.582 1.00 32.91 13 PRO C C 1
ATOM 3991 O O . PRO C 1 13 ? -37.216 10.335 58.515 1.00 33.03 13 PRO C O 1
ATOM 3995 N N . LEU C 1 14 ? -38.081 12.418 58.453 1.00 32.75 14 LEU C N 1
ATOM 3996 C CA . LEU C 1 14 ? -39.482 12.001 58.351 1.00 32.51 14 LEU C CA 1
ATOM 3997 C C . LEU C 1 14 ? -39.753 10.918 57.312 1.00 32.84 14 LEU C C 1
ATOM 3998 O O . LEU C 1 14 ? -40.430 9.941 57.625 1.00 33.31 14 LEU C O 1
ATOM 4003 N N . THR C 1 15 ? -39.232 11.087 56.092 1.00 32.99 15 THR C N 1
ATOM 4004 C CA . THR C 1 15 ? -39.487 10.136 54.998 1.00 33.12 15 THR C CA 1
ATOM 4005 C C . THR C 1 15 ? -38.401 9.060 54.853 1.00 33.06 15 THR C C 1
ATOM 4006 O O . THR C 1 15 ? -38.446 8.233 53.934 1.00 33.29 15 THR C O 1
ATOM 4010 N N . SER C 1 16 ? -37.435 9.081 55.768 1.00 32.66 16 SER C N 1
ATOM 4011 C CA . SER C 1 16 ? -36.318 8.144 55.777 1.00 32.13 16 SER C CA 1
ATOM 4012 C C . SER C 1 16 ? -35.734 8.061 57.196 1.00 31.80 16 SER C C 1
ATOM 4013 O O . SER C 1 16 ? -34.592 8.467 57.413 1.00 31.94 16 SER C O 1
ATOM 4016 N N . PRO C 1 17 ? -36.508 7.524 58.164 1.00 31.16 17 PRO C N 1
ATOM 4017 C CA . PRO C 1 17 ? -36.153 7.650 59.580 1.00 31.08 17 PRO C CA 1
ATOM 4018 C C . PRO C 1 17 ? -34.793 7.049 59.961 1.00 31.12 17 PRO C C 1
ATOM 4019 O O . PRO C 1 17 ? -34.342 6.071 59.351 1.00 31.17 17 PRO C O 1
ATOM 4023 N N . ALA C 1 18 ? -34.159 7.638 60.970 1.00 31.12 18 ALA C N 1
ATOM 4024 C CA . ALA C 1 18 ? -32.868 7.173 61.466 1.00 31.35 18 ALA C CA 1
ATOM 4025 C C . ALA C 1 18 ? -32.842 5.652 61.664 1.00 31.82 18 ALA C C 1
ATOM 4026 O O . ALA C 1 18 ? -31.795 5.006 61.503 1.00 31.92 18 ALA C O 1
ATOM 4028 N N . PHE C 1 19 ? -33.999 5.095 62.013 1.00 31.85 19 PHE C N 1
ATOM 4029 C CA . PHE C 1 19 ? -34.144 3.662 62.248 1.00 32.17 19 PHE C CA 1
ATOM 4030 C C . PHE C 1 19 ? -35.578 3.244 61.934 1.00 32.37 19 PHE C C 1
ATOM 4031 O O . PHE C 1 19 ? -36.492 4.067 62.036 1.00 32.06 19 PHE C O 1
ATOM 4039 N N . PRO C 1 20 ? -35.780 1.969 61.544 1.00 32.66 20 PRO C N 1
ATOM 4040 C CA . PRO C 1 20 ? -37.132 1.482 61.284 1.00 33.09 20 PRO C CA 1
ATOM 4041 C C . PRO C 1 20 ? -37.813 0.997 62.566 1.00 33.46 20 PRO C C 1
ATOM 4042 O O . PRO C 1 20 ? -37.181 0.939 63.620 1.00 33.79 20 PRO C O 1
ATOM 4046 N N . ARG C 1 21 ? -39.093 0.652 62.463 1.00 33.75 21 ARG C N 1
ATOM 4047 C CA . ARG C 1 21 ? -39.827 0.034 63.561 1.00 34.25 21 ARG C CA 1
ATOM 4048 C C . ARG C 1 21 ? -39.395 -1.420 63.755 1.00 34.73 21 ARG C C 1
ATOM 4049 O O . ARG C 1 21 ? -38.990 -2.087 62.797 1.00 34.79 21 ARG C O 1
ATOM 4057 N N . GLY C 1 22 ? -39.484 -1.902 64.996 1.00 35.40 22 GLY C N 1
ATOM 4058 C CA . GLY C 1 22 ? -39.117 -3.276 65.329 1.00 36.05 22 GLY C CA 1
ATOM 4059 C C . GLY C 1 22 ? -40.212 -4.275 64.990 1.00 36.82 22 GLY C C 1
ATOM 4060 O O . GLY C 1 22 ? -41.200 -3.909 64.356 1.00 36.89 22 GLY C O 1
ATOM 4061 N N . PRO C 1 23 ? -40.061 -5.544 65.428 1.00 37.40 23 PRO C N 1
ATOM 4062 C CA . PRO C 1 23 ? -38.970 -6.050 66.271 1.00 37.91 23 PRO C CA 1
ATOM 4063 C C . PRO C 1 23 ? -37.628 -6.154 65.552 1.00 38.04 23 PRO C C 1
ATOM 4064 O O . PRO C 1 23 ? -37.582 -6.302 64.325 1.00 37.99 23 PRO C O 1
ATOM 4068 N N . TYR C 1 24 ? -36.549 -6.063 66.325 1.00 38.15 24 TYR C N 1
ATOM 4069 C CA . TYR C 1 24 ? -35.206 -6.262 65.796 1.00 38.47 24 TYR C CA 1
ATOM 4070 C C . TYR C 1 24 ? -34.731 -7.647 66.219 1.00 38.61 24 TYR C C 1
ATOM 4071 O O . TYR C 1 24 ? -34.472 -7.904 67.397 1.00 38.94 24 TYR C O 1
ATOM 4080 N N . LYS C 1 25 ? -34.695 -8.546 65.241 1.00 38.99 25 LYS C N 1
ATOM 4081 C CA . LYS C 1 25 ? -34.288 -9.925 65.434 1.00 39.41 25 LYS C CA 1
ATOM 4082 C C . LYS C 1 25 ? -32.787 -10.048 65.257 1.00 39.03 25 LYS C C 1
ATOM 4083 O O . LYS C 1 25 ? -32.276 -9.961 64.141 1.00 39.06 25 LYS C O 1
ATOM 4089 N N . PHE C 1 26 ? -32.083 -10.255 66.363 1.00 38.82 26 PHE C N 1
ATOM 4090 C CA . PHE C 1 26 ? -30.652 -10.509 66.327 1.00 38.34 26 PHE C CA 1
ATOM 4091 C C . PHE C 1 26 ? -30.405 -11.984 66.058 1.00 38.45 26 PHE C C 1
ATOM 4092 O O . PHE C 1 26 ? -30.557 -12.834 66.938 1.00 38.05 26 PHE C O 1
ATOM 4100 N N . HIS C 1 27 ? -30.050 -12.272 64.811 1.00 38.53 27 HIS C N 1
ATOM 4101 C CA . HIS C 1 27 ? -29.735 -13.617 64.384 1.00 38.53 27 HIS C CA 1
ATOM 4102 C C . HIS C 1 27 ? -28.220 -13.843 64.432 1.00 38.48 27 HIS C C 1
ATOM 4103 O O . HIS C 1 27 ? -27.448 -13.034 63.901 1.00 38.47 27 HIS C O 1
ATOM 4110 N N . ASN C 1 28 ? -27.806 -14.940 65.071 1.00 38.12 28 ASN C N 1
ATOM 4111 C CA . ASN C 1 28 ? -26.387 -15.252 65.269 1.00 38.00 28 ASN C CA 1
ATOM 4112 C C . ASN C 1 28 ? -25.586 -14.092 65.880 1.00 37.80 28 ASN C C 1
ATOM 4113 O O . ASN C 1 28 ? -24.515 -13.723 65.399 1.00 37.44 28 ASN C O 1
ATOM 4118 N N . ARG C 1 29 ? -26.136 -13.514 66.938 1.00 38.05 29 ARG C N 1
ATOM 4119 C CA . ARG C 1 29 ? -25.413 -12.547 67.752 1.00 38.29 29 ARG C CA 1
ATOM 4120 C C . ARG C 1 29 ? -24.294 -13.312 68.456 1.00 37.85 29 ARG C C 1
ATOM 4121 O O . ARG C 1 29 ? -24.534 -14.345 69.091 1.00 38.02 29 ARG C O 1
ATOM 4129 N N . GLU C 1 30 ? -23.073 -12.814 68.307 1.00 37.28 30 GLU C N 1
ATOM 4130 C CA . GLU C 1 30 ? -21.894 -13.439 68.881 1.00 36.94 30 GLU C CA 1
ATOM 4131 C C . GLU C 1 30 ? -21.318 -12.539 69.967 1.00 36.60 30 GLU C C 1
ATOM 4132 O O . GLU C 1 30 ? -20.881 -11.426 69.677 1.00 36.81 30 GLU C O 1
ATOM 4138 N N . TYR C 1 31 ? -21.344 -13.032 71.206 1.00 36.35 31 TYR C N 1
ATOM 4139 C CA . TYR C 1 31 ? -20.851 -12.326 72.382 1.00 36.26 31 TYR C CA 1
ATOM 4140 C C . TYR C 1 31 ? -19.438 -12.762 72.731 1.00 36.41 31 TYR C C 1
ATOM 4141 O O . TYR C 1 31 ? -19.114 -13.957 72.688 1.00 36.66 31 TYR C O 1
ATOM 4150 N N . PHE C 1 32 ? -18.617 -11.790 73.114 1.00 36.09 32 PHE C N 1
ATOM 4151 C CA . PHE C 1 32 ? -17.311 -12.041 73.698 1.00 35.74 32 PHE C CA 1
ATOM 4152 C C . PHE C 1 32 ? -17.275 -11.206 74.968 1.00 35.85 32 PHE C C 1
ATOM 4153 O O . PHE C 1 32 ? -17.019 -10.002 74.914 1.00 35.62 32 PHE C O 1
ATOM 4161 N N . ASN C 1 33 ? -17.554 -11.858 76.102 1.00 36.18 33 ASN C N 1
ATOM 4162 C CA . ASN C 1 33 ? -17.601 -11.210 77.419 1.00 36.38 33 ASN C CA 1
ATOM 4163 C C . ASN C 1 33 ? -16.377 -11.486 78.283 1.00 36.44 33 ASN C C 1
ATOM 4164 O O . ASN C 1 33 ? -15.901 -12.621 78.361 1.00 36.28 33 ASN C O 1
ATOM 4169 N N . ILE C 1 34 ? -15.882 -10.437 78.935 1.00 36.89 34 ILE C N 1
ATOM 4170 C CA . ILE C 1 34 ? -14.759 -10.542 79.866 1.00 37.31 34 ILE C CA 1
ATOM 4171 C C . ILE C 1 34 ? -15.100 -9.788 81.148 1.00 37.73 34 ILE C C 1
ATOM 4172 O O . ILE C 1 34 ? -15.100 -8.557 81.155 1.00 37.96 34 ILE C O 1
ATOM 4177 N N . VAL C 1 35 ? -15.401 -10.501 82.232 1.00 37.96 35 VAL C N 1
ATOM 4178 C CA . VAL C 1 35 ? -15.614 -9.781 83.487 1.00 38.23 35 VAL C CA 1
ATOM 4179 C C . VAL C 1 35 ? -14.289 -9.660 84.227 1.00 38.21 35 VAL C C 1
ATOM 4180 O O . VAL C 1 35 ? -13.490 -10.594 84.250 1.00 38.38 35 VAL C O 1
ATOM 4184 N N . TYR C 1 36 ? -14.031 -8.485 84.781 1.00 38.41 36 TYR C N 1
ATOM 4185 C CA . TYR C 1 36 ? -12.748 -8.243 85.420 1.00 38.68 36 TYR C CA 1
ATOM 4186 C C . TYR C 1 36 ? -12.852 -7.398 86.691 1.00 39.21 36 TYR C C 1
ATOM 4187 O O . TYR C 1 36 ? -13.870 -6.762 86.948 1.00 39.12 36 TYR C O 1
ATOM 4196 N N . ARG C 1 37 ? -11.793 -7.417 87.488 1.00 40.23 37 ARG C N 1
ATOM 4197 C CA . ARG C 1 37 ? -11.731 -6.626 88.707 1.00 41.25 37 ARG C CA 1
ATOM 4198 C C . ARG C 1 37 ? -11.041 -5.294 88.421 1.00 41.34 37 ARG C C 1
ATOM 4199 O O . ARG C 1 37 ? -10.029 -5.250 87.727 1.00 41.41 37 ARG C O 1
ATOM 4207 N N . THR C 1 38 ? -11.605 -4.215 88.957 1.00 41.81 38 THR C N 1
ATOM 4208 C CA . THR C 1 38 ? -11.043 -2.874 88.807 1.00 42.20 38 THR C CA 1
ATOM 4209 C C . THR C 1 38 ? -10.979 -2.143 90.168 1.00 42.66 38 THR C C 1
ATOM 4210 O O . THR C 1 38 ? -11.261 -2.752 91.210 1.00 42.45 38 THR C O 1
ATOM 4214 N N . ASP C 1 39 ? -10.582 -0.864 90.157 1.00 43.31 39 ASP C N 1
ATOM 4215 C CA . ASP C 1 39 ? -10.636 -0.006 91.352 1.00 43.99 39 ASP C CA 1
ATOM 4216 C C . ASP C 1 39 ? -12.082 0.248 91.720 1.00 44.01 39 ASP C C 1
ATOM 4217 O O . ASP C 1 39 ? -12.885 0.633 90.862 1.00 43.75 39 ASP C O 1
ATOM 4222 N N . MET C 1 40 ? -12.403 0.047 92.997 1.00 44.26 40 MET C N 1
ATOM 4223 C CA . MET C 1 40 ? -13.726 0.349 93.524 1.00 44.49 40 MET C CA 1
ATOM 4224 C C . MET C 1 40 ? -14.004 1.855 93.506 1.00 44.67 40 MET C C 1
ATOM 4225 O O . MET C 1 40 ? -15.137 2.279 93.248 1.00 44.61 40 MET C O 1
ATOM 4230 N N . ASP C 1 41 ? -12.975 2.654 93.787 1.00 44.64 41 ASP C N 1
ATOM 4231 C CA . ASP C 1 41 ? -13.112 4.106 93.801 1.00 45.08 41 ASP C CA 1
ATOM 4232 C C . ASP C 1 41 ? -13.531 4.627 92.433 1.00 44.98 41 ASP C C 1
ATOM 4233 O O . ASP C 1 41 ? -14.424 5.472 92.333 1.00 44.85 41 ASP C O 1
ATOM 4238 N N . ALA C 1 42 ? -12.880 4.111 91.389 1.00 44.95 42 ALA C N 1
ATOM 4239 C CA . ALA C 1 42 ? -13.189 4.467 90.007 1.00 45.03 42 ALA C CA 1
ATOM 4240 C C . ALA C 1 42 ? -14.607 4.026 89.650 1.00 45.08 42 ALA C C 1
ATOM 4241 O O . ALA C 1 42 ? -15.375 4.794 89.067 1.00 44.96 42 ALA C O 1
ATOM 4243 N N . LEU C 1 43 ? -14.942 2.793 90.027 1.00 45.38 43 LEU C N 1
ATOM 4244 C CA . LEU C 1 43 ? -16.287 2.244 89.861 1.00 45.90 43 LEU C CA 1
ATOM 4245 C C . LEU C 1 43 ? -17.375 3.096 90.510 1.00 46.36 43 LEU C C 1
ATOM 4246 O O . LEU C 1 43 ? -18.405 3.356 89.896 1.00 46.16 43 LEU C O 1
ATOM 4251 N N . ARG C 1 44 ? -17.134 3.499 91.758 1.00 47.33 44 ARG C N 1
ATOM 4252 C CA . ARG C 1 44 ? -18.048 4.321 92.554 1.00 48.37 44 ARG C CA 1
ATOM 4253 C C . ARG C 1 44 ? -18.548 5.535 91.772 1.00 48.52 44 ARG C C 1
ATOM 4254 O O . ARG C 1 44 ? -19.758 5.748 91.652 1.00 48.53 44 ARG C O 1
ATOM 4262 N N . LYS C 1 45 ? -17.602 6.317 91.246 1.00 48.91 45 LYS C N 1
ATOM 4263 C CA . LYS C 1 45 ? -17.877 7.546 90.490 1.00 49.24 45 LYS C CA 1
ATOM 4264 C C . LYS C 1 45 ? -18.791 7.279 89.309 1.00 49.23 45 LYS C C 1
ATOM 4265 O O . LYS C 1 45 ? -19.691 8.064 89.004 1.00 49.33 45 LYS C O 1
ATOM 4271 N N . VAL C 1 46 ? -18.536 6.149 88.660 1.00 49.18 46 VAL C N 1
ATOM 4272 C CA . VAL C 1 46 ? -19.140 5.771 87.392 1.00 48.99 46 VAL C CA 1
ATOM 4273 C C . VAL C 1 46 ? -20.590 5.298 87.551 1.00 48.95 46 VAL C C 1
ATOM 4274 O O . VAL C 1 46 ? -21.453 5.626 86.731 1.00 48.73 46 VAL C O 1
ATOM 4278 N N . VAL C 1 47 ? -20.845 4.541 88.616 1.00 49.02 47 VAL C N 1
ATOM 4279 C CA . VAL C 1 47 ? -22.173 3.987 88.892 1.00 49.12 47 VAL C CA 1
ATOM 4280 C C . VAL C 1 47 ? -23.085 5.035 89.538 1.00 49.40 47 VAL C C 1
ATOM 4281 O O . VAL C 1 47 ? -22.757 5.576 90.595 1.00 49.48 47 VAL C O 1
ATOM 4285 N N . PRO C 1 48 ? -24.232 5.325 88.899 1.00 49.60 48 PRO C N 1
ATOM 4286 C CA . PRO C 1 48 ? -25.174 6.290 89.459 1.00 50.08 48 PRO C CA 1
ATOM 4287 C C . PRO C 1 48 ? -26.121 5.689 90.517 1.00 50.41 48 PRO C C 1
ATOM 4288 O O . PRO C 1 48 ? -26.537 4.531 90.392 1.00 50.28 48 PRO C O 1
ATOM 4292 N N . GLU C 1 49 ? -26.450 6.476 91.546 1.00 50.88 49 GLU C N 1
ATOM 4293 C CA . GLU C 1 49 ? -27.520 6.125 92.496 1.00 51.42 49 GLU C CA 1
ATOM 4294 C C . GLU C 1 49 ? -28.843 5.994 91.739 1.00 50.84 49 GLU C C 1
ATOM 4295 O O . GLU C 1 49 ? -29.066 6.740 90.783 1.00 50.77 49 GLU C O 1
ATOM 4301 N N . PRO C 1 50 ? -29.747 5.096 92.188 1.00 50.60 50 PRO C N 1
ATOM 4302 C CA . PRO C 1 50 ? -29.685 4.253 93.386 1.00 50.37 50 PRO C CA 1
ATOM 4303 C C . PRO C 1 50 ? -29.134 2.828 93.171 1.00 50.15 50 PRO C C 1
ATOM 4304 O O . PRO C 1 50 ? -29.288 1.976 94.053 1.00 50.25 50 PRO C O 1
ATOM 4308 N N . LEU C 1 51 ? -28.504 2.577 92.022 1.00 49.69 51 LEU C N 1
ATOM 4309 C CA . LEU C 1 51 ? -27.868 1.288 91.742 1.00 49.30 51 LEU C CA 1
ATOM 4310 C C . LEU C 1 51 ? -26.702 1.016 92.693 1.00 49.31 51 LEU C C 1
ATOM 4311 O O . LEU C 1 51 ? -25.917 1.918 93.007 1.00 49.19 51 LEU C O 1
ATOM 4316 N N . GLU C 1 52 ? -26.590 -0.237 93.127 1.00 49.15 52 GLU C N 1
ATOM 4317 C CA . GLU C 1 52 ? -25.637 -0.627 94.156 1.00 49.25 52 GLU C CA 1
ATOM 4318 C C . GLU C 1 52 ? -24.528 -1.517 93.606 1.00 49.08 52 GLU C C 1
ATOM 4319 O O . GLU C 1 52 ? -24.786 -2.464 92.863 1.00 48.95 52 GLU C O 1
ATOM 4325 N N . ILE C 1 53 ? -23.292 -1.203 93.986 1.00 49.10 53 ILE C N 1
ATOM 4326 C CA . ILE C 1 53 ? -22.139 -2.035 93.658 1.00 49.00 53 ILE C CA 1
ATOM 4327 C C . ILE C 1 53 ? -21.839 -2.989 94.811 1.00 48.97 53 ILE C C 1
ATOM 43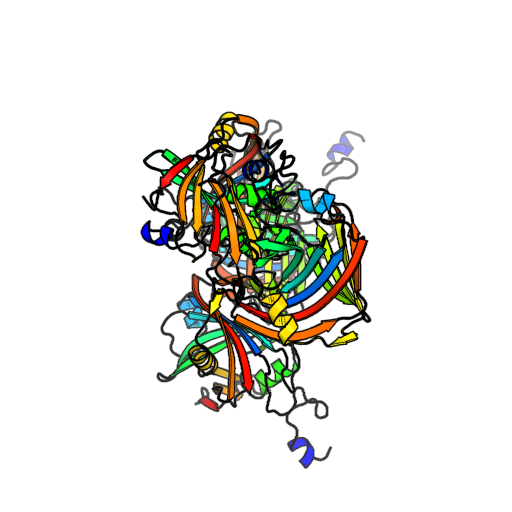28 O O . ILE C 1 53 ? -21.777 -2.583 95.979 1.00 48.69 53 ILE C O 1
ATOM 4333 N N . ASP C 1 54 ? -21.646 -4.256 94.463 1.00 48.75 54 ASP C N 1
ATOM 4334 C CA . ASP C 1 54 ? -21.161 -5.259 95.392 1.00 48.48 54 ASP C CA 1
ATOM 4335 C C . ASP C 1 54 ? -19.635 -5.321 95.270 1.00 47.79 54 ASP C C 1
ATOM 4336 O O . ASP C 1 54 ? -18.923 -4.493 95.844 1.00 47.86 54 ASP C O 1
ATOM 4341 N N . GLU C 1 55 ? -19.141 -6.287 94.503 1.00 46.94 55 GLU C N 1
ATOM 4342 C CA . GLU C 1 55 ? -17.718 -6.381 94.191 1.00 46.31 55 GLU C CA 1
ATOM 4343 C C . GLU C 1 55 ? -17.372 -5.408 93.055 1.00 44.89 55 GLU C C 1
ATOM 4344 O O . GLU C 1 55 ? -18.250 -5.072 92.250 1.00 44.77 55 GLU C O 1
ATOM 4350 N N . PRO C 1 56 ? -16.100 -4.952 92.988 1.00 43.45 56 PRO C N 1
ATOM 4351 C CA . PRO C 1 56 ? -15.661 -4.022 91.945 1.00 42.32 56 PRO C CA 1
ATOM 4352 C C . PRO C 1 56 ? -15.426 -4.710 90.590 1.00 41.14 56 PRO C C 1
ATOM 4353 O O . PRO C 1 56 ? -14.278 -4.900 90.171 1.00 40.91 56 PRO C O 1
ATOM 4357 N N . LEU C 1 57 ? -16.515 -5.066 89.915 1.00 39.60 57 LEU C N 1
ATOM 4358 C CA . LEU C 1 57 ? -16.438 -5.806 88.661 1.00 38.43 57 LEU C CA 1
ATOM 4359 C C . LEU C 1 57 ? -16.901 -4.975 87.460 1.00 37.67 57 LEU C C 1
ATOM 4360 O O . LEU C 1 57 ? -17.777 -4.113 87.585 1.00 37.41 57 LEU C O 1
ATOM 4365 N N . VAL C 1 58 ? -16.276 -5.222 86.311 1.00 36.71 58 VAL C N 1
ATOM 4366 C CA . VAL C 1 58 ? -16.686 -4.634 85.035 1.00 35.89 58 VAL C CA 1
ATOM 4367 C C . VAL C 1 58 ? -16.800 -5.774 84.025 1.00 35.42 58 VAL C C 1
ATOM 4368 O O . VAL C 1 58 ? -15.903 -6.608 83.934 1.00 35.67 58 VAL C O 1
ATOM 4372 N N . ARG C 1 59 ? -17.914 -5.825 83.298 1.00 34.64 59 ARG C N 1
ATOM 4373 C CA . ARG C 1 59 ? -18.069 -6.752 82.185 1.00 34.17 59 ARG C CA 1
ATOM 4374 C C . ARG C 1 59 ? -17.731 -6.041 80.882 1.00 33.56 59 ARG C C 1
ATOM 4375 O O . ARG C 1 59 ? -18.525 -5.256 80.373 1.00 33.27 59 ARG C O 1
ATOM 4383 N N . PHE C 1 60 ? -16.539 -6.304 80.353 1.00 33.22 60 PHE C N 1
ATOM 4384 C CA . PHE C 1 60 ? -16.205 -5.841 79.014 1.00 32.91 60 PHE C CA 1
ATOM 4385 C C . PHE C 1 60 ? -16.884 -6.735 77.984 1.00 33.06 60 PHE C C 1
ATOM 4386 O O . PHE C 1 60 ? -16.918 -7.962 78.123 1.00 32.94 60 PHE C O 1
ATOM 4394 N N . GLU C 1 61 ? -17.428 -6.107 76.953 1.00 33.41 61 GLU C N 1
ATOM 4395 C CA . GLU C 1 61 ? -18.139 -6.822 75.910 1.00 34.07 61 GLU C CA 1
ATOM 4396 C C . GLU C 1 61 ? -17.708 -6.375 74.529 1.00 34.18 61 GLU C C 1
ATOM 4397 O O . GLU C 1 61 ? -17.473 -5.185 74.278 1.00 33.94 61 GLU C O 1
ATOM 4403 N N . ILE C 1 62 ? -17.590 -7.351 73.641 1.00 34.43 62 ILE C N 1
ATOM 4404 C CA . ILE C 1 62 ? -17.611 -7.087 72.214 1.00 34.71 62 ILE C CA 1
ATOM 4405 C C . ILE C 1 62 ? -18.619 -8.033 71.557 1.00 34.72 62 ILE C C 1
ATOM 4406 O O . ILE C 1 62 ? -18.545 -9.253 71.726 1.00 34.77 62 ILE C O 1
ATOM 4411 N N . MET C 1 63 ? -19.573 -7.441 70.845 1.00 34.69 63 MET C N 1
ATOM 4412 C CA . MET C 1 63 ? -20.666 -8.157 70.199 1.00 35.15 63 MET C CA 1
ATOM 4413 C C . MET C 1 63 ? -20.520 -8.056 68.684 1.00 34.67 63 MET C C 1
ATOM 4414 O O . MET C 1 63 ? -20.376 -6.953 68.152 1.00 34.37 63 MET C O 1
ATOM 4419 N N . ALA C 1 64 ? -20.579 -9.188 67.989 1.00 34.22 64 ALA C N 1
ATOM 4420 C CA . ALA C 1 64 ? -20.721 -9.151 66.531 1.00 33.91 64 ALA C CA 1
ATOM 4421 C C . ALA C 1 64 ? -22.166 -9.460 66.141 1.00 33.91 64 ALA C C 1
ATOM 4422 O O . ALA C 1 64 ? -22.689 -10.544 66.418 1.00 33.92 64 ALA C O 1
ATOM 4424 N N . MET C 1 65 ? -22.807 -8.479 65.516 1.00 33.79 65 MET C N 1
ATOM 4425 C CA . MET C 1 65 ? -24.179 -8.599 65.054 1.00 33.79 65 MET C CA 1
ATOM 4426 C C . MET C 1 65 ? -24.203 -8.993 63.584 1.00 33.70 65 MET C C 1
ATOM 4427 O O . MET C 1 65 ? -24.344 -8.148 62.706 1.00 33.66 65 MET C O 1
ATOM 4432 N N . HIS C 1 66 ? -24.059 -10.290 63.335 1.00 33.84 66 HIS C N 1
ATOM 4433 C CA . HIS C 1 66 ? -23.895 -10.836 61.986 1.00 34.00 66 HIS C CA 1
ATOM 4434 C C . HIS C 1 66 ? -25.087 -10.622 61.066 1.00 33.97 66 HIS C C 1
ATOM 4435 O O . HIS C 1 66 ? -24.913 -10.508 59.853 1.00 34.44 66 HIS C O 1
ATOM 4442 N N . ASP C 1 67 ? -26.287 -10.583 61.641 1.00 33.75 67 ASP C N 1
ATOM 4443 C CA . ASP C 1 67 ? -27.526 -10.493 60.864 1.00 33.54 67 ASP C CA 1
ATOM 4444 C C . ASP C 1 67 ? -28.678 -9.928 61.731 1.00 33.52 67 ASP C C 1
ATOM 4445 O O . ASP C 1 67 ? -29.483 -10.682 62.293 1.00 33.52 67 ASP C O 1
ATOM 4450 N N . THR C 1 68 ? -28.733 -8.599 61.846 1.00 32.96 68 THR C N 1
ATOM 4451 C CA . THR C 1 68 ? -29.759 -7.938 62.648 1.00 32.50 68 THR C CA 1
ATOM 4452 C C . THR C 1 68 ? -30.828 -7.262 61.800 1.00 32.13 68 THR C C 1
ATOM 4453 O O . THR C 1 68 ? -30.587 -6.248 61.147 1.00 32.38 68 THR C O 1
ATOM 4457 N N . SER C 1 69 ? -32.015 -7.844 61.846 1.00 31.74 69 SER C N 1
ATOM 4458 C CA . SER C 1 69 ? -33.202 -7.332 61.174 1.00 31.41 69 SER C CA 1
ATOM 4459 C C . SER C 1 69 ? -33.452 -5.840 61.451 1.00 30.84 69 SER C C 1
ATOM 4460 O O . SER C 1 69 ? -33.526 -5.412 62.608 1.00 30.52 69 SER C O 1
ATOM 4463 N N . GLY C 1 70 ? -33.565 -5.063 60.373 1.00 30.68 70 GLY C N 1
ATOM 4464 C CA . GLY C 1 70 ? -33.840 -3.627 60.455 1.00 30.28 70 GLY C CA 1
ATOM 4465 C C . GLY C 1 70 ? -32.628 -2.733 60.658 1.00 30.04 70 GLY C C 1
ATOM 4466 O O . GLY C 1 70 ? -32.683 -1.537 60.377 1.00 29.96 70 GLY C O 1
ATOM 4467 N N . LEU C 1 71 ? -31.532 -3.300 61.149 1.00 29.81 71 LEU C N 1
ATOM 4468 C CA . LEU C 1 71 ? -30.352 -2.498 61.460 1.00 29.93 71 LEU C CA 1
ATOM 4469 C C . LEU C 1 71 ? -29.183 -2.824 60.540 1.00 30.16 71 LEU C C 1
ATOM 4470 O O . LEU C 1 71 ? -28.517 -1.919 60.051 1.00 30.37 71 LEU C O 1
ATOM 4475 N N . GLY C 1 72 ? -28.942 -4.113 60.304 1.00 30.62 72 GLY C N 1
ATOM 4476 C CA . GLY C 1 72 ? -27.870 -4.557 59.409 1.00 31.03 72 GLY C CA 1
ATOM 4477 C C . GLY C 1 72 ? -26.836 -5.474 60.038 1.00 31.38 72 GLY C C 1
ATOM 4478 O O . GLY C 1 72 ? -27.139 -6.227 60.956 1.00 31.51 72 GLY C O 1
ATOM 4479 N N . CYS C 1 73 ? -25.613 -5.411 59.519 1.00 31.94 73 CYS C N 1
ATOM 4480 C CA . CYS C 1 73 ? -24.491 -6.221 59.999 1.00 32.38 73 CYS C CA 1
ATOM 4481 C C . CYS C 1 73 ? -23.444 -5.292 60.583 1.00 32.22 73 CYS C C 1
ATOM 4482 O O . CYS C 1 73 ? -22.962 -4.396 59.891 1.00 32.20 73 CYS C O 1
ATOM 4485 N N . TYR C 1 74 ? -23.116 -5.487 61.864 1.00 31.70 74 TYR C N 1
ATOM 4486 C CA . TYR C 1 74 ? -22.258 -4.553 62.575 1.00 31.06 74 TYR C CA 1
ATOM 4487 C C . TYR C 1 74 ? -21.689 -5.126 63.865 1.00 31.10 74 TYR C C 1
ATOM 4488 O O . TYR C 1 74 ? -22.046 -6.224 64.280 1.00 31.08 74 TYR C O 1
ATOM 4497 N N . THR C 1 75 ? -20.790 -4.378 64.492 1.00 31.12 75 THR C N 1
ATOM 4498 C CA . THR C 1 75 ? -20.098 -4.847 65.676 1.00 31.07 75 THR C CA 1
ATOM 4499 C C . THR C 1 75 ? -20.156 -3.767 66.735 1.00 31.73 75 THR C C 1
ATOM 4500 O O . THR C 1 75 ? -20.072 -2.583 66.432 1.00 31.41 75 THR C O 1
ATOM 4504 N N . GLU C 1 76 ? -20.285 -4.185 67.986 1.00 32.83 76 GLU C N 1
ATOM 4505 C CA . GLU C 1 76 ? -20.343 -3.242 69.081 1.00 33.91 76 GLU C CA 1
ATOM 4506 C C . GLU C 1 76 ? -19.467 -3.681 70.248 1.00 33.92 76 GLU C C 1
ATOM 4507 O O . GLU C 1 76 ? -19.350 -4.873 70.531 1.00 33.98 76 GLU C O 1
ATOM 4513 N N . SER C 1 77 ? -18.841 -2.714 70.909 1.00 33.99 77 SER C N 1
ATOM 4514 C CA . SER C 1 77 ? -17.993 -3.006 72.053 1.00 34.37 77 SER C CA 1
ATOM 4515 C C . SER C 1 77 ? -18.181 -1.999 73.186 1.00 34.38 77 SER C C 1
ATOM 4516 O O . SER C 1 77 ? -18.395 -0.817 72.935 1.00 34.70 77 SER C O 1
ATOM 4519 N N . GLY C 1 78 ? -18.089 -2.460 74.428 1.00 34.32 78 GLY C N 1
ATOM 4520 C CA . GLY C 1 78 ? -18.300 -1.567 75.566 1.00 34.44 78 GLY C CA 1
ATOM 4521 C C . GLY C 1 78 ? -18.101 -2.152 76.953 1.00 34.47 78 GLY C C 1
ATOM 4522 O O . GLY C 1 78 ? -17.434 -3.175 77.126 1.00 34.28 78 GLY C O 1
ATOM 4523 N N . GLN C 1 79 ? -18.678 -1.482 77.947 1.00 34.46 79 GLN C N 1
ATOM 4524 C CA . GLN C 1 79 ? -18.591 -1.929 79.333 1.00 34.41 79 GLN C CA 1
ATOM 4525 C C . GLN C 1 79 ? -19.956 -1.970 80.002 1.00 34.96 79 GLN C C 1
ATOM 4526 O O . GLN C 1 79 ? -20.705 -0.991 79.979 1.00 34.93 79 GLN C O 1
ATOM 4532 N N . ALA C 1 80 ? -20.276 -3.130 80.569 1.00 35.62 80 ALA C N 1
ATOM 4533 C CA . ALA C 1 80 ? -21.410 -3.283 81.472 1.00 36.39 80 ALA C CA 1
ATOM 4534 C C . ALA C 1 80 ? -20.858 -3.412 82.888 1.00 36.86 80 ALA C C 1
ATOM 4535 O O . ALA C 1 80 ? -19.743 -3.912 83.086 1.00 37.04 80 ALA C O 1
ATOM 4537 N N . ILE C 1 81 ? -21.612 -2.936 83.870 1.00 37.18 81 ILE C N 1
ATOM 4538 C CA . ILE C 1 81 ? -21.175 -3.031 85.266 1.00 37.68 81 ILE C CA 1
ATOM 4539 C C . ILE C 1 81 ? -22.211 -3.793 86.096 1.00 38.00 81 ILE C C 1
ATOM 4540 O O . ILE C 1 81 ? -23.341 -3.325 86.240 1.00 37.76 81 ILE C O 1
ATOM 4545 N N . PRO C 1 82 ? -21.834 -4.982 86.614 1.00 38.59 82 PRO C N 1
ATOM 4546 C CA . PRO C 1 82 ? -22.708 -5.783 87.477 1.00 39.01 82 PRO C CA 1
ATOM 4547 C C . PRO C 1 82 ? -23.148 -4.975 88.694 1.00 39.53 82 PRO C C 1
ATOM 4548 O O . PRO C 1 82 ? -22.304 -4.496 89.467 1.00 40.04 82 PRO C O 1
ATOM 4552 N N . VAL C 1 83 ? -24.460 -4.799 88.834 1.00 39.93 83 VAL C N 1
ATOM 4553 C CA . VAL C 1 83 ? -25.039 -4.014 89.925 1.00 40.36 83 VAL C CA 1
ATOM 4554 C C . VAL C 1 83 ? -26.306 -4.680 90.455 1.00 40.80 83 VAL C C 1
ATOM 4555 O O . VAL C 1 83 ? -26.624 -5.812 90.082 1.00 40.81 83 VAL C O 1
ATOM 4559 N N . SER C 1 84 ? -27.008 -3.974 91.340 1.00 41.56 84 SER C N 1
ATOM 4560 C CA . SER C 1 84 ? -28.334 -4.376 91.811 1.00 41.98 84 SER C CA 1
ATOM 4561 C C . SER C 1 84 ? -29.204 -3.140 91.966 1.00 42.37 84 SER C C 1
ATOM 4562 O O . SER C 1 84 ? -28.711 -2.068 92.334 1.00 42.20 84 SER C O 1
ATOM 4565 N N . PHE C 1 85 ? -30.492 -3.300 91.670 1.00 42.94 85 PHE C N 1
ATOM 4566 C CA . PHE C 1 85 ? -31.503 -2.281 91.934 1.00 43.44 85 PHE C CA 1
ATOM 4567 C C . PHE C 1 85 ? -32.573 -2.926 92.805 1.00 43.99 85 PHE C C 1
ATOM 4568 O O . PHE C 1 85 ? -33.175 -3.931 92.412 1.00 44.28 85 PHE C O 1
ATOM 4576 N N . ASN C 1 86 ? -32.795 -2.349 93.988 1.00 44.39 86 ASN C N 1
ATOM 4577 C CA . ASN C 1 86 ? -33.715 -2.900 94.993 1.00 44.49 86 ASN C CA 1
ATOM 4578 C C . ASN C 1 86 ? -33.453 -4.386 95.270 1.00 44.48 86 ASN C C 1
ATOM 4579 O O . ASN C 1 86 ? -34.395 -5.179 95.419 1.00 44.70 86 ASN C O 1
ATOM 4584 N N . GLY C 1 87 ? -32.171 -4.750 95.327 1.00 44.21 87 GLY C N 1
ATOM 4585 C CA . GLY C 1 87 ? -31.750 -6.131 95.555 1.00 44.09 87 GLY C CA 1
ATOM 4586 C C . GLY C 1 87 ? -31.751 -7.032 94.329 1.00 44.32 87 GLY C C 1
ATOM 4587 O O . GLY C 1 87 ? -31.329 -8.189 94.409 1.00 44.61 87 GLY C O 1
ATOM 4588 N N . VAL C 1 88 ? -32.224 -6.520 93.191 1.00 44.10 88 VAL C N 1
ATOM 4589 C CA . VAL C 1 88 ? -32.304 -7.317 91.962 1.00 43.63 88 VAL C CA 1
ATOM 4590 C C . VAL C 1 88 ? -31.049 -7.108 91.115 1.00 43.23 88 VAL C C 1
ATOM 4591 O O . VAL C 1 88 ? -30.784 -5.998 90.642 1.00 43.51 88 VAL C O 1
ATOM 4595 N N . LYS C 1 89 ? -30.288 -8.181 90.928 1.00 42.39 89 LYS C N 1
ATOM 4596 C CA . LYS C 1 89 ? -29.016 -8.121 90.220 1.00 41.75 89 LYS C CA 1
ATOM 4597 C C . LYS C 1 89 ? -29.183 -7.954 88.709 1.00 41.19 89 LYS C C 1
ATOM 4598 O O . LYS C 1 89 ? -29.922 -8.703 88.067 1.00 41.11 89 LYS C O 1
ATOM 4604 N N . GLY C 1 90 ? -28.493 -6.960 88.155 1.00 40.34 90 GLY C N 1
ATOM 4605 C CA . GLY C 1 90 ? -28.456 -6.746 86.711 1.00 39.36 90 GLY C CA 1
ATOM 4606 C C . GLY C 1 90 ? -27.170 -6.072 86.295 1.00 38.71 90 GLY C C 1
ATOM 4607 O O . GLY C 1 90 ? -26.305 -5.799 87.138 1.00 38.58 90 GLY C O 1
ATOM 4608 N N . ASP C 1 91 ? -27.029 -5.813 84.998 1.00 37.86 91 ASP C N 1
ATOM 4609 C CA . ASP C 1 91 ? -25.876 -5.060 84.503 1.00 37.29 91 ASP C CA 1
ATOM 4610 C C . ASP C 1 91 ? -26.272 -3.621 84.273 1.00 36.33 91 ASP C C 1
ATOM 4611 O O . ASP C 1 91 ? -27.299 -3.350 83.647 1.00 36.41 91 ASP C O 1
ATOM 4616 N N . TYR C 1 92 ? -25.467 -2.700 84.783 1.00 35.01 92 TYR C N 1
ATOM 4617 C CA . TYR C 1 92 ? -25.614 -1.307 84.408 1.00 34.20 92 TYR C CA 1
ATOM 4618 C C . TYR C 1 92 ? -24.852 -1.052 83.109 1.00 33.60 92 TYR C C 1
ATOM 4619 O O . TYR C 1 92 ? -23.671 -1.376 83.000 1.00 33.16 92 TYR C O 1
ATOM 4628 N N . LEU C 1 93 ? -25.537 -0.460 82.133 1.00 32.99 93 LEU C N 1
ATOM 4629 C CA . LEU C 1 93 ? -24.922 -0.147 80.842 1.00 32.05 93 LEU C CA 1
ATOM 4630 C C . LEU C 1 93 ? -24.182 1.189 80.875 1.00 31.69 93 LEU C C 1
ATOM 4631 O O . LEU C 1 93 ? -24.796 2.260 80.860 1.00 31.39 93 LEU C O 1
ATOM 4636 N N . HIS C 1 94 ? -22.853 1.088 80.920 1.00 31.17 94 HIS C N 1
ATOM 4637 C CA . HIS C 1 94 ? -21.943 2.206 81.156 1.00 30.74 94 HIS C CA 1
ATOM 4638 C C . HIS C 1 94 ? -21.569 2.965 79.871 1.00 31.04 94 HIS C C 1
ATOM 4639 O O . HIS C 1 94 ? -21.830 4.170 79.764 1.00 30.86 94 HIS C O 1
ATOM 4646 N N . MET C 1 95 ? -20.965 2.268 78.905 1.00 31.00 95 MET C N 1
ATOM 4647 C CA . MET C 1 95 ? -20.644 2.865 77.595 1.00 30.92 95 MET C CA 1
ATOM 4648 C C . MET C 1 95 ? -20.561 1.818 76.509 1.00 30.82 95 MET C C 1
ATOM 4649 O O . MET C 1 95 ? -20.023 0.740 76.729 1.00 31.05 95 MET C O 1
ATOM 4654 N N A MET C 1 96 ? -21.087 2.151 75.334 0.50 30.71 96 MET C N 1
ATOM 4655 N N B MET C 1 96 ? -21.113 2.131 75.341 0.50 30.92 96 MET C N 1
ATOM 4656 C CA A MET C 1 96 ? -21.103 1.242 74.191 0.50 30.56 96 MET C CA 1
ATOM 4657 C CA B MET C 1 96 ? -21.087 1.221 74.200 0.50 30.95 96 MET C CA 1
ATOM 4658 C C A MET C 1 96 ? -20.657 1.974 72.931 0.50 30.52 96 MET C C 1
ATOM 4659 C C B MET C 1 96 ? -20.654 1.966 72.940 0.50 30.75 96 MET C C 1
ATOM 4660 O O A MET C 1 96 ? -20.991 3.146 72.737 0.50 30.71 96 MET C O 1
ATOM 4661 O O B MET C 1 96 ? -20.996 3.137 72.756 0.50 30.92 96 MET C O 1
ATOM 4670 N N . TYR C 1 97 ? -19.898 1.283 72.082 1.00 30.47 97 TYR C N 1
ATOM 4671 C CA . TYR C 1 97 ? -19.335 1.886 70.851 1.00 30.14 97 TYR C CA 1
ATOM 4672 C C . TYR C 1 97 ? -19.625 0.996 69.656 1.00 30.13 97 TYR C C 1
ATOM 4673 O O . TYR C 1 97 ? -19.429 -0.215 69.722 1.00 30.01 97 TYR C O 1
ATOM 4682 N N . LEU C 1 98 ? -20.093 1.612 68.571 1.00 30.56 98 LEU C N 1
ATOM 4683 C CA . LEU C 1 98 ? -20.765 0.904 67.478 1.00 30.87 98 LEU C CA 1
ATOM 4684 C C . LEU C 1 98 ? -20.386 1.390 66.105 1.00 31.41 98 LEU C C 1
ATOM 4685 O O . LEU C 1 98 ? -19.901 2.502 65.939 1.00 32.05 98 LEU C O 1
ATOM 4690 N N . ASP C 1 99 ? -20.796 0.591 65.130 1.00 31.60 99 ASP C N 1
ATOM 4691 C CA . ASP C 1 99 ? -20.325 0.595 63.758 1.00 32.23 99 ASP C CA 1
ATOM 4692 C C . ASP C 1 99 ? -21.430 0.981 62.774 1.00 31.70 99 ASP C C 1
ATOM 4693 O O . ASP C 1 99 ? -21.225 0.963 61.559 1.00 31.27 99 ASP C O 1
ATOM 4698 N N . ASN C 1 100 ? -22.610 1.296 63.302 1.00 31.11 100 ASN C N 1
ATOM 4699 C CA . ASN C 1 100 ? -23.840 1.345 62.505 1.00 30.41 100 ASN C CA 1
ATOM 4700 C C . ASN C 1 100 ? -24.707 2.413 63.127 1.00 30.05 100 ASN C C 1
ATOM 4701 O O . ASN C 1 100 ? -25.029 2.339 64.319 1.00 30.05 100 ASN C O 1
ATOM 4706 N N . GLU C 1 101 ? -25.057 3.424 62.337 1.00 29.75 101 GLU C N 1
ATOM 4707 C CA . GLU C 1 101 ? -25.743 4.606 62.864 1.00 29.34 101 GLU C CA 1
ATOM 4708 C C . GLU C 1 101 ? -27.211 4.363 63.249 1.00 28.90 101 GLU C C 1
ATOM 4709 O O . GLU C 1 101 ? -27.618 4.776 64.337 1.00 28.46 101 GLU C O 1
ATOM 4715 N N . PRO C 1 102 ? -28.007 3.711 62.364 1.00 28.60 102 PRO C N 1
ATOM 4716 C CA . PRO C 1 102 ? -29.334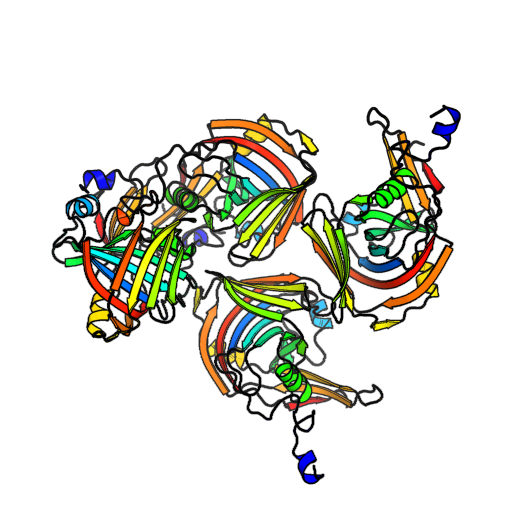 3.222 62.767 1.00 28.66 102 PRO C CA 1
ATOM 4717 C C . PRO C 1 102 ? -29.326 2.467 64.100 1.00 28.68 102 PRO C C 1
ATOM 4718 O O . PRO C 1 102 ? -30.219 2.665 64.918 1.00 28.85 102 PRO C O 1
ATOM 4722 N N . ALA C 1 103 ? -28.313 1.629 64.308 1.00 28.72 103 ALA C N 1
ATOM 4723 C CA . ALA C 1 103 ? -28.163 0.877 65.546 1.00 29.14 103 ALA C CA 1
ATOM 4724 C C . ALA C 1 103 ? -27.850 1.769 66.740 1.00 29.13 103 ALA C C 1
ATOM 4725 O O . ALA C 1 103 ? -28.284 1.483 67.854 1.00 29.76 103 ALA C O 1
ATOM 4727 N N . ILE C 1 104 ? -27.108 2.848 66.511 1.00 29.14 104 ILE C N 1
ATOM 4728 C CA . ILE C 1 104 ? -26.871 3.841 67.554 1.00 29.09 104 ILE C CA 1
ATOM 4729 C C . ILE C 1 104 ? -28.148 4.633 67.870 1.00 29.58 104 ILE C C 1
ATOM 4730 O O . ILE C 1 104 ? -28.515 4.782 69.046 1.00 29.30 104 ILE C O 1
ATOM 4735 N N . ALA C 1 105 ? -28.810 5.139 66.825 1.00 29.75 105 ALA C N 1
ATOM 4736 C CA . ALA C 1 105 ? -30.007 5.950 66.998 1.00 30.13 105 ALA C CA 1
ATOM 4737 C C . ALA C 1 105 ? -31.100 5.178 67.743 1.00 30.79 105 ALA C C 1
ATOM 4738 O O . ALA C 1 105 ? -31.631 5.658 68.749 1.00 31.04 105 ALA C O 1
ATOM 4740 N N . VAL C 1 106 ? -31.411 3.970 67.274 1.00 31.26 106 VAL C N 1
ATOM 4741 C CA . VAL C 1 106 ? -32.510 3.193 67.854 1.00 31.72 106 VAL C CA 1
ATOM 4742 C C . VAL C 1 106 ? -32.252 2.892 69.328 1.00 32.18 106 VAL C C 1
ATOM 4743 O O . VAL C 1 106 ? -33.175 2.954 70.152 1.00 32.34 106 VAL C O 1
ATOM 4747 N N . GLY C 1 107 ? -30.991 2.591 69.641 1.00 32.20 107 GLY C N 1
ATOM 4748 C CA . GLY C 1 107 ? -30.562 2.275 70.995 1.00 32.35 107 GLY C CA 1
ATOM 4749 C C . GLY C 1 107 ? -30.621 3.468 71.918 1.00 32.67 107 GLY C C 1
ATOM 4750 O O . GLY C 1 107 ? -30.981 3.335 73.087 1.00 32.91 107 GLY C O 1
ATOM 4751 N N . ARG C 1 108 ? -30.265 4.637 71.391 1.00 32.87 108 ARG C N 1
ATOM 4752 C CA . ARG C 1 108 ? -30.275 5.883 72.162 1.00 32.89 108 ARG C CA 1
ATOM 4753 C C . ARG C 1 108 ? -31.663 6.516 72.278 1.00 32.97 108 ARG C C 1
ATOM 4754 O O . ARG C 1 108 ? -31.950 7.203 73.248 1.00 32.82 108 ARG C O 1
ATOM 4762 N N . GLU C 1 109 ? -32.518 6.285 71.287 1.00 33.36 109 GLU C N 1
ATOM 4763 C CA . GLU C 1 109 ? -33.771 7.035 71.175 1.00 33.68 109 GLU C CA 1
ATOM 4764 C C . GLU C 1 109 ? -35.058 6.224 71.410 1.00 33.78 109 GLU C C 1
ATOM 4765 O O . GLU C 1 109 ? -36.048 6.792 71.863 1.00 33.93 109 GLU C O 1
ATOM 4771 N N . LEU C 1 110 ? -35.036 4.922 71.101 1.00 33.74 110 LEU C N 1
ATOM 4772 C CA . LEU C 1 110 ? -36.156 4.001 71.375 1.00 33.91 110 LEU C CA 1
ATOM 4773 C C . LEU C 1 110 ? -35.964 3.303 72.725 1.00 34.10 110 LEU C C 1
ATOM 4774 O O . LEU C 1 110 ? -36.934 2.935 73.394 1.00 34.47 110 LEU C O 1
ATOM 4779 N N . SER C 1 111 ? -34.708 3.089 73.094 1.00 34.10 111 SER C N 1
ATOM 4780 C CA . SER C 1 111 ? -34.364 2.618 74.423 1.00 34.14 111 SER C CA 1
ATOM 4781 C C . SER C 1 111 ? -33.414 3.639 75.033 1.00 33.76 111 SER C C 1
ATOM 4782 O O . SER C 1 111 ? -33.537 4.828 74.754 1.00 33.97 111 SER C O 1
ATOM 4785 N N . ALA C 1 112 ? -32.467 3.188 75.852 1.00 33.83 112 ALA C N 1
ATOM 4786 C CA . ALA C 1 112 ? -31.522 4.097 76.524 1.00 33.30 112 ALA C CA 1
ATOM 4787 C C . ALA C 1 112 ? -30.098 3.534 76.622 1.00 33.10 112 ALA C C 1
ATOM 4788 O O . ALA C 1 112 ? -29.427 3.682 77.645 1.00 33.34 112 ALA C O 1
ATOM 4790 N N . TYR C 1 113 ? -29.635 2.899 75.550 1.00 32.91 113 TYR C N 1
ATOM 4791 C CA . TYR C 1 113 ? -28.263 2.401 75.484 1.00 32.39 113 TYR C CA 1
ATOM 4792 C C . TYR C 1 113 ? -27.268 3.560 75.374 1.00 31.93 113 TYR C C 1
ATOM 4793 O O . TYR C 1 113 ? -27.454 4.454 74.551 1.00 32.13 113 TYR C O 1
ATOM 4802 N N . PRO C 1 114 ? -26.214 3.563 76.216 1.00 31.48 114 PRO C N 1
ATOM 4803 C CA . PRO C 1 114 ? -25.192 4.616 76.138 1.00 31.08 114 PRO C CA 1
ATOM 4804 C C . PRO C 1 114 ? -24.235 4.460 74.942 1.00 30.72 114 PRO C C 1
ATOM 4805 O O . PRO C 1 114 ? -23.053 4.159 75.120 1.00 30.12 114 PRO C O 1
ATOM 4809 N N . LYS C 1 115 ? -24.753 4.698 73.737 1.00 30.76 115 LYS C N 1
ATOM 4810 C CA . LYS C 1 115 ? -24.032 4.397 72.491 1.00 30.86 115 LYS C CA 1
ATOM 4811 C C . LYS C 1 115 ? -23.330 5.599 71.831 1.00 30.99 115 LYS C C 1
ATOM 4812 O O . LYS C 1 115 ? -23.889 6.701 71.761 1.00 30.89 115 LYS C O 1
ATOM 4818 N N . LYS C 1 116 ? -22.099 5.358 71.360 1.00 30.70 116 LYS C N 1
ATOM 4819 C CA . LYS C 1 116 ? -21.299 6.330 70.597 1.00 30.13 116 LYS C CA 1
ATOM 4820 C C . LYS C 1 116 ? -20.770 5.595 69.369 1.00 30.03 116 LYS C C 1
ATOM 4821 O O . LYS C 1 116 ? -20.872 4.377 69.311 1.00 29.57 116 LYS C O 1
ATOM 4827 N N . LEU C 1 117 ? -20.234 6.320 68.383 1.00 29.94 117 LEU C N 1
ATOM 4828 C CA . LEU C 1 117 ? -19.664 5.684 67.192 1.00 29.78 117 LEU C CA 1
ATOM 4829 C C . LEU C 1 117 ? -18.261 5.180 67.515 1.00 29.81 117 LEU C C 1
ATOM 4830 O O . LEU C 1 117 ? -17.459 5.897 68.111 1.00 30.14 117 LEU C O 1
ATOM 4835 N N . GLY C 1 118 ? -17.964 3.949 67.116 1.00 29.46 118 GLY C N 1
ATOM 4836 C CA . GLY C 1 118 ? -16.644 3.372 67.334 1.00 29.12 118 GLY C CA 1
ATOM 4837 C C . GLY C 1 118 ? -16.426 2.270 66.337 1.00 28.78 118 GLY C C 1
ATOM 4838 O O . GLY C 1 118 ? -17.343 1.919 65.609 1.00 28.68 118 GLY C O 1
ATOM 4839 N N . TYR C 1 119 ? -15.216 1.724 66.289 1.00 28.88 119 TYR C N 1
ATOM 4840 C CA . TYR C 1 119 ? -14.908 0.702 65.289 1.00 29.08 119 TYR C CA 1
ATOM 4841 C C . TYR C 1 119 ? -14.390 -0.596 65.899 1.00 29.04 119 TYR C C 1
ATOM 4842 O O . TYR C 1 119 ? -13.182 -0.783 66.063 1.00 28.63 119 TYR C O 1
ATOM 4851 N N . PRO C 1 120 ? -15.327 -1.484 66.276 1.00 29.32 120 PRO C N 1
ATOM 4852 C CA . PRO C 1 120 ? -15.011 -2.812 66.787 1.00 29.60 120 PRO C CA 1
ATOM 4853 C C . PRO C 1 120 ? -14.855 -3.873 65.702 1.00 30.14 120 PRO C C 1
ATOM 4854 O O . PRO C 1 120 ? -15.387 -3.750 64.600 1.00 30.02 120 PRO C O 1
ATOM 4858 N N . LYS C 1 121 ? -14.098 -4.904 66.042 1.00 30.98 121 LYS C N 1
ATOM 4859 C CA . LYS C 1 121 ? -13.759 -5.991 65.150 1.00 31.69 121 LYS C CA 1
ATOM 4860 C C . LYS C 1 121 ? -13.630 -7.224 66.020 1.00 31.26 121 LYS C C 1
ATOM 4861 O O . LYS C 1 121 ? -12.827 -7.248 66.946 1.00 31.41 121 LYS C O 1
ATOM 4867 N N . LEU C 1 122 ? -14.452 -8.225 65.747 1.00 31.13 122 LEU C N 1
ATOM 4868 C CA . LEU C 1 122 ? -14.299 -9.537 66.356 1.00 30.76 122 LEU C CA 1
ATOM 4869 C C . LEU C 1 122 ? -13.852 -10.526 65.286 1.00 30.74 122 LEU C C 1
ATOM 4870 O O . LEU C 1 122 ? -14.505 -10.666 64.248 1.00 30.37 122 LEU C O 1
ATOM 4875 N N . PHE C 1 123 ? -12.738 -11.203 65.526 1.00 30.56 123 PHE C N 1
ATOM 4876 C CA . PHE C 1 123 ? -12.240 -12.164 64.548 1.00 30.90 123 PHE C CA 1
ATOM 4877 C C . PHE C 1 123 ? -11.360 -13.223 65.198 1.00 30.89 123 PHE C C 1
ATOM 4878 O O . PHE C 1 123 ? -10.915 -13.058 66.327 1.00 30.93 123 PHE C O 1
ATOM 4886 N N . VAL C 1 124 ? -11.133 -14.321 64.489 1.00 31.23 124 VAL C N 1
ATOM 4887 C CA . VAL C 1 124 ? -10.195 -15.333 64.960 1.00 31.53 124 VAL C CA 1
ATOM 4888 C C . VAL C 1 124 ? -8.864 -15.234 64.222 1.00 31.77 124 VAL C C 1
ATOM 4889 O O . VAL C 1 124 ? -8.782 -15.387 62.995 1.00 31.91 124 VAL C O 1
ATOM 4893 N N . ASP C 1 125 ? -7.832 -14.929 64.996 1.00 31.80 125 ASP C N 1
ATOM 4894 C CA . ASP C 1 125 ? -6.488 -14.808 64.482 1.00 32.00 125 ASP C CA 1
ATOM 4895 C C . ASP C 1 125 ? -5.823 -16.170 64.614 1.00 32.26 125 ASP C C 1
ATOM 4896 O O . ASP C 1 125 ? -4.982 -16.372 65.481 1.00 32.98 125 ASP C O 1
ATOM 4901 N N . SER C 1 126 ? -6.225 -17.108 63.758 1.00 32.82 126 SER C N 1
ATOM 4902 C CA . SER C 1 126 ? -5.720 -18.492 63.782 1.00 33.28 126 SER C CA 1
ATOM 4903 C C . SER C 1 126 ? -6.067 -19.217 65.090 1.00 33.52 126 SER C C 1
ATOM 4904 O O . SER C 1 126 ? -7.018 -20.000 65.147 1.00 33.92 126 SER C O 1
ATOM 4907 N N . ASP C 1 127 ? -5.270 -18.904 66.111 1.00 33.81 127 ASP C N 1
ATOM 4908 C CA . ASP C 1 127 ? -5.270 -19.442 67.478 1.00 34.06 127 ASP C CA 1
ATOM 4909 C C . ASP C 1 127 ? -6.405 -18.953 68.351 1.00 33.33 127 ASP C C 1
ATOM 4910 O O . ASP C 1 127 ? -6.927 -19.682 69.180 1.00 33.37 127 ASP C O 1
ATOM 4915 N N . THR C 1 128 ? -6.713 -17.671 68.197 1.00 32.75 128 THR C N 1
ATOM 4916 C CA . THR C 1 128 ? -7.195 -16.838 69.282 1.00 32.01 128 THR C CA 1
ATOM 4917 C C . THR C 1 128 ? -8.429 -16.075 68.842 1.00 31.48 128 THR C C 1
ATOM 4918 O O . THR C 1 128 ? -8.480 -15.558 67.732 1.00 31.70 128 THR C O 1
ATOM 4922 N N . LEU C 1 129 ? -9.431 -15.997 69.704 1.00 31.10 129 LEU C N 1
ATOM 4923 C CA . LEU C 1 129 ? -10.536 -15.089 69.435 1.00 30.62 129 LEU C CA 1
ATOM 4924 C C . LEU C 1 129 ? -10.057 -13.684 69.785 1.00 30.27 129 LEU C C 1
ATOM 4925 O O . LEU C 1 129 ? -9.692 -13.408 70.932 1.00 30.28 129 LEU C O 1
ATOM 4930 N N . VAL C 1 130 ? -10.022 -12.813 68.779 1.00 29.84 130 VAL C N 1
ATOM 4931 C CA . VAL C 1 130 ? -9.583 -11.436 68.973 1.00 29.33 130 VAL C CA 1
ATOM 4932 C C . VAL C 1 130 ? -10.756 -10.465 68.848 1.00 29.35 130 VAL C C 1
ATOM 4933 O O . VAL C 1 130 ? -11.501 -10.498 67.879 1.00 29.37 130 VAL C O 1
ATOM 4937 N N . GLY C 1 131 ? -10.918 -9.608 69.843 1.00 29.32 131 GLY C N 1
ATOM 4938 C CA . GLY C 1 131 ? -11.857 -8.506 69.743 1.00 29.32 131 GLY C CA 1
ATOM 4939 C C . GLY C 1 131 ? -11.127 -7.201 69.962 1.00 29.43 131 GLY C C 1
ATOM 4940 O O . GLY C 1 131 ? -10.415 -7.043 70.956 1.00 29.51 131 GLY C O 1
ATOM 4941 N N . THR C 1 132 ? -11.283 -6.267 69.028 1.00 29.27 132 THR C N 1
ATOM 4942 C CA . THR C 1 132 ? -10.666 -4.938 69.166 1.00 29.02 132 THR C CA 1
ATOM 4943 C C . THR C 1 132 ? -11.693 -3.804 69.078 1.00 28.82 132 THR C C 1
ATOM 4944 O O . THR C 1 132 ? -12.757 -3.964 68.467 1.00 28.59 132 THR C O 1
ATOM 4948 N N . LEU C 1 133 ? -11.348 -2.663 69.678 1.00 28.65 133 LEU C N 1
ATOM 4949 C CA . LEU C 1 133 ? -12.150 -1.435 69.598 1.00 28.37 133 LEU C CA 1
ATOM 4950 C C . LEU C 1 133 ? -11.243 -0.258 69.282 1.00 27.93 133 LEU C C 1
ATOM 4951 O O . LEU C 1 133 ? -10.219 -0.050 69.929 1.00 27.63 133 LEU C O 1
ATOM 4956 N N . ASP C 1 134 ? -11.635 0.505 68.274 1.00 28.00 134 ASP C N 1
ATOM 4957 C CA . ASP C 1 134 ? -11.026 1.781 67.978 1.00 27.77 134 ASP C CA 1
ATOM 4958 C C . ASP C 1 134 ? -12.048 2.873 68.227 1.00 27.41 134 ASP C C 1
ATOM 4959 O O . ASP C 1 134 ? -13.227 2.692 67.952 1.00 27.36 134 ASP C O 1
ATOM 4964 N N . TYR C 1 135 ? -11.593 3.995 68.773 1.00 27.32 135 TYR C N 1
ATOM 4965 C CA . TYR C 1 135 ? -12.354 5.226 68.699 1.00 27.08 135 TYR C CA 1
ATOM 4966 C C . TYR C 1 135 ? -11.608 6.135 67.742 1.00 27.27 135 TYR C C 1
ATOM 4967 O O . TYR C 1 135 ? -10.411 6.379 67.910 1.00 27.32 135 TYR C O 1
ATOM 4976 N N . GLY C 1 136 ? -12.315 6.618 66.727 1.00 27.42 136 GLY C N 1
ATOM 4977 C CA . GLY C 1 136 ? -11.672 7.257 65.584 1.00 27.60 136 GLY C CA 1
ATOM 4978 C C . GLY C 1 136 ? -10.578 6.358 65.037 1.00 27.68 136 GLY C C 1
ATOM 4979 O O . GLY C 1 136 ? -10.821 5.198 64.714 1.00 26.87 136 GLY C O 1
ATOM 4980 N N . LYS C 1 137 ? -9.366 6.905 64.963 1.00 28.32 137 LYS C N 1
ATOM 4981 C CA . LYS C 1 137 ? -8.211 6.198 64.419 1.00 29.02 137 LYS C CA 1
ATOM 4982 C C . LYS C 1 137 ? -7.429 5.446 65.493 1.00 29.03 137 LYS C C 1
ATOM 4983 O O . LYS C 1 137 ? -6.500 4.693 65.186 1.00 29.04 137 LYS C O 1
ATOM 4989 N N . LEU C 1 138 ? -7.813 5.656 66.749 1.00 29.16 138 LEU C N 1
ATOM 4990 C CA . LEU C 1 138 ? -7.030 5.184 67.877 1.00 29.45 138 LEU C CA 1
ATOM 4991 C C . LEU C 1 138 ? -7.570 3.912 68.506 1.00 29.54 138 LEU C C 1
ATOM 4992 O O . LEU C 1 138 ? -8.762 3.789 68.764 1.00 29.52 138 LEU C O 1
ATOM 4997 N N . ARG C 1 139 ? -6.663 2.973 68.748 1.00 29.90 139 ARG C N 1
ATOM 4998 C CA . ARG C 1 139 ? -6.965 1.715 69.429 1.00 30.45 139 ARG C CA 1
ATOM 4999 C C . ARG C 1 139 ? -7.239 1.941 70.916 1.00 30.63 139 ARG C C 1
ATOM 5000 O O . ARG C 1 139 ? -6.430 2.570 71.613 1.00 30.76 139 ARG C O 1
ATOM 5008 N N . VAL C 1 140 ? -8.360 1.430 71.421 1.00 30.79 140 VAL C N 1
ATOM 5009 C CA . VAL C 1 140 ? -8.627 1.592 72.863 1.00 30.93 140 VAL C CA 1
ATOM 5010 C C . VAL C 1 140 ? -8.733 0.285 73.646 1.00 30.84 140 VAL C C 1
ATOM 5011 O O . VAL C 1 140 ? -8.515 0.268 74.853 1.00 30.94 140 VAL C O 1
ATOM 5015 N N . ALA C 1 141 ? -9.032 -0.812 72.955 1.00 30.69 141 ALA C N 1
ATOM 5016 C CA . ALA C 1 141 ? -9.202 -2.102 73.614 1.00 30.51 141 ALA C CA 1
ATOM 5017 C C . ALA C 1 141 ? -8.832 -3.283 72.718 1.00 30.28 141 ALA C C 1
ATOM 5018 O O . ALA C 1 141 ? -9.237 -3.332 71.554 1.00 30.45 141 ALA C O 1
ATOM 5020 N N . THR C 1 142 ? -8.067 -4.227 73.269 1.00 30.04 142 THR C N 1
ATOM 5021 C CA . THR C 1 142 ? -7.735 -5.484 72.581 1.00 30.07 142 THR C CA 1
ATOM 5022 C C . THR C 1 142 ? -7.996 -6.684 73.504 1.00 29.84 142 THR C C 1
ATOM 5023 O O . THR C 1 142 ? -7.281 -6.882 74.485 1.00 29.99 142 THR C O 1
ATOM 5027 N N . ALA C 1 143 ? -9.008 -7.477 73.155 1.00 29.44 143 ALA C N 1
ATOM 5028 C CA . ALA C 1 143 ? -9.448 -8.642 73.921 1.00 29.20 143 ALA C CA 1
ATOM 5029 C C . ALA C 1 143 ? -9.023 -9.941 73.252 1.00 29.17 143 ALA C C 1
ATOM 5030 O O . ALA C 1 143 ? -9.127 -10.077 72.028 1.00 29.27 143 ALA C O 1
ATOM 5032 N N . THR C 1 144 ? -8.548 -10.895 74.055 1.00 29.23 144 THR C N 1
ATOM 5033 C CA . THR C 1 144 ? -8.063 -12.191 73.533 1.00 29.06 144 THR C CA 1
ATOM 5034 C C . THR C 1 144 ? -8.583 -13.387 74.314 1.00 28.79 144 THR C C 1
ATOM 5035 O O . THR C 1 144 ? -8.722 -13.347 75.531 1.00 28.44 144 THR C O 1
ATOM 5039 N N . MET C 1 145 ? -8.873 -14.458 73.597 1.00 28.84 145 MET C N 1
ATOM 5040 C CA . MET C 1 145 ? -9.285 -15.699 74.235 1.00 28.94 145 MET C CA 1
ATOM 5041 C C . MET C 1 145 ? -8.686 -16.869 73.485 1.00 28.45 145 MET C C 1
ATOM 5042 O O . MET C 1 145 ? -8.634 -16.857 72.262 1.00 28.57 145 MET C O 1
ATOM 5047 N N . GLY C 1 146 ? -8.223 -17.872 74.218 1.00 28.55 146 GLY C N 1
ATOM 5048 C CA . GLY C 1 146 ? -7.852 -19.136 73.599 1.00 28.66 146 GLY C CA 1
ATOM 5049 C C . GLY C 1 146 ? -9.116 -19.704 72.985 1.00 28.92 146 GLY C C 1
ATOM 5050 O O . GLY C 1 146 ? -10.109 -19.914 73.690 1.00 28.85 146 GLY C O 1
ATOM 5051 N N . TYR C 1 147 ? -9.076 -19.936 71.674 1.00 28.92 147 TYR C N 1
ATOM 5052 C CA . TYR C 1 147 ? -10.263 -20.268 70.905 1.00 29.40 147 TYR C CA 1
ATOM 5053 C C . TYR C 1 147 ? -11.029 -21.485 71.432 1.00 29.83 147 TYR C C 1
ATOM 5054 O O . TYR C 1 147 ? -10.522 -22.608 71.404 1.00 30.01 147 TYR C O 1
ATOM 5063 N N . LYS C 1 148 ? -12.252 -21.245 71.897 1.00 30.29 148 LYS C N 1
ATOM 5064 C CA . LYS C 1 148 ? -13.177 -22.302 72.319 1.00 31.11 148 LYS C CA 1
ATOM 5065 C C . LYS C 1 148 ? -12.515 -23.415 73.153 1.00 32.13 148 LYS C C 1
ATOM 5066 O O . LYS C 1 148 ? -12.745 -24.607 72.921 1.00 32.04 148 LYS C O 1
ATOM 5072 N N . HIS C 1 149 ? -11.708 -23.005 74.133 1.00 33.30 149 HIS C N 1
ATOM 5073 C CA . HIS C 1 149 ? -10.914 -23.934 74.938 1.00 34.58 149 HIS C CA 1
ATOM 5074 C C . HIS C 1 149 ? -11.745 -24.825 75.865 1.00 35.64 149 HIS C C 1
ATOM 5075 O O . HIS C 1 149 ? -11.421 -25.996 76.037 1.00 35.70 149 HIS C O 1
ATOM 5082 N N . LYS C 1 150 ? -12.812 -24.274 76.447 1.00 36.98 150 LYS C N 1
ATOM 5083 C CA . LYS C 1 150 ? -13.696 -25.041 77.324 1.00 38.41 150 LYS C CA 1
ATOM 5084 C C . LYS C 1 150 ? -15.165 -24.690 77.108 1.00 38.79 150 LYS C C 1
ATOM 5085 O O . LYS C 1 150 ? -15.521 -23.516 77.051 1.00 38.63 150 LYS C O 1
ATOM 5091 N N . ALA C 1 151 ? -16.007 -25.719 77.010 1.00 39.70 151 ALA C N 1
ATOM 5092 C CA . ALA C 1 151 ? -17.452 -25.546 76.847 1.00 40.65 151 ALA C CA 1
ATOM 5093 C C . ALA C 1 151 ? -18.091 -25.005 78.113 1.00 41.43 151 ALA C C 1
ATOM 5094 O O . ALA C 1 151 ? -17.732 -25.417 79.221 1.00 41.77 151 ALA C O 1
ATOM 5096 N N . LEU C 1 152 ? -19.023 -24.069 77.949 1.00 42.16 152 LEU C N 1
ATOM 5097 C CA . LEU C 1 152 ? -19.814 -23.573 79.069 1.00 42.98 152 LEU C CA 1
ATOM 5098 C C . LEU C 1 152 ? -21.202 -24.194 79.069 1.00 43.70 152 LEU C C 1
ATOM 5099 O O . LEU C 1 152 ? -21.691 -24.667 78.036 1.00 43.84 152 LEU C O 1
ATOM 5104 N N . ASP C 1 153 ? -21.837 -24.184 80.234 1.00 44.28 153 ASP C N 1
ATOM 5105 C CA . ASP C 1 153 ? -23.226 -24.579 80.342 1.00 44.83 153 ASP C CA 1
ATOM 5106 C C . ASP C 1 153 ? -24.093 -23.575 79.571 1.00 45.13 153 ASP C C 1
ATOM 5107 O O . ASP C 1 153 ? -24.125 -22.393 79.903 1.00 45.25 153 ASP C O 1
ATOM 5112 N N . ALA C 1 154 ? -24.778 -24.052 78.535 1.00 45.55 154 ALA C N 1
ATOM 5113 C CA . ALA C 1 154 ? -25.617 -23.193 77.689 1.00 46.15 154 ALA C CA 1
ATOM 5114 C C . ALA C 1 154 ? -26.765 -22.501 78.442 1.00 46.53 154 ALA C C 1
ATOM 5115 O O . ALA C 1 154 ? -27.094 -21.347 78.150 1.00 46.18 154 ALA C O 1
ATOM 5117 N N . ASN C 1 155 ? -27.370 -23.213 79.397 1.00 47.12 155 ASN C N 1
ATOM 5118 C CA . ASN C 1 155 ? -28.418 -22.645 80.256 1.00 47.71 155 ASN C CA 1
ATOM 5119 C C . ASN C 1 155 ? -27.883 -21.532 81.148 1.00 47.80 155 ASN C C 1
ATOM 5120 O O . ASN C 1 155 ? -28.582 -20.554 81.414 1.00 47.75 155 ASN C O 1
ATOM 5125 N N . GLU C 1 156 ? -26.640 -21.695 81.600 1.00 47.94 156 GLU C N 1
ATOM 5126 C CA . GLU C 1 156 ? -25.962 -20.694 82.421 1.00 48.30 156 GLU C CA 1
ATOM 5127 C C . GLU C 1 156 ? -25.611 -19.461 81.586 1.00 47.93 156 GLU C C 1
ATOM 5128 O O . GLU C 1 156 ? -25.621 -18.338 82.096 1.00 47.86 156 GLU C O 1
ATOM 5134 N N . ALA C 1 157 ? -25.317 -19.687 80.304 1.00 47.68 157 ALA C N 1
ATOM 5135 C CA . ALA C 1 157 ? -25.107 -18.616 79.326 1.00 47.30 157 ALA C CA 1
ATOM 5136 C C . ALA C 1 157 ? -26.397 -17.835 79.044 1.00 47.20 157 ALA C C 1
ATOM 5137 O O . ALA C 1 157 ? -26.384 -16.599 78.977 1.00 46.86 157 ALA C O 1
ATOM 5139 N N . LYS C 1 158 ? -27.507 -18.555 78.890 1.00 47.29 158 LYS C N 1
ATOM 5140 C CA . LYS C 1 158 ? -28.820 -17.926 78.717 1.00 47.53 158 LYS C CA 1
ATOM 5141 C C . LYS C 1 158 ? -29.169 -17.023 79.903 1.00 47.73 158 LYS C C 1
ATOM 5142 O O . LYS C 1 158 ? -29.660 -15.908 79.709 1.00 47.73 158 LYS C O 1
ATOM 5148 N N . ASP C 1 159 ? -28.913 -17.513 81.117 1.00 47.78 159 ASP C N 1
ATOM 5149 C CA . ASP C 1 159 ? -29.142 -16.744 82.341 1.00 48.13 159 ASP C CA 1
ATOM 5150 C C . ASP C 1 159 ? -28.326 -15.453 82.355 1.00 47.92 159 ASP C C 1
ATOM 5151 O O . ASP C 1 159 ? -28.839 -14.408 82.754 1.00 48.07 159 ASP C O 1
ATOM 5156 N N . GLN C 1 160 ? -27.064 -15.526 81.924 1.00 47.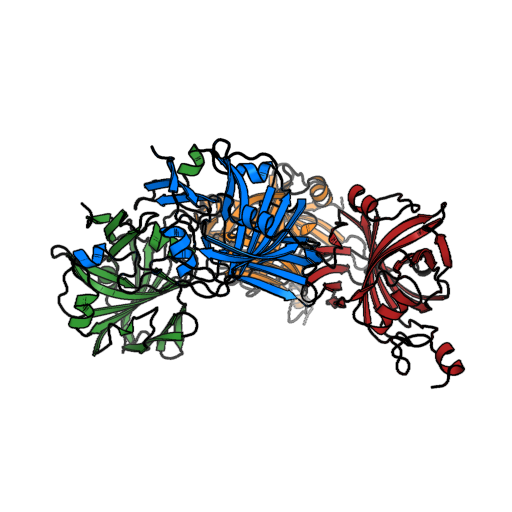74 160 GLN C N 1
ATOM 5157 C CA . GLN C 1 160 ? -26.204 -14.338 81.833 1.00 47.73 160 GLN C CA 1
ATOM 5158 C C . GLN C 1 160 ? -26.738 -13.320 80.813 1.00 47.34 160 GLN C C 1
ATOM 5159 O O . GLN C 1 160 ? -26.627 -12.111 81.019 1.00 47.46 160 GLN C O 1
ATOM 5165 N N . ILE C 1 161 ? -27.315 -13.822 79.724 1.00 47.02 161 ILE C N 1
ATOM 5166 C CA . ILE C 1 161 ? -27.930 -12.987 78.682 1.00 46.68 161 ILE C CA 1
ATOM 5167 C C . ILE C 1 161 ? -29.296 -12.427 79.108 1.00 46.48 161 ILE C C 1
ATOM 5168 O O . ILE C 1 161 ? -29.670 -11.319 78.706 1.00 46.24 161 ILE C O 1
ATOM 5173 N N . CYS C 1 162 ? -30.026 -13.190 79.921 1.00 46.13 162 CYS C N 1
ATOM 5174 C CA . CYS C 1 162 ? -31.400 -12.839 80.300 1.00 45.91 162 CYS C CA 1
ATOM 5175 C C . CYS C 1 162 ? -31.537 -11.967 81.550 1.00 45.62 162 CYS C C 1
ATOM 5176 O O . CYS C 1 162 ? -32.652 -11.666 81.978 1.00 45.52 162 CYS C O 1
ATOM 5179 N N . ARG C 1 163 ? -30.418 -11.547 82.129 1.00 45.39 163 ARG C N 1
ATOM 5180 C CA . ARG C 1 163 ? -30.481 -10.654 83.287 1.00 45.22 163 ARG C CA 1
ATOM 5181 C C . ARG C 1 163 ? -30.884 -9.233 82.883 1.00 44.64 163 ARG C C 1
ATOM 5182 O O . ARG C 1 163 ? -30.714 -8.845 81.718 1.00 44.25 163 ARG C O 1
ATOM 5190 N N . PRO C 1 164 ? -31.447 -8.467 83.840 1.00 44.18 164 PRO C N 1
ATOM 5191 C CA . PRO C 1 164 ? -31.832 -7.077 83.593 1.00 43.70 164 PRO C CA 1
ATOM 5192 C C . PRO C 1 164 ? -30.661 -6.193 83.164 1.00 43.35 164 PRO C C 1
ATOM 5193 O O . PRO C 1 164 ? -29.523 -6.390 83.602 1.00 43.13 164 PRO C O 1
ATOM 5197 N N . ASN C 1 165 ? -30.951 -5.237 82.291 1.00 42.87 165 ASN C N 1
ATOM 5198 C CA . ASN C 1 165 ? -29.982 -4.236 81.915 1.00 42.64 165 ASN C CA 1
ATOM 5199 C C . ASN C 1 165 ? -30.483 -2.892 82.387 1.00 42.48 165 ASN C C 1
ATOM 5200 O O . ASN C 1 165 ? -31.558 -2.454 81.986 1.00 42.86 165 ASN C O 1
ATOM 5205 N N . TYR C 1 166 ? -29.718 -2.249 83.261 1.00 42.30 166 TYR C N 1
ATOM 5206 C CA . TYR C 1 166 ? -30.078 -0.929 83.767 1.00 41.93 166 TYR C CA 1
ATOM 5207 C C . TYR C 1 166 ? -29.379 0.176 82.981 1.00 41.90 166 TYR C C 1
ATOM 5208 O O . TYR C 1 166 ? -28.148 0.192 82.874 1.00 41.84 166 TYR C O 1
ATOM 5217 N N . MET C 1 167 ? -30.174 1.093 82.430 1.00 41.68 167 MET C N 1
ATOM 5218 C CA . MET C 1 167 ? -29.647 2.176 81.596 1.00 41.44 167 MET C CA 1
ATOM 5219 C C . MET C 1 167 ? -30.254 3.521 81.964 1.00 41.42 167 MET C C 1
ATOM 5220 O O . MET C 1 167 ? -31.394 3.589 82.422 1.00 41.37 167 MET C O 1
ATOM 5225 N N . LEU C 1 168 ? -29.490 4.588 81.733 1.00 41.19 168 LEU C N 1
ATOM 5226 C CA . LEU C 1 168 ? -29.949 5.949 81.978 1.00 41.18 168 LEU C CA 1
ATOM 5227 C C . LEU C 1 168 ? -30.389 6.660 80.707 1.00 41.17 168 LEU C C 1
ATOM 5228 O O . LEU C 1 168 ? -29.563 6.949 79.837 1.00 41.41 168 LEU C O 1
ATOM 5233 N N . LYS C 1 169 ? -31.684 6.952 80.600 1.00 41.25 169 LYS C N 1
ATOM 5234 C CA . LYS C 1 169 ? -32.165 7.850 79.553 1.00 41.09 169 LYS C CA 1
ATOM 5235 C C . LYS C 1 169 ? -32.026 9.280 80.043 1.00 41.06 169 LYS C C 1
ATOM 5236 O O . LYS C 1 169 ? -32.603 9.644 81.067 1.00 41.02 169 LYS C O 1
ATOM 5242 N N . ILE C 1 170 ? -31.231 10.072 79.325 1.00 40.95 170 ILE C N 1
ATOM 5243 C CA . ILE C 1 170 ? -30.994 11.475 79.681 1.00 40.99 170 ILE C CA 1
ATOM 5244 C C . ILE C 1 170 ? -31.153 12.363 78.444 1.00 41.34 170 ILE C C 1
ATOM 5245 O O . ILE C 1 170 ? -30.296 12.363 77.551 1.00 41.70 170 ILE C O 1
ATOM 5250 N N . ILE C 1 171 ? -32.260 13.104 78.395 1.00 41.21 171 ILE C N 1
ATOM 5251 C CA . ILE C 1 171 ? -32.559 13.982 77.269 1.00 41.25 171 ILE C CA 1
ATOM 5252 C C . ILE C 1 171 ? -32.746 15.409 77.761 1.00 41.18 171 ILE C C 1
ATOM 5253 O O . ILE C 1 171 ? -33.599 15.656 78.603 1.00 41.27 171 ILE C O 1
ATOM 5258 N N . PRO C 1 172 ? -31.948 16.355 77.232 1.00 41.23 172 PRO C N 1
ATOM 5259 C CA . PRO C 1 172 ? -32.117 17.739 77.640 1.00 41.04 172 PRO C CA 1
ATOM 5260 C C . PRO C 1 172 ? -33.338 18.383 76.983 1.00 41.02 172 PRO C C 1
ATOM 5261 O O . PRO C 1 172 ? -33.837 17.880 75.978 1.00 40.77 172 PRO C O 1
ATOM 5265 N N . ASN C 1 173 ? -33.824 19.470 77.577 1.00 41.22 173 ASN C N 1
ATOM 5266 C CA . ASN C 1 173 ? -34.718 20.398 76.893 1.00 41.30 173 ASN C CA 1
ATOM 5267 C C . ASN C 1 173 ? -33.884 21.184 75.894 1.00 41.51 173 ASN C C 1
ATOM 5268 O O . ASN C 1 173 ? -32.649 21.190 75.982 1.00 41.77 173 ASN C O 1
ATOM 5273 N N . TYR C 1 174 ? -34.548 21.865 74.963 1.00 41.49 174 TYR C N 1
ATOM 5274 C CA . TYR C 1 174 ? -33.856 22.693 73.972 1.00 41.33 174 TYR C CA 1
ATOM 5275 C C . TYR C 1 174 ? -32.937 23.725 74.620 1.00 41.44 174 TYR C C 1
ATOM 5276 O O . TYR C 1 174 ? -31.965 24.161 74.007 1.00 41.21 174 TYR C O 1
ATOM 5285 N N . ASP C 1 175 ? -33.234 24.092 75.866 1.00 41.83 175 ASP C N 1
ATOM 5286 C CA . ASP C 1 175 ? -32.451 25.112 76.556 1.00 42.17 175 ASP C CA 1
ATOM 5287 C C . ASP C 1 175 ? -31.295 24.563 77.399 1.00 42.54 175 ASP C C 1
ATOM 5288 O O . ASP C 1 175 ? -30.576 25.325 78.039 1.00 42.80 175 ASP C O 1
ATOM 5293 N N . GLY C 1 176 ? -31.107 23.245 77.368 1.00 43.02 176 GLY C N 1
ATOM 5294 C CA . GLY C 1 176 ? -30.074 22.585 78.159 1.00 43.64 176 GLY C CA 1
ATOM 5295 C C . GLY C 1 176 ? -30.570 22.055 79.497 1.00 44.18 176 GLY C C 1
ATOM 5296 O O . GLY C 1 176 ? -29.813 21.405 80.224 1.00 44.12 176 GLY C O 1
ATOM 5297 N N . SER C 1 177 ? -31.836 22.338 79.817 1.00 44.67 177 SER C N 1
ATOM 5298 C CA . SER C 1 177 ? -32.502 21.855 81.038 1.00 45.21 177 SER C CA 1
ATOM 5299 C C . SER C 1 177 ? -32.681 20.342 81.008 1.00 45.49 177 SER C C 1
ATOM 5300 O O . SER C 1 177 ? -32.825 19.765 79.929 1.00 45.39 177 SER C O 1
ATOM 5303 N N . PRO C 1 178 ? -32.689 19.699 82.195 1.00 45.71 178 PRO C N 1
ATOM 5304 C CA . PRO C 1 178 ? -33.099 18.304 82.269 1.00 45.90 178 PRO C CA 1
ATOM 5305 C C . PRO C 1 178 ? -34.567 18.166 81.876 1.00 46.14 178 PRO C C 1
ATOM 5306 O O . PRO C 1 178 ? -35.408 18.951 82.325 1.00 46.36 178 PRO C O 1
ATOM 5310 N N . ARG C 1 179 ? -34.858 17.185 81.030 1.00 46.15 179 ARG C N 1
ATOM 5311 C CA . ARG C 1 179 ? -36.215 16.934 80.556 1.00 46.33 179 ARG C CA 1
ATOM 5312 C C . ARG C 1 179 ? -36.618 15.502 80.867 1.00 46.48 179 ARG C C 1
ATOM 5313 O O . ARG C 1 179 ? -37.710 15.245 81.364 1.00 46.53 179 ARG C O 1
ATOM 5321 N N . ILE C 1 180 ? -35.725 14.575 80.543 1.00 46.74 180 ILE C N 1
ATOM 5322 C CA . ILE C 1 180 ? -35.884 13.175 80.878 1.00 46.87 180 ILE C CA 1
ATOM 5323 C C . ILE C 1 180 ? -34.585 12.750 81.535 1.00 47.16 180 ILE C C 1
ATOM 5324 O O . ILE C 1 180 ? -33.518 12.840 80.930 1.00 47.35 180 ILE C O 1
ATOM 5329 N N . CYS C 1 181 ? -34.675 12.332 82.792 1.00 47.25 181 CYS C N 1
ATOM 5330 C CA . CYS C 1 181 ? -33.539 11.752 83.488 1.00 47.27 181 CYS C CA 1
ATOM 5331 C C . CYS C 1 181 ? -34.030 10.522 84.243 1.00 47.44 181 CYS C C 1
ATOM 5332 O O . CYS C 1 181 ? -34.266 10.566 85.447 1.00 47.80 181 CYS C O 1
ATOM 5335 N N . GLU C 1 182 ? -34.197 9.433 83.499 1.00 47.33 182 GLU C N 1
ATOM 5336 C CA . GLU C 1 182 ? -34.807 8.206 83.995 1.00 47.15 182 GLU C CA 1
ATOM 5337 C C . GLU C 1 182 ? -33.800 7.075 84.036 1.00 46.91 182 GLU C C 1
ATOM 5338 O O . GLU C 1 182 ? -32.909 6.993 83.191 1.00 47.15 182 GLU C O 1
ATOM 5344 N N . LEU C 1 183 ? -33.956 6.203 85.022 1.00 46.36 183 LEU C N 1
ATOM 5345 C CA . LEU C 1 183 ? -33.277 4.925 85.032 1.00 45.88 183 LEU C CA 1
ATOM 5346 C C . LEU C 1 183 ? -34.280 3.903 84.514 1.00 45.60 183 LEU C C 1
ATOM 5347 O O . LEU C 1 183 ? -35.460 3.963 84.842 1.00 45.60 183 LEU C O 1
ATOM 5352 N N . ILE C 1 184 ? -33.807 2.982 83.686 1.00 45.60 184 ILE C N 1
ATOM 5353 C CA . ILE C 1 184 ? -34.668 2.066 82.939 1.00 45.51 184 ILE C CA 1
ATOM 5354 C C . ILE C 1 184 ? -34.190 0.630 83.089 1.00 45.33 184 ILE C C 1
ATOM 5355 O O . ILE C 1 184 ? -33.010 0.391 83.356 1.00 45.33 184 ILE C O 1
ATOM 5360 N N . ASN C 1 185 ? -35.109 -0.317 82.920 1.00 45.25 185 ASN C N 1
ATOM 5361 C CA . ASN C 1 185 ? -34.771 -1.736 82.887 1.00 45.47 185 ASN C CA 1
ATOM 5362 C C . ASN C 1 185 ? -35.226 -2.432 81.607 1.00 45.33 185 ASN C C 1
ATOM 5363 O O . ASN C 1 185 ? -36.393 -2.349 81.229 1.00 45.15 185 ASN C O 1
ATOM 5368 N N . ALA C 1 186 ? -34.300 -3.119 80.947 1.00 45.58 186 ALA C N 1
ATOM 5369 C CA . ALA C 1 186 ? -34.642 -3.991 79.820 1.00 46.11 186 ALA C CA 1
ATOM 5370 C C . ALA C 1 186 ? -34.094 -5.403 80.045 1.00 46.44 186 ALA C C 1
ATOM 5371 O O . ALA C 1 186 ? -32.905 -5.589 80.301 1.00 46.40 186 ALA C O 1
ATOM 5373 N N . LYS C 1 187 ? -34.976 -6.390 79.958 1.00 47.08 187 LYS C N 1
ATOM 5374 C CA . LYS C 1 187 ? -34.622 -7.769 80.258 1.00 47.79 187 LYS C CA 1
ATOM 5375 C C . LYS C 1 187 ? -35.028 -8.667 79.098 1.00 48.05 187 LYS C C 1
ATOM 5376 O O . LYS C 1 187 ? -36.207 -8.739 78.744 1.00 48.25 187 LYS C O 1
ATOM 5382 N N . ILE C 1 188 ? -34.042 -9.328 78.495 1.00 48.23 188 ILE C N 1
ATOM 5383 C CA . ILE C 1 188 ? -34.280 -10.216 77.354 1.00 48.37 188 ILE C CA 1
ATOM 5384 C C . ILE C 1 188 ? -35.086 -11.443 77.791 1.00 48.69 188 ILE C C 1
ATOM 5385 O O . ILE C 1 188 ? -34.811 -12.034 78.844 1.00 48.88 188 ILE C O 1
ATOM 5390 N N . THR C 1 189 ? -36.094 -11.800 76.995 1.00 48.80 189 THR C N 1
ATOM 5391 C CA . THR C 1 189 ? -36.894 -13.001 77.255 1.00 48.77 189 THR C CA 1
ATOM 5392 C C . THR C 1 189 ? -36.790 -14.014 76.116 1.00 48.67 189 THR C C 1
ATOM 5393 O O . THR C 1 189 ? -36.682 -15.216 76.369 1.00 48.99 189 THR C O 1
ATOM 5397 N N . ASP C 1 190 ? -36.816 -13.531 74.874 1.00 48.35 190 ASP C N 1
ATOM 5398 C CA . ASP C 1 190 ? -36.764 -14.406 73.691 1.00 48.06 190 ASP C CA 1
ATOM 5399 C C . ASP C 1 190 ? -35.314 -14.669 73.259 1.00 47.52 190 ASP C C 1
ATOM 5400 O O . ASP C 1 190 ? -34.688 -13.832 72.600 1.00 47.60 190 ASP C O 1
ATOM 5405 N N . VAL C 1 191 ? -34.795 -15.838 73.643 1.00 46.81 191 VAL C N 1
ATOM 5406 C CA . VAL C 1 191 ? -33.376 -16.187 73.487 1.00 45.95 191 VAL C CA 1
ATOM 5407 C C . VAL C 1 191 ? -33.196 -17.643 73.084 1.00 45.41 191 VAL C C 1
ATOM 5408 O O . VAL C 1 191 ? -33.836 -18.531 73.652 1.00 45.23 191 VAL C O 1
ATOM 5412 N N . THR C 1 192 ? -32.306 -17.883 72.124 1.00 44.53 192 THR C N 1
ATOM 5413 C CA . THR C 1 192 ? -31.791 -19.224 71.883 1.00 43.84 192 THR C CA 1
ATOM 5414 C C . THR C 1 192 ? -30.265 -19.178 71.823 1.00 43.23 192 THR C C 1
ATOM 5415 O O . THR C 1 192 ? -29.685 -18.537 70.945 1.00 43.28 192 THR C O 1
ATOM 5419 N N . VAL C 1 193 ? -29.628 -19.855 72.773 1.00 42.48 193 VAL C N 1
ATOM 5420 C CA . VAL C 1 193 ? -28.176 -19.999 72.800 1.00 41.61 193 VAL C CA 1
ATOM 5421 C C . VAL C 1 193 ? -27.763 -21.213 71.961 1.00 41.23 193 VAL C C 1
ATOM 5422 O O . VAL C 1 193 ? -28.221 -22.321 72.215 1.00 41.02 193 VAL C O 1
ATOM 5426 N N . HIS C 1 194 ? -26.914 -20.993 70.954 1.00 40.81 194 HIS C N 1
ATOM 5427 C CA . HIS C 1 194 ? -26.431 -22.082 70.097 1.00 40.46 194 HIS C CA 1
ATOM 5428 C C . HIS C 1 194 ? -25.131 -22.714 70.605 1.00 39.80 194 HIS C C 1
ATOM 5429 O O . HIS C 1 194 ? -24.955 -23.931 70.510 1.00 39.49 194 HIS C O 1
ATOM 5436 N N . GLU C 1 195 ? -24.230 -21.894 71.144 1.00 39.01 195 GLU C N 1
ATOM 5437 C CA . GLU C 1 195 ? -23.036 -22.412 71.830 1.00 38.74 195 GLU C CA 1
ATOM 5438 C C . GLU C 1 195 ? -22.465 -21.446 72.881 1.00 37.70 195 GLU C C 1
ATOM 5439 O O . GLU C 1 195 ? -22.770 -20.256 72.870 1.00 37.72 195 GLU C O 1
ATOM 5445 N N . ALA C 1 196 ? -21.659 -21.974 73.798 1.00 36.64 196 ALA C N 1
ATOM 5446 C CA . ALA C 1 196 ? -21.029 -21.172 74.846 1.00 35.97 196 ALA C CA 1
ATOM 5447 C C . ALA C 1 196 ? -19.676 -21.760 75.224 1.00 35.47 196 ALA C C 1
ATOM 5448 O O . ALA C 1 196 ? -19.558 -22.971 75.428 1.00 35.43 196 ALA C O 1
ATOM 5450 N N . TRP C 1 197 ? -18.660 -20.899 75.301 1.00 34.78 197 TRP C N 1
ATOM 5451 C CA . TRP C 1 197 ? -17.283 -21.334 75.520 1.00 34.10 197 TRP C CA 1
ATOM 5452 C C . TRP C 1 197 ? -16.529 -20.379 76.447 1.00 34.19 197 TRP C C 1
ATOM 5453 O O . TRP C 1 197 ? -16.853 -19.184 76.527 1.00 33.85 197 TRP C O 1
ATOM 5464 N N . THR C 1 198 ? -15.542 -20.930 77.156 1.00 33.81 198 THR C N 1
ATOM 5465 C CA . THR C 1 198 ? -14.511 -20.148 77.836 1.00 33.68 198 THR C CA 1
ATOM 5466 C C . THR C 1 198 ? -13.161 -20.528 77.253 1.00 33.18 198 THR C C 1
ATOM 5467 O O . THR C 1 198 ? -13.071 -21.334 76.315 1.00 33.38 198 THR C O 1
ATOM 5471 N N . GLY C 1 199 ? -12.119 -19.954 77.848 1.00 32.38 199 GLY C N 1
ATOM 5472 C CA . GLY C 1 199 ? -10.740 -20.203 77.490 1.00 31.61 199 GLY C CA 1
ATOM 5473 C C . GLY C 1 199 ? -9.937 -19.173 78.251 1.00 31.18 199 GLY C C 1
ATOM 5474 O O . GLY C 1 199 ? -10.527 -18.241 78.805 1.00 30.65 199 GLY C O 1
ATOM 5475 N N . PRO C 1 200 ? -8.596 -19.331 78.286 1.00 30.78 200 PRO C N 1
ATOM 5476 C CA . PRO C 1 200 ? -7.714 -18.325 78.875 1.00 30.89 200 PRO C CA 1
ATOM 5477 C C . PRO C 1 200 ? -7.963 -16.993 78.201 1.00 30.96 200 PRO C C 1
ATOM 5478 O O . PRO C 1 200 ? -7.940 -16.928 76.974 1.00 31.89 200 PRO C O 1
ATOM 5482 N N . THR C 1 201 ? -8.207 -15.955 78.992 1.00 31.01 201 THR C N 1
ATOM 5483 C CA . THR C 1 201 ? -8.698 -14.674 78.484 1.00 31.10 201 THR C CA 1
ATOM 5484 C C . THR C 1 201 ? -7.891 -13.499 79.022 1.00 31.24 201 THR C C 1
ATOM 5485 O O . THR C 1 20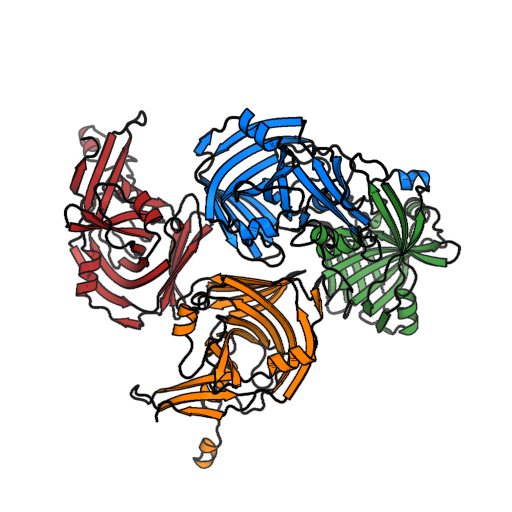1 ? -7.553 -13.465 80.204 1.00 31.37 201 THR C O 1
ATOM 5489 N N . ARG C 1 202 ? -7.593 -12.536 78.150 1.00 31.27 202 ARG C N 1
ATOM 5490 C CA . ARG C 1 202 ? -6.938 -11.296 78.557 1.00 31.49 202 ARG C CA 1
ATOM 5491 C C . ARG C 1 202 ? -7.598 -10.061 77.955 1.00 31.08 202 ARG C C 1
ATOM 5492 O O . ARG C 1 202 ? -8.303 -10.147 76.951 1.00 31.64 202 ARG C O 1
ATOM 5500 N N . LEU C 1 203 ? -7.362 -8.908 78.571 1.00 30.74 203 LEU C N 1
ATOM 5501 C CA . LEU C 1 203 ? -7.921 -7.650 78.091 1.00 30.09 203 LEU C CA 1
ATOM 5502 C C . LEU C 1 203 ? -6.881 -6.555 78.194 1.00 29.92 203 LEU C C 1
ATOM 5503 O O . LEU C 1 203 ? -6.385 -6.258 79.287 1.00 30.26 203 LEU C O 1
ATOM 5508 N N . GLN C 1 204 ? -6.560 -5.941 77.062 1.00 29.21 204 GLN C N 1
ATOM 5509 C CA . GLN C 1 204 ? -5.659 -4.804 77.064 1.00 28.58 204 GLN C CA 1
ATOM 5510 C C . GLN C 1 204 ? -6.426 -3.525 76.721 1.00 28.66 204 GLN C C 1
ATOM 5511 O O . GLN C 1 204 ? -7.114 -3.455 75.707 1.00 28.83 204 GLN C O 1
ATOM 5517 N N . LEU C 1 205 ? -6.312 -2.524 77.588 1.00 28.59 205 LEU C N 1
ATOM 5518 C CA . LEU C 1 205 ? -6.985 -1.247 77.390 1.00 28.28 205 LEU C CA 1
ATOM 5519 C C . LEU C 1 205 ? -5.983 -0.117 77.227 1.00 28.47 205 LEU C C 1
ATOM 5520 O O . LEU C 1 205 ? -4.862 -0.197 77.726 1.00 28.31 205 LEU C O 1
ATOM 5525 N N . PHE C 1 206 ? -6.398 0.924 76.505 1.00 28.95 206 PHE C N 1
ATOM 5526 C CA . PHE C 1 206 ? -5.596 2.130 76.322 1.00 29.47 206 PHE C CA 1
ATOM 5527 C C . PHE C 1 206 ? -6.433 3.367 76.642 1.00 29.59 206 PHE C C 1
ATOM 5528 O O . PHE C 1 206 ? -7.651 3.364 76.468 1.00 29.18 206 PHE C O 1
ATOM 5536 N N . ASP C 1 207 ? -5.763 4.418 77.108 1.00 29.97 207 ASP C N 1
ATOM 5537 C CA . ASP C 1 207 ? -6.415 5.671 77.474 1.00 30.08 207 ASP C CA 1
ATOM 5538 C C . ASP C 1 207 ? -6.896 6.477 76.273 1.00 29.89 207 ASP C C 1
ATOM 5539 O O . ASP C 1 207 ? -6.130 6.771 75.361 1.00 29.41 207 ASP C O 1
ATOM 5544 N N . HIS C 1 208 ? -8.165 6.861 76.298 1.00 29.92 208 HIS C N 1
ATOM 5545 C CA . HIS C 1 208 ? -8.695 7.764 75.291 1.00 30.00 208 HIS C CA 1
ATOM 5546 C C . HIS C 1 208 ? -9.759 8.665 75.908 1.00 30.38 208 HIS C C 1
ATOM 5547 O O . HIS C 1 208 ? -10.690 8.183 76.549 1.00 30.21 208 HIS C O 1
ATOM 5554 N N . ALA C 1 209 ? -9.607 9.973 75.715 1.00 30.87 209 ALA C N 1
ATOM 5555 C CA . ALA C 1 209 ? -10.518 10.970 76.303 1.00 31.41 209 ALA C CA 1
ATOM 5556 C C . ALA C 1 209 ? -12.002 10.824 75.934 1.00 31.89 209 ALA C C 1
ATOM 5557 O O . ALA C 1 209 ? -12.872 11.165 76.730 1.00 32.03 209 ALA C O 1
ATOM 5559 N N . MET C 1 210 ? -12.284 10.311 74.739 1.00 32.49 210 MET C N 1
ATOM 5560 C CA . MET C 1 210 ? -13.662 10.189 74.254 1.00 32.59 210 MET C CA 1
ATOM 5561 C C . MET C 1 210 ? -14.230 8.761 74.304 1.00 32.37 210 MET C C 1
ATOM 5562 O O . MET C 1 210 ? -15.436 8.553 74.116 1.00 32.50 210 MET C O 1
ATOM 5567 N N . ALA C 1 211 ? -13.360 7.784 74.545 1.00 32.37 211 ALA C N 1
ATOM 5568 C CA . ALA C 1 211 ? -13.771 6.410 74.838 1.00 32.24 211 ALA C CA 1
ATOM 5569 C C . ALA C 1 211 ? -12.986 5.895 76.052 1.00 32.26 211 ALA C C 1
ATOM 5570 O O . ALA C 1 211 ? -12.132 5.011 75.913 1.00 32.34 211 ALA C O 1
ATOM 5572 N N . PRO C 1 212 ? -13.274 6.448 77.253 1.00 32.12 212 PRO C N 1
ATOM 5573 C CA . PRO C 1 212 ? -12.427 6.204 78.417 1.00 32.24 212 PRO C CA 1
ATOM 5574 C C . PRO C 1 212 ? -12.710 4.905 79.174 1.00 32.53 212 PRO C C 1
ATOM 5575 O O . PRO C 1 212 ? -12.909 4.921 80.384 1.00 32.92 212 PRO C O 1
ATOM 5579 N N . LEU C 1 213 ? -12.680 3.784 78.464 1.00 33.06 213 LEU C N 1
ATOM 5580 C CA . LEU C 1 213 ? -12.830 2.460 79.075 1.00 33.50 213 LEU C CA 1
ATOM 5581 C C . LEU C 1 213 ? -11.786 2.199 80.166 1.00 33.78 213 LEU C C 1
ATOM 5582 O O . LEU C 1 213 ? -12.062 1.501 81.152 1.00 33.86 213 LEU C O 1
ATOM 5587 N N . ASN C 1 214 ? -10.598 2.771 79.987 1.00 34.07 214 ASN C N 1
ATOM 5588 C CA . ASN C 1 214 ? -9.484 2.544 80.900 1.00 34.53 214 ASN C CA 1
ATOM 5589 C C . ASN C 1 214 ? -9.561 3.395 82.169 1.00 34.66 214 ASN C C 1
ATOM 5590 O O . ASN C 1 214 ? -8.648 3.366 82.997 1.00 34.79 214 ASN C O 1
ATOM 5595 N N . ASP C 1 215 ? -10.648 4.157 82.311 1.00 34.97 215 ASP C N 1
ATOM 5596 C CA . ASP C 1 215 ? -10.987 4.787 83.583 1.00 35.25 215 ASP C CA 1
ATOM 5597 C C . ASP C 1 215 ? -11.340 3.692 84.590 1.00 35.39 215 ASP C C 1
ATOM 5598 O O . ASP C 1 215 ? -11.263 3.900 85.798 1.00 35.20 215 ASP C O 1
ATOM 5603 N N . LEU C 1 216 ? -11.727 2.527 84.068 1.00 35.52 216 LEU C N 1
ATOM 5604 C CA . LEU C 1 216 ? -11.879 1.313 84.860 1.00 35.60 216 LEU C CA 1
ATOM 5605 C C . LEU C 1 216 ? -10.809 0.278 84.451 1.00 36.03 216 LEU C C 1
ATOM 5606 O O . LEU C 1 216 ? -11.085 -0.608 83.634 1.00 36.18 216 LEU C O 1
ATOM 5611 N N . PRO C 1 217 ? -9.586 0.383 85.029 1.00 36.36 217 PRO C N 1
ATOM 5612 C CA . PRO C 1 217 ? -8.436 -0.467 84.674 1.00 36.81 217 PRO C CA 1
ATOM 5613 C C . PRO C 1 217 ? -8.634 -1.950 84.995 1.00 36.96 217 PRO C C 1
ATOM 5614 O O . PRO C 1 217 ? -9.320 -2.282 85.960 1.00 37.48 217 PRO C O 1
ATOM 5618 N N . VAL C 1 218 ? -8.036 -2.830 84.195 1.00 37.08 218 VAL C N 1
ATOM 5619 C CA . VAL C 1 218 ? -8.066 -4.269 84.486 1.00 37.08 218 VAL C CA 1
ATOM 5620 C C . VAL C 1 218 ? -7.040 -4.595 85.571 1.00 37.58 218 VAL C C 1
ATOM 5621 O O . VAL C 1 218 ? -5.831 -4.415 85.376 1.00 37.69 218 VAL C O 1
ATOM 5625 N N . LYS C 1 219 ? -7.528 -5.064 86.713 1.00 37.98 219 LYS C N 1
ATOM 5626 C CA . LYS C 1 219 ? -6.652 -5.455 87.814 1.00 38.48 219 LYS C CA 1
ATOM 5627 C C . LYS C 1 219 ? -6.495 -6.969 87.909 1.00 38.42 219 LYS C C 1
ATOM 5628 O O . LYS C 1 219 ? -5.507 -7.460 88.455 1.00 38.50 219 LYS C O 1
ATOM 5634 N N . GLU C 1 220 ? -7.467 -7.695 87.358 1.00 38.37 220 GLU C N 1
ATOM 5635 C CA . GLU C 1 220 ? -7.536 -9.152 87.456 1.00 38.58 220 GLU C CA 1
ATOM 5636 C C . GLU C 1 220 ? -8.707 -9.643 86.612 1.00 37.95 220 GLU C C 1
ATOM 5637 O O . GLU C 1 220 ? -9.812 -9.104 86.719 1.00 37.84 220 GLU C O 1
ATOM 5643 N N . ILE C 1 221 ? -8.464 -10.653 85.779 1.00 37.41 221 ILE C N 1
ATOM 5644 C CA . ILE C 1 221 ? -9.516 -11.241 84.951 1.00 37.23 221 ILE C CA 1
ATOM 5645 C C . ILE C 1 221 ? -10.246 -12.286 85.772 1.00 37.23 221 ILE C C 1
ATOM 5646 O O . ILE C 1 221 ? -9.632 -13.247 86.249 1.00 37.28 221 ILE C O 1
ATOM 5651 N N . VAL C 1 222 ? -11.555 -12.100 85.921 1.00 37.06 222 VAL C N 1
ATOM 5652 C CA . VAL C 1 222 ? -12.359 -12.944 86.801 1.00 37.19 222 VAL C CA 1
ATOM 5653 C C . VAL C 1 222 ? -13.020 -14.098 86.048 1.00 37.01 222 VAL C C 1
ATOM 5654 O O . VAL C 1 222 ? -12.910 -15.248 86.462 1.00 36.92 222 VAL C O 1
ATOM 5658 N N . SER C 1 223 ? -13.698 -13.786 84.946 1.00 36.54 223 SER C N 1
ATOM 5659 C CA . SER C 1 223 ? -14.381 -14.796 84.145 1.00 36.03 223 SER C CA 1
ATOM 5660 C C . SER C 1 223 ? -14.535 -14.322 82.704 1.00 36.04 223 SER C C 1
ATOM 5661 O O . SER C 1 223 ? -14.147 -13.198 82.360 1.00 36.31 223 SER C O 1
ATOM 5664 N N . SER C 1 224 ? -15.126 -15.168 81.870 1.00 35.76 224 SER C N 1
ATOM 5665 C CA . SER C 1 224 ? -15.173 -14.914 80.435 1.00 35.82 224 SER C CA 1
ATOM 5666 C C . SER C 1 224 ? -16.122 -15.880 79.729 1.00 35.16 224 SER C C 1
ATOM 5667 O O . SER C 1 224 ? -16.335 -16.993 80.201 1.00 35.11 224 SER C O 1
ATOM 5670 N N . SER C 1 225 ? -16.681 -15.455 78.601 1.00 34.74 225 SER C N 1
ATOM 5671 C CA . SER C 1 225 ? -17.532 -16.328 77.787 1.00 34.73 225 SER C CA 1
ATOM 5672 C C . SER C 1 225 ? -17.611 -15.901 76.318 1.00 34.61 225 SER C C 1
ATOM 5673 O O . SER C 1 225 ? -17.528 -14.721 76.001 1.00 34.73 225 SER C O 1
ATOM 5676 N N . HIS C 1 226 ? -17.785 -16.880 75.439 1.00 34.77 226 HIS C N 1
ATOM 5677 C CA . HIS C 1 226 ? -17.946 -16.657 74.004 1.00 35.01 226 HIS C CA 1
ATOM 5678 C C . HIS C 1 226 ? -19.236 -17.350 73.563 1.00 35.54 226 HIS C C 1
ATOM 5679 O O . HIS C 1 226 ? -19.290 -18.576 73.431 1.00 35.38 226 HIS C O 1
ATOM 5686 N N . ILE C 1 227 ? -20.283 -16.558 73.355 1.00 36.47 227 ILE C N 1
ATOM 5687 C CA . ILE C 1 227 ? -21.620 -17.108 73.152 1.00 37.21 227 ILE C CA 1
ATOM 5688 C C . ILE C 1 227 ? -22.174 -16.736 71.784 1.00 38.22 227 ILE C C 1
ATOM 5689 O O . ILE C 1 227 ? -22.156 -15.565 71.404 1.00 38.43 227 ILE C O 1
ATOM 5694 N N . LEU C 1 228 ? -22.658 -17.727 71.040 1.00 39.14 228 LEU C N 1
ATOM 5695 C CA . LEU C 1 228 ? -23.467 -17.424 69.870 1.00 40.32 228 LEU C CA 1
ATOM 5696 C C . LEU C 1 228 ? -24.932 -17.734 70.166 1.00 40.46 228 LEU C C 1
ATOM 5697 O O . LEU C 1 228 ? -25.256 -18.796 70.691 1.00 40.54 228 LEU C O 1
ATOM 5702 N N . ALA C 1 229 ? -25.802 -16.784 69.836 1.00 40.94 229 ALA C N 1
ATOM 5703 C CA . ALA C 1 229 ? -27.191 -16.798 70.277 1.00 41.43 229 ALA C CA 1
ATOM 5704 C C . ALA C 1 229 ? -28.095 -15.971 69.360 1.00 41.89 229 ALA C C 1
ATOM 5705 O O . ALA C 1 229 ? -27.643 -14.996 68.757 1.00 41.93 229 ALA C O 1
ATOM 5707 N N . ASP C 1 230 ? -29.364 -16.372 69.260 1.00 42.25 230 ASP C N 1
ATOM 5708 C CA . ASP C 1 230 ? -30.401 -15.540 68.655 1.00 42.79 230 ASP C CA 1
ATOM 5709 C C . ASP C 1 230 ? -31.157 -14.822 69.767 1.00 43.35 230 ASP C C 1
ATOM 5710 O O . ASP C 1 230 ? -31.541 -15.440 70.762 1.00 43.39 230 ASP C O 1
ATOM 5715 N N . ILE C 1 231 ? -31.371 -13.520 69.613 1.00 44.13 231 ILE C N 1
ATOM 5716 C CA . ILE C 1 231 ? -32.196 -12.772 70.574 1.00 45.00 231 ILE C CA 1
ATOM 5717 C C . ILE C 1 231 ? -33.132 -11.789 69.871 1.00 45.36 231 ILE C C 1
ATOM 5718 O O . ILE C 1 231 ? -32.924 -11.433 68.709 1.00 45.19 231 ILE C O 1
ATOM 5723 N N . ILE C 1 232 ? -34.177 -11.380 70.580 1.00 46.07 232 ILE C N 1
ATOM 5724 C CA . ILE C 1 232 ? -34.966 -10.226 70.185 1.00 46.91 232 ILE C CA 1
ATOM 5725 C C . ILE C 1 232 ? -34.864 -9.252 71.348 1.00 47.48 232 ILE C C 1
ATOM 5726 O O . ILE C 1 232 ? -35.240 -9.588 72.467 1.00 47.60 232 ILE C O 1
ATOM 5731 N N . LEU C 1 233 ? -34.321 -8.062 71.089 1.00 48.39 233 LEU C N 1
ATOM 5732 C CA . LEU C 1 233 ? -34.075 -7.097 72.165 1.00 49.23 233 LEU C CA 1
ATOM 5733 C C . LEU C 1 233 ? -35.387 -6.563 72.735 1.00 49.80 233 LEU C C 1
ATOM 5734 O O . LEU C 1 233 ? -36.342 -6.322 71.982 1.00 49.71 233 LEU C O 1
ATOM 5739 N N . PRO C 1 234 ? -35.431 -6.388 74.069 1.00 50.20 234 PRO C N 1
ATOM 5740 C CA . PRO C 1 234 ? -36.680 -6.207 74.794 1.00 50.57 234 PRO C CA 1
ATOM 5741 C C . PRO C 1 234 ? -37.159 -4.764 74.905 1.00 51.01 234 PRO C C 1
ATOM 5742 O O . PRO C 1 234 ? -36.391 -3.821 74.679 1.00 51.06 234 PRO C O 1
ATOM 5746 N N . ARG C 1 235 ? -38.435 -4.622 75.251 1.00 51.43 235 ARG C N 1
ATOM 5747 C CA . ARG C 1 235 ? -39.045 -3.338 75.558 1.00 51.72 235 ARG C CA 1
ATOM 5748 C C . ARG C 1 235 ? -38.452 -2.842 76.882 1.00 51.73 235 ARG C C 1
ATOM 5749 O O . ARG C 1 235 ? -38.296 -3.619 77.832 1.00 51.83 235 ARG C O 1
ATOM 5757 N N . ALA C 1 236 ? -38.088 -1.564 76.933 1.00 51.56 236 ALA C N 1
ATOM 5758 C CA . ALA C 1 236 ? -37.564 -0.969 78.154 1.00 51.19 236 ALA C CA 1
ATOM 5759 C C . ALA C 1 236 ? -38.706 -0.611 79.113 1.00 51.19 236 ALA C C 1
ATOM 5760 O O . ALA C 1 236 ? -39.872 -0.542 78.710 1.00 50.85 236 ALA C O 1
ATOM 5762 N N . GLU C 1 237 ? -38.361 -0.404 80.383 1.00 51.19 237 GLU C N 1
ATOM 5763 C CA . GLU C 1 237 ? -39.324 -0.031 81.416 1.00 51.35 237 GLU C CA 1
ATOM 5764 C C . GLU C 1 237 ? -38.690 0.907 82.416 1.00 50.94 237 GLU C C 1
ATOM 5765 O O . GLU C 1 237 ? -37.681 0.564 83.029 1.00 50.86 237 GLU C O 1
ATOM 5771 N N . VAL C 1 238 ? -39.287 2.083 82.589 1.00 50.67 238 VAL C N 1
ATOM 5772 C CA . VAL C 1 238 ? -38.798 3.038 83.577 1.00 50.60 238 VAL C CA 1
ATOM 5773 C C . VAL C 1 238 ? -38.994 2.456 84.986 1.00 50.72 238 VAL C C 1
ATOM 5774 O O . VAL C 1 238 ? -40.068 1.930 85.315 1.00 50.56 238 VAL C O 1
ATOM 5778 N N . ILE C 1 239 ? -37.930 2.505 85.787 1.00 50.58 239 ILE C N 1
ATOM 5779 C CA . ILE C 1 239 ? -37.931 1.918 87.125 1.00 50.41 239 ILE C CA 1
ATOM 5780 C C . ILE C 1 239 ? -37.615 2.956 88.202 1.00 50.86 239 ILE C C 1
ATOM 5781 O O . ILE C 1 239 ? -37.841 2.722 89.395 1.00 50.73 239 ILE C O 1
ATOM 5786 N N . TYR C 1 240 ? -37.101 4.106 87.770 1.00 51.20 240 TYR C N 1
ATOM 5787 C CA . TYR C 1 240 ? -36.753 5.192 88.678 1.00 51.58 240 TYR C CA 1
ATOM 5788 C C . TYR C 1 240 ? -36.641 6.498 87.901 1.00 51.69 240 TYR C C 1
ATOM 5789 O O . TYR C 1 240 ? -35.874 6.594 86.941 1.00 51.84 240 TYR C O 1
ATOM 5798 N N . ASP C 1 241 ? -37.407 7.497 88.332 1.00 51.62 241 ASP C N 1
ATOM 5799 C CA . ASP C 1 241 ? -37.444 8.806 87.692 1.00 51.52 241 ASP C CA 1
ATOM 5800 C C . ASP C 1 241 ? -36.741 9.833 88.583 1.00 51.60 241 ASP C C 1
ATOM 5801 O O . ASP C 1 241 ? -37.246 10.194 89.644 1.00 51.82 241 ASP C O 1
ATOM 5806 N N . TYR C 1 242 ? -35.571 10.292 88.143 1.00 51.51 242 TYR C N 1
ATOM 5807 C CA . TYR C 1 242 ? -34.762 11.256 88.894 1.00 51.46 242 TYR C CA 1
ATOM 5808 C C . TYR C 1 242 ? -35.423 12.626 89.021 1.00 51.75 242 TYR C C 1
ATOM 5809 O O . TYR C 1 242 ? -35.032 13.436 89.867 1.00 51.81 242 TYR C O 1
ATOM 5818 N N . LEU C 1 243 ? -36.420 12.878 88.177 1.00 52.07 243 LEU C N 1
ATOM 5819 C CA . LEU C 1 243 ? -37.049 14.195 88.084 1.00 52.55 243 LEU C CA 1
ATOM 5820 C C . LEU C 1 243 ? -38.331 14.363 88.916 1.00 53.01 243 LEU C C 1
ATOM 5821 O O . LEU C 1 243 ? -38.598 15.465 89.397 1.00 52.98 243 LEU C O 1
ATOM 5826 N N . LYS C 1 244 ? -39.111 13.285 89.068 1.00 53.38 244 LYS C N 1
ATOM 5827 C CA . LYS C 1 244 ? -40.278 13.242 89.969 1.00 53.82 244 LYS C CA 1
ATOM 5828 C C . LYS C 1 244 ? -40.075 14.081 91.231 1.00 53.91 244 LYS C C 1
ATOM 5829 O O . LYS C 1 244 ? -39.085 13.905 91.951 1.00 53.78 244 LYS C O 1
ATOM 5836 N N . MET D 1 1 ? 15.223 39.497 20.647 1.00 50.34 1 MET D N 1
ATOM 5837 C CA . MET D 1 1 ? 15.197 39.486 19.154 1.00 50.08 1 MET D CA 1
ATOM 5838 C C . MET D 1 1 ? 14.771 40.830 18.560 1.00 50.24 1 MET D C 1
ATOM 5839 O O . MET D 1 1 ? 14.193 41.672 19.254 1.00 50.20 1 MET D O 1
ATOM 5844 N N . VAL D 1 2 ? 15.064 41.012 17.271 1.00 50.35 2 VAL D N 1
ATOM 5845 C CA . VAL D 1 2 ? 14.815 42.272 16.566 1.00 50.42 2 VAL D CA 1
ATOM 5846 C C . VAL D 1 2 ? 13.352 42.403 16.120 1.00 50.52 2 VAL D C 1
ATOM 5847 O O . VAL D 1 2 ? 12.687 41.401 15.858 1.00 50.50 2 VAL D O 1
ATOM 5851 N N . LYS D 1 3 ? 12.875 43.647 16.043 1.00 50.52 3 LYS D N 1
ATOM 5852 C CA . LYS D 1 3 ? 11.505 43.990 15.637 1.00 50.65 3 LYS D CA 1
ATOM 5853 C C . LYS D 1 3 ? 10.928 43.161 14.483 1.00 50.60 3 LYS D C 1
ATOM 5854 O O . LYS D 1 3 ? 9.778 42.717 14.547 1.00 50.60 3 LYS D O 1
ATOM 5860 N N . ASP D 1 4 ? 11.719 42.964 13.431 1.00 50.55 4 ASP D N 1
ATOM 5861 C CA . ASP D 1 4 ? 11.231 42.280 12.233 1.00 50.61 4 ASP D CA 1
ATOM 5862 C C . ASP D 1 4 ? 11.163 40.776 12.416 1.00 50.07 4 ASP D C 1
ATOM 5863 O O . ASP D 1 4 ? 10.504 40.084 11.643 1.00 50.20 4 ASP D O 1
ATOM 5868 N N . GLU D 1 5 ? 11.846 40.276 13.439 1.00 49.37 5 GLU D N 1
ATOM 5869 C CA . GLU D 1 5 ? 11.810 38.862 13.749 1.00 48.84 5 GLU D CA 1
ATOM 5870 C C . GLU D 1 5 ? 10.637 38.556 14.691 1.00 48.32 5 GLU D C 1
ATOM 5871 O O . GLU D 1 5 ? 10.053 37.479 14.611 1.00 48.15 5 GLU D O 1
ATOM 5877 N N . VAL D 1 6 ? 10.265 39.510 15.549 1.00 47.59 6 VAL D N 1
ATOM 5878 C CA . VAL D 1 6 ? 9.105 39.311 16.430 1.00 47.09 6 VAL D CA 1
ATOM 5879 C C . VAL D 1 6 ? 7.784 39.199 15.649 1.00 46.62 6 VAL D C 1
ATOM 5880 O O . VAL D 1 6 ? 6.948 38.355 15.978 1.00 46.55 6 VAL D O 1
ATOM 5884 N N . ILE D 1 7 ? 7.612 40.024 14.614 1.00 46.14 7 ILE D N 1
ATOM 5885 C CA . ILE D 1 7 ? 6.393 39.996 13.785 1.00 45.71 7 ILE D CA 1
ATOM 5886 C C . ILE D 1 7 ? 6.242 38.694 12.992 1.00 45.13 7 ILE D C 1
ATOM 5887 O O . ILE D 1 7 ? 5.140 38.366 12.542 1.00 45.40 7 ILE D O 1
ATOM 5892 N N . LYS D 1 8 ? 7.348 37.963 12.845 1.00 44.20 8 LYS D N 1
ATOM 5893 C CA . LYS D 1 8 ? 7.374 36.655 12.187 1.00 43.42 8 LYS D CA 1
ATOM 5894 C C . LYS D 1 8 ? 6.860 35.516 13.072 1.00 42.72 8 LYS D C 1
ATOM 5895 O O . LYS D 1 8 ? 6.484 34.451 12.574 1.00 42.91 8 LYS D O 1
ATOM 5901 N N . GLN D 1 9 ? 6.847 35.742 14.380 1.00 41.66 9 GLN D N 1
ATOM 5902 C CA . GLN D 1 9 ? 6.408 34.737 15.340 1.00 40.82 9 GLN D CA 1
ATOM 5903 C C . GLN D 1 9 ? 4.884 34.591 15.342 1.00 40.03 9 GLN D C 1
ATOM 5904 O O . GLN D 1 9 ? 4.168 35.585 15.239 1.00 39.99 9 GLN D O 1
ATOM 5910 N N . ILE D 1 10 ? 4.400 33.351 15.443 1.00 39.09 10 ILE D N 1
ATOM 5911 C CA . ILE D 1 10 ? 2.952 33.056 15.385 1.00 38.04 10 ILE D CA 1
ATOM 5912 C C . ILE D 1 10 ? 2.195 33.321 16.704 1.00 37.50 10 ILE D C 1
ATOM 5913 O O . ILE D 1 10 ? 1.030 33.726 16.682 1.00 37.39 10 ILE D O 1
ATOM 5918 N N . SER D 1 11 ? 2.862 33.102 17.836 1.00 36.50 11 SER D N 1
ATOM 5919 C CA . SER D 1 11 ? 2.241 33.263 19.155 1.00 36.16 11 SER D CA 1
ATOM 5920 C C . SER D 1 11 ? 3.301 33.480 20.237 1.00 35.58 11 SER D C 1
ATOM 5921 O O . SER D 1 11 ? 4.497 33.571 19.930 1.00 35.26 11 SER D O 1
ATOM 5924 N N . THR D 1 12 ? 2.853 33.576 21.491 1.00 34.92 12 THR D N 1
ATOM 5925 C CA . THR D 1 12 ? 3.752 33.617 22.655 1.00 34.61 12 THR D CA 1
ATOM 5926 C C . THR D 1 12 ? 3.536 32.391 23.560 1.00 34.29 12 THR D C 1
ATOM 5927 O O . THR D 1 12 ? 2.521 31.718 23.428 1.00 34.07 12 THR D O 1
ATOM 5931 N N . PRO D 1 13 ? 4.489 32.085 24.475 1.00 34.56 13 PRO D N 1
ATOM 5932 C CA . PRO D 1 13 ? 5.811 32.688 24.749 1.00 34.44 13 PRO D CA 1
ATOM 5933 C C . PRO D 1 13 ? 6.615 32.915 23.477 1.00 34.67 13 PRO D C 1
ATOM 5934 O O . PRO D 1 13 ? 6.672 32.036 22.617 1.00 34.94 13 PRO D O 1
ATOM 5938 N N . LEU D 1 14 ? 7.225 34.092 23.368 1.00 34.73 14 LEU D N 1
ATOM 5939 C CA . LEU D 1 14 ? 7.960 34.500 22.169 1.00 34.52 14 LEU D CA 1
ATOM 5940 C C . LEU D 1 14 ? 8.975 33.475 21.618 1.00 34.58 14 LEU D C 1
ATOM 5941 O O . LEU D 1 14 ? 9.033 33.241 20.393 1.00 34.74 14 LEU D O 1
ATOM 5946 N N . THR D 1 15 ? 9.770 32.878 22.505 1.00 34.48 15 THR D N 1
ATOM 5947 C CA . THR D 1 15 ? 10.821 31.928 22.085 1.00 34.58 15 THR D CA 1
ATOM 5948 C C . THR D 1 15 ? 10.426 30.455 22.282 1.00 34.29 15 THR D C 1
ATOM 5949 O O . THR D 1 15 ? 11.264 29.553 22.151 1.00 34.68 15 THR D O 1
ATOM 5953 N N . SER D 1 16 ? 9.150 30.234 22.595 1.00 33.76 16 SER D N 1
ATOM 5954 C CA . SER D 1 16 ? 8.591 28.906 22.853 1.00 33.16 16 SER D CA 1
ATOM 5955 C C . SER D 1 16 ? 7.057 28.973 22.754 1.00 32.70 16 SER D C 1
ATOM 5956 O O . SER D 1 16 ? 6.361 28.834 23.759 1.00 32.97 16 SER D O 1
ATOM 5959 N N . PRO D 1 17 ? 6.520 29.181 21.535 1.00 32.36 17 PRO D N 1
ATOM 5960 C CA . PRO D 1 17 ? 5.100 29.521 21.399 1.00 32.01 17 PRO D CA 1
ATOM 5961 C C . PRO D 1 17 ? 4.153 28.432 21.908 1.00 31.80 17 PRO D C 1
ATOM 5962 O O . PRO D 1 17 ? 4.525 27.251 21.958 1.00 32.07 17 PRO D O 1
ATOM 5966 N N . ALA D 1 18 ? 2.943 28.836 22.286 1.00 31.26 18 ALA D N 1
ATOM 5967 C CA . ALA D 1 18 ? 1.921 27.909 22.751 1.00 31.22 18 ALA D CA 1
ATOM 5968 C C . ALA D 1 18 ? 1.661 26.816 21.725 1.00 31.12 18 ALA D C 1
ATOM 5969 O O . ALA D 1 18 ? 1.292 25.699 22.083 1.00 30.94 18 ALA D O 1
ATOM 5971 N N . PHE D 1 19 ? 1.857 27.155 20.452 1.00 31.27 19 PHE D N 1
ATOM 5972 C CA . PHE D 1 19 ? 1.706 26.210 19.337 1.00 31.47 19 PHE D CA 1
ATOM 5973 C C . PHE D 1 19 ? 2.663 26.566 18.188 1.00 32.04 19 PHE D C 1
ATOM 5974 O O . PHE D 1 19 ? 3.081 27.724 18.073 1.00 32.28 19 PHE D O 1
ATOM 5982 N N . PRO D 1 20 ? 3.052 25.572 17.362 1.00 32.46 20 PRO D N 1
ATOM 5983 C CA . PRO D 1 20 ? 3.841 25.900 16.171 1.00 32.88 20 PRO D CA 1
ATOM 5984 C C . PRO D 1 20 ? 2.951 26.285 14.978 1.00 33.54 20 PRO D C 1
ATOM 5985 O O . PRO D 1 20 ? 1.727 26.177 15.075 1.00 33.31 20 PRO D O 1
ATOM 5989 N N . ARG D 1 21 ? 3.569 26.733 13.878 1.00 34.21 21 ARG D N 1
ATOM 5990 C CA . ARG D 1 21 ? 2.875 26.927 12.599 1.00 35.38 21 ARG D CA 1
ATOM 5991 C C . ARG D 1 21 ? 2.485 25.565 12.005 1.00 34.97 21 ARG D C 1
ATOM 5992 O O . ARG D 1 21 ? 3.225 24.593 12.120 1.00 34.93 21 ARG D O 1
ATOM 6000 N N . GLY D 1 22 ? 1.326 25.500 11.365 1.00 35.21 22 GLY D N 1
ATOM 6001 C CA . GLY D 1 22 ? 0.885 24.265 10.723 1.00 35.33 22 GLY D CA 1
ATOM 6002 C C . GLY D 1 22 ? 1.553 24.050 9.368 1.00 35.57 22 GLY D C 1
ATOM 6003 O O . GLY D 1 22 ? 2.592 24.655 9.087 1.00 35.72 22 GLY D O 1
ATOM 6004 N N . PRO D 1 23 ? 0.953 23.205 8.505 1.00 35.32 23 PRO D N 1
ATOM 6005 C CA . PRO D 1 23 ? -0.319 22.507 8.709 1.00 35.18 23 PRO D CA 1
ATOM 6006 C C . PRO D 1 23 ? -0.255 21.469 9.827 1.00 34.97 23 PRO D C 1
ATOM 6007 O O . PRO D 1 23 ? 0.822 20.937 10.122 1.00 34.73 23 PRO D O 1
ATOM 6011 N N . TYR D 1 24 ? -1.404 21.196 10.443 1.00 34.62 24 TYR D N 1
ATOM 6012 C CA . TYR D 1 24 ? -1.483 20.191 11.502 1.00 34.28 24 TYR D CA 1
ATOM 6013 C C . TYR D 1 24 ? -2.104 18.937 10.933 1.00 34.29 24 TYR D C 1
ATOM 6014 O O . TYR D 1 24 ? -3.294 18.907 10.634 1.00 34.29 24 TYR D O 1
ATOM 6023 N N . LYS D 1 25 ? -1.273 17.914 10.759 1.00 34.47 25 LYS D N 1
ATOM 6024 C CA . LYS D 1 25 ? -1.687 16.696 10.088 1.00 34.81 25 LYS D CA 1
ATOM 6025 C C . LYS D 1 25 ? -2.129 15.638 11.080 1.00 34.76 25 LYS D C 1
ATOM 6026 O O . LYS D 1 25 ? -1.342 15.144 11.892 1.00 34.94 25 LYS D O 1
ATOM 6032 N N . PHE D 1 26 ? -3.417 15.322 11.020 1.00 34.76 26 PHE D N 1
ATOM 6033 C CA . PHE D 1 26 ? -4.044 14.376 11.933 1.00 34.46 26 PHE D CA 1
ATOM 6034 C C . PHE D 1 26 ? -4.019 13.012 11.280 1.00 34.42 26 PHE D C 1
ATOM 6035 O O . PHE D 1 26 ? -4.851 12.698 10.447 1.00 34.40 26 PHE D O 1
ATOM 6043 N N . HIS D 1 27 ? -3.033 12.212 11.647 1.00 34.97 27 HIS D N 1
ATOM 6044 C CA . HIS D 1 27 ? -2.928 10.848 11.158 1.00 34.87 27 HIS D CA 1
ATOM 6045 C C . HIS D 1 27 ? -3.608 9.924 12.150 1.00 34.93 27 HIS D C 1
ATOM 6046 O O . HIS D 1 27 ? -3.318 9.976 13.350 1.00 35.13 27 HIS D O 1
ATOM 6053 N N . ASN D 1 28 ? -4.519 9.094 11.643 1.00 34.70 28 ASN D N 1
ATOM 6054 C CA . ASN D 1 28 ? -5.283 8.154 12.462 1.00 34.58 28 ASN D CA 1
ATOM 6055 C C . ASN D 1 28 ? -6.086 8.825 13.571 1.00 34.49 28 ASN D C 1
ATOM 6056 O O . ASN D 1 28 ? -6.008 8.429 14.740 1.00 34.34 28 ASN D O 1
ATOM 6061 N N . ARG D 1 29 ? -6.839 9.857 13.195 1.00 34.23 29 ARG D N 1
ATOM 6062 C CA . ARG D 1 29 ? -7.858 10.422 14.063 1.00 33.99 29 ARG D CA 1
ATOM 6063 C C . ARG D 1 29 ? -9.009 9.419 14.145 1.00 33.65 29 ARG D C 1
ATOM 6064 O O . ARG D 1 29 ? -9.568 9.005 13.126 1.00 33.74 29 ARG D O 1
ATOM 6072 N N . GLU D 1 30 ? -9.341 9.018 15.363 1.00 33.11 30 GLU D N 1
ATOM 6073 C CA . GLU D 1 30 ? -10.394 8.044 15.586 1.00 32.79 30 GLU D CA 1
ATOM 6074 C C . GLU D 1 30 ? -11.612 8.765 16.154 1.00 32.14 30 GLU D C 1
ATOM 6075 O O . GLU D 1 30 ? -11.543 9.344 17.232 1.00 31.77 30 GLU D O 1
ATOM 6081 N N . TYR D 1 31 ? -12.707 8.758 15.396 1.00 31.93 31 TYR D N 1
ATOM 6082 C CA . TYR D 1 31 ? -13.973 9.373 15.820 1.00 31.81 31 TYR D CA 1
ATOM 6083 C C . TYR D 1 31 ? -14.899 8.351 16.469 1.00 31.39 31 TYR D C 1
ATOM 6084 O O . TYR D 1 31 ? -14.993 7.207 16.031 1.00 31.33 31 TYR D O 1
ATOM 6093 N N . PHE D 1 32 ? -15.586 8.793 17.508 1.00 31.00 32 PHE D N 1
ATOM 6094 C CA . PHE D 1 32 ? -16.724 8.097 18.047 1.00 30.86 32 PHE D CA 1
ATOM 6095 C C . PHE D 1 32 ? -17.812 9.160 18.197 1.00 31.27 32 PHE D C 1
ATOM 6096 O O . PHE D 1 32 ? -17.812 9.941 19.159 1.00 31.09 32 PHE D O 1
ATOM 6104 N N . ASN D 1 33 ? -18.716 9.179 17.212 1.00 31.51 33 ASN D N 1
ATOM 6105 C CA . ASN D 1 33 ? -19.816 10.134 17.118 1.00 31.82 33 ASN D CA 1
ATOM 6106 C C . ASN D 1 33 ? -21.144 9.543 17.560 1.00 31.48 33 ASN D C 1
ATOM 6107 O O . ASN D 1 33 ? -21.409 8.378 17.323 1.00 31.51 33 ASN D O 1
ATOM 6112 N N . ILE D 1 34 ? -21.986 10.358 18.189 1.00 31.27 34 ILE D N 1
ATOM 6113 C CA . ILE D 1 34 ? -23.300 9.906 18.640 1.00 31.02 34 ILE D CA 1
ATOM 6114 C C . ILE D 1 34 ? -24.336 11.011 18.408 1.00 31.04 34 ILE D C 1
ATOM 6115 O O . ILE D 1 34 ? -24.327 12.035 19.097 1.00 30.80 34 ILE D O 1
ATOM 6120 N N . VAL D 1 35 ? -25.218 10.803 17.431 1.00 30.82 35 VAL D N 1
ATOM 6121 C CA . VAL D 1 35 ? -26.279 11.761 17.149 1.00 30.74 35 VAL D CA 1
ATOM 6122 C C . VAL D 1 35 ? -27.476 11.425 18.004 1.00 30.82 35 VAL D C 1
ATOM 6123 O O . VAL D 1 35 ? -28.021 10.322 17.935 1.00 30.87 35 VAL D O 1
ATOM 6127 N N . TYR D 1 36 ? -27.888 12.378 18.822 1.00 31.22 36 TYR D N 1
ATOM 6128 C CA . TYR D 1 36 ? -29.045 12.151 19.662 1.00 31.34 36 TYR D CA 1
ATOM 6129 C C . TYR D 1 36 ? -30.006 13.339 19.668 1.00 31.70 36 TYR D C 1
ATOM 6130 O O . TYR D 1 36 ? -29.620 14.471 19.381 1.00 31.07 36 TYR D O 1
ATOM 6139 N N . ARG D 1 37 ? -31.262 13.045 19.980 1.00 32.53 37 ARG D N 1
ATOM 6140 C CA . ARG D 1 37 ? -32.311 14.040 20.075 1.00 33.78 37 ARG D CA 1
ATOM 6141 C C . ARG D 1 37 ? -32.339 14.564 21.506 1.00 34.12 37 ARG D C 1
ATOM 6142 O O . ARG D 1 37 ? -32.157 13.793 22.457 1.00 34.03 37 ARG D O 1
ATOM 6150 N N . THR D 1 38 ? -32.558 15.872 21.648 1.00 34.73 38 THR D N 1
ATOM 6151 C CA . THR D 1 38 ? -32.605 16.532 22.957 1.00 35.37 38 THR D CA 1
ATOM 6152 C C . THR D 1 38 ? -33.869 17.408 23.089 1.00 36.12 38 THR D C 1
ATOM 6153 O O . THR D 1 38 ? -34.695 17.435 22.179 1.00 36.05 38 THR D O 1
ATOM 6157 N N . ASP D 1 39 ? -34.026 18.089 24.228 1.00 36.97 39 ASP D N 1
ATOM 6158 C CA . ASP D 1 39 ? -35.029 19.148 24.378 1.00 38.12 39 ASP D CA 1
ATOM 6159 C C . ASP D 1 39 ? -34.799 20.252 23.351 1.00 38.17 39 ASP D C 1
ATOM 6160 O O . ASP D 1 39 ? -33.674 20.748 23.198 1.00 38.36 39 ASP D O 1
ATOM 6165 N N . MET D 1 40 ? -35.865 20.655 22.671 1.00 38.42 40 MET D N 1
ATOM 6166 C CA . MET D 1 40 ? -35.789 21.778 21.737 1.00 38.74 40 MET D CA 1
ATOM 6167 C C . MET D 1 40 ? -35.531 23.090 22.476 1.00 38.94 40 MET D C 1
ATOM 6168 O O . MET D 1 40 ? -34.699 23.897 22.051 1.00 38.80 40 MET D O 1
ATOM 6173 N N . ASP D 1 41 ? -36.234 23.284 23.590 1.00 39.43 41 ASP D N 1
ATOM 6174 C CA . ASP D 1 41 ? -36.109 24.505 24.378 1.00 40.00 41 ASP D CA 1
ATOM 6175 C C . ASP D 1 41 ? -34.693 24.728 24.900 1.00 39.86 41 ASP D C 1
ATOM 6176 O O . ASP D 1 41 ? -34.177 25.840 24.819 1.00 40.07 41 ASP D O 1
ATOM 6181 N N . ALA D 1 42 ? -34.079 23.665 25.419 1.00 39.92 42 ALA D N 1
ATOM 6182 C CA . ALA D 1 42 ? -32.678 23.680 25.848 1.00 39.81 42 ALA D CA 1
ATOM 6183 C C . ALA D 1 42 ? -31.700 23.918 24.687 1.00 39.97 42 ALA D C 1
ATOM 6184 O O . ALA D 1 42 ? -30.721 24.653 24.839 1.00 40.09 42 ALA D O 1
ATOM 6186 N N . LEU D 1 43 ? -31.964 23.304 23.534 1.00 40.14 43 LEU D N 1
ATOM 6187 C CA . LEU D 1 43 ? -31.102 23.464 22.353 1.00 40.54 43 LEU D CA 1
ATOM 6188 C C . LEU D 1 43 ? -31.145 24.907 21.849 1.00 40.92 43 LEU D C 1
ATOM 6189 O O . LEU D 1 43 ? -30.107 25.521 21.606 1.00 40.86 43 LEU D O 1
ATOM 6194 N N . ARG D 1 44 ? -32.362 25.438 21.734 1.00 41.64 44 ARG D N 1
ATOM 6195 C CA . ARG D 1 44 ? -32.625 26.786 21.225 1.00 42.50 44 ARG D CA 1
ATOM 6196 C C . ARG D 1 44 ? -31.903 27.879 22.016 1.00 42.56 44 ARG D C 1
ATOM 6197 O O . ARG D 1 44 ? -31.427 28.859 21.440 1.00 42.58 44 ARG D O 1
ATOM 6205 N N . LYS D 1 45 ? -31.816 27.698 23.332 1.00 42.82 45 LYS D N 1
ATOM 6206 C CA . LYS D 1 45 ? -31.129 28.642 24.209 1.00 43.38 45 LYS D CA 1
ATOM 6207 C C . LYS D 1 45 ? -29.623 28.706 23.922 1.00 43.21 45 LYS D C 1
ATOM 6208 O O . LYS D 1 45 ? -28.977 29.743 24.117 1.00 43.59 45 LYS D O 1
ATOM 6214 N N . VAL D 1 46 ? -29.087 27.594 23.433 1.00 42.81 46 VAL D N 1
ATOM 6215 C CA . VAL D 1 46 ? -27.651 27.386 23.290 1.00 42.20 46 VAL D CA 1
ATOM 6216 C C . VAL D 1 46 ? -27.088 27.802 21.913 1.00 41.70 46 VAL D C 1
ATOM 6217 O O . VAL D 1 46 ? -25.958 28.287 21.825 1.00 41.58 46 VAL D O 1
ATOM 6221 N N . VAL D 1 47 ? -27.884 27.622 20.859 1.00 41.12 47 VAL D N 1
ATOM 6222 C CA . VAL D 1 47 ? -27.471 27.915 19.481 1.00 40.42 47 VAL D CA 1
ATOM 6223 C C . VAL D 1 47 ? -27.604 29.414 19.200 1.00 40.17 47 VAL D C 1
ATOM 6224 O O . VAL D 1 47 ? -28.662 29.996 19.445 1.00 40.18 47 VAL D O 1
ATOM 6228 N N . PRO D 1 48 ? -26.533 30.055 18.696 1.00 39.92 48 PRO D N 1
ATOM 6229 C CA . PRO D 1 48 ? -26.663 31.494 18.471 1.00 39.72 48 PRO D CA 1
ATOM 6230 C C . PRO D 1 48 ? -27.302 31.841 17.126 1.00 39.74 48 PRO D C 1
ATOM 6231 O O . PRO D 1 48 ? -27.000 31.222 16.105 1.00 39.40 48 PRO D O 1
ATOM 6235 N N . GLU D 1 49 ? -28.188 32.831 17.143 1.00 39.83 49 GLU D N 1
ATOM 6236 C CA . GLU D 1 49 ? -28.709 33.407 15.919 1.00 39.78 49 GLU D CA 1
ATOM 6237 C C . GLU D 1 49 ? -27.554 34.067 15.183 1.00 39.37 49 GLU D C 1
ATOM 6238 O O . GLU D 1 49 ? -26.684 34.647 15.826 1.00 38.97 49 GLU D O 1
ATOM 6244 N N . PRO D 1 50 ? -27.554 34.017 13.834 1.00 39.30 50 PRO D N 1
ATOM 6245 C CA . PRO D 1 50 ? -28.653 33.658 12.944 1.00 39.05 50 PRO D CA 1
ATOM 6246 C C . PRO D 1 50 ? -28.732 32.177 12.529 1.00 38.87 50 PRO D C 1
ATOM 6247 O O . PRO D 1 50 ? -29.403 31.861 11.539 1.00 38.67 50 PRO D O 1
ATOM 6251 N N . LEU D 1 51 ? -28.066 31.285 13.265 1.00 38.61 51 LEU D N 1
ATOM 6252 C CA . LEU D 1 51 ? -28.114 29.855 12.950 1.00 38.39 51 LEU D CA 1
ATOM 6253 C C . LEU D 1 51 ? -29.491 29.287 13.249 1.00 38.71 51 LEU D C 1
ATOM 6254 O O . LEU D 1 51 ? -30.135 29.683 14.222 1.00 38.71 51 LEU D O 1
ATOM 6259 N N . GLU D 1 52 ? -29.940 28.364 12.401 1.00 38.99 52 GLU D N 1
ATOM 6260 C CA . GLU D 1 52 ? -31.281 27.797 12.520 1.00 39.61 52 GLU D CA 1
ATOM 6261 C C . GLU D 1 52 ? -31.274 26.301 12.835 1.00 39.06 52 GLU D C 1
ATOM 6262 O O . GLU D 1 52 ? -30.453 25.543 12.316 1.00 38.68 52 GLU D O 1
ATOM 6268 N N . ILE D 1 53 ? -32.218 25.899 13.679 1.00 39.01 53 ILE D N 1
ATOM 6269 C CA . ILE D 1 53 ? -32.403 24.508 14.064 1.00 39.05 53 ILE D CA 1
ATOM 6270 C C . ILE D 1 53 ? -33.578 23.900 13.289 1.00 39.51 53 ILE D C 1
ATOM 6271 O O . ILE D 1 53 ? -34.642 24.514 13.167 1.00 39.52 53 ILE D O 1
ATOM 6276 N N . ASP D 1 54 ? -33.364 22.698 12.761 1.00 39.93 54 ASP D N 1
ATOM 6277 C CA . ASP D 1 54 ? -34.431 21.871 12.213 1.00 40.37 54 ASP D CA 1
ATOM 6278 C C . ASP D 1 54 ? -34.964 20.948 13.320 1.00 40.31 54 ASP D C 1
ATOM 6279 O O . ASP D 1 54 ? -35.780 21.363 14.140 1.00 40.59 54 ASP D O 1
ATOM 6284 N N . GLU D 1 55 ? -34.491 19.704 13.353 1.00 40.35 55 GLU D N 1
ATOM 6285 C CA . GLU D 1 55 ? -34.801 18.775 14.445 1.00 40.25 55 GLU D CA 1
ATOM 6286 C C . GLU D 1 55 ? -33.875 19.028 15.641 1.00 39.76 55 GLU D C 1
ATOM 6287 O O . GLU D 1 55 ? -32.712 19.389 15.445 1.00 39.84 55 GLU D O 1
ATOM 6293 N N . PRO D 1 56 ? -34.372 18.821 16.884 1.00 39.28 56 PRO D N 1
ATOM 6294 C CA . PRO D 1 56 ? -33.544 19.089 18.069 1.00 38.74 56 PRO D CA 1
ATOM 6295 C C . PRO D 1 56 ? -32.429 18.062 18.275 1.00 38.26 56 PRO D C 1
ATOM 6296 O O . PRO D 1 56 ? -32.488 17.265 19.213 1.00 38.25 56 PRO D O 1
ATOM 6300 N N . LEU D 1 57 ? -31.411 18.104 17.416 1.00 37.62 57 LEU D N 1
ATOM 6301 C CA . LEU D 1 57 ? -30.344 17.107 17.436 1.00 36.82 57 LEU D CA 1
ATOM 6302 C C . LEU D 1 57 ? -29.022 17.627 17.994 1.00 36.47 57 LEU D C 1
ATOM 6303 O O . LEU D 1 57 ? -28.710 18.820 17.892 1.00 36.51 57 LEU D O 1
ATOM 6308 N N . VAL D 1 58 ? -28.261 16.705 18.590 1.00 35.84 58 VAL D N 1
ATOM 6309 C CA . VAL D 1 58 ? -26.921 16.959 19.104 1.00 35.00 58 VAL D CA 1
ATOM 6310 C C . VAL D 1 58 ? -25.999 15.831 18.638 1.00 34.94 58 VAL D C 1
ATOM 6311 O O . VAL D 1 58 ? -26.364 14.658 18.689 1.00 35.04 58 VAL D O 1
ATOM 6315 N N . ARG D 1 59 ? -24.808 16.188 18.174 1.00 34.56 59 ARG D N 1
ATOM 6316 C CA . ARG D 1 59 ? -23.797 15.195 17.863 1.00 34.45 59 ARG D CA 1
ATOM 6317 C C . ARG D 1 59 ? -22.744 15.199 18.960 1.00 34.12 59 ARG D C 1
ATOM 6318 O O . ARG D 1 59 ? -21.916 16.112 19.028 1.00 34.27 59 ARG D O 1
ATOM 6326 N N . PHE D 1 60 ? -22.799 14.199 19.833 1.00 33.65 60 PHE D N 1
ATOM 6327 C CA . PHE D 1 60 ? -21.741 13.991 20.808 1.00 33.26 60 PHE D CA 1
ATOM 6328 C C . PHE D 1 60 ? -20.526 13.403 20.100 1.00 33.34 60 PHE D C 1
ATOM 6329 O O . PHE D 1 60 ? -20.656 12.574 19.190 1.00 33.28 60 PHE D O 1
ATOM 6337 N N . GLU D 1 61 ? -19.345 13.853 20.507 1.00 33.47 61 GLU D N 1
ATOM 6338 C CA . GLU D 1 61 ? -18.106 13.410 19.876 1.00 33.95 61 GLU D CA 1
ATOM 6339 C C . GLU D 1 61 ? -17.056 13.057 20.898 1.00 33.78 61 GLU D C 1
ATOM 6340 O O . GLU D 1 61 ? -16.942 13.700 21.935 1.00 33.21 61 GLU D O 1
ATOM 6346 N N . ILE D 1 62 ? -16.312 12.001 20.597 1.00 34.22 62 ILE D N 1
ATOM 6347 C CA . ILE D 1 62 ? -15.018 11.773 21.221 1.00 34.71 62 ILE D CA 1
ATOM 6348 C C . ILE D 1 62 ? -14.020 11.367 20.136 1.00 34.91 62 ILE D C 1
ATOM 6349 O O . ILE D 1 62 ? -14.315 10.518 19.300 1.00 34.82 62 ILE D O 1
ATOM 6354 N N . MET D 1 63 ? -12.864 12.027 20.143 1.00 35.16 63 MET D N 1
ATOM 6355 C CA . MET D 1 63 ? -11.841 11.859 19.122 1.00 35.91 63 MET D CA 1
ATOM 6356 C C . MET D 1 63 ? -10.490 11.526 19.735 1.00 35.05 63 MET D C 1
ATOM 6357 O O . MET D 1 63 ? -9.923 12.330 20.470 1.00 35.20 63 MET D O 1
ATOM 6362 N N . ALA D 1 64 ? -9.983 10.334 19.439 1.00 34.72 64 ALA D N 1
ATOM 6363 C CA . ALA D 1 64 ? -8.612 9.977 19.790 1.00 34.13 64 ALA D CA 1
ATOM 6364 C C . ALA D 1 64 ? -7.669 10.476 18.703 1.00 34.07 64 ALA D C 1
ATOM 6365 O O . ALA D 1 64 ? -7.777 10.071 17.539 1.00 34.22 64 ALA D O 1
ATOM 6367 N N . MET D 1 65 ? -6.764 11.377 19.079 1.00 34.03 65 MET D N 1
ATOM 6368 C CA . MET D 1 65 ? -5.745 11.890 18.161 1.00 34.09 65 MET D CA 1
ATOM 6369 C C . MET D 1 65 ? -4.418 11.179 18.388 1.00 34.05 65 MET D C 1
ATOM 6370 O O . MET D 1 65 ? -3.529 11.692 19.061 1.00 33.94 65 MET D O 1
ATOM 6375 N N . HIS D 1 66 ? -4.300 9.991 17.807 1.00 34.25 66 HIS D N 1
ATOM 6376 C CA . HIS D 1 66 ? -3.136 9.132 17.990 1.00 34.38 66 HIS D CA 1
ATOM 6377 C C . HIS D 1 66 ? -1.830 9.767 17.549 1.00 34.46 66 HIS D C 1
ATOM 6378 O O . HIS D 1 66 ? -0.781 9.496 18.137 1.00 34.50 66 HIS D O 1
ATOM 6385 N N . ASP D 1 67 ? -1.891 10.602 16.514 1.00 34.40 67 ASP D N 1
ATOM 6386 C CA . ASP D 1 67 ? -0.678 11.102 15.882 1.00 34.61 67 ASP D CA 1
ATOM 6387 C C . ASP D 1 67 ? -0.934 12.400 15.119 1.00 34.24 67 ASP D C 1
ATOM 6388 O O . ASP D 1 67 ? -1.151 12.376 13.902 1.00 34.47 67 ASP D O 1
ATOM 6393 N N . THR D 1 68 ? -0.897 13.519 15.846 1.00 33.69 68 THR D N 1
ATOM 6394 C CA . THR D 1 68 ? -1.121 14.852 15.282 1.00 33.45 68 THR D CA 1
ATOM 6395 C C . THR D 1 68 ? 0.170 15.660 15.230 1.00 33.17 68 THR D C 1
ATOM 6396 O O . THR D 1 68 ? 0.760 15.958 16.270 1.00 33.57 68 THR D O 1
ATOM 6400 N N . SER D 1 69 ? 0.592 16.023 14.019 1.00 32.74 69 SER D N 1
ATOM 6401 C CA . SER D 1 69 ? 1.829 16.774 13.822 1.00 32.26 69 SER D CA 1
ATOM 6402 C C . SER D 1 69 ? 1.688 18.190 14.374 1.00 32.11 69 SER D C 1
ATOM 6403 O O . SER D 1 69 ? 0.637 18.821 14.235 1.00 31.58 69 SER D O 1
ATOM 6406 N N . GLY D 1 70 ? 2.752 18.668 15.014 1.00 32.04 70 GLY D N 1
ATOM 6407 C CA . GLY D 1 70 ? 2.745 19.952 15.697 1.00 31.69 70 GLY D CA 1
ATOM 6408 C C . GLY D 1 70 ? 2.160 19.866 17.095 1.00 31.87 70 GLY D C 1
ATOM 6409 O O . GLY D 1 70 ? 2.606 20.572 17.998 1.00 31.78 70 GLY D O 1
ATOM 6410 N N . LEU D 1 71 ? 1.167 18.997 17.287 1.00 31.75 71 LEU D N 1
ATOM 6411 C CA . LEU D 1 71 ? 0.363 19.048 18.511 1.00 31.95 71 LEU D CA 1
ATOM 6412 C C . LEU D 1 71 ? 0.640 17.930 19.513 1.00 32.00 71 LEU D C 1
ATOM 6413 O O . LEU D 1 71 ? 0.832 18.199 20.695 1.00 31.69 71 LEU D O 1
ATOM 6418 N N . GLY D 1 72 ? 0.659 16.686 19.032 1.00 32.02 72 GLY D N 1
ATOM 6419 C CA . GLY D 1 72 ? 0.974 15.538 19.869 1.00 32.02 72 GLY D CA 1
ATOM 6420 C C . GLY D 1 72 ? -0.060 14.433 19.807 1.00 32.29 72 GLY D C 1
ATOM 6421 O O . GLY D 1 72 ? -0.743 14.261 18.796 1.00 32.36 72 GLY D O 1
ATOM 6422 N N . CYS D 1 73 ? -0.163 13.684 20.902 1.00 32.42 73 CYS D N 1
ATOM 6423 C CA . CYS D 1 73 ? -1.096 12.570 21.029 1.00 32.81 73 CYS D CA 1
ATOM 6424 C C . CYS D 1 73 ? -2.051 12.838 22.184 1.00 32.38 73 CYS D C 1
ATOM 6425 O O . CYS D 1 73 ? -1.644 12.897 23.342 1.00 32.46 73 CYS D O 1
ATOM 6428 N N . TYR D 1 74 ? -3.323 13.019 21.855 1.00 31.93 74 TYR D N 1
ATOM 6429 C CA . TYR D 1 74 ? -4.306 13.476 22.836 1.00 31.55 74 TYR D CA 1
ATOM 6430 C C . TYR D 1 74 ? -5.725 13.027 22.471 1.00 31.23 74 TYR D C 1
ATOM 6431 O O . TYR D 1 74 ? -5.941 12.428 21.404 1.00 30.12 74 TYR D O 1
ATOM 6440 N N . THR D 1 75 ? -6.675 13.309 23.367 1.00 31.00 75 THR D N 1
ATOM 6441 C CA . THR D 1 75 ? -8.078 12.926 23.175 1.00 30.81 75 THR D CA 1
ATOM 6442 C C . THR D 1 75 ? -8.987 14.146 23.354 1.00 31.18 75 THR D C 1
ATOM 6443 O O . THR D 1 75 ? -8.648 15.091 24.059 1.00 31.05 75 THR D O 1
ATOM 6447 N N . GLU D 1 76 ? -10.143 14.109 22.703 1.00 31.43 76 GLU D N 1
ATOM 6448 C CA . GLU D 1 76 ? -11.023 15.256 22.610 1.00 31.68 76 GLU D CA 1
ATOM 6449 C C . GLU D 1 76 ? -12.452 14.760 22.688 1.00 31.39 76 GLU D C 1
ATOM 6450 O O . GLU D 1 76 ? -12.776 13.713 22.126 1.00 31.73 76 GLU D O 1
ATOM 6456 N N . SER D 1 77 ? -13.311 15.502 23.373 1.00 30.64 77 SER D N 1
ATOM 6457 C CA . SER D 1 77 ? -14.711 15.126 23.467 1.00 30.21 77 SER D CA 1
ATOM 6458 C C . SER D 1 77 ? -15.601 16.353 23.616 1.00 30.23 77 SER D C 1
ATOM 6459 O O . SER D 1 77 ? -15.202 17.354 24.210 1.00 30.69 77 SER D O 1
ATOM 6462 N N . GLY D 1 78 ? -16.806 16.282 23.071 1.00 30.14 78 GLY D N 1
ATOM 6463 C CA . GLY D 1 78 ? -17.735 17.393 23.199 1.00 30.07 78 GLY D CA 1
ATOM 6464 C C . GLY D 1 78 ? -18.997 17.267 22.381 1.00 29.97 78 GLY D C 1
ATOM 6465 O O . GLY D 1 78 ? -19.381 16.168 21.975 1.00 29.24 78 GLY D O 1
ATOM 6466 N N . GLN D 1 79 ? -19.644 18.410 22.155 1.00 30.18 79 GLN D N 1
ATOM 6467 C CA . GLN D 1 79 ? -20.920 18.466 21.453 1.00 30.54 79 GLN D CA 1
ATOM 6468 C C . GLN D 1 79 ? -20.871 19.432 20.272 1.00 30.90 79 GLN D C 1
ATOM 6469 O O . GLN D 1 79 ? -20.379 20.556 20.390 1.00 31.30 79 GLN D O 1
ATOM 6475 N N . ALA D 1 80 ? -21.341 18.960 19.123 1.00 31.31 80 ALA D N 1
ATOM 6476 C CA . ALA D 1 80 ? -21.572 19.803 17.962 1.00 31.29 80 ALA D CA 1
ATOM 6477 C C . ALA D 1 80 ? -23.064 19.731 17.664 1.00 31.52 80 ALA D C 1
ATOM 6478 O O . ALA D 1 80 ? -23.693 18.698 17.892 1.00 31.47 80 ALA D O 1
ATOM 6480 N N . ILE D 1 81 ? -23.635 20.829 17.181 1.00 31.57 81 ILE D N 1
ATOM 6481 C CA . ILE D 1 81 ? -25.070 20.884 16.922 1.00 31.86 81 ILE D CA 1
ATOM 6482 C C . ILE D 1 81 ? -25.376 21.040 15.420 1.00 32.26 81 ILE D C 1
ATOM 6483 O O . ILE D 1 81 ? -24.949 22.021 14.789 1.00 32.19 81 ILE D O 1
ATOM 6488 N N . PRO D 1 82 ? -26.077 20.048 14.831 1.00 32.71 82 PRO D N 1
ATOM 6489 C CA . PRO D 1 82 ? -26.561 20.199 13.458 1.00 33.31 82 PRO D CA 1
ATOM 6490 C C . PRO D 1 82 ? -27.399 21.473 13.302 1.00 33.85 82 PRO D C 1
ATOM 6491 O O . PRO D 1 82 ? -28.390 21.669 14.025 1.00 33.75 82 PRO D O 1
ATOM 6495 N N . VAL D 1 83 ? -26.968 22.346 12.393 1.00 34.33 83 VAL D N 1
ATOM 6496 C CA . VAL D 1 83 ? -27.667 23.605 12.130 1.00 35.04 83 VAL D CA 1
ATOM 6497 C C . VAL D 1 83 ? -27.708 23.961 10.639 1.00 35.92 83 VAL D C 1
ATOM 6498 O O . VAL D 1 83 ? -27.407 23.139 9.758 1.00 35.75 83 VAL D O 1
ATOM 6502 N N . SER D 1 84 ? -28.090 25.204 10.381 1.00 36.68 84 SER D N 1
ATOM 6503 C CA . SER D 1 84 ? -28.174 25.730 9.039 1.00 37.64 84 SER D CA 1
ATOM 6504 C C . SER D 1 84 ? -27.822 27.218 9.074 1.00 38.04 84 SER D C 1
ATOM 6505 O O . SER D 1 84 ? -28.226 27.940 9.993 1.00 37.77 84 SER D O 1
ATOM 6508 N N . PHE D 1 85 ? -27.040 27.652 8.091 1.00 38.79 85 PHE D N 1
ATOM 6509 C CA . PHE D 1 85 ? -26.737 29.069 7.890 1.00 39.67 85 PHE D CA 1
ATOM 6510 C C . PHE D 1 85 ? -27.065 29.422 6.449 1.00 40.27 85 PHE D C 1
ATOM 6511 O O . PHE D 1 85 ? -26.379 28.974 5.521 1.00 40.62 85 PHE D O 1
ATOM 6519 N N . ASN D 1 86 ? -28.116 30.224 6.274 1.00 40.90 86 ASN D N 1
ATOM 6520 C CA . ASN D 1 86 ? -28.658 30.549 4.959 1.00 41.50 86 ASN D CA 1
ATOM 6521 C C . ASN D 1 86 ? -28.934 29.297 4.131 1.00 41.40 86 ASN D C 1
ATOM 6522 O O . ASN D 1 86 ? -28.640 29.248 2.935 1.00 41.72 86 ASN D O 1
ATOM 6527 N N . GLY D 1 87 ? -29.499 28.281 4.778 1.00 41.38 87 GLY D N 1
ATOM 6528 C CA . GLY D 1 87 ? -29.823 27.024 4.103 1.00 41.11 87 GLY D CA 1
ATOM 6529 C C . GLY D 1 87 ? -28.738 25.962 4.142 1.00 40.95 87 GLY D C 1
ATOM 6530 O O . GLY D 1 87 ? -29.050 24.768 4.077 1.00 41.14 87 GLY D O 1
ATOM 6531 N N . VAL D 1 88 ? -27.474 26.382 4.257 1.00 40.60 88 VAL D N 1
ATOM 6532 C CA . VAL D 1 88 ? -26.337 25.443 4.239 1.00 40.31 88 VAL D CA 1
ATOM 6533 C C . VAL D 1 88 ? -26.138 24.713 5.574 1.00 40.02 88 VAL D C 1
ATOM 6534 O O . VAL D 1 88 ? -25.805 25.316 6.597 1.00 40.15 88 VAL D O 1
ATOM 6538 N N . LYS D 1 89 ? -26.334 23.403 5.526 1.00 39.54 89 LYS D N 1
ATOM 6539 C CA . LYS D 1 89 ? -26.242 22.540 6.695 1.00 39.36 89 LYS D CA 1
ATOM 6540 C C . LYS D 1 89 ? -24.796 22.280 7.130 1.00 38.87 89 LYS D C 1
ATOM 6541 O O . LYS D 1 89 ? -23.927 21.969 6.308 1.00 39.27 89 LYS D O 1
ATOM 6547 N N . GLY D 1 90 ? -24.551 22.422 8.429 1.00 37.80 90 GLY D N 1
ATOM 6548 C CA . GLY D 1 90 ? -23.250 22.155 9.014 1.00 36.60 90 GLY D CA 1
ATOM 6549 C C . GLY D 1 90 ? -23.411 21.954 10.506 1.00 35.99 90 GLY D C 1
ATOM 6550 O O . GLY D 1 90 ? -24.530 21.949 11.020 1.00 36.33 90 GLY D O 1
ATOM 6551 N N . ASP D 1 91 ? -22.294 21.787 11.203 1.00 35.22 91 ASP D N 1
ATOM 6552 C CA . ASP D 1 91 ? -22.300 21.623 12.655 1.00 34.52 91 ASP D CA 1
ATOM 6553 C C . ASP D 1 91 ? -21.861 22.907 13.352 1.00 33.66 91 ASP D C 1
ATOM 6554 O O . ASP D 1 91 ? -20.787 23.433 13.066 1.00 33.50 91 ASP D O 1
ATOM 6559 N N . TYR D 1 92 ? -22.697 23.417 14.249 1.00 32.76 92 TYR D N 1
ATOM 6560 C CA . TYR D 1 92 ? -22.256 24.469 15.149 1.00 32.24 92 TYR D CA 1
ATOM 6561 C C . TYR D 1 92 ? -21.500 23.808 16.296 1.00 32.12 92 TYR D C 1
ATOM 6562 O O . TYR D 1 92 ? -21.991 22.859 16.901 1.00 31.69 92 TYR D O 1
ATOM 6571 N N . LEU D 1 93 ? -20.292 24.298 16.565 1.00 32.27 93 LEU D N 1
ATOM 6572 C CA . LEU D 1 93 ? -19.456 23.742 17.622 1.00 32.48 93 LEU D CA 1
ATOM 6573 C C . LEU D 1 93 ? -19.781 24.417 18.962 1.00 32.55 93 LEU D C 1
ATOM 6574 O O . LEU D 1 93 ? -19.474 25.599 19.184 1.00 32.34 93 LEU D O 1
ATOM 6579 N N . HIS D 1 94 ? -20.415 23.638 19.833 1.00 32.39 94 HIS D N 1
ATOM 6580 C CA . HIS D 1 94 ? -21.004 24.113 21.078 1.00 32.92 94 HIS D CA 1
ATOM 6581 C C . HIS D 1 94 ? -19.973 24.133 22.221 1.00 32.99 94 HIS D C 1
ATOM 6582 O O . HIS D 1 94 ? -19.757 25.172 22.848 1.00 32.61 94 HIS D O 1
ATOM 6589 N N . MET D 1 95 ? -19.337 22.988 22.479 1.00 32.98 95 MET D N 1
ATOM 6590 C CA . MET D 1 95 ? -18.239 22.903 23.438 1.00 33.20 95 MET D CA 1
ATOM 6591 C C . MET D 1 95 ? -17.410 21.648 23.222 1.00 33.10 95 MET D C 1
ATOM 6592 O O . MET D 1 95 ? -17.934 20.600 22.820 1.00 32.69 95 MET D O 1
ATOM 6597 N N . MET D 1 96 ? -16.109 21.768 23.476 1.00 33.03 96 MET D N 1
ATOM 6598 C CA . MET D 1 96 ? -15.201 20.625 23.399 1.00 33.63 96 MET D CA 1
ATOM 6599 C C . MET D 1 96 ? -14.070 20.685 24.431 1.00 32.23 96 MET D C 1
ATOM 6600 O O . MET D 1 96 ? -13.628 21.764 24.826 1.00 32.27 96 MET D O 1
ATOM 6605 N N . TYR D 1 97 ? -13.634 19.510 24.876 1.00 31.20 97 TYR D N 1
ATOM 6606 C CA . TYR D 1 97 ? -12.745 19.381 26.028 1.00 30.41 97 TYR D CA 1
ATOM 6607 C C . TYR D 1 97 ? -11.614 18.429 25.688 1.00 30.09 97 TYR D C 1
ATOM 6608 O O . TYR D 1 97 ? -11.868 17.313 25.231 1.00 29.99 97 TYR D O 1
ATOM 6617 N N . LEU D 1 98 ? -10.376 18.876 25.903 1.00 29.73 98 LEU D N 1
ATOM 6618 C CA . LEU D 1 98 ? -9.191 18.088 25.554 1.00 29.89 98 LEU D CA 1
ATOM 6619 C C . LEU D 1 98 ? -8.003 18.249 26.504 1.00 29.97 98 LEU D C 1
ATOM 6620 O O . LEU D 1 98 ? -7.927 19.224 27.255 1.00 29.82 98 LEU D O 1
ATOM 6625 N N . ASP D 1 99 ? -7.091 17.271 26.462 1.00 29.98 99 ASP D N 1
ATOM 6626 C CA . ASP D 1 99 ? -5.995 17.149 27.442 1.00 29.84 99 ASP D CA 1
ATOM 6627 C C . ASP D 1 99 ? -4.630 17.546 26.887 1.00 29.46 99 ASP D C 1
ATOM 6628 O O . ASP D 1 99 ? -3.605 17.004 27.280 1.00 29.51 99 ASP D O 1
ATOM 6633 N N . ASN D 1 100 ? -4.627 18.499 25.969 1.00 29.32 100 ASN D N 1
ATOM 6634 C CA . ASN D 1 100 ? -3.405 18.941 25.320 1.00 28.91 100 ASN D CA 1
ATOM 6635 C C . ASN D 1 100 ? -3.514 20.443 25.107 1.00 29.00 100 ASN D C 1
ATOM 6636 O O . ASN D 1 100 ? -4.385 20.908 24.367 1.00 29.24 100 ASN D O 1
ATOM 6641 N N . GLU D 1 101 ? -2.640 21.190 25.776 1.00 28.86 101 GLU D N 1
ATOM 6642 C CA . GLU D 1 101 ? -2.683 22.654 25.775 1.00 28.96 101 GLU D CA 1
ATOM 6643 C C . GLU D 1 101 ? -2.345 23.324 24.426 1.00 28.64 101 GLU D C 1
ATOM 6644 O O . GLU D 1 101 ? -3.048 24.255 24.019 1.00 28.65 101 GLU D O 1
ATOM 6650 N N . PRO D 1 102 ? -1.269 22.882 23.740 1.00 28.56 102 PRO D N 1
ATOM 6651 C CA . PRO D 1 102 ? -1.046 23.415 22.386 1.00 28.53 102 PRO D CA 1
ATOM 6652 C C . PRO D 1 102 ? -2.258 23.292 21.461 1.00 28.54 102 PRO D C 1
ATOM 6653 O O . PRO D 1 102 ? -2.546 24.211 20.699 1.00 28.77 102 PRO D O 1
ATOM 6657 N N . ALA D 1 103 ? -2.968 22.171 21.545 1.00 28.73 103 ALA D N 1
ATOM 6658 C CA . ALA D 1 103 ? -4.172 21.959 20.753 1.00 28.76 103 ALA D CA 1
ATOM 6659 C C . ALA D 1 103 ? -5.332 22.852 21.197 1.00 28.96 103 ALA D C 1
ATOM 6660 O O . ALA D 1 103 ? -6.123 23.314 20.356 1.00 29.70 103 ALA D O 1
ATOM 6662 N N . ILE D 1 104 ? -5.441 23.088 22.507 1.00 28.65 104 ILE D N 1
ATOM 6663 C CA . ILE D 1 104 ? -6.418 24.044 23.049 1.00 28.07 104 ILE D CA 1
ATOM 6664 C C . ILE D 1 104 ? -6.162 25.451 22.511 1.00 28.36 104 ILE D C 1
ATOM 6665 O O . ILE D 1 104 ? -7.085 26.113 22.020 1.00 28.51 104 ILE D O 1
ATOM 6670 N N . ALA D 1 105 ? -4.911 25.897 22.608 1.00 28.45 105 ALA D N 1
ATOM 6671 C CA . ALA D 1 105 ? -4.540 27.264 22.242 1.00 28.77 105 ALA D CA 1
ATOM 6672 C C . ALA D 1 105 ? -4.547 27.500 20.726 1.00 28.97 105 ALA D C 1
ATOM 6673 O O . ALA D 1 105 ? -5.024 28.533 20.273 1.00 29.05 105 ALA D O 1
ATOM 6675 N N . VAL D 1 106 ? -4.039 26.549 19.944 1.00 29.47 106 VAL D N 1
ATOM 6676 C CA . VAL D 1 106 ? -4.118 26.664 18.476 1.00 30.12 106 VAL D CA 1
ATOM 6677 C C . VAL D 1 106 ? -5.582 26.813 18.016 1.00 30.42 106 VAL D C 1
ATOM 6678 O O . VAL D 1 106 ? -5.910 27.719 17.251 1.00 30.41 106 VAL D O 1
ATOM 6682 N N . GLY D 1 107 ? -6.456 25.947 18.524 1.00 30.61 107 GLY D N 1
ATOM 6683 C CA . GLY D 1 107 ? -7.875 25.959 18.159 1.00 30.82 107 GLY D CA 1
ATOM 6684 C C . GLY D 1 107 ? -8.614 27.218 18.558 1.00 30.83 107 GLY D C 1
ATOM 6685 O O . GLY D 1 107 ? -9.420 27.724 17.793 1.00 31.03 107 GLY D O 1
ATOM 6686 N N . ARG D 1 108 ? -8.337 27.713 19.761 1.00 30.97 108 ARG D N 1
ATOM 6687 C CA . ARG D 1 108 ? -8.962 28.922 20.291 1.00 30.99 108 ARG D CA 1
ATOM 6688 C C . ARG D 1 108 ? -8.395 30.199 19.664 1.00 31.35 108 ARG D C 1
ATOM 6689 O O . ARG D 1 108 ? -9.121 31.173 19.481 1.00 31.39 108 ARG D O 1
ATOM 6697 N N . GLU D 1 109 ? -7.100 30.201 19.352 1.00 31.78 109 GLU D N 1
ATOM 6698 C CA . GLU D 1 109 ? -6.415 31.434 18.949 1.00 32.48 109 GLU D CA 1
ATOM 6699 C C . GLU D 1 109 ? -6.117 31.570 17.448 1.00 32.56 109 GLU D C 1
ATOM 6700 O O . GLU D 1 109 ? -6.078 32.692 16.937 1.00 32.95 109 GLU D O 1
ATOM 6706 N N . LEU D 1 110 ? -5.899 30.448 16.757 1.00 32.46 110 LEU D N 1
ATOM 6707 C CA . LEU D 1 110 ? -5.752 30.448 15.291 1.00 32.51 110 LEU D CA 1
ATOM 6708 C C . LEU D 1 110 ? -7.133 30.338 14.650 1.00 32.29 110 LEU D C 1
ATOM 6709 O O . LEU D 1 110 ? -7.464 31.080 13.731 1.00 32.93 110 LEU D O 1
ATOM 6714 N N . SER D 1 111 ? -7.940 29.413 15.144 1.00 32.08 111 SER D N 1
ATOM 6715 C CA . SER D 1 111 ? -9.316 29.282 14.695 1.00 31.86 111 SER D CA 1
ATOM 6716 C C . SER D 1 111 ? -10.254 29.731 15.811 1.00 31.46 111 SER D C 1
ATOM 6717 O O . SER D 1 111 ? -9.913 30.645 16.566 1.00 31.62 111 SER D O 1
ATOM 6720 N N . ALA D 1 112 ? -11.416 29.089 15.943 1.00 30.92 112 ALA D N 1
ATOM 6721 C CA . ALA D 1 112 ? -12.394 29.507 16.959 1.00 30.14 112 ALA D CA 1
ATOM 6722 C C . ALA D 1 112 ? -13.092 28.334 17.642 1.00 29.70 112 ALA D C 1
ATOM 6723 O O . ALA D 1 112 ? -14.307 28.375 17.896 1.00 29.65 112 ALA D O 1
ATOM 6725 N N . TYR D 1 113 ? -12.323 27.290 17.932 1.00 29.02 113 TYR D N 1
ATOM 6726 C CA . TYR D 1 113 ? -12.855 26.102 18.582 1.00 28.69 113 TYR D CA 1
ATOM 6727 C C . TYR D 1 113 ? -13.181 26.383 20.057 1.00 28.34 113 TYR D C 1
ATOM 6728 O O . TYR D 1 113 ? -12.335 26.896 20.792 1.00 27.52 113 TYR D O 1
ATOM 6737 N N . PRO D 1 114 ? -14.422 26.054 20.481 1.00 28.37 114 PRO D N 1
ATOM 6738 C CA . PRO D 1 114 ? -14.935 26.288 21.840 1.00 28.38 114 PRO D CA 1
ATOM 6739 C C . PRO D 1 114 ? -14.298 25.336 22.860 1.00 28.37 114 PRO D C 1
ATOM 6740 O O . PRO D 1 114 ? -14.978 24.452 23.400 1.00 28.55 114 PRO D O 1
ATOM 6744 N N . LYS D 1 115 ? -13.003 25.521 23.112 1.00 28.21 115 LYS D N 1
ATOM 6745 C CA . LYS D 1 115 ? -12.194 24.504 23.789 1.00 28.32 115 LYS D CA 1
ATOM 6746 C C . LYS D 1 115 ? -11.879 24.835 25.237 1.00 28.32 115 LYS D C 1
ATOM 6747 O O . LYS D 1 115 ? -11.655 25.990 25.595 1.00 28.06 115 LYS D O 1
ATOM 6753 N N . LYS D 1 116 ? -11.888 23.794 26.063 1.00 28.64 116 LYS D N 1
ATOM 6754 C CA . LYS D 1 116 ? -11.528 23.884 27.477 1.00 28.42 116 LYS D CA 1
ATOM 6755 C C . LYS D 1 116 ? -10.648 22.674 27.794 1.00 28.61 116 LYS D C 1
ATOM 6756 O O . LYS D 1 116 ? -10.456 21.810 26.938 1.00 28.63 116 LYS D O 1
ATOM 6762 N N . LEU D 1 117 ? -10.089 22.622 28.999 1.00 28.75 117 LEU D N 1
ATOM 6763 C CA . LEU D 1 117 ? -9.285 21.467 29.393 1.00 28.86 117 LEU D CA 1
ATOM 6764 C C . LEU D 1 117 ? -10.207 20.390 29.970 1.00 28.66 117 LEU D C 1
ATOM 6765 O O . LEU D 1 117 ? -11.155 20.690 30.691 1.00 28.73 117 LEU D O 1
ATOM 6770 N N . GLY D 1 118 ? -9.938 19.143 29.620 1.00 28.61 118 GLY D N 1
ATOM 6771 C CA . GLY D 1 118 ? -10.756 18.017 30.048 1.00 28.56 118 GLY D CA 1
ATOM 6772 C C . GLY D 1 118 ? -9.972 16.752 29.814 1.00 28.53 118 GLY D C 1
ATOM 6773 O O . GLY D 1 118 ? -8.919 16.795 29.175 1.00 28.48 118 GLY D O 1
ATOM 6774 N N . TYR D 1 119 ? -10.478 15.626 30.322 1.00 28.59 119 TYR D N 1
ATOM 6775 C CA . TYR D 1 119 ? -9.741 14.355 30.250 1.00 28.59 119 TYR D CA 1
ATOM 6776 C C . TYR D 1 119 ? -10.559 13.230 29.624 1.00 28.39 119 TYR D C 1
ATOM 6777 O O . TYR D 1 119 ? -11.152 12.411 30.332 1.00 27.84 119 TYR D O 1
ATOM 6786 N N . PRO D 1 120 ? -10.609 13.201 28.279 1.00 28.25 120 PRO D N 1
ATOM 6787 C CA . PRO D 1 120 ? -11.317 12.116 27.608 1.00 28.39 120 PRO D CA 1
ATOM 6788 C C . PRO D 1 120 ? -10.435 10.871 27.410 1.00 28.39 120 PRO D C 1
ATOM 6789 O O . PRO D 1 120 ? -9.212 10.969 27.472 1.00 28.41 120 PRO D O 1
ATOM 6793 N N . LYS D 1 121 ? -11.063 9.712 27.238 1.00 28.35 121 LYS D N 1
ATOM 6794 C CA . LYS D 1 121 ? -10.361 8.467 26.922 1.00 28.82 121 LYS D CA 1
ATOM 6795 C C . LYS D 1 121 ? -11.220 7.666 25.964 1.00 28.76 121 LYS D C 1
ATOM 6796 O O . LYS D 1 121 ? -12.443 7.582 26.136 1.00 29.25 121 LYS D O 1
ATOM 6802 N N . LEU D 1 122 ? -10.585 7.103 24.942 1.00 28.46 122 LEU D N 1
ATOM 6803 C CA . LEU D 1 122 ? -11.227 6.146 24.053 1.00 28.01 122 LEU D CA 1
ATOM 6804 C C . LEU D 1 122 ? -10.464 4.828 24.123 1.00 28.07 122 LEU D C 1
ATOM 6805 O O . LEU D 1 122 ? -9.231 4.797 24.021 1.00 28.59 122 LEU D O 1
ATOM 6810 N N . PHE D 1 123 ? -11.198 3.741 24.316 1.00 27.85 123 PHE D N 1
ATOM 6811 C CA . PHE D 1 123 ? -10.605 2.412 24.389 1.00 27.79 123 PHE D CA 1
ATOM 6812 C C . PHE D 1 123 ? -11.670 1.363 24.120 1.00 27.81 123 PHE D C 1
ATOM 6813 O O . PHE D 1 123 ? -12.861 1.672 24.042 1.00 27.51 123 PHE D O 1
ATOM 6821 N N . VAL D 1 124 ? -11.237 0.126 23.958 1.00 28.14 124 VAL D N 1
ATOM 6822 C CA . VAL D 1 124 ? -12.162 -0.975 23.775 1.00 29.27 124 VAL D CA 1
ATOM 6823 C C . VAL D 1 124 ? -12.191 -1.791 25.059 1.00 29.34 124 VAL D C 1
ATOM 6824 O O . VAL D 1 124 ? -11.147 -2.167 25.586 1.00 29.62 124 VAL D O 1
ATOM 6828 N N . ASP D 1 125 ? -13.396 -2.021 25.569 1.00 29.75 125 ASP D N 1
ATOM 6829 C CA . ASP D 1 125 ? -13.597 -2.790 26.787 1.00 29.87 125 ASP D CA 1
ATOM 6830 C C . ASP D 1 125 ? -14.052 -4.189 26.417 1.00 29.83 125 ASP D C 1
ATOM 6831 O O . ASP D 1 125 ? -15.222 -4.527 26.570 1.00 29.73 125 ASP D O 1
ATOM 6836 N N . SER D 1 126 ? -13.097 -4.988 25.933 1.00 30.07 126 SER D N 1
ATOM 6837 C CA . SER D 1 126 ? -13.323 -6.320 25.352 1.00 29.94 126 SER D CA 1
ATOM 6838 C C . SER D 1 126 ? -14.250 -6.305 24.130 1.00 30.15 126 SER D C 1
ATOM 6839 O O . SER D 1 126 ? -13.778 -6.392 22.992 1.00 29.88 126 SER D O 1
ATOM 6842 N N . ASP D 1 127 ? -15.559 -6.191 24.375 1.00 30.32 127 ASP D N 1
ATOM 6843 C CA . ASP D 1 127 ? -16.571 -6.266 23.317 1.00 30.54 127 ASP D CA 1
ATOM 6844 C C . ASP D 1 127 ? -17.244 -4.926 23.004 1.00 30.27 127 ASP D C 1
ATOM 6845 O O . ASP D 1 127 ? -18.096 -4.849 22.115 1.00 30.22 127 ASP D O 1
ATOM 6850 N N . THR D 1 128 ? -16.857 -3.882 23.736 1.00 29.87 128 THR D N 1
ATOM 6851 C CA . THR D 1 128 ? -17.526 -2.590 23.652 1.00 29.37 128 THR D CA 1
ATOM 6852 C C . THR D 1 128 ? -16.498 -1.495 23.467 1.00 28.82 128 THR D C 1
ATOM 6853 O O . THR D 1 128 ? -15.527 -1.429 24.211 1.00 28.83 128 THR D O 1
ATOM 6857 N N . LEU D 1 129 ? -16.695 -0.667 22.442 1.00 28.51 129 LEU D N 1
ATOM 6858 C CA . LEU D 1 129 ? -15.966 0.588 22.309 1.00 28.01 129 LEU D CA 1
ATOM 6859 C C . LEU D 1 129 ? -16.492 1.579 23.359 1.00 27.70 129 LEU D C 1
ATOM 6860 O O . LEU D 1 129 ? -17.685 1.872 23.385 1.00 27.77 129 LEU D O 1
ATOM 6865 N N . VAL D 1 130 ? -15.599 2.072 24.218 1.00 27.43 130 VAL D N 1
ATOM 6866 C CA . VAL D 1 130 ? -15.950 2.948 25.334 1.00 27.06 130 VAL D CA 1
ATOM 6867 C C . VAL D 1 130 ? -15.261 4.302 25.198 1.00 27.55 130 VAL D C 1
ATOM 6868 O O . VAL D 1 130 ? -14.035 4.377 25.068 1.00 27.53 130 VAL D O 1
ATOM 6872 N N . GLY D 1 131 ? -16.056 5.372 25.228 1.00 27.50 131 GLY D N 1
ATOM 6873 C CA . GLY D 1 131 ? -15.520 6.722 25.327 1.00 27.57 131 GLY D CA 1
ATOM 6874 C C . GLY D 1 131 ? -15.940 7.403 26.620 1.00 27.77 131 GLY D C 1
ATOM 6875 O O . GLY D 1 131 ? -17.132 7.536 26.905 1.00 27.82 131 GLY D O 1
ATOM 6876 N N . THR D 1 132 ? -14.968 7.836 27.414 1.00 27.65 132 THR D N 1
ATOM 6877 C CA . THR D 1 132 ? -15.283 8.635 28.611 1.00 27.72 132 THR D CA 1
ATOM 6878 C C . THR D 1 132 ? -14.746 10.070 28.516 1.00 27.49 132 THR D C 1
ATOM 6879 O O . THR D 1 132 ? -13.787 10.331 27.788 1.00 27.59 132 THR D O 1
ATOM 6883 N N . LEU D 1 133 ? -15.393 10.987 29.236 1.00 27.51 133 LEU D N 1
ATOM 6884 C CA . LEU D 1 133 ? -14.907 12.360 29.409 1.00 27.13 133 LEU D CA 1
ATOM 6885 C C . LEU D 1 133 ? -14.984 12.734 30.885 1.00 26.98 133 LEU D C 1
ATOM 6886 O O . LEU D 1 133 ? -16.025 12.578 31.511 1.00 26.89 133 LEU D O 1
ATOM 6891 N N . ASP D 1 134 ? -13.870 13.213 31.431 1.00 27.16 134 ASP D N 1
ATOM 6892 C CA . ASP D 1 134 ? -13.838 13.834 32.745 1.00 26.96 134 ASP D CA 1
ATOM 6893 C C . ASP D 1 134 ? -13.567 15.329 32.603 1.00 27.08 134 ASP D C 1
ATOM 6894 O O . ASP D 1 134 ? -12.910 15.773 31.641 1.00 27.29 134 ASP D O 1
ATOM 6899 N N . TYR D 1 135 ? -14.101 16.102 33.548 1.00 26.73 135 TYR D N 1
ATOM 6900 C CA . TYR D 1 135 ? -13.664 17.468 33.774 1.00 26.12 135 TYR D CA 1
ATOM 6901 C C . TYR D 1 135 ? -13.092 17.500 35.191 1.00 26.35 135 TYR D C 1
ATOM 6902 O O . TYR D 1 135 ? -13.796 17.222 36.165 1.00 26.28 135 TYR D O 1
ATOM 6911 N N . GLY D 1 136 ? -11.806 17.818 35.308 1.00 26.63 136 GLY D N 1
ATOM 6912 C CA . GLY D 1 136 ? -11.126 17.667 36.588 1.00 27.06 136 GLY D CA 1
ATOM 6913 C C . GLY D 1 136 ? -11.158 16.197 36.968 1.00 27.11 136 GLY D C 1
ATOM 6914 O O . GLY D 1 136 ? -10.801 15.343 36.159 1.00 27.82 136 GLY D O 1
ATOM 6915 N N . LYS D 1 137 ? -11.611 15.911 38.184 1.00 27.19 137 LYS D N 1
ATOM 6916 C CA . LYS D 1 137 ? -11.693 14.552 38.720 1.00 27.14 137 LYS D CA 1
ATOM 6917 C C . LYS D 1 137 ? -13.071 13.907 38.528 1.00 27.07 137 LYS D C 1
ATOM 6918 O O . LYS D 1 137 ? -13.272 12.746 38.885 1.00 27.30 137 LYS D O 1
ATOM 6924 N N . LEU D 1 138 ? -14.008 14.653 37.947 1.00 26.89 138 LEU D N 1
ATOM 6925 C CA . LEU D 1 138 ? -15.396 14.215 37.832 1.00 26.70 138 LEU D CA 1
ATOM 6926 C C . LEU D 1 138 ? -15.769 13.728 36.441 1.00 26.69 138 LEU D C 1
ATOM 6927 O O . LEU D 1 138 ? -15.494 14.404 35.442 1.00 26.33 138 LEU D O 1
ATOM 6932 N N . ARG D 1 139 ? -16.430 12.571 36.406 1.00 26.60 139 ARG D N 1
ATOM 6933 C CA . ARG D 1 139 ? -16.971 12.007 35.184 1.00 26.90 139 ARG D CA 1
ATOM 6934 C C . ARG D 1 139 ? -18.198 12.785 34.727 1.00 27.02 139 ARG D C 1
ATOM 6935 O O . ARG D 1 139 ? -19.061 13.131 35.537 1.00 26.95 139 ARG D O 1
ATOM 6943 N N . VAL D 1 140 ? -18.270 13.053 33.424 1.00 27.16 140 VAL D N 1
ATOM 6944 C CA . VAL D 1 140 ? -19.386 13.806 32.865 1.00 27.01 140 VAL D CA 1
ATOM 6945 C C . VAL D 1 140 ? -20.055 13.082 31.682 1.00 27.17 140 VAL D C 1
ATOM 6946 O O . VAL D 1 140 ? -21.244 13.288 31.429 1.00 27.19 140 VAL D O 1
ATOM 6950 N N . ALA D 1 141 ? -19.304 12.231 30.978 1.00 26.80 141 ALA D N 1
ATOM 6951 C CA . ALA D 1 141 ? -19.873 11.439 29.877 1.00 26.58 141 ALA D CA 1
ATOM 6952 C C . ALA D 1 141 ? -19.252 10.054 29.750 1.00 26.49 141 ALA D C 1
ATOM 6953 O O . ALA D 1 141 ? -18.039 9.895 29.890 1.00 26.37 141 ALA D O 1
ATOM 6955 N N . THR D 1 142 ? -20.107 9.066 29.482 1.00 26.50 142 THR D N 1
ATOM 6956 C CA . THR D 1 142 ? -19.712 7.688 29.202 1.00 26.28 142 THR D CA 1
ATOM 6957 C C . THR D 1 142 ? -20.480 7.151 27.973 1.00 26.27 142 THR D C 1
ATOM 6958 O O . THR D 1 142 ? -21.688 6.859 28.035 1.00 26.27 142 THR D O 1
ATOM 6962 N N . ALA D 1 143 ? -19.762 7.017 26.863 1.00 26.33 143 ALA D N 1
ATOM 6963 C CA . ALA D 1 143 ? -20.330 6.558 25.596 1.00 26.07 143 ALA D CA 1
ATOM 6964 C C . ALA D 1 143 ? -19.905 5.120 25.293 1.00 26.47 143 ALA D C 1
ATOM 6965 O O . ALA D 1 143 ? -18.721 4.759 25.408 1.00 26.41 143 ALA D O 1
ATOM 6967 N N . THR D 1 144 ? -20.884 4.303 24.910 1.00 26.41 144 THR D N 1
ATOM 6968 C CA . THR D 1 144 ? -20.648 2.899 24.623 1.00 26.40 144 THR D CA 1
ATOM 6969 C C . THR D 1 144 ? -21.161 2.543 23.238 1.00 26.77 144 THR D C 1
ATOM 6970 O O . THR D 1 144 ? -22.209 3.030 22.810 1.00 26.81 144 THR D O 1
ATOM 6974 N N . MET D 1 145 ? -20.408 1.703 22.536 1.00 27.08 145 MET D N 1
ATOM 6975 C CA . MET D 1 145 ? -20.879 1.131 21.288 1.00 27.75 145 MET D CA 1
ATOM 6976 C C . MET D 1 145 ? -20.447 -0.329 21.162 1.00 27.70 145 MET D C 1
ATOM 6977 O O . MET D 1 145 ? -19.291 -0.666 21.428 1.00 27.43 145 MET D O 1
ATOM 6982 N N . GLY D 1 146 ? -21.386 -1.184 20.762 1.00 27.82 146 GLY D N 1
ATOM 6983 C CA . GLY D 1 146 ? -21.062 -2.537 20.326 1.00 28.06 146 GLY D CA 1
ATOM 6984 C C . GLY D 1 146 ? -19.991 -2.457 19.252 1.00 28.44 146 GLY D C 1
ATOM 6985 O O . GLY D 1 146 ? -20.141 -1.740 18.258 1.00 28.35 146 GLY D O 1
ATOM 6986 N N . TYR D 1 147 ? -18.908 -3.196 19.458 1.00 28.70 147 TYR D N 1
ATOM 6987 C CA . TYR D 1 147 ? -17.701 -3.051 18.646 1.00 28.99 147 TYR D CA 1
ATOM 6988 C C . TYR D 1 147 ? -17.853 -3.479 17.187 1.00 29.48 147 TYR D C 1
ATOM 6989 O O . TYR D 1 147 ? -18.006 -4.673 16.891 1.00 29.18 147 TYR D O 1
ATOM 6998 N N . LYS D 1 148 ? -17.777 -2.491 16.291 1.00 30.22 148 LYS D N 1
ATOM 6999 C CA . LYS D 1 148 ? -17.759 -2.705 14.830 1.00 30.86 148 LYS D CA 1
ATOM 7000 C C . LYS D 1 148 ? -18.774 -3.736 14.352 1.00 31.42 148 LYS D C 1
ATOM 7001 O O . LYS D 1 148 ? -18.422 -4.654 13.624 1.00 32.00 148 LYS D O 1
ATOM 7007 N N . HIS D 1 149 ? -20.028 -3.579 14.772 1.00 32.53 149 HIS D N 1
ATOM 7008 C CA . HIS D 1 149 ? -21.099 -4.528 14.444 1.00 33.43 149 HIS D CA 1
ATOM 7009 C C . HIS D 1 149 ? -21.552 -4.441 12.991 1.00 34.44 149 HIS D C 1
ATOM 7010 O O . HIS D 1 149 ? -21.879 -5.455 12.378 1.00 34.97 149 HIS D O 1
ATOM 7017 N N . LYS D 1 150 ? -21.576 -3.232 12.447 1.00 35.34 150 LYS D N 1
ATOM 7018 C CA . LYS D 1 150 ? -22.041 -3.012 11.092 1.00 36.52 150 LYS D CA 1
ATOM 7019 C C . LYS D 1 150 ? -21.089 -2.062 10.391 1.00 36.94 150 LYS D C 1
ATOM 7020 O O . LYS D 1 150 ? -20.728 -1.025 10.945 1.00 37.20 150 LYS D O 1
ATOM 7026 N N . ALA D 1 151 ? -20.676 -2.426 9.181 1.00 37.39 151 ALA D N 1
ATOM 7027 C CA . ALA D 1 151 ? -19.855 -1.548 8.355 1.00 38.03 151 ALA D CA 1
ATOM 7028 C C . ALA D 1 151 ? -20.676 -0.362 7.863 1.00 38.62 151 ALA D C 1
ATOM 7029 O O . ALA D 1 151 ? -21.864 -0.504 7.558 1.00 38.57 151 ALA D O 1
ATOM 7031 N N . LEU D 1 152 ? -20.042 0.807 7.814 1.00 39.35 152 LEU D N 1
ATOM 7032 C CA . LEU D 1 152 ? -20.636 1.991 7.198 1.00 40.39 152 LEU D CA 1
ATOM 7033 C C . LEU D 1 152 ? -19.958 2.316 5.871 1.00 41.11 152 LEU D C 1
ATOM 7034 O O . LEU D 1 152 ? -18.762 2.049 5.682 1.00 41.11 152 LEU D O 1
ATOM 7039 N N . ASP D 1 153 ? -20.733 2.917 4.972 1.00 41.93 153 ASP D N 1
ATOM 7040 C CA . ASP D 1 153 ? -20.217 3.481 3.739 1.00 42.76 153 ASP D CA 1
ATOM 7041 C C . ASP D 1 153 ? -19.116 4.499 4.062 1.00 43.21 153 ASP D C 1
ATOM 7042 O O . ASP D 1 153 ? -19.367 5.506 4.733 1.00 43.17 153 ASP D O 1
ATOM 7047 N N . ALA D 1 154 ? -17.900 4.213 3.595 1.00 43.87 154 ALA D N 1
ATOM 7048 C CA . ALA D 1 154 ? -16.752 5.118 3.738 1.00 44.48 154 ALA D CA 1
ATOM 7049 C C . ALA D 1 154 ? -16.985 6.525 3.171 1.00 44.90 154 ALA D C 1
ATOM 7050 O O . ALA D 1 154 ? -16.513 7.509 3.739 1.00 45.02 154 ALA D O 1
ATOM 7052 N N . ASN D 1 155 ? -17.709 6.623 2.059 1.00 45.48 155 ASN D N 1
ATOM 7053 C CA . ASN D 1 155 ? -17.997 7.929 1.454 1.00 46.02 155 ASN D CA 1
ATOM 7054 C C . ASN D 1 155 ? -19.007 8.756 2.247 1.00 46.30 155 ASN D C 1
ATOM 7055 O O . ASN D 1 155 ? -18.868 9.977 2.352 1.00 46.48 155 ASN D O 1
ATOM 7060 N N . GLU D 1 156 ? -20.012 8.090 2.805 1.00 46.53 156 GLU D N 1
ATOM 7061 C CA . GLU D 1 156 ? -20.917 8.728 3.753 1.00 47.27 156 GLU D CA 1
ATOM 7062 C C . GLU D 1 156 ? -20.170 9.195 5.013 1.00 46.86 156 GLU D C 1
ATOM 7063 O O . GLU D 1 156 ? -20.451 10.274 5.545 1.00 46.89 156 GLU D O 1
ATOM 7069 N N . ALA D 1 157 ? -19.219 8.382 5.479 1.00 46.58 157 ALA D N 1
ATOM 7070 C CA . ALA D 1 157 ? -18.342 8.768 6.581 1.00 46.28 157 ALA D CA 1
ATOM 7071 C C . ALA D 1 157 ? -17.524 10.003 6.212 1.00 46.29 157 ALA D C 1
ATOM 7072 O O . ALA D 1 157 ? -17.364 10.920 7.029 1.00 46.44 157 ALA D O 1
ATOM 7074 N N . LYS D 1 158 ? -17.022 10.025 4.978 1.00 46.17 158 LYS D N 1
ATOM 7075 C CA . LYS D 1 158 ? -16.272 11.165 4.454 1.00 46.28 158 LYS D CA 1
ATOM 7076 C C . LYS D 1 158 ? -17.151 12.423 4.410 1.00 45.98 158 LYS D C 1
ATOM 7077 O O . LYS D 1 158 ? -16.700 13.507 4.767 1.00 45.79 158 LYS D O 1
ATOM 7083 N N . ASP D 1 159 ? -18.407 12.259 3.991 1.00 45.74 159 ASP D N 1
ATOM 7084 C CA . ASP D 1 159 ? -19.372 13.360 3.947 1.00 45.36 159 ASP D CA 1
ATOM 7085 C C . ASP D 1 159 ? -19.722 13.913 5.330 1.00 45.24 159 ASP D C 1
ATOM 7086 O O . ASP D 1 159 ? -19.879 15.125 5.472 1.00 45.05 159 ASP D O 1
ATOM 7091 N N . GLN D 1 160 ? -19.852 13.034 6.334 1.00 44.94 160 GLN D N 1
ATOM 7092 C CA . GLN D 1 160 ? -20.043 13.456 7.741 1.00 44.86 160 GLN D CA 1
ATOM 7093 C C . GLN D 1 160 ? -18.879 14.342 8.216 1.00 44.26 160 GLN D C 1
ATOM 7094 O O . GLN D 1 160 ? -19.092 15.409 8.786 1.00 44.29 160 GLN D O 1
ATOM 7100 N N . ILE D 1 161 ? -17.653 13.889 7.959 1.00 43.64 161 ILE D N 1
ATOM 7101 C CA . ILE D 1 161 ? -16.432 14.601 8.350 1.00 43.10 161 ILE D CA 1
ATOM 7102 C C . ILE D 1 161 ? -16.262 15.965 7.650 1.00 42.80 161 ILE D C 1
ATOM 7103 O O . ILE D 1 161 ? -15.774 16.927 8.255 1.00 42.62 161 ILE D O 1
ATOM 7108 N N . CYS D 1 162 ? -16.695 16.047 6.394 1.00 42.15 162 CYS D N 1
ATOM 7109 C CA . CYS D 1 162 ? -16.404 17.201 5.548 1.00 41.59 162 CYS D CA 1
ATOM 7110 C C . CYS D 1 162 ? -17.462 18.313 5.531 1.00 41.62 162 CYS D C 1
ATOM 7111 O O . CYS D 1 162 ? -17.340 19.288 4.775 1.00 41.91 162 CYS D O 1
ATOM 7114 N N . ARG D 1 163 ? -18.481 18.189 6.374 1.00 41.09 163 ARG D N 1
ATOM 7115 C CA . ARG D 1 163 ? -19.512 19.223 6.446 1.00 40.89 163 ARG D CA 1
ATOM 7116 C C . ARG D 1 163 ? -18.945 20.513 7.045 1.00 40.06 163 ARG D C 1
ATOM 7117 O O . ARG D 1 163 ? -17.917 20.479 7.713 1.00 40.17 163 ARG D O 1
ATOM 7125 N N . PRO D 1 164 ? -19.585 21.664 6.759 1.00 39.63 164 PRO D N 1
ATOM 7126 C CA . PRO D 1 164 ? -19.141 22.911 7.382 1.00 39.23 164 PRO D CA 1
ATOM 7127 C C . PRO D 1 164 ? -19.116 22.827 8.910 1.00 39.06 164 PRO D C 1
ATOM 7128 O O . PRO D 1 164 ? -19.966 22.159 9.506 1.00 38.79 164 PRO D O 1
ATOM 7132 N N . ASN D 1 165 ? -18.118 23.461 9.525 1.00 38.71 165 ASN D N 1
ATOM 7133 C CA . ASN D 1 165 ? -18.090 23.628 10.980 1.00 38.44 165 ASN D CA 1
ATOM 7134 C C . ASN D 1 165 ? -18.278 25.094 11.332 1.00 38.12 165 ASN D C 1
ATOM 7135 O O . ASN D 1 165 ? -17.421 25.934 11.042 1.00 37.89 165 ASN D O 1
ATOM 7140 N N . TYR D 1 166 ? -19.422 25.392 11.937 1.00 37.79 166 TYR D N 1
ATOM 7141 C CA . TYR D 1 166 ? -19.753 26.749 12.338 1.00 37.64 166 TYR D CA 1
ATOM 7142 C C . TYR D 1 166 ? -19.253 27.021 13.751 1.00 37.29 166 TYR D C 1
ATOM 7143 O O . TYR D 1 166 ? -19.443 26.199 14.653 1.00 37.13 166 TYR D O 1
ATOM 7152 N N . MET D 1 167 ? -18.599 28.168 13.927 1.00 36.81 167 MET D N 1
ATOM 7153 C CA . MET D 1 167 ? -17.984 28.533 15.205 1.00 36.52 167 MET D CA 1
ATOM 7154 C C . MET D 1 167 ? -18.144 30.014 15.536 1.00 36.79 167 MET D C 1
ATOM 7155 O O . MET D 1 167 ? -18.206 30.856 14.643 1.00 36.58 167 MET D O 1
ATOM 7160 N N . LEU D 1 168 ? -18.182 30.322 16.829 1.00 36.92 168 LEU D N 1
ATOM 7161 C CA . LEU D 1 168 ? -18.079 31.699 17.305 1.00 37.05 168 LEU D CA 1
ATOM 7162 C C . LEU D 1 168 ? -16.655 32.058 17.713 1.00 37.39 168 LEU D C 1
ATOM 7163 O O . LEU D 1 168 ? -16.070 31.410 18.586 1.00 37.38 168 LEU D O 1
ATOM 7168 N N . LYS D 1 169 ? -16.103 33.087 17.075 1.00 37.93 169 LYS D N 1
ATOM 7169 C CA . LYS D 1 169 ? -14.870 33.714 17.537 1.00 38.53 169 LYS D CA 1
ATOM 7170 C C . LYS D 1 169 ? -15.226 34.904 18.442 1.00 39.02 169 LYS D C 1
ATOM 7171 O O . LYS D 1 169 ? -15.811 35.884 17.984 1.00 39.13 169 LYS D O 1
ATOM 7177 N N . ILE D 1 170 ? -14.899 34.792 19.731 1.00 39.43 170 ILE D N 1
ATOM 7178 C CA . ILE D 1 170 ? -15.212 35.833 20.711 1.00 39.68 170 ILE D CA 1
ATOM 7179 C C . ILE D 1 170 ? -13.968 36.234 21.526 1.00 40.16 170 ILE D C 1
ATOM 7180 O O . ILE D 1 170 ? -13.559 35.525 22.450 1.00 40.35 170 ILE D O 1
ATOM 7185 N N . ILE D 1 171 ? -13.370 37.368 21.163 1.00 40.60 171 ILE D N 1
ATOM 7186 C CA . ILE D 1 171 ? -12.200 37.914 21.869 1.00 40.96 171 ILE D CA 1
ATOM 7187 C C . ILE D 1 171 ? -12.533 39.302 22.434 1.00 41.12 171 ILE D C 1
ATOM 7188 O O . ILE D 1 171 ? -12.984 40.173 21.692 1.00 41.02 171 ILE D O 1
ATOM 7193 N N . PRO D 1 172 ? -12.333 39.500 23.754 1.00 41.22 172 PRO D N 1
ATOM 7194 C CA . PRO D 1 172 ? -12.593 40.813 24.331 1.00 41.48 172 PRO D CA 1
ATOM 7195 C C . PRO D 1 172 ? -11.426 41.783 24.133 1.00 41.78 172 PRO D C 1
ATOM 7196 O O . PRO D 1 172 ? -10.307 41.361 23.816 1.00 41.91 172 PRO D O 1
ATOM 7200 N N . ASN D 1 173 ? -11.699 43.073 24.316 1.00 41.94 173 ASN D N 1
ATOM 7201 C CA . ASN D 1 173 ? -10.658 44.087 24.402 1.00 41.96 173 ASN D CA 1
ATOM 7202 C C . ASN D 1 173 ? -9.938 43.947 25.734 1.00 42.32 173 ASN D C 1
ATOM 7203 O O . ASN D 1 173 ? -10.301 43.100 26.550 1.00 42.43 173 ASN D O 1
ATOM 7208 N N . TYR D 1 174 ? -8.920 44.772 25.961 1.00 42.79 174 TYR D N 1
ATOM 7209 C CA . TYR D 1 174 ? -8.225 44.785 27.246 1.00 43.04 174 TYR D CA 1
ATOM 7210 C C . TYR D 1 174 ? -9.128 45.211 28.400 1.00 43.11 174 TYR D C 1
ATOM 7211 O O . TYR D 1 174 ? -8.940 44.769 29.534 1.00 42.79 174 TYR D O 1
ATOM 7220 N N . ASP D 1 175 ? -10.107 46.065 28.093 1.00 43.43 175 ASP D N 1
ATOM 7221 C CA . ASP D 1 175 ? -11.064 46.571 29.082 1.00 43.71 175 ASP D CA 1
ATOM 7222 C C . ASP D 1 175 ? -12.288 45.672 29.273 1.00 43.66 175 ASP D C 1
ATOM 7223 O O . ASP D 1 175 ? -13.165 45.991 30.078 1.00 44.06 175 ASP D O 1
ATOM 7228 N N . GLY D 1 176 ? -12.355 44.570 28.524 1.00 43.26 176 GLY D N 1
ATOM 7229 C CA . GLY D 1 176 ? -13.449 43.606 28.667 1.00 42.52 176 GLY D CA 1
ATOM 7230 C C . GLY D 1 176 ? -14.590 43.796 27.685 1.00 42.09 176 GLY D C 1
ATOM 7231 O O . GLY D 1 176 ? -15.517 42.990 27.648 1.00 41.93 176 GLY D O 1
ATOM 7232 N N . SER D 1 177 ? -14.528 44.867 26.896 1.00 41.91 177 SER D N 1
ATOM 7233 C CA . SER D 1 177 ? -15.524 45.129 25.854 1.00 41.78 177 SER D CA 1
ATOM 7234 C C . SER D 1 177 ? -15.274 44.238 24.622 1.00 41.75 177 SER D C 1
ATOM 7235 O O . SER D 1 177 ? -14.190 43.661 24.490 1.00 41.34 177 SER D O 1
ATOM 7238 N N . PRO D 1 178 ? -16.284 44.105 23.732 1.00 41.89 178 PRO D N 1
ATOM 7239 C CA . PRO D 1 178 ? -16.165 43.295 22.508 1.00 41.98 178 PRO D CA 1
ATOM 7240 C C . PRO D 1 178 ? -15.062 43.739 21.540 1.00 42.08 178 PRO D C 1
ATOM 7241 O O . PRO D 1 178 ? -15.077 44.865 21.063 1.00 41.95 178 PRO D O 1
ATOM 7245 N N . ARG D 1 179 ? -14.117 42.846 21.261 1.00 42.40 179 ARG D N 1
ATOM 7246 C CA . ARG D 1 179 ? -13.054 43.100 20.288 1.00 42.82 179 ARG D CA 1
ATOM 7247 C C . ARG D 1 179 ? -13.435 42.398 18.984 1.00 42.69 179 ARG D C 1
ATOM 7248 O O . ARG D 1 179 ? -13.643 43.050 17.951 1.00 42.75 179 ARG D O 1
ATOM 7256 N N . ILE D 1 180 ? -13.541 41.072 19.047 1.00 42.31 180 ILE D N 1
ATOM 7257 C CA . ILE D 1 180 ? -14.086 40.281 17.948 1.00 41.89 180 ILE D CA 1
ATOM 7258 C C . ILE D 1 180 ? -15.340 39.541 18.417 1.00 41.50 180 ILE D C 1
ATOM 7259 O O . ILE D 1 180 ? -15.404 39.071 19.556 1.00 41.33 180 ILE D O 1
ATOM 7264 N N . CYS D 1 181 ? -16.341 39.472 17.539 1.00 41.17 181 CYS D N 1
ATOM 7265 C CA . CYS D 1 181 ? -17.552 38.680 17.772 1.00 40.95 181 CYS D CA 1
ATOM 7266 C C . CYS D 1 181 ? -18.118 38.282 16.419 1.00 40.70 181 CYS D C 1
ATOM 7267 O O . CYS D 1 181 ? -18.969 38.977 15.866 1.00 40.81 181 CYS D O 1
ATOM 7270 N N . GLU D 1 182 ? -17.622 37.163 15.894 1.00 40.29 182 GLU D N 1
ATOM 7271 C CA . GLU D 1 182 ? -17.922 36.721 14.542 1.00 40.04 182 GLU D CA 1
ATOM 7272 C C . GLU D 1 182 ? -18.299 35.252 14.503 1.00 39.89 182 GLU D C 1
ATOM 7273 O O . GLU D 1 182 ? -17.786 34.446 15.280 1.00 40.02 182 GLU D O 1
ATOM 7279 N N . LEU D 1 183 ? -19.183 34.910 13.574 1.00 39.35 183 LEU D N 1
ATOM 7280 C CA . LEU D 1 183 ? -19.455 33.530 13.246 1.00 39.02 183 LEU D CA 1
ATOM 7281 C C . LEU D 1 183 ? -18.515 33.155 12.112 1.00 38.97 183 LEU D C 1
ATOM 7282 O O . LEU D 1 183 ? -18.342 33.923 11.169 1.00 39.07 183 LEU D O 1
ATOM 7287 N N . ILE D 1 184 ? -17.887 31.990 12.208 1.00 38.87 184 ILE D N 1
ATOM 7288 C CA . ILE D 1 184 ? -17.004 31.516 11.145 1.00 39.11 184 ILE D CA 1
ATOM 7289 C C . ILE D 1 184 ? -17.382 30.123 10.625 1.00 39.49 184 ILE D C 1
ATOM 7290 O O . ILE D 1 184 ? -18.101 29.373 11.287 1.00 39.15 184 ILE D O 1
ATOM 7295 N N . ASN D 1 185 ? -16.910 29.811 9.419 1.00 40.26 185 ASN D N 1
ATOM 7296 C CA . ASN D 1 185 ? -17.005 28.476 8.849 1.00 41.02 185 ASN D CA 1
ATOM 7297 C C . ASN D 1 185 ? -15.596 27.942 8.640 1.00 41.40 185 ASN D C 1
ATOM 7298 O O . ASN D 1 185 ? -14.735 28.629 8.082 1.00 41.51 185 ASN D O 1
ATOM 7303 N N . ALA D 1 186 ? -15.362 26.731 9.134 1.00 41.96 186 ALA D N 1
ATOM 7304 C CA . ALA D 1 186 ? -14.184 25.957 8.782 1.00 42.52 186 ALA D CA 1
ATOM 7305 C C . ALA D 1 186 ? -14.665 24.667 8.138 1.00 42.96 186 ALA D C 1
ATOM 7306 O O . ALA D 1 186 ? -15.148 23.757 8.816 1.00 42.89 186 ALA D O 1
ATOM 7308 N N . LYS D 1 187 ? -14.573 24.613 6.815 1.00 43.72 187 LYS D N 1
ATOM 7309 C CA . LYS D 1 187 ? -14.948 23.416 6.082 1.00 44.33 187 LYS D CA 1
ATOM 7310 C C . LYS D 1 187 ? -13.711 22.566 5.885 1.00 44.52 187 LYS D C 1
ATOM 7311 O O . LYS D 1 187 ? -12.633 23.057 5.543 1.00 44.60 187 LYS D O 1
ATOM 7317 N N . ILE D 1 188 ? -13.882 21.279 6.103 1.00 44.79 188 ILE D N 1
ATOM 7318 C CA . ILE D 1 188 ? -12.773 20.357 6.091 1.00 45.00 188 ILE D CA 1
ATOM 7319 C C . ILE D 1 188 ? -12.805 19.569 4.777 1.00 44.92 188 ILE D C 1
ATOM 7320 O O . ILE D 1 188 ? -13.848 19.040 4.380 1.00 44.77 188 ILE D O 1
ATOM 7325 N N . THR D 1 189 ? -11.669 19.550 4.082 1.00 44.77 189 THR D N 1
ATOM 7326 C CA . THR D 1 189 ? -11.641 19.130 2.672 1.00 44.77 189 THR D CA 1
ATOM 7327 C C . THR D 1 189 ? -10.592 18.067 2.354 1.00 44.74 189 THR D C 1
ATOM 7328 O O . THR D 1 189 ? -10.724 17.324 1.377 1.00 44.86 189 THR D O 1
ATOM 7332 N N . ASP D 1 190 ? -9.545 18.021 3.171 1.00 44.69 190 ASP D N 1
ATOM 7333 C CA . ASP D 1 190 ? -8.437 17.101 2.975 1.00 44.51 190 ASP D CA 1
ATOM 7334 C C . ASP D 1 190 ? -8.582 15.945 3.959 1.00 43.94 190 ASP D C 1
ATOM 7335 O O . ASP D 1 190 ? -8.218 16.066 5.127 1.00 43.57 190 ASP D O 1
ATOM 7340 N N . VAL D 1 191 ? -9.134 14.832 3.476 1.00 43.37 191 VAL D N 1
ATOM 7341 C CA . VAL D 1 191 ? -9.591 13.734 4.336 1.00 42.54 191 VAL D CA 1
ATOM 7342 C C . VAL D 1 191 ? -9.400 12.375 3.662 1.00 41.86 191 VAL D C 1
ATOM 7343 O O . VAL D 1 191 ? -9.666 12.238 2.466 1.00 42.04 191 VAL D O 1
ATOM 7347 N N . THR D 1 192 ? -8.941 11.383 4.428 1.00 40.99 192 THR D N 1
ATOM 7348 C CA . THR D 1 192 ? -8.924 9.979 3.984 1.00 39.92 192 THR D CA 1
ATOM 7349 C C . THR D 1 192 ? -9.574 9.071 5.036 1.00 39.33 192 THR D C 1
ATOM 7350 O O . THR D 1 192 ? -9.113 8.994 6.172 1.00 39.01 192 THR D O 1
ATOM 7354 N N . VAL D 1 193 ? -10.657 8.403 4.647 1.00 38.67 193 VAL D N 1
ATOM 7355 C CA . VAL D 1 193 ? -11.373 7.483 5.529 1.00 37.97 193 VAL D CA 1
ATOM 7356 C C . VAL D 1 193 ? -10.808 6.067 5.382 1.00 37.29 193 VAL D C 1
ATOM 7357 O O . VAL D 1 193 ? -10.876 5.485 4.303 1.00 37.57 193 VAL D O 1
ATOM 7361 N N . HIS D 1 194 ? -10.254 5.523 6.462 1.00 36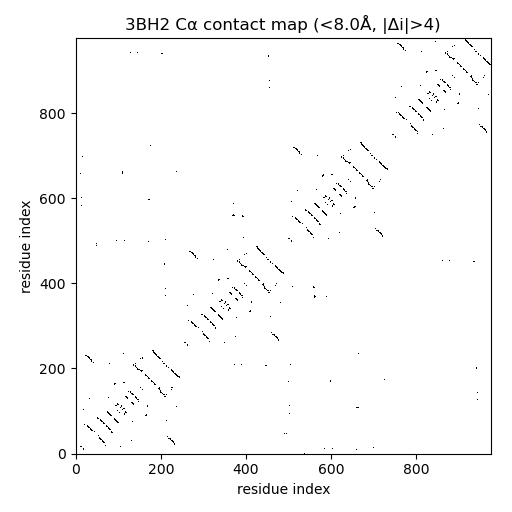.45 194 HIS D N 1
ATOM 7362 C CA . HIS D 1 194 ? -9.628 4.195 6.434 1.00 35.65 194 HIS D CA 1
ATOM 7363 C C . HIS D 1 194 ? -10.637 3.077 6.678 1.00 35.50 194 HIS D C 1
ATOM 7364 O O . HIS D 1 194 ? -10.550 2.019 6.058 1.00 34.99 194 HIS D O 1
ATOM 7371 N N . GLU D 1 195 ? -11.562 3.315 7.613 1.00 35.38 195 GLU D N 1
ATOM 7372 C CA . GLU D 1 195 ? -12.654 2.399 7.928 1.00 35.73 195 GLU D CA 1
ATOM 7373 C C . GLU D 1 195 ? -13.776 3.149 8.646 1.00 35.36 195 GLU D C 1
ATOM 7374 O O . GLU D 1 195 ? -13.538 4.211 9.227 1.00 35.85 195 GLU D O 1
ATOM 7380 N N . ALA D 1 196 ? -14.992 2.606 8.604 1.00 34.62 196 ALA D N 1
ATOM 7381 C CA . ALA D 1 196 ? -16.138 3.238 9.255 1.00 34.00 196 ALA D CA 1
ATOM 7382 C C . ALA D 1 196 ? -17.180 2.213 9.673 1.00 33.65 196 ALA D C 1
ATOM 7383 O O . ALA D 1 196 ? -17.583 1.363 8.874 1.00 33.61 196 ALA D O 1
ATOM 7385 N N . TRP D 1 197 ? -17.618 2.312 10.929 1.00 33.13 197 TRP D N 1
ATOM 7386 C CA . TRP D 1 197 ? -18.518 1.333 11.546 1.00 32.37 197 TRP D CA 1
ATOM 7387 C C . TRP D 1 197 ? -19.634 1.984 12.340 1.00 32.22 197 TRP D C 1
ATOM 7388 O O . TRP D 1 197 ? -19.591 3.185 12.643 1.00 32.29 197 TRP D O 1
ATOM 7399 N N . THR D 1 198 ? -20.628 1.169 12.682 1.00 31.96 198 THR D N 1
ATOM 7400 C CA . THR D 1 198 ? -21.672 1.551 13.626 1.00 32.05 198 THR D CA 1
ATOM 7401 C C . THR D 1 198 ? -22.085 0.333 14.475 1.00 31.99 198 THR D C 1
ATOM 7402 O O . THR D 1 198 ? -21.526 -0.761 14.313 1.00 32.31 198 THR D O 1
ATOM 7406 N N . GLY D 1 199 ? -23.031 0.526 15.392 1.00 31.59 199 GLY D N 1
ATOM 7407 C CA . GLY D 1 199 ? -23.517 -0.567 16.242 1.00 31.06 199 GLY D CA 1
ATOM 7408 C C . GLY D 1 199 ? -24.467 -0.044 17.303 1.00 30.67 199 GLY D C 1
ATOM 7409 O O . GLY D 1 199 ? -24.747 1.160 17.345 1.00 30.70 199 GLY D O 1
ATOM 7410 N N . PRO D 1 200 ? -24.974 -0.936 18.170 1.00 30.38 200 PRO D N 1
ATOM 7411 C CA . PRO D 1 200 ? -25.770 -0.464 19.296 1.00 30.23 200 PRO D CA 1
ATOM 7412 C C . PRO D 1 200 ? -24.960 0.565 20.100 1.00 29.79 200 PRO D C 1
ATOM 7413 O O . PRO D 1 200 ? -23.795 0.313 20.432 1.00 29.71 200 PRO D O 1
ATOM 7417 N N . THR D 1 201 ? -25.581 1.714 20.366 1.00 29.32 201 THR D N 1
ATOM 7418 C CA . THR D 1 201 ? -24.915 2.888 20.918 1.00 29.15 201 THR D CA 1
ATOM 7419 C C . THR D 1 201 ? -25.774 3.569 21.981 1.00 29.29 201 THR D C 1
ATOM 7420 O O . THR D 1 201 ? -26.991 3.674 21.857 1.00 29.22 201 THR D O 1
ATOM 7424 N N . ARG D 1 202 ? -25.113 4.037 23.028 1.00 29.42 202 ARG D N 1
ATOM 7425 C CA . ARG D 1 202 ? -25.789 4.609 24.171 1.00 29.64 202 ARG D CA 1
ATOM 7426 C C . ARG D 1 202 ? -24.852 5.663 24.767 1.00 29.04 202 ARG D C 1
ATOM 7427 O O . ARG D 1 202 ? -23.634 5.572 24.617 1.00 29.00 202 ARG D O 1
ATOM 7435 N N . LEU D 1 203 ? -25.420 6.684 25.393 1.00 28.57 203 LEU D N 1
ATOM 7436 C CA . LEU D 1 203 ? -24.630 7.779 25.932 1.00 28.29 203 LEU D CA 1
ATOM 7437 C C . LEU D 1 203 ? -25.133 8.132 27.322 1.00 28.27 203 LEU D C 1
ATOM 7438 O O . LEU D 1 203 ? -26.309 8.474 27.491 1.00 28.57 203 LEU D O 1
ATOM 7443 N N . GLN D 1 204 ? -24.242 8.065 28.307 1.00 27.93 204 GLN D N 1
ATOM 7444 C CA . GLN D 1 204 ? -24.583 8.432 29.681 1.00 27.54 204 GLN D CA 1
ATOM 7445 C C . GLN D 1 204 ? -23.891 9.747 30.048 1.00 27.71 204 GLN D C 1
ATOM 7446 O O . GLN D 1 204 ? -22.661 9.817 30.059 1.00 27.62 204 GLN D O 1
ATOM 7452 N N . LEU D 1 205 ? -24.685 10.785 30.316 1.00 27.63 205 LEU D N 1
ATOM 7453 C CA . LEU D 1 205 ? -24.152 12.091 30.725 1.00 27.71 205 LEU D CA 1
ATOM 7454 C C . LEU D 1 205 ? -24.429 12.381 32.209 1.00 28.07 205 LEU D C 1
ATOM 7455 O O . LEU D 1 205 ? -25.414 11.887 32.778 1.00 27.82 205 LEU D O 1
ATOM 7460 N N . PHE D 1 206 ? -23.539 13.161 32.822 1.00 28.42 206 PHE D N 1
ATOM 7461 C CA . PHE D 1 206 ? -23.681 13.613 34.204 1.00 29.22 206 PHE D CA 1
ATOM 7462 C C . PHE D 1 206 ? -23.503 15.130 34.254 1.00 29.65 206 PHE D C 1
ATOM 7463 O O . PHE D 1 206 ? -22.803 15.700 33.410 1.00 29.91 206 PHE D O 1
ATOM 7471 N N . ASP D 1 207 ? -24.124 15.772 35.246 1.00 29.88 207 ASP D N 1
ATOM 7472 C CA . ASP D 1 207 ? -24.114 17.222 35.365 1.00 30.05 207 ASP D CA 1
ATOM 7473 C C . ASP D 1 207 ? -22.795 17.757 35.910 1.00 29.98 207 ASP D C 1
ATOM 7474 O O . ASP D 1 207 ? -22.269 17.260 36.903 1.00 29.80 207 ASP D O 1
ATOM 7479 N N . HIS D 1 208 ? -22.280 18.795 35.254 1.00 29.81 208 HIS D N 1
ATOM 7480 C CA . HIS D 1 208 ? -21.100 19.504 35.709 1.00 29.24 208 HIS D CA 1
ATOM 7481 C C . HIS D 1 208 ? -21.235 20.971 35.305 1.00 29.34 208 HIS D C 1
ATOM 7482 O O . HIS D 1 208 ? -21.559 21.274 34.153 1.00 29.38 208 HIS D O 1
ATOM 7489 N N . ALA D 1 209 ? -20.992 21.874 36.253 1.00 29.36 209 ALA D N 1
ATOM 7490 C CA . ALA D 1 209 ? -21.162 23.315 36.020 1.00 29.81 209 ALA D CA 1
ATOM 7491 C C . ALA D 1 209 ? -20.182 23.902 34.989 1.00 30.09 209 ALA D C 1
ATOM 7492 O O . ALA D 1 209 ? -20.539 24.816 34.244 1.00 30.07 209 ALA D O 1
ATOM 7494 N N . MET D 1 210 ? -18.962 23.363 34.941 1.00 30.41 210 MET D N 1
ATOM 7495 C CA . MET D 1 210 ? -17.923 23.834 34.016 1.00 30.57 210 MET D CA 1
ATOM 7496 C C . MET D 1 210 ? -17.799 22.977 32.742 1.00 30.54 210 MET D C 1
ATOM 7497 O O . MET D 1 210 ? -17.046 23.317 31.813 1.00 30.26 210 MET D O 1
ATOM 7502 N N . ALA D 1 211 ? -18.523 21.859 32.717 1.00 30.22 211 ALA D N 1
ATOM 7503 C CA . ALA D 1 211 ? -18.642 21.024 31.529 1.00 29.78 211 ALA D CA 1
ATOM 7504 C C . ALA D 1 211 ? -20.093 20.564 31.361 1.00 29.47 211 ALA D C 1
ATOM 7505 O O . ALA D 1 211 ? -20.377 19.360 31.435 1.00 29.45 211 ALA D O 1
ATOM 7507 N N . PRO D 1 212 ? -21.015 21.522 31.101 1.00 29.24 212 PRO D N 1
ATOM 7508 C CA . PRO D 1 212 ? -22.463 21.283 31.138 1.00 29.32 212 PRO D CA 1
ATOM 7509 C C . PRO D 1 212 ? -23.042 20.621 29.884 1.00 29.56 212 PRO D C 1
ATOM 7510 O O . PRO D 1 212 ? -23.939 21.188 29.239 1.00 30.06 212 PRO D O 1
ATOM 7514 N N . LEU D 1 213 ? -22.539 19.427 29.557 1.00 29.60 213 LEU D N 1
ATOM 7515 C CA . LEU D 1 213 ? -22.985 18.663 28.386 1.00 29.29 213 LEU D CA 1
ATOM 7516 C C . LEU D 1 213 ? -24.415 18.192 28.586 1.00 29.30 213 LEU D C 1
ATOM 7517 O O . LEU D 1 213 ? -25.187 18.081 27.630 1.00 28.80 213 LEU D O 1
ATOM 7522 N N . ASN D 1 214 ? -24.763 17.920 29.843 1.00 29.75 214 ASN D N 1
ATOM 7523 C CA . ASN D 1 214 ? -26.101 17.449 30.172 1.00 30.21 214 ASN D CA 1
ATOM 7524 C C . ASN D 1 214 ? -27.175 18.551 30.156 1.00 30.71 214 ASN D C 1
ATOM 7525 O O . ASN D 1 214 ? -28.342 18.268 30.364 1.00 30.90 214 ASN D O 1
ATOM 7530 N N . ASP D 1 215 ? -26.786 19.795 29.875 1.00 31.49 215 ASP D N 1
ATOM 7531 C CA . ASP D 1 215 ? -27.767 20.853 29.604 1.00 32.19 215 ASP D CA 1
ATOM 7532 C C . ASP D 1 215 ? -28.531 20.512 28.323 1.00 32.61 215 ASP D C 1
ATOM 7533 O O . ASP D 1 215 ? -29.637 21.009 28.095 1.00 33.21 215 ASP D O 1
ATOM 7538 N N . LEU D 1 216 ? -27.930 19.672 27.485 1.00 32.39 216 LEU D N 1
ATOM 7539 C CA . LEU D 1 216 ? -28.634 19.062 26.366 1.00 32.50 216 LEU D CA 1
ATOM 7540 C C . LEU D 1 216 ? -28.787 17.554 26.635 1.00 32.65 216 LEU D C 1
ATOM 7541 O O . LEU D 1 216 ? -27.992 16.746 26.141 1.00 32.77 216 LEU D O 1
ATOM 7546 N N . PRO D 1 217 ? -29.816 17.174 27.423 1.00 32.65 217 PRO D N 1
ATOM 7547 C CA . PRO D 1 217 ? -29.941 15.788 27.877 1.00 32.69 217 PRO D CA 1
ATOM 7548 C C . PRO D 1 217 ? -30.292 14.839 26.727 1.00 32.68 217 PRO D C 1
ATOM 7549 O O . PRO D 1 217 ? -30.919 15.259 25.754 1.00 32.40 217 PRO D O 1
ATOM 7553 N N . VAL D 1 218 ? -29.857 13.584 26.829 1.00 32.74 218 VAL D N 1
ATOM 7554 C CA . VAL D 1 218 ? -30.175 12.593 25.805 1.00 32.99 218 VAL D CA 1
ATOM 7555 C C . VAL D 1 218 ? -31.598 12.057 25.968 1.00 33.39 218 VAL D C 1
ATOM 7556 O O . VAL D 1 218 ? -31.954 11.443 26.981 1.00 33.41 218 VAL D O 1
ATOM 7560 N N . LYS D 1 219 ? -32.403 12.289 24.963 1.00 33.78 219 LYS D N 1
ATOM 7561 C CA . LYS D 1 219 ? -33.736 11.790 24.979 1.00 34.20 219 LYS D CA 1
ATOM 7562 C C . LYS D 1 219 ? -33.816 10.547 24.155 1.00 34.36 219 LYS D C 1
ATOM 7563 O O . LYS D 1 219 ? -34.434 9.599 24.545 1.00 34.31 219 LYS D O 1
ATOM 7569 N N . GLU D 1 220 ? -33.129 10.553 23.037 1.00 34.66 220 GLU D N 1
ATOM 7570 C CA . GLU D 1 220 ? -33.138 9.412 22.130 1.00 35.01 220 GLU D CA 1
ATOM 7571 C C . GLU D 1 220 ? -31.870 9.337 21.290 1.00 34.23 220 GLU D C 1
ATOM 7572 O O . GLU D 1 220 ? -31.461 10.332 20.704 1.00 34.26 220 GLU D O 1
ATOM 7578 N N . ILE D 1 221 ? -31.272 8.150 21.217 1.00 33.53 221 ILE D N 1
ATOM 7579 C CA . ILE D 1 221 ? -30.154 7.901 20.305 1.00 32.74 221 ILE D CA 1
ATOM 7580 C C . ILE D 1 221 ? -30.700 7.701 18.892 1.00 32.62 221 ILE D C 1
ATOM 7581 O O . ILE D 1 221 ? -31.524 6.810 18.653 1.00 32.17 221 ILE D O 1
ATOM 7586 N N . VAL D 1 222 ? -30.237 8.541 17.966 1.00 32.54 222 VAL D N 1
ATOM 7587 C CA . VAL D 1 222 ? -30.702 8.515 16.580 1.00 32.52 222 VAL D CA 1
ATOM 7588 C C . VAL D 1 222 ? -29.758 7.674 15.708 1.00 32.58 222 VAL D C 1
ATOM 7589 O O . VAL D 1 222 ? -30.203 6.723 15.059 1.00 32.68 222 VAL D O 1
ATOM 7593 N N . SER D 1 223 ? -28.466 8.016 15.715 1.00 32.38 223 SER D N 1
ATOM 7594 C CA . SER D 1 223 ? -27.435 7.280 14.964 1.00 32.20 223 SER D CA 1
ATOM 7595 C C . SER D 1 223 ? -26.049 7.475 15.589 1.00 32.00 223 SER D C 1
ATOM 7596 O O . SER D 1 223 ? -25.888 8.272 16.517 1.00 32.12 223 SER D O 1
ATOM 7599 N N . SER D 1 224 ? -25.059 6.737 15.089 1.00 31.40 224 SER D N 1
ATOM 7600 C CA . SER D 1 224 ? -23.689 6.817 15.596 1.00 30.85 224 SER D CA 1
ATOM 7601 C C . SER D 1 224 ? -22.686 6.272 14.589 1.00 30.84 224 SER D C 1
ATOM 7602 O O . SER D 1 224 ? -23.050 5.508 13.694 1.00 30.70 224 SER D O 1
ATOM 7605 N N . SER D 1 225 ? -21.419 6.659 14.744 1.00 30.65 225 SER D N 1
ATOM 7606 C CA . SER D 1 225 ? -20.358 6.156 13.877 1.00 30.79 225 SER D CA 1
ATOM 7607 C C . SER D 1 225 ? -19.002 6.080 14.573 1.00 30.53 225 SER D C 1
ATOM 7608 O O . SER D 1 225 ? -18.685 6.893 15.436 1.00 30.55 225 SER D O 1
ATOM 7611 N N . HIS D 1 226 ? -18.221 5.074 14.190 1.00 30.43 226 HIS D N 1
ATOM 7612 C CA . HIS D 1 226 ? -16.847 4.903 14.644 1.00 29.89 226 HIS D CA 1
ATOM 7613 C C . HIS D 1 226 ? -15.937 4.946 13.400 1.00 30.23 226 HIS D C 1
ATOM 7614 O O . HIS D 1 226 ? -15.954 4.026 12.575 1.00 30.06 226 HIS D O 1
ATOM 7621 N N . ILE D 1 227 ? -15.176 6.033 13.257 1.00 30.34 227 ILE D N 1
ATOM 7622 C CA . ILE D 1 227 ? -14.457 6.326 12.010 1.00 30.89 227 ILE D CA 1
ATOM 7623 C C . ILE D 1 227 ? -12.978 6.570 12.252 1.00 31.37 227 ILE D C 1
ATOM 7624 O O . ILE D 1 227 ? -12.618 7.407 13.082 1.00 31.16 227 ILE D O 1
ATOM 7629 N N . LEU D 1 228 ? -12.125 5.840 11.526 1.00 32.23 228 LEU D N 1
ATOM 7630 C CA . LEU D 1 228 ? -10.682 6.112 11.524 1.00 32.85 228 LEU D CA 1
ATOM 7631 C C . LEU D 1 228 ? -10.304 6.826 10.228 1.00 33.29 228 LEU D C 1
ATOM 7632 O O . LEU D 1 228 ? -10.612 6.351 9.137 1.00 33.32 228 LEU D O 1
ATOM 7637 N N . ALA D 1 229 ? -9.661 7.983 10.365 1.00 33.94 229 ALA D N 1
ATOM 7638 C CA . ALA D 1 229 ? -9.398 8.881 9.236 1.00 34.40 229 ALA D CA 1
ATOM 7639 C C . ALA D 1 229 ? -8.126 9.713 9.416 1.00 34.72 229 ALA D C 1
ATOM 7640 O O . ALA D 1 229 ? -7.681 9.944 10.550 1.00 34.67 229 ALA D O 1
ATOM 7642 N N . ASP D 1 230 ? -7.537 10.128 8.290 1.00 35.17 230 ASP D N 1
ATOM 7643 C CA . ASP D 1 230 ? -6.486 11.154 8.267 1.00 35.83 230 ASP D CA 1
ATOM 7644 C C . ASP D 1 230 ? -7.116 12.410 7.718 1.00 36.39 230 ASP D C 1
ATOM 7645 O O . ASP D 1 230 ? -7.776 12.371 6.679 1.00 36.79 230 ASP D O 1
ATOM 7650 N N . ILE D 1 231 ? -6.928 13.523 8.418 1.00 37.18 231 ILE D N 1
ATOM 7651 C CA . ILE D 1 231 ? -7.459 14.808 7.974 1.00 37.67 231 ILE D CA 1
ATOM 7652 C C . ILE D 1 231 ? -6.404 15.886 8.151 1.00 38.08 231 ILE D C 1
ATOM 7653 O O . ILE D 1 231 ? -5.436 15.700 8.880 1.00 37.90 231 ILE D O 1
ATOM 7658 N N . ILE D 1 232 ? -6.596 17.015 7.485 1.00 38.69 232 ILE D N 1
ATOM 7659 C CA . ILE D 1 232 ? -5.812 18.197 7.790 1.00 39.75 2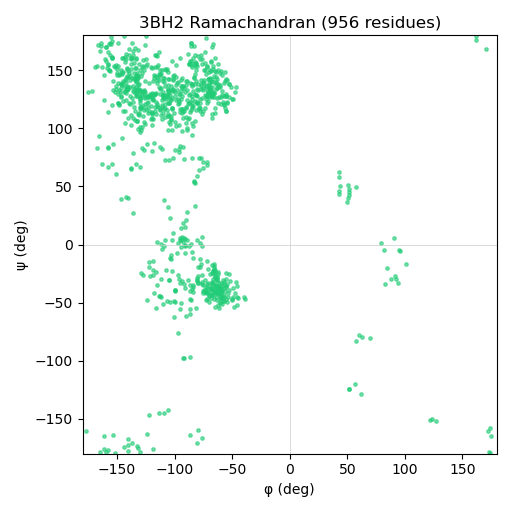32 ILE D CA 1
ATOM 7660 C C . ILE D 1 232 ? -6.751 19.263 8.340 1.00 40.24 232 ILE D C 1
ATOM 7661 O O . ILE D 1 232 ? -7.885 19.410 7.866 1.00 40.47 232 ILE D O 1
ATOM 7666 N N . LEU D 1 233 ? -6.292 19.974 9.366 1.00 40.72 233 LEU D N 1
ATOM 7667 C CA . LEU D 1 233 ? -7.082 21.038 9.963 1.00 41.38 233 LEU D CA 1
ATOM 7668 C C . LEU D 1 233 ? -7.323 22.154 8.938 1.00 41.57 233 LEU D C 1
ATOM 7669 O O . LEU D 1 233 ? -6.379 22.662 8.327 1.00 41.66 233 LEU D O 1
ATOM 7674 N N . PRO D 1 234 ? -8.591 22.522 8.729 1.00 41.89 234 PRO D N 1
ATOM 7675 C CA . PRO D 1 234 ? -8.886 23.585 7.774 1.00 42.25 234 PRO D CA 1
ATOM 7676 C C . PRO D 1 234 ? -8.812 24.989 8.390 1.00 42.73 234 PRO D C 1
ATOM 7677 O O . PRO D 1 234 ? -8.941 25.147 9.614 1.00 42.56 234 PRO D O 1
ATOM 7681 N N . ARG D 1 235 ? -8.612 25.998 7.546 1.00 43.28 235 ARG D N 1
ATOM 7682 C CA . ARG D 1 235 ? -8.655 27.378 8.010 1.00 44.04 235 ARG D CA 1
ATOM 7683 C C . ARG D 1 235 ? -10.104 27.882 8.081 1.00 44.14 235 ARG D C 1
ATOM 7684 O O . ARG D 1 235 ? -10.980 27.387 7.367 1.00 43.98 235 ARG D O 1
ATOM 7692 N N . ALA D 1 236 ? -10.342 28.854 8.960 1.00 44.55 236 ALA D N 1
ATOM 7693 C CA . ALA D 1 236 ? -11.668 29.452 9.133 1.00 44.87 236 ALA D CA 1
ATOM 7694 C C . ALA D 1 236 ? -11.946 30.605 8.156 1.00 45.20 236 ALA D C 1
ATOM 7695 O O . ALA D 1 236 ? -11.019 31.245 7.652 1.00 45.11 236 ALA D O 1
ATOM 7697 N N . GLU D 1 237 ? -13.233 30.838 7.890 1.00 45.50 237 GLU D N 1
ATOM 7698 C CA . GLU D 1 237 ? -13.705 32.011 7.153 1.00 45.77 237 GLU D CA 1
ATOM 7699 C C . GLU D 1 237 ? -14.765 32.711 7.982 1.00 45.38 237 GLU D C 1
ATOM 7700 O O . GLU D 1 237 ? -15.695 32.065 8.462 1.00 45.14 237 GLU D O 1
ATOM 7706 N N . VAL D 1 238 ? -14.647 34.028 8.131 1.00 45.16 238 VAL D N 1
ATOM 7707 C CA . VAL D 1 238 ? -15.717 34.819 8.753 1.00 45.07 238 VAL D CA 1
ATOM 7708 C C . VAL D 1 238 ? -16.986 34.807 7.863 1.00 44.88 238 VAL D C 1
ATOM 7709 O O . VAL D 1 238 ? -16.901 35.022 6.650 1.00 45.01 238 VAL D O 1
ATOM 7713 N N . ILE D 1 239 ? -18.141 34.510 8.462 1.00 44.61 239 ILE D N 1
ATOM 7714 C CA . ILE D 1 239 ? -19.413 34.452 7.720 1.00 44.60 239 ILE D CA 1
ATOM 7715 C C . ILE D 1 239 ? -20.500 35.394 8.258 1.00 44.97 239 ILE D C 1
ATOM 7716 O O . ILE D 1 239 ? -21.456 35.699 7.549 1.00 44.91 239 ILE D O 1
ATOM 7721 N N . TYR D 1 240 ? -20.357 35.836 9.506 1.00 45.55 240 TYR D N 1
ATOM 7722 C CA . TYR D 1 240 ? -21.286 36.800 10.105 1.00 46.07 240 TYR D CA 1
ATOM 7723 C C . TYR D 1 240 ? -20.620 37.601 11.210 1.00 46.29 240 TYR D C 1
ATOM 7724 O O . TYR D 1 240 ? -20.174 37.035 12.204 1.00 46.45 240 TYR D O 1
ATOM 7733 N N . ASP D 1 241 ? -20.577 38.918 11.033 1.00 46.41 241 ASP D N 1
ATOM 7734 C CA . ASP D 1 241 ? -20.029 39.826 12.030 1.00 46.50 241 ASP D CA 1
ATOM 7735 C C . ASP D 1 241 ? -21.145 40.396 12.912 1.00 46.71 241 ASP D C 1
ATOM 7736 O O . ASP D 1 241 ? -22.034 41.090 12.420 1.00 46.63 241 ASP D O 1
ATOM 7741 N N . TYR D 1 242 ? -21.096 40.092 14.209 1.00 47.15 242 TYR D N 1
ATOM 7742 C CA . TYR D 1 242 ? -22.114 40.555 15.162 1.00 47.73 242 TYR D CA 1
ATOM 7743 C C . TYR D 1 242 ? -21.927 42.013 15.518 1.00 48.66 242 TYR D C 1
ATOM 7744 O O . TYR D 1 242 ? -22.885 42.704 15.885 1.00 48.77 242 TYR D O 1
ATOM 7753 N N . LEU D 1 243 ? -20.681 42.468 15.411 1.00 49.75 243 LEU D N 1
ATOM 7754 C CA . LEU D 1 243 ? -20.322 43.861 15.628 1.00 50.82 243 LEU D CA 1
ATOM 7755 C C . LEU D 1 243 ? -20.601 44.695 14.360 1.00 51.82 243 LEU D C 1
ATOM 7756 O O . LEU D 1 243 ? -19.902 45.669 14.065 1.00 51.80 243 LEU D O 1
ATOM 7761 N N . LYS D 1 244 ? -21.647 44.286 13.638 1.00 52.94 244 LYS D N 1
ATOM 7762 C CA . LYS D 1 244 ? -22.138 44.930 12.416 1.00 54.02 244 LYS D CA 1
ATOM 7763 C C . LYS D 1 244 ? -21.025 45.192 11.395 1.00 54.34 244 LYS D C 1
ATOM 7764 O O . LYS D 1 244 ? -20.485 44.248 10.810 1.00 54.60 244 LYS D O 1
#

Organism: Clostridium acetobutylicum (strain ATCC 824 / DSM 792 / JCM 1419 / IAM 19013 / LMG 5710 / NBRC 13948 / NRRL B-527 / VKM B-1787 / 2291 / W) (NCBI:txid272562)

Solvent-accessible surface area: 41142 Å² total; per-residue (Å²): 34,90,73,100,83,0,36,132,39,10,0,9,0,2,50,8,40,2,0,57,111,38,82,4,110,8,79,46,29,28,12,0,2,0,15,0,92,3,56,48,104,25,0,139,158,9,6,0,77,34,11,113,42,130,108,28,39,0,17,0,22,0,10,10,1,93,69,4,50,51,15,29,100,14,18,6,1,2,2,0,0,22,7,23,25,112,73,83,151,0,5,3,7,2,0,13,0,0,58,21,8,18,0,1,4,1,0,20,13,19,4,3,20,4,11,3,24,0,88,5,134,31,69,74,14,106,52,1,1,0,0,5,0,32,8,26,165,16,100,0,0,13,0,0,0,0,83,51,101,139,70,43,84,48,97,103,4,75,90,41,12,22,50,22,35,4,0,6,4,14,12,3,45,25,78,12,42,65,54,19,2,17,0,0,28,2,117,14,112,80,34,77,23,84,52,6,70,25,15,55,4,46,2,28,10,27,27,1,3,4,0,4,0,34,47,0,31,42,115,81,46,78,56,13,15,3,0,40,0,40,4,44,30,15,153,6,115,78,54,66,60,8,74,215,128,106,166,110,72,63,132,123,65,50,21,92,85,67,121,77,47,34,7,54,143,38,89,7,104,5,86,46,18,30,15,0,4,0,18,0,89,3,45,54,105,28,0,152,188,36,12,27,145,43,9,114,40,131,105,28,32,0,21,0,20,0,13,7,1,91,69,6,53,50,14,30,104,13,18,4,0,0,0,0,0,23,7,24,26,129,64,89,146,0,10,15,10,36,13,7,1,0,61,21,104,47,2,11,3,4,1,118,105,98,9,6,23,33,17,70,86,0,97,4,112,27,66,50,17,39,8,1,1,0,0,9,0,29,13,26,169,17,96,0,0,13,0,0,0,0,9,11,33,137,68,57,89,48,100,97,2,84,79,39,17,18,54,18,35,4,0,46,27,112,58,80,51,212,123,56,49,93,100,53,27,35,0,10,32,3,104,18,119,81,26,78,26,88,45,6,32,29,16,56,5,55,2,27,9,29,27,1,6,26,0,30,0,34,53,0,47,42,107,85,45,77,56,12,3,9,1,38,0,40,5,47,33,21,220,27,118,85,52,90,67,73,82,241,31,87,68,80,89,0,40,126,46,10,0,9,0,2,54,9,39,2,0,16,107,40,94,6,102,8,79,50,29,31,15,0,4,0,16,0,86,2,43,58,109,17,0,134,140,8,7,0,76,44,9,114,24,113,109,27,36,0,17,0,22,0,5,7,3,94,22,1,7,2,2,0,42,13,19,3,0,0,3,0,0,24,8,21,22,126,66,83,141,0,7,1,6,1,1,12,0,0,48,0,4,1,0,1,2,5,1,19,15,31,8,3,24,2,17,3,19,0,94,5,118,28,74,78,85,105,107,31,4,14,0,10,0,34,27,40,196,109,108,0,0,35,0,44,1,12,83,58,116,144,64,63,84,49,102,121,1,67,94,51,15,29,63,10,38,5,0,4,4,13,10,3,46,24,82,18,40,67,58,14,2,18,0,0,25,3,85,26,121,88,18,74,21,91,53,6,66,29,13,83,9,164,15,93,12,94,118,32,97,70,0,13,0,38,79,0,43,48,118,92,44,75,55,11,3,8,0,47,0,38,4,45,35,29,163,6,115,80,54,65,54,7,69,214,121,109,176,99,77,59,134,129,67,52,22,93,83,69,122,75,51,30,8,57,154,35,82,8,105,7,84,42,23,31,14,0,8,0,17,0,92,2,53,55,95,19,0,139,174,41,13,27,143,53,10,110,41,101,107,26,30,0,27,1,30,0,10,9,3,86,73,6,51,50,14,29,98,15,19,5,0,2,5,1,0,25,7,14,26,130,56,86,111,0,6,16,11,33,14,19,2,0,58,21,100,45,0,14,4,2,0,117,107,97,6,6,18,34,18,71,88,0,90,5,103,30,84,78,14,110,56,0,4,0,0,5,0,17,13,28,161,20,90,0,0,12,0,0,0,0,86,55,101,140,68,47,73,46,98,105,0,88,102,63,14,17,60,14,28,4,0,46,25,107,64,75,53,208,121,56,46,92,102,56,27,40,0,9,29,0,96,10,106,80,19,74,23,82,61,6,66,24,17,53,5,54,1,26,9,29,29,1,6,24,0,30,0,36,54,0,32,41,105,86,39,80,60,12,4,9,0,38,0,39,4,46,32,23,192,32,87,91,52,96,58,74,81,234

GO terms:
  GO:0047602 acetoacetate decarboxylase activity (F, EXP)
  GO:0042802 identical protein binding (F, IPI)

InterPro domains:
  IPR010451 Acetoacetate decarboxylase [PF06314] (12-243)
  IPR023375 Acetoacetate decarboxylase domain superfamily [G3DSA:2.40.400.10] (13-244)
  IPR023375 Acetoacetate decarboxylase domain superfamily [SSF160104] (2-244)
  IPR023653 Acetoacetate decarboxylase, bacterial [MF_00597] (6-244)